Protein AF-M0EI10-F1 (afdb_monomer_lite)

Foldseek 3Di:
DDDQPAFDFDPAPFDPPVSQQQQLAFACVLLVFAWQKKKKFFQPDPQLVSDDPVRNVLCVVQVHHSQFWGMKMWTDTLAQWKTKIKTFGNDAGRPDADWAEAEDDPDDPDPPDPPRHHYDPLAGHQKTWGDDLFWIKIDHDRMIMIIGGDDDDDDDDDDDDDSVNRRVSRRVSRSSSRCSRRVNHHTPCPDPQNNQPRNPQSVARMKMWRQANPRHPDPACLDPQFGIKMKGWNDPLVCLQVDPFKTKMKMKTATPDALVSQDPVSVLSNCVRVHVFDFPDWDWDDDDRIIMIITITHRAFAADPPPAFFWAWDWDADQVQQKIKIARAAGDKAALVQKWKDKLQDTPSVPFDPDGIHHHGDMTIDRHHQFIKMWIKGADPVRSYIHTNDIDGGCLVQWDWDADQLQLKIKIWGARPAKDQLCQKWKWKQDSSGIDTDDCVCRNGIHGHGDMDMDGPNHQQMKIWMWGNGRPPRPIDTSDIDHRHDFAKDWDADQPQGIKIFGAGQDKAAQVQKFKDKQNHGAPWGSNVPDRIDHGGDMDRSHHDDAQIKIWMWGNSDVDIDTNDIDGRHWPWAWDWDADLVQQKIKIATDDTDKDQQVQKFKDWANHGAPDGSNNPDRIHDHPDMDMGHHHAQIKIFIWGNPYPDIHTRYIDHHPLVQKFWAADLVQLKIKIFRQGQGKDAQQFKAKDKDDPDDDPDPPRRGRQQVVPDRIHHHGRIDMDGNQDQAMKIWIWGWDDDPVGIDIDTSDIAGSHQQQQWDWDFDDPDDPFRWIKIFGAHRYKYAQVQKFKDKQNHGQPDGSVNPDRIDDGGDIDTRGDRDQQIWIWMWGDRDPDIDTNDIDTRHFQWDKDWDWDADPVRFWGKIKIFTQAGDKAQQVFKWKDFPPFDDATHGQDPPDRIHHHGDMRMDTGRHDTQKMFMGGNRHRTNDIDGPDDDD

Radius of gyration: 36.54 Å; chains: 1; bounding box: 92×78×97 Å

Secondary structure (DSSP, 8-state):
-----PPPPPSS---TTHHHHTTT-B-HHHHTS-EEEEEEEE---SSGGGS-HHHHHHHHHHT--GGGEEEEEEEEESSSSEEEEEEEES-S----SEEEEEE--TT---SSS-TTPEEETTS-TT-EEEE-SSEEEEEETTEEEEEEE------S------HHHHHHHHHHHHHHHHHHHTTSS-BGGGSHHHHHHHHHHTTSSEEEEES-SSS-S--S---TTEEEEEEEESS-TTTTTS-SSEEEEEEEEEESS-TTSS-HHHHHHHHHHH-SSEEEEEEEEEETTEEEEEEEEEPPPEE-TTTS--EEEEEEEETTTTEEEEEEEEES-EEGGGEEEEETTEE-HHHH--SSEE-TT-EEEEE-TTS-EEEEEEEETTTTEEEEEEEEE--GGGEEEEEETTTTEEEEEE--SS-EE-TTEEEEEEETTEEEEE-HHHHSSEEPTT-EEEE----TT-EEEEEE---TTS---EEEEEE--PPPEEEEEETTTEEEEEE--SS-EEGGGEEEEETTEEPS--HHHH-SEE-TT-EEEEESPPTTPEEEEEE-SSSS-EEEEEEE-----EEEEEEETTTTEEEEEEEES--EEGGGEEEEETTEEPSS-HHHH-SEE-TT-EEEEE--TT-EEEEEE-SSSS-EEEEEEETTGGGEEEEEETTTTEEEEEE--SS-B-GGGEEEEEE-SS----S-TTS-HHHHH-SSB-TTEEEEE----TT-EEEEEEEEEETTEEEEEEEEEEESS-TT-EEEEEPPSSSS---EEEEE--SEEEEGGGEEEEETTEEPSS-HHHH-SEE-TT-EEEEE-PPTTPEEEEEEEETTEEEEEEEEE----EEEEEEEEE-TTSS-EEEEEEEEEES-EEGGGEEEEEETT-SS-EES-TT-SEE-TT-EEEEEESS--SEEEEEETTTEEEEEEE-----

Sequence (935 aa):
MNGADRPSDLDVDISSPFADVFLPLPTGDALSTTYAMIIAERVDADTEADLSYRARSVADRLDIDVDELAATASITPSERGIQLVTAAGGFDRPDRGETIAVGAGDGVSSDDVPAAAETTDELPAGWRLTETDEAAFVAGEGVAAAATGGDSSSPRGRSDSSADDMSERRVEAARVAGRAAVDEVDRFAESSLGTAALPRLGGFGTVLLAPDAAGGPFPLSVPDDVDAFAAGFEADPNDLRDIDGTAENAYVVRPAGDLHGVDDETVRRLVRTIDPADPVEMDITRTDGVVLVDAVVEAPPELDREASPDAHVRAQFDRDAGTVTFEHAEGEAVPVDELEVWHDGEEVSDAVFDGEEFTAGDTIAVDTGLIATVMLRWFDPDANVYDTYAREQVDREAFALDYDMRAETLELSYEAERPADASSLRLVHRDEGGVETVGEEFTGGTLDPGDEVTVADVSIGDSVQLSFDVERPMGGGSLVHYRARPPRVWIHSHAEEGTTVRYDDEESRPADAFVTLVDGEPTDAQFADEYDTLSGDEELVLGELPLGSTVAVEWRKPDEPVVVAEHEVVPNTRASIEYDPDAGEITVQHARGRTLPASALELQVGRSPADVQPEDELDEFGPDASFTAPVRPLSRVRLVWTGGDREHHLGGTTTARDAVAAAYDDDAEAMTIEYVGEQPADPDRLRVSVNGAGDFRGEDDQESAFAAEHDELTTGDTITVDDVGLDDTVVVSVHTEFENGSATSSVAHFSGAPRHGFMVDRGGRGGDESETTLRYVGDVRRDADAFRVLIDGEPAPTQPADETDRLTDGETLSLGDPAAGATITVEWTAGDETRTVLEHVIPPEATFEVAYESADDGEGGLVTFTHAGGDALDADRVDVVVEPATDGLRPWDDDADEVTAGDETSVTIDSEPEMAVVVFNESEVLHRERLDQDE

Structure (mmCIF, N/CA/C/O backbone):
data_AF-M0EI10-F1
#
_entry.id   AF-M0EI10-F1
#
loop_
_atom_site.group_PDB
_atom_site.id
_atom_site.type_symbol
_atom_site.label_atom_id
_atom_site.label_alt_id
_atom_site.label_comp_id
_atom_site.label_asym_id
_atom_site.label_entity_id
_atom_site.label_seq_id
_atom_site.pdbx_PDB_ins_code
_atom_site.Cartn_x
_atom_site.Cartn_y
_atom_site.Cartn_z
_atom_site.occupancy
_atom_site.B_iso_or_equiv
_atom_site.auth_seq_id
_atom_site.auth_comp_id
_atom_site.auth_asym_id
_atom_site.auth_atom_id
_atom_site.pdbx_PDB_model_num
ATOM 1 N N . MET A 1 1 ? 27.482 -13.325 47.416 1.00 35.56 1 MET A N 1
ATOM 2 C CA . MET A 1 1 ? 28.547 -13.582 46.430 1.00 35.56 1 MET A CA 1
ATOM 3 C C . MET A 1 1 ? 28.563 -15.071 46.132 1.00 35.56 1 MET A C 1
ATOM 5 O O . MET A 1 1 ? 29.369 -15.793 46.699 1.00 35.56 1 MET A O 1
ATOM 9 N N . ASN A 1 2 ? 27.604 -15.497 45.317 1.00 28.33 2 ASN A N 1
ATOM 10 C CA . ASN A 1 2 ? 27.717 -16.615 44.387 1.00 28.33 2 ASN A CA 1
ATOM 11 C C . ASN A 1 2 ? 27.424 -15.947 43.041 1.00 28.33 2 ASN A C 1
ATOM 13 O O . ASN A 1 2 ? 26.442 -15.208 42.969 1.00 28.33 2 ASN A O 1
ATOM 17 N N . GLY A 1 3 ? 28.363 -16.037 42.102 1.00 35.16 3 GLY A N 1
ATOM 18 C CA . GLY A 1 3 ? 28.230 -15.413 40.791 1.00 35.16 3 GLY A CA 1
ATOM 19 C C . GLY A 1 3 ? 27.162 -16.143 39.990 1.00 35.16 3 GLY A C 1
ATOM 20 O O . GLY A 1 3 ? 27.124 -17.371 40.032 1.00 35.16 3 GLY A O 1
ATOM 21 N N . ALA A 1 4 ? 26.304 -15.381 39.314 1.00 42.31 4 ALA A N 1
ATOM 22 C CA . ALA A 1 4 ? 25.869 -15.798 37.992 1.00 42.31 4 ALA A CA 1
ATOM 23 C C . ALA A 1 4 ? 27.155 -16.001 37.172 1.00 42.31 4 ALA A C 1
ATOM 25 O O . ALA A 1 4 ? 28.089 -15.198 37.308 1.00 42.31 4 ALA A O 1
ATOM 26 N N . ASP A 1 5 ? 27.287 -17.135 36.488 1.00 47.56 5 ASP A N 1
ATOM 27 C CA . ASP A 1 5 ? 28.421 -17.330 35.589 1.00 47.56 5 ASP A CA 1
ATOM 28 C C . ASP A 1 5 ? 28.251 -16.322 34.454 1.00 47.56 5 ASP A C 1
ATOM 30 O O . ASP A 1 5 ? 27.287 -16.410 33.701 1.00 47.56 5 ASP A O 1
ATOM 34 N N . ARG A 1 6 ? 29.166 -15.345 34.404 1.00 50.84 6 ARG A N 1
ATOM 35 C CA . ARG A 1 6 ? 29.244 -14.365 33.318 1.00 50.84 6 ARG A CA 1
ATOM 36 C C . ARG A 1 6 ? 29.326 -15.083 31.970 1.00 50.84 6 ARG A C 1
ATOM 38 O O . ARG A 1 6 ? 29.920 -16.167 31.938 1.00 50.84 6 ARG A O 1
ATOM 45 N N . PRO A 1 7 ? 28.857 -14.467 30.870 1.00 60.06 7 PRO A N 1
ATOM 46 C CA . PRO A 1 7 ? 29.073 -15.010 29.539 1.00 60.06 7 PRO A CA 1
ATOM 47 C C . PRO A 1 7 ? 30.574 -15.238 29.328 1.00 60.06 7 PRO A C 1
ATOM 49 O O . PRO A 1 7 ? 31.403 -14.435 29.774 1.00 60.06 7 PRO A O 1
ATOM 52 N N . SER A 1 8 ? 30.933 -16.358 28.704 1.00 62.69 8 SER A N 1
ATOM 53 C CA . SER A 1 8 ? 32.327 -16.647 28.365 1.00 62.69 8 SER A CA 1
ATOM 54 C C . SER A 1 8 ? 32.794 -15.635 27.319 1.00 62.69 8 SER A C 1
ATOM 56 O O . SER A 1 8 ? 32.173 -15.566 26.258 1.00 62.69 8 SER A O 1
ATOM 58 N N . ASP A 1 9 ? 33.869 -14.887 27.604 1.00 71.94 9 ASP A N 1
ATOM 59 C CA . ASP A 1 9 ? 34.505 -13.977 26.636 1.00 71.94 9 ASP A CA 1
ATOM 60 C C . ASP A 1 9 ? 34.766 -14.706 25.304 1.00 71.94 9 ASP A C 1
ATOM 62 O O . ASP A 1 9 ? 35.101 -15.894 25.295 1.00 71.94 9 ASP A O 1
ATOM 66 N N . LEU A 1 10 ? 34.633 -13.991 24.185 1.00 76.31 10 LEU A N 1
ATOM 67 C CA . LEU A 1 10 ? 34.938 -14.530 22.860 1.00 76.31 10 LEU A CA 1
ATOM 68 C C . LEU A 1 10 ? 36.437 -14.827 22.724 1.00 76.31 10 LEU A C 1
ATOM 70 O O . LEU A 1 10 ? 37.284 -14.033 23.138 1.00 76.31 10 LEU A O 1
ATOM 74 N N . ASP A 1 11 ? 36.778 -15.917 22.033 1.00 73.62 11 ASP A N 1
ATOM 75 C CA . ASP A 1 11 ? 38.166 -16.263 21.677 1.00 73.62 11 ASP A CA 1
ATOM 76 C C . ASP A 1 11 ? 38.717 -15.414 20.498 1.00 73.62 11 ASP A C 1
ATOM 78 O O . ASP A 1 11 ? 39.695 -15.776 19.833 1.00 73.62 11 ASP A O 1
ATOM 82 N N . VAL A 1 12 ? 38.106 -14.251 20.243 1.00 74.25 12 VAL A N 1
ATOM 83 C CA . VAL A 1 12 ? 38.424 -13.300 19.169 1.00 74.25 12 VAL A CA 1
ATOM 84 C C . VAL A 1 12 ? 38.660 -11.915 19.777 1.00 74.25 12 VAL A C 1
ATOM 86 O O . VAL A 1 12 ? 37.895 -11.457 20.619 1.00 74.25 12 VAL A O 1
ATOM 89 N N . ASP A 1 13 ? 39.740 -11.244 19.362 1.00 77.25 13 ASP A N 1
ATOM 90 C CA . ASP A 1 13 ? 40.164 -9.946 19.913 1.00 77.25 13 ASP A CA 1
ATOM 91 C C . ASP A 1 13 ? 39.294 -8.804 19.362 1.00 77.25 13 ASP A C 1
ATOM 93 O O . ASP A 1 13 ? 39.679 -8.120 18.412 1.00 77.25 13 ASP A O 1
ATOM 97 N N . ILE A 1 14 ? 38.091 -8.648 19.924 1.00 79.31 14 ILE A N 1
ATOM 98 C CA . ILE A 1 14 ? 37.137 -7.581 19.600 1.00 79.31 14 ILE A CA 1
ATOM 99 C C . ILE A 1 14 ? 36.766 -6.765 20.836 1.00 79.31 14 ILE A C 1
ATOM 101 O O . ILE A 1 14 ? 36.724 -7.272 21.954 1.00 79.31 14 ILE A O 1
ATOM 105 N N . SER A 1 15 ? 36.525 -5.469 20.644 1.00 74.88 15 SER A N 1
ATOM 106 C CA . SER A 1 15 ? 36.180 -4.558 21.741 1.00 74.88 15 SER A CA 1
ATOM 107 C C . SER A 1 15 ? 34.670 -4.529 21.993 1.00 74.88 15 SER A C 1
ATOM 109 O O . SER A 1 15 ? 33.878 -4.596 21.052 1.00 74.88 15 SER A O 1
ATOM 111 N N . SER A 1 16 ? 34.260 -4.368 23.254 1.00 71.00 16 SER A N 1
ATOM 112 C CA . SER A 1 16 ? 32.886 -3.962 23.583 1.00 71.00 16 SER A CA 1
ATOM 113 C C . SER A 1 16 ? 32.558 -2.614 22.916 1.00 71.00 16 SER A C 1
ATOM 115 O O . SER A 1 16 ? 33.441 -1.746 22.843 1.00 71.00 16 SER A O 1
ATOM 117 N N . PRO A 1 17 ? 31.313 -2.399 22.456 1.00 75.44 17 PRO A N 1
ATOM 118 C CA . PRO A 1 17 ? 30.129 -3.241 22.690 1.00 75.44 17 PRO A CA 1
ATOM 119 C C . PRO A 1 17 ? 29.900 -4.374 21.668 1.00 75.44 17 PRO A C 1
ATOM 121 O O . PRO A 1 17 ? 29.051 -5.230 21.902 1.00 75.44 17 PRO A O 1
ATOM 124 N N . PHE A 1 18 ? 30.674 -4.458 20.574 1.00 82.56 18 PHE A N 1
ATOM 125 C CA . PHE A 1 18 ? 30.502 -5.544 19.595 1.00 82.56 18 PHE A CA 1
ATOM 126 C C . PHE A 1 18 ? 30.829 -6.924 20.161 1.00 82.56 18 PHE A C 1
ATOM 128 O O . PHE A 1 18 ? 30.158 -7.893 19.822 1.00 82.56 18 PHE A O 1
ATOM 135 N N . ALA A 1 19 ? 31.815 -7.022 21.057 1.00 83.62 19 ALA A N 1
ATOM 136 C CA . ALA A 1 19 ? 32.087 -8.270 21.769 1.00 83.62 19 ALA A CA 1
ATOM 137 C C . ALA A 1 19 ? 30.818 -8.868 22.391 1.00 83.62 19 ALA A C 1
ATOM 139 O O . ALA A 1 19 ? 30.584 -10.064 22.267 1.00 83.62 19 ALA A O 1
ATOM 140 N N . ASP A 1 20 ? 29.975 -8.015 22.970 1.00 86.62 20 ASP A N 1
ATOM 141 C CA . ASP A 1 20 ? 28.799 -8.417 23.728 1.00 86.62 20 ASP A CA 1
ATOM 142 C C . ASP A 1 20 ? 27.605 -8.747 22.810 1.00 86.62 20 ASP A C 1
ATOM 144 O O . ASP A 1 20 ? 26.886 -9.715 23.052 1.00 86.62 20 ASP A O 1
ATOM 148 N N . VAL A 1 21 ? 27.433 -8.015 21.701 1.00 88.81 21 VAL A N 1
ATOM 149 C CA . VAL A 1 21 ? 26.313 -8.223 20.756 1.00 88.81 21 VAL A CA 1
ATOM 150 C C . VAL A 1 21 ? 26.435 -9.515 19.941 1.00 88.81 21 VAL A C 1
ATOM 152 O O . VAL A 1 21 ? 25.428 -10.077 19.506 1.00 88.81 21 VAL A O 1
ATOM 155 N N . PHE A 1 22 ? 27.664 -10.008 19.755 1.00 89.75 22 PHE A N 1
ATOM 156 C CA . PHE A 1 22 ? 27.949 -11.259 19.051 1.00 89.75 22 PHE A CA 1
ATOM 157 C C . PHE A 1 22 ? 27.937 -12.497 19.962 1.00 89.75 22 PHE A C 1
ATOM 159 O O . PHE A 1 22 ? 27.929 -13.614 19.444 1.00 89.75 22 PHE A O 1
ATOM 166 N N . LEU A 1 23 ? 27.902 -12.340 21.294 1.00 88.19 23 LEU A N 1
ATOM 167 C CA . LEU A 1 23 ? 27.798 -13.468 22.231 1.00 88.19 23 LEU A CA 1
ATOM 168 C C . LEU A 1 23 ? 26.560 -14.345 21.982 1.00 88.19 23 LEU A C 1
ATOM 170 O O . LEU A 1 23 ? 26.726 -15.557 21.843 1.00 88.19 23 LEU A O 1
ATOM 174 N N . PRO A 1 24 ? 25.333 -13.795 21.900 1.00 88.56 24 PRO A N 1
ATOM 175 C CA . PRO A 1 24 ? 24.132 -14.598 21.710 1.00 88.56 24 PRO A CA 1
ATOM 176 C C . PRO A 1 24 ? 23.918 -14.976 20.237 1.00 88.56 24 PRO A C 1
ATOM 178 O O . PRO A 1 24 ? 22.846 -15.473 19.904 1.00 88.56 24 PRO A O 1
ATOM 181 N N . LEU A 1 25 ? 24.891 -14.720 19.347 1.00 90.75 25 LEU A N 1
ATOM 182 C CA . LEU A 1 25 ? 24.767 -14.993 17.919 1.00 90.75 25 LEU A CA 1
ATOM 183 C C . LEU A 1 25 ? 25.359 -16.372 17.555 1.00 90.75 25 LEU A C 1
ATOM 185 O O . LEU A 1 25 ? 26.579 -16.489 17.378 1.00 90.75 25 LEU A O 1
ATOM 189 N N . PRO A 1 26 ? 24.530 -17.424 17.403 1.00 89.50 26 PRO A N 1
ATOM 190 C CA . PRO A 1 26 ? 25.001 -18.744 16.992 1.00 89.50 26 PRO A CA 1
ATOM 191 C C . PRO A 1 26 ? 25.449 -18.751 15.528 1.00 89.50 26 PRO A C 1
ATOM 193 O O . PRO A 1 26 ? 25.073 -17.882 14.743 1.00 89.50 26 PRO A O 1
ATOM 196 N N . THR A 1 27 ? 26.217 -19.761 15.129 1.00 86.62 27 THR A N 1
ATOM 197 C CA . THR A 1 27 ? 26.451 -20.083 13.712 1.00 86.62 27 THR A CA 1
ATOM 198 C C . THR A 1 27 ? 25.160 -20.520 13.014 1.00 86.62 27 THR A C 1
ATOM 200 O O . THR A 1 27 ? 24.249 -21.058 13.645 1.00 86.62 27 THR A O 1
ATOM 203 N N . GLY A 1 28 ? 25.096 -20.334 11.692 1.00 78.50 28 GLY A N 1
ATOM 204 C CA . GLY A 1 28 ? 23.961 -20.790 10.887 1.00 78.50 28 GLY A CA 1
ATOM 205 C C . GLY A 1 28 ? 23.690 -22.296 11.028 1.00 78.50 28 GLY A C 1
ATOM 206 O O . GLY A 1 28 ? 22.546 -22.704 11.219 1.00 78.50 28 GLY A O 1
ATOM 207 N N . ASP A 1 29 ? 24.746 -23.118 11.079 1.00 81.12 29 ASP A N 1
ATOM 208 C CA . ASP A 1 29 ? 24.646 -24.566 11.312 1.00 81.12 29 ASP A CA 1
ATOM 209 C C . ASP A 1 29 ? 23.888 -24.910 12.606 1.00 81.12 29 ASP A C 1
ATOM 211 O O . ASP A 1 29 ? 23.079 -25.840 12.631 1.00 81.12 29 ASP A O 1
ATOM 215 N N . ALA A 1 30 ? 24.104 -24.144 13.682 1.00 82.31 30 ALA A N 1
ATOM 216 C CA . ALA A 1 30 ? 23.439 -24.362 14.966 1.00 82.31 30 ALA A CA 1
ATOM 217 C C . ALA A 1 30 ? 21.936 -24.032 14.925 1.00 82.31 30 ALA A C 1
ATOM 219 O O . ALA A 1 30 ? 21.161 -24.632 15.670 1.00 82.31 30 ALA A O 1
ATOM 220 N N . LEU A 1 31 ? 21.519 -23.129 14.034 1.00 79.25 31 LEU A N 1
ATOM 221 C CA . LEU A 1 31 ? 20.112 -22.824 13.759 1.00 79.25 31 LEU A CA 1
ATOM 222 C C . LEU A 1 31 ? 19.543 -23.608 12.568 1.00 79.25 31 LEU A C 1
ATOM 224 O O . LEU A 1 31 ? 18.368 -23.448 12.248 1.00 79.25 31 LEU A O 1
ATOM 228 N N . SER A 1 32 ? 20.342 -24.475 11.933 1.00 78.94 32 SER A N 1
ATOM 229 C CA . SER A 1 32 ? 19.978 -25.157 10.682 1.00 78.94 32 SER A CA 1
ATOM 230 C C . SER A 1 32 ? 19.504 -24.182 9.594 1.00 78.94 32 SER A C 1
ATOM 232 O O . SER A 1 32 ? 18.545 -24.469 8.885 1.00 78.94 32 SER A O 1
ATOM 234 N N . THR A 1 33 ? 20.163 -23.026 9.492 1.00 75.25 33 THR A N 1
ATOM 235 C CA . THR A 1 33 ? 19.865 -21.961 8.525 1.00 75.25 33 THR A CA 1
ATOM 236 C C . THR A 1 33 ? 21.165 -21.404 7.961 1.00 75.25 33 THR A C 1
ATOM 238 O O . THR A 1 33 ? 22.188 -21.393 8.641 1.00 75.25 33 THR A O 1
ATOM 241 N N . THR A 1 34 ? 21.133 -20.849 6.755 1.00 76.62 34 THR A N 1
ATOM 242 C CA . THR A 1 34 ? 22.264 -20.068 6.239 1.00 76.62 34 THR A CA 1
ATOM 243 C C . THR A 1 34 ? 21.994 -18.579 6.436 1.00 76.62 34 THR A C 1
ATOM 245 O O . THR A 1 34 ? 20.921 -18.081 6.086 1.00 76.62 34 THR A O 1
ATOM 248 N N . TYR A 1 35 ? 22.946 -17.849 7.018 1.00 80.88 35 TYR A N 1
ATOM 249 C CA . TYR A 1 35 ? 22.838 -16.396 7.147 1.00 80.88 35 TYR A CA 1
ATOM 250 C C . TYR A 1 35 ? 23.251 -15.737 5.844 1.00 80.88 35 TYR A C 1
ATOM 252 O O . TYR A 1 35 ? 24.372 -15.921 5.384 1.00 80.88 35 TYR A O 1
ATOM 260 N N . ALA A 1 36 ? 22.361 -14.934 5.286 1.00 75.19 36 ALA A N 1
ATOM 261 C CA . ALA A 1 36 ? 22.693 -14.119 4.138 1.00 75.19 36 ALA A CA 1
ATOM 262 C C . ALA A 1 36 ? 23.458 -12.859 4.548 1.00 75.19 36 ALA A C 1
ATOM 264 O O . ALA A 1 36 ? 24.442 -12.482 3.918 1.00 75.19 36 ALA A O 1
ATOM 265 N N . MET A 1 37 ? 23.005 -12.199 5.616 1.00 83.81 37 MET A N 1
ATOM 266 C CA . MET A 1 37 ? 23.601 -10.952 6.075 1.00 83.81 37 MET A CA 1
ATOM 267 C C . MET A 1 37 ? 23.464 -10.779 7.581 1.00 83.81 37 MET A C 1
ATOM 269 O O . MET A 1 37 ? 22.435 -11.108 8.167 1.00 83.81 37 MET A O 1
ATOM 273 N N . ILE A 1 38 ? 24.502 -10.217 8.189 1.00 88.31 38 ILE A N 1
ATOM 274 C CA . ILE A 1 38 ? 24.515 -9.744 9.566 1.00 88.31 38 ILE A CA 1
ATOM 275 C C . ILE A 1 38 ? 24.943 -8.281 9.536 1.00 88.31 38 ILE A C 1
ATOM 277 O O . ILE A 1 38 ? 26.011 -7.969 9.013 1.00 88.31 38 ILE A O 1
ATOM 281 N N . ILE A 1 39 ? 24.128 -7.393 10.094 1.00 88.69 39 ILE A N 1
ATOM 282 C CA . ILE A 1 39 ? 24.465 -5.975 10.253 1.00 88.69 39 ILE A CA 1
ATOM 283 C C . ILE A 1 39 ? 24.554 -5.706 11.744 1.00 88.69 39 ILE A C 1
ATOM 285 O O . ILE A 1 39 ? 23.547 -5.829 12.437 1.00 88.69 39 ILE A O 1
ATOM 289 N N . ALA A 1 40 ? 25.747 -5.374 12.223 1.00 88.88 40 ALA A N 1
ATOM 290 C CA . ALA A 1 40 ? 25.996 -4.960 13.590 1.00 88.88 40 ALA A CA 1
ATOM 291 C C . ALA A 1 40 ? 26.279 -3.459 13.633 1.00 88.88 40 ALA A C 1
ATOM 293 O O . ALA A 1 40 ? 27.071 -2.949 12.845 1.00 88.88 40 ALA A O 1
ATOM 294 N N . GLU A 1 41 ? 25.660 -2.763 14.572 1.00 87.94 41 GLU A N 1
ATOM 295 C CA . GLU A 1 41 ? 25.754 -1.315 14.714 1.00 87.94 41 GLU A CA 1
ATOM 296 C C . GLU A 1 41 ? 26.058 -0.954 16.166 1.00 87.94 41 GLU A C 1
ATOM 298 O O . GLU A 1 41 ? 25.492 -1.532 17.102 1.00 87.94 41 GLU A O 1
ATOM 303 N N . ARG A 1 42 ? 26.974 -0.007 16.361 1.00 83.00 42 ARG A N 1
ATOM 304 C CA . ARG A 1 42 ? 27.241 0.599 17.660 1.00 83.00 42 ARG A CA 1
ATOM 305 C C . ARG A 1 42 ? 26.269 1.750 17.884 1.00 83.00 42 ARG A C 1
ATOM 307 O O . ARG A 1 42 ? 26.174 2.644 17.057 1.00 83.00 42 ARG A O 1
ATOM 314 N N . VAL A 1 43 ? 25.626 1.757 19.044 1.00 81.62 43 VAL A N 1
ATOM 315 C CA . VAL A 1 43 ? 24.660 2.792 19.409 1.00 81.62 43 VAL A CA 1
ATOM 316 C C . VAL A 1 43 ? 25.354 3.832 20.291 1.00 81.62 43 VAL A C 1
ATOM 318 O O . VAL A 1 43 ? 25.912 3.501 21.338 1.00 81.62 43 VAL A O 1
ATOM 321 N N . ASP A 1 44 ? 25.364 5.081 19.828 1.00 73.38 44 ASP A N 1
ATOM 322 C CA . ASP A 1 44 ? 25.818 6.275 20.558 1.00 73.38 44 ASP A CA 1
ATOM 323 C C . ASP A 1 44 ? 24.710 7.337 20.442 1.00 73.38 44 ASP A C 1
ATOM 325 O O . ASP A 1 44 ? 24.857 8.365 19.788 1.00 73.38 44 ASP A O 1
ATOM 329 N N . ALA A 1 45 ? 23.539 6.995 20.987 1.00 70.38 45 ALA A N 1
ATOM 330 C CA . ALA A 1 45 ? 22.325 7.798 20.938 1.00 70.38 45 ALA A CA 1
ATOM 331 C C . ALA A 1 45 ? 21.887 8.149 22.364 1.00 70.38 45 ALA A C 1
ATOM 333 O O . ALA A 1 45 ? 21.742 7.272 23.214 1.00 70.38 45 ALA A O 1
ATOM 334 N N . ASP A 1 46 ? 21.665 9.439 22.618 1.00 68.12 46 ASP A N 1
ATOM 335 C CA . ASP A 1 46 ? 21.108 9.921 23.886 1.00 68.12 46 ASP A CA 1
ATOM 336 C C . ASP A 1 46 ? 19.563 9.947 23.849 1.00 68.12 46 ASP A C 1
ATOM 338 O O . ASP A 1 46 ? 18.919 10.018 24.899 1.00 68.12 46 ASP A O 1
ATOM 342 N N . THR A 1 47 ? 18.958 9.926 22.652 1.00 69.50 47 THR A N 1
ATOM 343 C CA . THR A 1 47 ? 17.503 9.942 22.436 1.00 69.50 47 THR A CA 1
ATOM 344 C C . THR A 1 47 ? 17.091 9.061 21.255 1.00 69.50 47 THR A C 1
ATOM 346 O O . THR A 1 47 ? 17.888 8.779 20.366 1.00 69.50 47 THR A O 1
ATOM 349 N N . GLU A 1 48 ? 15.817 8.664 21.192 1.00 69.50 48 GLU A N 1
ATOM 350 C CA . GLU A 1 48 ? 15.290 7.851 20.084 1.00 69.50 48 GLU A CA 1
ATOM 351 C C . GLU A 1 48 ? 15.348 8.551 18.717 1.00 69.50 48 GLU A C 1
ATOM 353 O O . GLU A 1 48 ? 15.302 7.891 17.682 1.00 69.50 48 GLU A O 1
ATOM 358 N N . ALA A 1 49 ? 15.419 9.885 18.696 1.00 66.94 49 ALA A N 1
ATOM 359 C CA . ALA A 1 49 ? 15.576 10.654 17.464 1.00 66.94 49 ALA A CA 1
ATOM 360 C C . ALA A 1 49 ? 16.989 10.526 16.873 1.00 66.94 49 ALA A C 1
ATOM 362 O O . ALA A 1 49 ? 17.151 10.725 15.674 1.00 66.94 49 ALA A O 1
ATOM 363 N N . ASP A 1 50 ? 17.973 10.166 17.704 1.00 67.12 50 ASP A N 1
ATOM 364 C CA . ASP A 1 50 ? 19.368 9.953 17.311 1.00 67.12 50 ASP A CA 1
ATOM 365 C C . ASP A 1 50 ? 19.651 8.479 16.947 1.00 67.12 50 ASP A C 1
ATOM 367 O O . ASP A 1 50 ? 20.779 8.131 16.605 1.00 67.12 50 ASP A O 1
ATOM 371 N N . LEU A 1 51 ? 18.650 7.590 17.036 1.00 73.06 51 LEU A N 1
ATOM 372 C CA . LEU A 1 51 ? 18.786 6.190 16.636 1.00 73.06 51 LEU A CA 1
ATOM 373 C C . LEU A 1 51 ? 18.661 6.031 15.123 1.00 73.06 51 LEU A C 1
ATOM 375 O O . LEU A 1 51 ? 17.725 6.542 14.502 1.00 73.06 51 LEU A O 1
ATOM 379 N N . SER A 1 52 ? 19.519 5.185 14.551 1.00 70.75 52 SER A N 1
ATOM 380 C CA . SER A 1 52 ? 19.280 4.665 13.210 1.00 70.75 52 SER A CA 1
ATOM 381 C C . SER A 1 52 ? 17.958 3.890 13.171 1.00 70.75 52 SER A C 1
ATOM 383 O O . SER A 1 52 ? 17.502 3.321 14.169 1.00 70.75 52 SER A O 1
ATOM 385 N N . TYR A 1 53 ? 17.349 3.793 11.989 1.00 73.56 53 TYR A N 1
ATOM 386 C CA . TYR A 1 53 ? 16.138 2.990 11.799 1.00 73.56 53 TYR A CA 1
ATOM 387 C C . TYR A 1 53 ? 16.309 1.536 12.280 1.00 73.56 53 TYR A C 1
ATOM 389 O O . TYR A 1 53 ? 15.381 0.952 12.840 1.00 73.56 53 TYR A O 1
ATOM 397 N N . ARG A 1 54 ? 17.496 0.943 12.086 1.00 74.81 54 ARG A N 1
ATOM 398 C CA . ARG A 1 54 ? 17.780 -0.447 12.475 1.00 74.81 54 ARG A CA 1
ATOM 399 C C . ARG A 1 54 ? 17.915 -0.579 13.985 1.00 74.81 54 ARG A C 1
ATOM 401 O O . ARG A 1 54 ? 17.300 -1.475 14.562 1.00 74.81 54 ARG A O 1
ATOM 408 N N . ALA A 1 55 ? 18.666 0.319 14.617 1.00 80.31 55 ALA A N 1
ATOM 409 C CA . ALA A 1 55 ? 18.819 0.339 16.064 1.00 80.31 55 ALA A CA 1
ATOM 410 C C . ALA A 1 55 ? 17.477 0.609 16.758 1.00 80.31 55 ALA A C 1
ATOM 412 O O . ALA A 1 55 ? 17.141 -0.102 17.701 1.00 80.31 55 ALA A O 1
ATOM 413 N N . ARG A 1 56 ? 16.663 1.532 16.223 1.00 80.38 56 ARG A N 1
ATOM 414 C CA . ARG A 1 56 ? 15.281 1.772 16.662 1.00 80.38 56 ARG A CA 1
ATOM 415 C C . ARG A 1 56 ? 14.414 0.530 16.503 1.00 80.38 56 ARG A C 1
ATOM 417 O O . ARG A 1 56 ? 13.784 0.112 17.459 1.00 80.38 56 ARG A O 1
ATOM 424 N N . SER A 1 57 ? 14.449 -0.128 15.344 1.00 79.94 57 SER A N 1
ATOM 425 C CA . SER A 1 57 ? 13.686 -1.362 15.127 1.00 79.94 57 SER A CA 1
ATOM 426 C C . SER A 1 57 ? 14.061 -2.464 16.124 1.00 79.94 57 SER A C 1
ATOM 428 O O . SER A 1 57 ? 13.184 -3.185 16.595 1.00 79.94 57 SER A O 1
ATOM 430 N N . VAL A 1 58 ? 15.343 -2.600 16.477 1.00 82.88 58 VAL A N 1
ATOM 431 C CA . VAL A 1 58 ? 15.795 -3.564 17.491 1.00 82.88 58 VAL A CA 1
ATOM 432 C C . VAL A 1 58 ? 15.390 -3.131 18.903 1.00 82.88 58 VAL A C 1
ATOM 434 O O . VAL A 1 58 ? 14.915 -3.980 19.657 1.00 82.88 58 VAL A O 1
ATOM 437 N N . ALA A 1 59 ? 15.529 -1.847 19.244 1.00 82.75 59 ALA A N 1
ATOM 438 C CA . ALA A 1 59 ? 15.103 -1.274 20.522 1.00 82.75 59 ALA A CA 1
ATOM 439 C C . ALA A 1 59 ? 13.593 -1.459 20.740 1.00 82.75 59 ALA A C 1
ATOM 441 O O . ALA A 1 59 ? 13.198 -2.051 21.739 1.00 82.75 59 ALA A O 1
ATOM 442 N N . ASP A 1 60 ? 12.770 -1.099 19.751 1.00 81.00 60 ASP A N 1
ATOM 443 C CA . ASP A 1 60 ? 11.315 -1.281 19.752 1.00 81.00 60 ASP A CA 1
ATOM 444 C C . ASP A 1 60 ? 10.935 -2.756 19.882 1.00 81.00 60 ASP A C 1
ATOM 446 O O . ASP A 1 60 ? 9.979 -3.121 20.568 1.00 81.00 60 ASP A O 1
ATOM 450 N N . ARG A 1 61 ? 11.663 -3.637 19.185 1.00 79.19 61 ARG A N 1
ATOM 451 C CA . ARG A 1 61 ? 11.359 -5.070 19.171 1.00 79.19 61 ARG A CA 1
ATOM 452 C C . ARG A 1 61 ? 11.693 -5.726 20.502 1.00 79.19 61 ARG A C 1
ATOM 454 O O . ARG A 1 61 ? 10.926 -6.577 20.949 1.00 79.19 61 ARG A O 1
ATOM 461 N N . LEU A 1 62 ? 12.811 -5.343 21.110 1.00 78.06 62 LEU A N 1
ATOM 462 C CA . LEU A 1 62 ? 13.274 -5.854 22.398 1.00 78.06 62 LEU A CA 1
ATOM 463 C C . LEU A 1 62 ? 12.722 -5.080 23.601 1.00 78.06 62 LEU A C 1
ATOM 465 O O . LEU A 1 62 ? 12.875 -5.575 24.711 1.00 78.06 62 LEU A O 1
ATOM 469 N N . ASP A 1 63 ? 12.052 -3.946 23.391 1.00 80.19 63 ASP A N 1
ATOM 470 C CA . ASP A 1 63 ? 11.531 -3.077 24.455 1.00 80.19 63 ASP A CA 1
ATOM 471 C C . ASP A 1 63 ? 12.661 -2.609 25.396 1.00 80.19 63 ASP A C 1
ATOM 473 O O . ASP A 1 63 ? 12.640 -2.864 26.599 1.00 80.19 63 ASP A O 1
ATOM 477 N N . ILE A 1 64 ? 13.717 -2.032 24.807 1.00 82.88 64 ILE A N 1
ATOM 478 C CA . ILE A 1 64 ? 14.914 -1.536 25.506 1.00 82.88 64 ILE A CA 1
ATOM 479 C C . ILE A 1 64 ? 14.988 -0.017 25.349 1.00 82.88 64 ILE A C 1
ATOM 481 O O . ILE A 1 64 ? 14.977 0.481 24.223 1.00 82.88 64 ILE A O 1
ATOM 485 N N . ASP A 1 65 ? 15.147 0.698 26.464 1.00 81.25 65 ASP A N 1
ATOM 486 C CA . ASP A 1 65 ? 15.372 2.143 26.464 1.00 81.25 65 ASP A CA 1
ATOM 487 C C . ASP A 1 65 ? 16.656 2.514 25.699 1.00 81.25 65 ASP A C 1
ATOM 489 O O . ASP A 1 65 ? 17.708 1.880 25.840 1.00 81.25 65 ASP A O 1
ATOM 493 N N . VAL A 1 66 ? 16.587 3.582 24.902 1.00 80.56 66 VAL A N 1
ATOM 494 C CA . VAL A 1 66 ? 17.695 4.042 24.048 1.00 80.56 66 VAL A CA 1
ATOM 495 C C . VAL A 1 66 ? 18.991 4.292 24.823 1.00 80.56 66 VAL A C 1
ATOM 497 O O . VAL A 1 66 ? 20.059 3.902 24.356 1.00 80.56 66 VAL A O 1
ATOM 500 N N . ASP A 1 67 ? 18.913 4.870 26.027 1.00 79.19 67 ASP A N 1
ATOM 501 C CA . ASP A 1 67 ? 20.083 5.182 26.856 1.00 79.19 67 ASP A CA 1
ATOM 502 C C . ASP A 1 67 ? 20.714 3.947 27.517 1.00 79.19 67 ASP A C 1
ATOM 504 O O . ASP A 1 67 ? 21.830 4.014 28.049 1.00 79.19 67 ASP A O 1
ATOM 508 N N . GLU A 1 68 ? 20.035 2.800 27.452 1.00 83.44 68 GLU A N 1
ATOM 509 C CA . GLU A 1 68 ? 20.564 1.516 27.890 1.00 83.44 68 GLU A CA 1
ATOM 510 C C . GLU A 1 68 ? 21.183 0.716 26.737 1.00 83.44 68 GLU A C 1
ATOM 512 O O . GLU A 1 68 ? 21.915 -0.237 26.999 1.00 83.44 68 GLU A O 1
ATOM 517 N N . LEU A 1 69 ? 20.967 1.086 25.474 1.00 86.44 69 LEU A N 1
ATOM 518 C CA . LEU A 1 69 ? 21.447 0.341 24.312 1.00 86.44 69 LEU A CA 1
ATOM 519 C C . LEU A 1 69 ? 22.871 0.760 23.906 1.00 86.44 69 LEU A C 1
ATOM 521 O O . LEU A 1 69 ? 23.156 1.932 23.695 1.00 86.44 69 LEU A O 1
ATOM 525 N N . ALA A 1 70 ? 23.786 -0.204 23.762 1.00 86.88 70 ALA A N 1
ATOM 526 C CA . ALA A 1 70 ? 25.181 0.056 23.380 1.00 86.88 70 ALA A CA 1
ATOM 527 C C . ALA A 1 70 ? 25.550 -0.502 21.995 1.00 86.88 70 ALA A C 1
ATOM 529 O O . ALA A 1 70 ? 26.421 0.044 21.314 1.00 86.88 70 ALA A O 1
ATOM 530 N N . ALA A 1 71 ? 24.925 -1.603 21.573 1.00 88.81 71 ALA A N 1
ATOM 531 C CA . ALA A 1 71 ? 25.059 -2.152 20.226 1.00 88.81 71 ALA A CA 1
ATOM 532 C C . ALA A 1 71 ? 23.871 -3.042 19.864 1.00 88.81 71 ALA A C 1
ATOM 534 O O . ALA A 1 71 ? 23.259 -3.664 20.735 1.00 88.81 71 ALA A O 1
ATOM 535 N N . THR A 1 72 ? 23.609 -3.165 18.567 1.00 91.06 72 THR A N 1
ATOM 536 C CA . THR A 1 72 ? 22.621 -4.095 18.010 1.00 91.06 72 THR A CA 1
ATOM 537 C C . THR A 1 72 ? 23.240 -4.935 16.903 1.00 91.06 72 THR A C 1
ATOM 539 O O . THR A 1 72 ? 24.219 -4.527 16.279 1.00 91.06 72 THR A O 1
ATOM 542 N N . ALA A 1 73 ? 22.696 -6.124 16.664 1.00 90.44 73 ALA A N 1
ATOM 543 C CA . ALA A 1 73 ? 22.940 -6.861 15.438 1.00 90.44 73 ALA A CA 1
ATOM 544 C C . ALA A 1 73 ? 21.635 -7.441 14.897 1.00 90.44 73 ALA A C 1
ATOM 546 O O . ALA A 1 73 ? 20.821 -7.994 15.634 1.00 90.44 73 ALA A O 1
ATOM 547 N N . SER A 1 74 ? 21.438 -7.326 13.591 1.00 88.06 74 SER A N 1
ATOM 548 C CA . SER A 1 74 ? 20.291 -7.879 12.877 1.00 88.06 74 SER A CA 1
ATOM 549 C C . SER A 1 74 ? 20.760 -8.925 11.879 1.00 88.06 74 SER A C 1
ATOM 551 O O . SER A 1 74 ? 21.787 -8.750 11.220 1.00 88.06 74 SER A O 1
ATOM 553 N N . ILE A 1 75 ? 20.025 -10.032 11.794 1.00 86.56 75 ILE A N 1
ATOM 554 C CA . ILE A 1 75 ? 20.378 -11.165 10.947 1.00 86.56 75 ILE A CA 1
ATOM 555 C C . ILE A 1 75 ? 19.275 -11.408 9.936 1.00 86.56 75 ILE A C 1
ATOM 557 O O . ILE A 1 75 ? 18.116 -11.640 10.281 1.00 86.56 75 ILE A O 1
ATOM 561 N N . THR A 1 76 ? 19.680 -11.406 8.673 1.00 79.06 76 THR A N 1
ATOM 562 C CA . THR A 1 76 ? 18.833 -11.784 7.551 1.00 79.06 76 THR A CA 1
ATOM 563 C C . THR A 1 76 ? 19.214 -13.197 7.105 1.00 79.06 76 THR A C 1
ATOM 565 O O . THR A 1 76 ? 20.352 -13.404 6.668 1.00 79.06 76 THR A O 1
ATOM 568 N N . PRO A 1 77 ? 18.317 -14.190 7.237 1.00 73.19 77 PRO A N 1
ATOM 569 C CA . PRO A 1 77 ? 18.546 -15.523 6.692 1.00 73.19 77 PRO A CA 1
ATOM 570 C C . PRO A 1 77 ? 18.449 -15.510 5.156 1.00 73.19 77 PRO A C 1
ATOM 572 O O . PRO A 1 77 ? 17.806 -14.641 4.571 1.00 73.19 77 PRO A O 1
ATOM 575 N N . SER A 1 78 ? 19.120 -16.464 4.513 1.00 66.88 78 SER A N 1
ATOM 576 C CA . SER A 1 78 ? 19.049 -16.710 3.057 1.00 66.88 78 SER A CA 1
ATOM 577 C C . SER A 1 78 ? 17.712 -17.327 2.637 1.00 66.88 78 SER A C 1
ATOM 579 O O . SER A 1 78 ? 17.147 -16.961 1.611 1.00 66.88 78 SER A O 1
ATOM 581 N N . GLU A 1 79 ? 17.163 -18.206 3.473 1.00 65.56 79 GLU A N 1
ATOM 582 C CA . GLU A 1 79 ? 15.857 -18.834 3.283 1.00 65.56 79 GLU A CA 1
ATOM 583 C C . GLU A 1 79 ? 14.768 -18.086 4.070 1.00 65.56 79 GLU A C 1
ATOM 585 O O . GLU A 1 79 ? 15.024 -17.461 5.107 1.00 65.56 79 GLU A O 1
ATOM 590 N N . ARG A 1 80 ? 13.511 -18.172 3.614 1.00 63.00 80 ARG A N 1
ATOM 591 C CA . ARG A 1 80 ? 12.364 -17.668 4.387 1.00 63.00 80 ARG A CA 1
ATOM 592 C C . ARG A 1 80 ? 12.243 -18.470 5.687 1.00 63.00 80 ARG A C 1
ATOM 594 O O . ARG A 1 80 ? 11.985 -19.668 5.652 1.00 63.00 80 ARG A O 1
ATOM 601 N N . GLY A 1 81 ? 12.405 -17.814 6.836 1.00 66.31 81 GLY A N 1
ATOM 602 C CA . GLY A 1 81 ? 12.454 -18.513 8.120 1.00 66.31 81 GLY A CA 1
ATOM 603 C C . GLY A 1 81 ? 12.516 -17.594 9.336 1.00 66.31 81 GLY A C 1
ATOM 604 O O . GLY A 1 81 ? 11.857 -16.554 9.377 1.00 66.31 81 GLY A O 1
ATOM 605 N N . ILE A 1 82 ? 13.278 -18.011 10.350 1.00 76.81 82 ILE A N 1
ATOM 606 C CA . ILE A 1 82 ? 13.421 -17.283 11.613 1.00 76.81 82 ILE A CA 1
ATOM 607 C C . ILE A 1 82 ? 14.439 -16.149 11.454 1.00 76.81 82 ILE A C 1
ATOM 609 O O . ILE A 1 82 ? 15.612 -16.396 11.184 1.00 76.81 82 ILE A O 1
ATOM 613 N N . GLN A 1 83 ? 14.002 -14.909 11.659 1.00 82.81 83 GLN A N 1
ATOM 614 C CA . GLN A 1 83 ? 14.887 -13.753 11.788 1.00 82.81 83 GLN A CA 1
ATOM 615 C C . GLN A 1 83 ? 15.357 -13.630 13.233 1.00 82.81 83 GLN A C 1
ATOM 617 O O . GLN A 1 83 ? 14.540 -13.705 14.157 1.00 82.81 83 GLN A O 1
ATOM 622 N N . LEU A 1 84 ? 16.658 -13.414 13.418 1.00 88.31 84 LEU A N 1
ATOM 623 C CA . LEU A 1 84 ? 17.269 -13.203 14.724 1.00 88.31 84 LEU A CA 1
ATOM 624 C C . LEU A 1 84 ? 17.773 -11.761 14.826 1.00 88.31 84 LEU A C 1
ATOM 626 O O . LEU A 1 84 ? 18.381 -11.242 13.891 1.00 88.31 84 LEU A O 1
ATOM 630 N N . VAL A 1 85 ? 17.539 -11.123 15.965 1.00 91.50 85 VAL A N 1
ATOM 631 C CA . VAL A 1 85 ? 18.168 -9.850 16.338 1.00 91.50 85 VAL A CA 1
ATOM 632 C C . VAL A 1 85 ? 18.818 -10.001 17.701 1.00 91.50 85 VAL A C 1
ATOM 634 O O . VAL A 1 85 ? 18.320 -10.756 18.534 1.00 91.50 85 VAL A O 1
ATOM 637 N N . THR A 1 86 ? 19.922 -9.304 17.936 1.00 91.88 86 THR A N 1
ATOM 638 C CA . THR A 1 86 ? 20.635 -9.291 19.213 1.00 91.88 86 THR A CA 1
ATOM 639 C C . THR A 1 86 ? 20.915 -7.854 19.642 1.00 91.88 86 THR A C 1
ATOM 641 O O . THR A 1 86 ? 21.047 -6.954 18.813 1.00 91.88 86 THR A O 1
ATOM 644 N N . ALA A 1 87 ? 20.984 -7.628 20.948 1.00 91.44 87 ALA A N 1
ATOM 645 C CA . ALA A 1 87 ? 21.320 -6.337 21.531 1.00 91.44 87 ALA A CA 1
ATOM 646 C C . ALA A 1 87 ? 22.250 -6.518 22.726 1.00 91.44 87 ALA A C 1
ATOM 648 O O . ALA A 1 87 ? 22.173 -7.524 23.437 1.00 91.44 87 ALA A O 1
ATOM 649 N N . ALA A 1 88 ? 23.099 -5.521 22.952 1.00 90.62 88 ALA A N 1
ATOM 650 C CA . ALA A 1 88 ? 23.956 -5.417 24.122 1.00 90.62 88 ALA A CA 1
ATOM 651 C C . ALA A 1 88 ? 23.842 -4.020 24.743 1.00 90.62 88 ALA A C 1
ATOM 653 O O . ALA A 1 88 ? 23.755 -3.026 24.019 1.00 90.62 88 ALA A O 1
ATOM 654 N N . GLY A 1 89 ? 23.854 -3.939 26.073 1.00 87.12 89 GLY A N 1
ATOM 655 C CA . GLY A 1 89 ? 23.562 -2.705 26.788 1.00 87.12 89 GLY A CA 1
ATOM 656 C C . GLY A 1 89 ? 23.551 -2.812 28.316 1.00 87.12 89 GLY A C 1
ATOM 657 O O . GLY A 1 89 ? 24.019 -3.785 28.907 1.00 87.12 89 GLY A O 1
ATOM 658 N N . GLY A 1 90 ? 23.044 -1.764 28.963 1.00 81.88 90 GLY A N 1
ATOM 659 C CA . GLY A 1 90 ? 22.876 -1.628 30.410 1.00 81.88 90 GLY A CA 1
ATOM 660 C C . GLY A 1 90 ? 21.565 -2.189 30.970 1.00 81.88 90 GLY A C 1
ATOM 661 O O . GLY A 1 90 ? 21.327 -2.015 32.162 1.00 81.88 90 GLY A O 1
ATOM 662 N N . PHE A 1 91 ? 20.756 -2.855 30.146 1.00 79.81 91 PHE A N 1
ATOM 663 C CA . PHE A 1 91 ? 19.439 -3.381 30.508 1.00 79.81 91 PHE A CA 1
ATOM 664 C C . PHE A 1 91 ? 19.515 -4.773 31.157 1.00 79.81 91 PHE A C 1
ATOM 666 O O . PHE A 1 91 ? 20.362 -5.608 30.832 1.00 79.81 91 PHE A O 1
ATOM 673 N N . ASP A 1 92 ? 18.586 -5.063 32.071 1.00 65.31 92 ASP A N 1
ATOM 674 C CA . ASP A 1 92 ? 18.501 -6.369 32.743 1.00 65.31 92 ASP A CA 1
ATOM 675 C C . ASP A 1 92 ? 17.510 -7.341 32.058 1.00 65.31 92 ASP A C 1
ATOM 677 O O . ASP A 1 92 ? 17.657 -8.561 32.208 1.00 65.31 92 ASP A O 1
ATOM 681 N N . ARG A 1 93 ? 16.484 -6.843 31.339 1.00 64.50 93 ARG A N 1
ATOM 682 C CA . ARG A 1 93 ? 15.419 -7.665 30.724 1.00 64.50 93 ARG A CA 1
ATOM 683 C C . ARG A 1 93 ? 14.625 -6.889 29.645 1.00 64.50 93 ARG A C 1
ATOM 685 O O . ARG A 1 93 ? 14.348 -5.725 29.881 1.00 64.50 93 ARG A O 1
ATOM 692 N N . PRO A 1 94 ? 14.157 -7.546 28.565 1.00 61.41 94 PRO A N 1
ATOM 693 C CA . PRO A 1 94 ? 13.042 -7.056 27.749 1.00 61.41 94 PRO A CA 1
ATOM 694 C C . PRO A 1 94 ? 11.709 -7.122 28.528 1.00 61.41 94 PRO A C 1
ATOM 696 O O . PRO A 1 94 ? 11.347 -8.179 29.069 1.00 61.41 94 PRO A O 1
ATOM 699 N N . ASP A 1 95 ? 10.956 -6.023 28.597 1.00 62.94 95 ASP A N 1
ATOM 700 C CA . ASP A 1 95 ? 9.702 -5.938 29.372 1.00 62.94 95 ASP A CA 1
ATOM 701 C C . ASP A 1 95 ? 8.505 -6.647 28.699 1.00 62.94 95 ASP A C 1
ATOM 703 O O . ASP A 1 95 ? 7.488 -6.940 29.341 1.00 62.94 95 ASP A O 1
ATOM 707 N N . ARG A 1 96 ? 8.670 -7.080 27.444 1.00 65.12 96 ARG A N 1
ATOM 708 C CA . ARG A 1 96 ? 7.662 -7.807 26.658 1.00 65.12 96 ARG A CA 1
ATOM 709 C C . ARG A 1 96 ? 7.547 -9.316 26.938 1.00 65.12 96 ARG A C 1
ATOM 711 O O . ARG A 1 96 ? 8.526 -10.044 27.135 1.00 65.12 96 ARG A O 1
ATOM 718 N N . GLY A 1 97 ? 6.305 -9.804 26.840 1.00 67.50 97 GLY A N 1
ATOM 719 C CA . GLY A 1 97 ? 5.952 -11.226 26.721 1.00 67.50 97 GLY A CA 1
ATOM 720 C C . GLY A 1 97 ? 5.739 -11.988 28.034 1.00 67.50 97 GLY A C 1
ATOM 721 O O . GLY A 1 97 ? 6.179 -11.584 29.118 1.00 67.50 97 GLY A O 1
ATOM 722 N N . GLU A 1 98 ? 5.062 -13.137 27.937 1.00 75.81 98 GLU A N 1
ATOM 723 C CA . GLU A 1 98 ? 4.898 -14.063 29.062 1.00 75.81 98 GLU A CA 1
ATOM 724 C C . GLU A 1 98 ? 6.216 -14.809 29.306 1.00 75.81 98 GLU A C 1
ATOM 726 O O . GLU A 1 98 ? 6.820 -15.352 28.383 1.00 75.81 98 GLU A O 1
ATOM 731 N N . THR A 1 99 ? 6.693 -14.849 30.555 1.00 81.56 99 THR A N 1
ATOM 732 C CA . THR A 1 99 ? 7.876 -15.652 30.898 1.00 81.56 99 THR A CA 1
ATOM 733 C C . THR A 1 99 ? 7.516 -17.127 30.932 1.00 81.56 99 THR A C 1
ATOM 735 O O . THR A 1 99 ? 6.855 -17.581 31.867 1.00 81.56 99 THR A O 1
ATOM 738 N N . ILE A 1 100 ? 8.019 -17.875 29.955 1.00 82.19 100 ILE A N 1
ATOM 739 C CA . ILE A 1 100 ? 7.746 -19.307 29.820 1.00 82.19 100 ILE A CA 1
ATOM 740 C C . ILE A 1 100 ? 8.880 -20.174 30.372 1.00 82.19 100 ILE A C 1
ATOM 742 O O . ILE A 1 100 ? 8.603 -21.257 30.886 1.00 82.19 100 ILE A O 1
ATOM 746 N N . ALA A 1 101 ? 10.139 -19.703 30.363 1.00 82.06 101 ALA A N 1
ATOM 747 C CA . ALA A 1 101 ? 11.257 -20.470 30.916 1.00 82.06 101 ALA A CA 1
ATOM 748 C C . ALA A 1 101 ? 12.349 -19.633 31.608 1.00 82.06 101 ALA A C 1
ATOM 750 O O . ALA A 1 101 ? 12.634 -18.493 31.237 1.00 82.06 101 ALA A O 1
ATOM 751 N N . VAL A 1 102 ? 12.989 -20.230 32.618 1.00 82.31 102 VAL A N 1
ATOM 752 C CA . VAL A 1 102 ? 14.131 -19.664 33.358 1.00 82.31 102 VAL A CA 1
ATOM 753 C C . VAL A 1 102 ? 15.249 -20.695 33.518 1.00 82.31 102 VAL A C 1
ATOM 755 O O . VAL A 1 102 ? 14.981 -21.874 33.760 1.00 82.31 102 VAL A O 1
ATOM 758 N N . GLY A 1 103 ? 16.504 -20.254 33.411 1.00 79.94 103 GLY A N 1
ATOM 759 C CA . GLY A 1 103 ? 17.664 -21.140 33.530 1.00 79.94 103 GLY A CA 1
ATOM 760 C C . GLY A 1 103 ? 17.828 -21.764 34.919 1.00 79.94 103 GLY A C 1
ATOM 761 O O . GLY A 1 103 ? 17.685 -21.097 35.952 1.00 79.94 103 GLY A O 1
ATOM 762 N N . ALA A 1 104 ? 18.147 -23.057 34.957 1.00 73.12 104 ALA A N 1
ATOM 763 C CA . ALA A 1 104 ? 18.304 -23.833 36.183 1.00 73.12 104 ALA A CA 1
ATOM 764 C C . ALA A 1 104 ? 19.571 -23.437 36.972 1.00 73.12 104 ALA A C 1
ATOM 766 O O . ALA A 1 104 ? 20.668 -23.940 36.751 1.00 73.12 104 ALA A O 1
ATOM 767 N N . GLY A 1 105 ? 19.421 -22.533 37.945 1.00 63.88 105 GLY A N 1
ATOM 768 C CA . GLY A 1 105 ? 20.494 -22.164 38.875 1.00 63.88 105 GLY A CA 1
ATOM 769 C C . GLY A 1 105 ? 20.530 -23.021 40.149 1.00 63.88 105 GLY A C 1
ATOM 770 O O . GLY A 1 105 ? 19.494 -23.308 40.756 1.00 63.88 105 GLY A O 1
ATOM 771 N N . ASP A 1 106 ? 21.733 -23.343 40.638 1.00 49.44 106 ASP A N 1
ATOM 772 C CA . ASP A 1 106 ? 21.973 -23.978 41.945 1.00 49.44 106 ASP A CA 1
ATOM 773 C C . ASP A 1 106 ? 21.668 -23.006 43.116 1.00 49.44 106 ASP A C 1
ATOM 775 O O . ASP A 1 106 ? 22.549 -22.514 43.826 1.00 49.44 106 ASP A O 1
ATOM 779 N N . GLY A 1 107 ? 20.381 -22.731 43.353 1.00 54.00 107 GLY A N 1
ATOM 780 C CA . GLY A 1 107 ? 19.884 -22.164 44.612 1.00 54.00 107 GLY A CA 1
ATOM 781 C C . GLY A 1 107 ? 19.540 -20.673 44.623 1.00 54.00 107 GLY A C 1
ATOM 782 O O . GLY A 1 107 ? 20.004 -19.950 45.510 1.00 54.00 107 GLY A O 1
ATOM 783 N N . VAL A 1 108 ? 18.656 -20.223 43.730 1.00 44.94 108 VAL A N 1
ATOM 784 C CA . VAL A 1 108 ? 18.022 -18.898 43.842 1.00 44.94 108 VAL A CA 1
ATOM 785 C C . VAL A 1 108 ? 16.681 -19.028 44.572 1.00 44.94 108 VAL A C 1
ATOM 787 O O . VAL A 1 108 ? 15.779 -19.737 44.132 1.00 44.94 108 VAL A O 1
ATOM 790 N N . SER A 1 109 ? 16.539 -18.345 45.709 1.00 52.03 109 SER A N 1
ATOM 791 C CA . SER A 1 109 ? 15.219 -18.007 46.247 1.00 52.03 109 SER A CA 1
ATOM 792 C C . SER A 1 109 ? 14.649 -16.912 45.352 1.00 52.03 109 SER A C 1
ATOM 794 O O . SER A 1 109 ? 15.145 -15.791 45.422 1.00 52.03 109 SER A O 1
ATOM 796 N N . SER A 1 110 ? 13.677 -17.225 44.499 1.00 49.50 110 SER A N 1
ATOM 797 C CA . SER A 1 110 ? 13.074 -16.225 43.620 1.00 49.50 110 SER A CA 1
ATOM 798 C C . SER A 1 110 ? 11.675 -15.853 44.103 1.00 49.50 110 SER A C 1
ATOM 800 O O . SER A 1 110 ? 10.753 -16.657 43.998 1.00 49.50 110 SER A O 1
ATOM 802 N N . ASP A 1 111 ? 11.536 -14.648 44.658 1.00 50.88 111 ASP A N 1
ATOM 803 C CA . ASP A 1 111 ? 10.241 -13.968 44.813 1.00 50.88 111 ASP A CA 1
ATOM 804 C C . ASP A 1 111 ? 9.797 -13.305 43.478 1.00 50.88 111 ASP A C 1
ATOM 806 O O . ASP A 1 111 ? 8.673 -12.821 43.399 1.00 50.88 111 ASP A O 1
ATOM 810 N N . ASP A 1 112 ? 10.633 -13.347 42.421 1.00 55.62 112 ASP A N 1
ATOM 811 C CA . ASP A 1 112 ? 10.442 -12.671 41.118 1.00 55.62 112 ASP A CA 1
ATOM 812 C C . ASP A 1 112 ? 10.303 -13.634 39.913 1.00 55.62 112 ASP A C 1
ATOM 814 O O . ASP A 1 112 ? 10.319 -13.204 38.761 1.00 55.62 112 ASP A O 1
ATOM 818 N N . VAL A 1 113 ? 10.204 -14.951 40.141 1.00 60.00 113 VAL A N 1
ATOM 819 C CA . VAL A 1 113 ? 9.917 -15.936 39.078 1.00 60.00 113 VAL A CA 1
ATOM 820 C C . VAL A 1 113 ? 8.410 -16.193 39.067 1.00 60.00 113 VAL A C 1
ATOM 822 O O . VAL A 1 113 ? 7.870 -16.609 40.100 1.00 60.00 113 VAL A O 1
ATOM 825 N N . PRO A 1 114 ? 7.714 -15.971 37.937 1.00 61.75 114 PRO A N 1
ATOM 826 C CA . PRO A 1 114 ? 6.299 -16.291 37.819 1.00 61.75 114 PRO A CA 1
ATOM 827 C C . PRO A 1 114 ? 6.049 -17.757 38.168 1.00 61.75 114 PRO A C 1
ATOM 829 O O . PRO A 1 114 ? 6.778 -18.643 37.731 1.00 61.75 114 PRO A O 1
ATOM 832 N N . ALA A 1 115 ? 4.991 -18.036 38.931 1.00 60.81 115 ALA A N 1
ATOM 833 C CA . ALA A 1 115 ? 4.678 -19.399 39.372 1.00 60.81 115 ALA A CA 1
ATOM 834 C C . ALA A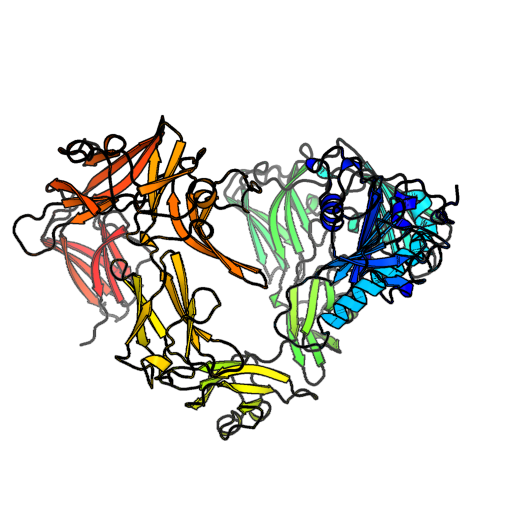 1 115 ? 4.367 -20.381 38.218 1.00 60.81 115 ALA A C 1
ATOM 836 O O . ALA A 1 115 ? 4.291 -21.584 38.467 1.00 60.81 115 ALA A O 1
ATOM 837 N N . ALA A 1 116 ? 4.158 -19.865 37.002 1.00 63.69 116 ALA A N 1
ATOM 838 C CA . ALA A 1 116 ? 3.880 -20.619 35.782 1.00 63.69 116 ALA A CA 1
ATOM 839 C C . ALA A 1 116 ? 5.125 -20.891 34.912 1.00 63.69 116 ALA A C 1
ATOM 841 O O . ALA A 1 116 ? 5.060 -21.777 34.069 1.00 63.69 116 ALA A O 1
ATOM 842 N N . ALA A 1 117 ? 6.246 -20.189 35.128 1.00 68.44 117 ALA A N 1
ATOM 843 C CA . ALA A 1 117 ? 7.448 -20.346 34.310 1.00 68.44 117 ALA A CA 1
ATOM 844 C C . ALA A 1 117 ? 8.157 -21.679 34.597 1.00 68.44 117 ALA A C 1
ATOM 846 O O . ALA A 1 117 ? 8.400 -22.043 35.755 1.00 68.44 117 ALA A O 1
ATOM 847 N N . GLU A 1 118 ? 8.532 -22.400 33.543 1.00 78.62 118 GLU A N 1
ATOM 848 C CA . GLU A 1 118 ? 9.276 -23.650 33.653 1.00 78.62 118 GLU A CA 1
ATOM 849 C C . GLU A 1 118 ? 10.754 -23.374 33.969 1.00 78.62 118 GLU A C 1
ATOM 851 O O . GLU A 1 118 ? 11.372 -22.450 33.449 1.00 78.62 118 GLU A O 1
ATOM 856 N N . THR A 1 119 ? 11.362 -24.170 34.848 1.00 78.62 119 THR A N 1
ATOM 857 C CA . THR A 1 119 ? 12.819 -24.133 35.043 1.00 78.62 119 THR A CA 1
ATOM 858 C C . THR A 1 119 ? 13.450 -25.171 34.127 1.00 78.62 119 THR A C 1
ATOM 860 O O . THR A 1 119 ? 13.147 -26.356 34.272 1.00 78.62 119 THR A O 1
ATOM 863 N N . THR A 1 120 ? 14.314 -24.739 33.211 1.00 77.69 120 THR A N 1
ATOM 864 C CA . THR A 1 120 ? 14.967 -25.612 32.227 1.00 77.69 120 THR A CA 1
ATOM 865 C C . THR A 1 120 ? 16.488 -25.508 32.319 1.00 77.69 120 THR A C 1
ATOM 867 O O . THR A 1 120 ? 17.034 -24.437 32.580 1.00 77.69 120 THR A O 1
ATOM 870 N N . ASP A 1 121 ? 17.173 -26.631 32.104 1.00 75.00 121 ASP A N 1
ATOM 871 C CA . ASP A 1 121 ? 18.631 -26.680 31.926 1.00 75.00 121 ASP A CA 1
ATOM 872 C C . ASP A 1 121 ? 19.043 -26.228 30.504 1.00 75.00 121 ASP A C 1
ATOM 874 O O . ASP A 1 121 ? 20.227 -26.155 30.203 1.00 75.00 121 ASP A O 1
ATOM 878 N N . GLU A 1 122 ? 18.079 -25.951 29.614 1.00 78.50 122 GLU A N 1
ATOM 879 C CA . GLU A 1 122 ?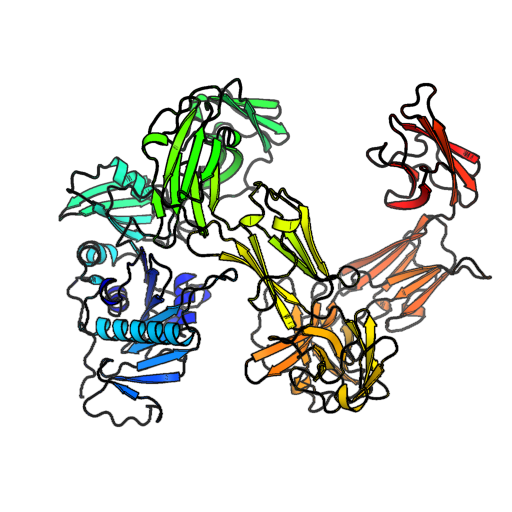 18.311 -25.492 28.231 1.00 78.50 122 GLU A CA 1
ATOM 880 C C . GLU A 1 122 ? 18.640 -23.994 28.128 1.00 78.50 122 GLU A C 1
ATOM 882 O O . GLU A 1 122 ? 18.994 -23.520 27.051 1.00 78.50 122 GLU A O 1
ATOM 887 N N . LEU A 1 123 ? 18.507 -23.252 29.232 1.00 82.56 123 LEU A N 1
ATOM 888 C CA . LEU A 1 123 ? 18.879 -21.844 29.342 1.00 82.56 123 LEU A CA 1
ATOM 889 C C . LEU A 1 123 ? 19.975 -21.676 30.398 1.00 82.56 123 LEU A C 1
ATOM 891 O O . LEU A 1 123 ? 19.896 -22.312 31.457 1.00 82.56 123 LEU A O 1
ATOM 895 N N . PRO A 1 124 ? 20.947 -20.774 30.179 1.00 80.62 124 PRO A N 1
ATOM 896 C CA . PRO A 1 124 ? 21.982 -20.523 31.168 1.00 80.62 124 PRO A CA 1
ATOM 897 C C . PRO A 1 124 ? 21.416 -19.962 32.477 1.00 80.62 124 PRO A C 1
ATOM 899 O O . PRO A 1 124 ? 20.378 -19.297 32.514 1.00 80.62 124 PRO A O 1
ATOM 902 N N . ALA A 1 125 ? 22.109 -20.200 33.589 1.00 80.50 125 ALA A N 1
ATOM 903 C CA . ALA A 1 125 ? 21.661 -19.718 34.892 1.00 80.50 125 ALA A CA 1
ATOM 904 C C . ALA A 1 125 ? 21.562 -18.180 34.917 1.00 80.50 125 ALA A C 1
ATOM 906 O O . ALA A 1 125 ? 22.539 -17.483 34.670 1.00 80.50 125 ALA A O 1
ATOM 907 N N . GLY A 1 126 ? 20.386 -17.653 35.271 1.00 76.06 126 GLY A N 1
ATOM 908 C CA . GLY A 1 126 ? 20.121 -16.207 35.278 1.00 76.06 126 GLY A CA 1
ATOM 909 C C . GLY A 1 126 ? 19.514 -15.670 33.980 1.00 76.06 126 GLY A C 1
ATOM 910 O O . GLY A 1 126 ? 18.992 -14.559 34.001 1.00 76.06 126 GLY A O 1
ATOM 911 N N . TRP A 1 127 ? 19.488 -16.473 32.913 1.00 85.00 127 TRP A N 1
ATOM 912 C CA . TRP A 1 127 ? 18.822 -16.135 31.660 1.00 85.00 127 TRP A CA 1
ATOM 913 C C . TRP A 1 127 ? 17.333 -16.475 31.718 1.00 85.00 127 TRP A C 1
ATOM 915 O O . TRP A 1 127 ? 16.900 -17.401 32.422 1.00 85.00 127 TRP A O 1
ATOM 925 N N . ARG A 1 128 ? 16.536 -15.705 30.981 1.00 85.94 128 ARG A N 1
ATOM 926 C CA . ARG A 1 128 ? 15.080 -15.856 30.900 1.00 85.94 128 ARG A CA 1
ATOM 927 C C . ARG A 1 128 ? 14.640 -15.896 29.450 1.00 85.94 128 ARG A C 1
ATOM 929 O O . ARG A 1 128 ? 15.246 -15.232 28.616 1.00 85.94 128 ARG A O 1
ATOM 936 N N . LEU A 1 129 ? 13.576 -16.649 29.197 1.00 87.12 129 LEU A N 1
ATOM 937 C CA . LEU A 1 129 ? 12.910 -16.738 27.908 1.00 87.12 129 LEU A CA 1
ATOM 938 C C . LEU A 1 129 ? 11.457 -16.274 28.051 1.00 87.12 129 LEU A C 1
ATOM 940 O O . LEU A 1 129 ? 10.718 -16.785 28.905 1.00 87.12 129 LEU A O 1
ATOM 944 N N . THR A 1 130 ? 11.062 -15.318 27.218 1.00 87.38 130 THR A N 1
ATOM 945 C CA . THR A 1 130 ? 9.683 -14.840 27.092 1.00 87.38 130 THR A CA 1
ATOM 946 C C . THR A 1 130 ? 9.186 -15.023 25.661 1.00 87.38 130 THR A C 1
ATOM 948 O O . THR A 1 130 ? 9.984 -15.144 24.734 1.00 87.38 130 THR A O 1
ATOM 951 N N . GLU A 1 131 ? 7.872 -15.086 25.475 1.00 86.50 131 GLU A N 1
ATOM 952 C CA . GLU A 1 131 ? 7.250 -15.213 24.152 1.00 86.50 131 GLU A CA 1
ATOM 953 C C . GLU A 1 131 ? 6.064 -14.246 24.014 1.00 86.50 131 GLU A C 1
ATOM 955 O O . GLU A 1 131 ? 5.380 -13.921 24.991 1.00 86.50 131 GLU A O 1
ATOM 960 N N . THR A 1 132 ? 5.852 -13.772 22.789 1.00 84.31 132 THR A N 1
ATOM 961 C CA . THR A 1 132 ? 4.647 -13.101 22.290 1.00 84.31 132 THR A CA 1
ATOM 962 C C . THR A 1 132 ? 4.133 -13.855 21.061 1.00 84.31 132 THR A C 1
ATOM 964 O O . THR A 1 132 ? 4.827 -14.714 20.516 1.00 84.31 132 THR A O 1
ATOM 967 N N . ASP A 1 133 ? 2.950 -13.501 20.555 1.00 77.69 133 ASP A N 1
ATOM 968 C CA . ASP A 1 133 ? 2.404 -14.109 19.332 1.00 77.69 133 ASP A CA 1
ATOM 969 C C . ASP A 1 133 ? 3.332 -13.953 18.108 1.00 77.69 133 ASP A C 1
ATOM 971 O O . ASP A 1 133 ? 3.263 -14.743 17.163 1.00 77.69 133 ASP A O 1
ATOM 975 N N . GLU A 1 134 ? 4.250 -12.981 18.138 1.00 81.12 134 GLU A N 1
ATOM 976 C CA . GLU A 1 134 ? 5.107 -12.565 17.020 1.00 81.12 134 GLU A CA 1
ATOM 977 C C . GLU A 1 134 ? 6.603 -12.891 17.228 1.00 81.12 134 GLU A C 1
ATOM 979 O O . GLU A 1 134 ? 7.336 -13.065 16.245 1.00 81.12 134 GLU A O 1
ATOM 984 N N . ALA A 1 135 ? 7.062 -13.092 18.468 1.00 86.19 135 ALA A N 1
ATOM 985 C CA . ALA A 1 135 ? 8.483 -13.231 18.782 1.00 86.19 135 ALA A CA 1
ATOM 986 C C . ALA A 1 135 ? 8.768 -14.063 20.044 1.00 86.19 135 ALA A C 1
ATOM 988 O O . ALA A 1 135 ? 7.999 -14.049 21.000 1.00 86.19 135 ALA A O 1
ATOM 989 N N . ALA A 1 136 ? 9.932 -14.715 20.084 1.00 88.50 136 ALA A N 1
ATOM 990 C CA . ALA A 1 136 ? 10.504 -15.289 21.300 1.00 88.50 136 ALA A CA 1
ATOM 991 C C . ALA A 1 136 ? 11.781 -14.534 21.686 1.00 88.50 136 ALA A C 1
ATOM 993 O O . ALA A 1 136 ? 12.642 -14.298 20.839 1.00 88.50 136 ALA A O 1
ATOM 994 N N . PHE A 1 137 ? 11.922 -14.184 22.960 1.00 88.94 137 PHE A N 1
ATOM 995 C CA . PHE A 1 137 ? 12.997 -13.345 23.483 1.00 88.94 137 PHE A CA 1
ATOM 996 C C . PHE A 1 137 ? 13.804 -14.095 24.523 1.00 88.94 137 PHE A C 1
ATOM 998 O O . PHE A 1 137 ? 13.234 -14.669 25.449 1.00 88.94 137 PHE A O 1
ATOM 1005 N N . VAL A 1 138 ? 15.127 -14.036 24.428 1.00 89.56 138 VAL A N 1
ATOM 1006 C CA . VAL A 1 138 ? 16.037 -14.529 25.458 1.00 89.56 138 VAL A CA 1
ATOM 1007 C C . VAL A 1 138 ? 16.927 -13.388 25.941 1.00 89.56 138 VAL A C 1
ATOM 1009 O O . VAL A 1 138 ? 17.434 -12.619 25.130 1.00 89.56 138 VAL A O 1
ATOM 1012 N N . ALA A 1 139 ? 17.126 -13.259 27.250 1.00 89.19 139 ALA A N 1
ATOM 1013 C CA . ALA A 1 139 ? 17.990 -12.217 27.800 1.00 89.19 139 ALA A CA 1
ATOM 1014 C C . ALA A 1 139 ? 18.710 -12.649 29.079 1.00 89.19 139 ALA A C 1
ATOM 1016 O O . ALA A 1 139 ? 18.183 -13.446 29.867 1.00 89.19 139 ALA A O 1
ATOM 1017 N N . GLY A 1 140 ? 19.895 -12.075 29.292 1.00 84.50 140 GLY A N 1
ATOM 1018 C CA . GLY A 1 140 ? 20.698 -12.217 30.499 1.00 84.50 140 GLY A CA 1
ATOM 1019 C C . GLY A 1 140 ? 21.939 -11.319 30.481 1.00 84.50 140 GLY A C 1
ATOM 1020 O O . GLY A 1 140 ? 22.641 -11.240 29.481 1.00 84.50 140 GLY A O 1
ATOM 1021 N N . GLU A 1 141 ? 22.218 -10.663 31.612 1.00 79.31 141 GLU A N 1
ATOM 1022 C CA . GLU A 1 141 ? 23.446 -9.884 31.866 1.00 79.31 141 GLU A CA 1
ATOM 1023 C C . GLU A 1 141 ? 23.787 -8.819 30.799 1.00 79.31 141 GLU A C 1
ATOM 1025 O O . GLU A 1 141 ? 24.919 -8.763 30.323 1.00 79.31 141 GLU A O 1
ATOM 1030 N N . GLY A 1 142 ? 22.830 -7.948 30.452 1.00 82.56 142 GLY A N 1
ATOM 1031 C CA . GLY A 1 142 ? 23.064 -6.854 29.495 1.00 82.56 142 GLY A CA 1
ATOM 1032 C C . GLY A 1 142 ? 23.051 -7.284 28.032 1.00 82.56 142 GLY A C 1
ATOM 1033 O O . GLY A 1 142 ? 23.420 -6.499 27.166 1.00 82.56 142 GLY A O 1
ATOM 1034 N N . VAL A 1 143 ? 22.657 -8.528 27.749 1.00 88.75 143 VAL A N 1
ATOM 1035 C CA . VAL A 1 143 ? 22.570 -9.097 26.404 1.00 88.75 143 VAL A CA 1
ATOM 1036 C C . VAL A 1 143 ? 21.173 -9.671 26.191 1.00 88.75 143 VAL A C 1
ATOM 1038 O O . VAL A 1 143 ? 20.629 -10.350 27.066 1.00 88.75 143 VAL A O 1
ATOM 1041 N N . ALA A 1 144 ? 20.600 -9.430 25.015 1.00 90.00 144 ALA A N 1
ATOM 1042 C CA . ALA A 1 144 ? 19.334 -10.017 24.599 1.00 90.00 144 ALA A CA 1
ATOM 1043 C C . ALA A 1 144 ? 19.382 -10.492 23.146 1.00 90.00 144 ALA A C 1
ATOM 1045 O O . ALA A 1 144 ? 20.170 -10.001 22.338 1.00 90.00 144 ALA A O 1
ATOM 1046 N N . ALA A 1 145 ? 18.513 -11.442 22.815 1.00 90.50 145 ALA A N 1
ATOM 1047 C CA . ALA A 1 145 ? 18.224 -11.837 21.450 1.00 90.50 145 ALA A CA 1
ATOM 1048 C C . ALA A 1 145 ? 16.726 -12.106 21.265 1.00 90.50 145 ALA A C 1
ATOM 1050 O O . ALA A 1 145 ? 16.076 -12.643 22.162 1.00 90.50 145 ALA A O 1
ATOM 1051 N N . ALA A 1 146 ? 16.184 -11.758 20.100 1.00 89.56 146 ALA A N 1
ATOM 1052 C CA . ALA A 1 146 ? 14.812 -12.072 19.713 1.00 89.56 146 ALA A CA 1
ATOM 1053 C C . ALA A 1 146 ? 14.783 -12.872 18.415 1.00 89.56 146 ALA A C 1
ATOM 1055 O O . ALA A 1 146 ? 15.484 -12.541 17.461 1.00 89.56 146 ALA A O 1
ATOM 1056 N N . ALA A 1 147 ? 13.935 -13.893 18.379 1.00 88.94 147 ALA A N 1
ATOM 1057 C CA . ALA A 1 147 ? 13.686 -14.749 17.232 1.00 88.94 147 ALA A CA 1
ATOM 1058 C C . ALA A 1 147 ? 12.245 -14.571 16.746 1.00 88.94 147 ALA A C 1
ATOM 1060 O O . ALA A 1 147 ? 11.298 -14.717 17.523 1.00 88.94 147 ALA A O 1
ATOM 1061 N N . THR A 1 148 ? 12.063 -14.275 15.461 1.00 84.75 148 THR A N 1
ATOM 1062 C CA . THR A 1 148 ? 10.755 -13.932 14.875 1.00 84.75 148 THR A CA 1
ATOM 1063 C C . THR A 1 148 ? 10.514 -14.651 13.557 1.00 84.75 148 THR A C 1
ATOM 1065 O O . THR A 1 148 ? 11.467 -15.042 12.893 1.00 84.75 148 THR A O 1
ATOM 1068 N N . GLY A 1 149 ? 9.253 -14.877 13.186 1.00 69.75 149 GLY A N 1
ATOM 1069 C CA . GLY A 1 149 ? 8.915 -15.471 11.890 1.00 69.75 149 GLY A CA 1
ATOM 1070 C C . GLY A 1 149 ? 8.983 -14.413 10.790 1.00 69.75 149 GLY A C 1
ATOM 1071 O O . GLY A 1 149 ? 8.518 -13.300 11.003 1.00 69.75 149 GLY A O 1
ATOM 1072 N N . GLY A 1 150 ? 9.581 -14.729 9.639 1.00 56.28 150 GLY A N 1
ATOM 1073 C CA . GLY A 1 150 ? 9.676 -13.793 8.518 1.00 56.28 150 GLY A CA 1
ATOM 1074 C C . GLY A 1 150 ? 8.301 -13.355 7.999 1.00 56.28 150 GLY A C 1
ATOM 1075 O O . GLY A 1 150 ? 7.522 -14.179 7.525 1.00 56.28 150 GLY A O 1
ATOM 1076 N N . ASP A 1 151 ? 8.029 -12.052 8.060 1.00 39.81 151 ASP A N 1
ATOM 1077 C CA . ASP A 1 151 ? 6.808 -11.435 7.548 1.00 39.81 151 ASP A CA 1
ATOM 1078 C C . ASP A 1 151 ? 6.934 -11.138 6.048 1.00 39.81 151 ASP A C 1
ATOM 1080 O O . ASP A 1 151 ? 7.741 -10.318 5.612 1.00 39.81 151 ASP A O 1
ATOM 1084 N N . SER A 1 152 ? 6.114 -11.797 5.234 1.00 37.53 152 SER A N 1
ATOM 1085 C CA . SER A 1 152 ? 5.576 -11.181 4.022 1.00 37.53 152 SER A CA 1
ATOM 1086 C C . SER A 1 152 ? 4.257 -11.853 3.661 1.00 37.53 152 SER A C 1
ATOM 1088 O O . SER A 1 152 ? 4.162 -13.073 3.532 1.00 37.53 152 SER A O 1
ATOM 1090 N N . SER A 1 153 ? 3.229 -11.021 3.514 1.00 34.81 153 SER A N 1
ATOM 1091 C CA . SER A 1 153 ? 1.903 -11.331 2.984 1.00 34.81 153 SER A CA 1
ATOM 1092 C C . SER A 1 153 ? 1.940 -12.412 1.896 1.00 34.81 153 SER A C 1
ATOM 1094 O O . SER A 1 153 ? 2.280 -12.140 0.743 1.00 34.81 153 SER A O 1
ATOM 1096 N N . SER A 1 154 ? 1.571 -13.646 2.238 1.00 28.47 154 SER A N 1
ATOM 1097 C CA . SER A 1 154 ? 1.404 -14.700 1.237 1.00 28.47 154 SER A CA 1
ATOM 1098 C C . SER A 1 154 ? 0.124 -14.449 0.427 1.00 28.47 154 SER A C 1
ATOM 1100 O O . SER A 1 154 ? -0.937 -14.209 1.015 1.00 28.47 154 SER A O 1
ATOM 1102 N N . PRO A 1 155 ? 0.155 -14.553 -0.915 1.00 35.75 155 PRO A N 1
ATOM 1103 C CA . PRO A 1 155 ? -1.047 -14.878 -1.662 1.00 35.75 155 PRO A CA 1
ATOM 1104 C C . PRO A 1 155 ? -1.511 -16.261 -1.200 1.00 35.75 155 PRO A C 1
ATOM 1106 O O . PRO A 1 155 ? -0.700 -17.162 -1.010 1.00 35.75 155 PRO A O 1
ATOM 1109 N N . ARG A 1 156 ? -2.822 -16.417 -1.017 1.00 38.34 156 ARG A N 1
ATOM 1110 C CA . ARG A 1 156 ? -3.496 -17.677 -0.678 1.00 38.34 156 ARG A CA 1
ATOM 1111 C C . ARG A 1 156 ? -2.924 -18.849 -1.499 1.00 38.34 156 ARG A C 1
ATOM 1113 O O . ARG A 1 156 ? -3.193 -18.942 -2.691 1.00 38.34 156 ARG A O 1
ATOM 1120 N N . GLY A 1 157 ? -2.155 -19.726 -0.861 1.00 30.95 157 GLY A N 1
ATOM 1121 C CA . GLY A 1 157 ? -1.566 -20.925 -1.459 1.00 30.95 157 GLY A CA 1
ATOM 1122 C C . GLY A 1 157 ? -0.847 -21.731 -0.378 1.00 30.95 157 GLY A C 1
ATOM 1123 O O . GLY A 1 157 ? -0.080 -21.173 0.395 1.00 30.95 157 GLY A O 1
ATOM 1124 N N . ARG A 1 158 ? -1.183 -23.015 -0.251 1.00 36.94 158 ARG A N 1
ATOM 1125 C CA . ARG A 1 158 ? -0.802 -23.910 0.855 1.00 36.94 158 ARG A CA 1
ATOM 1126 C C . ARG A 1 158 ? 0.712 -24.087 1.032 1.00 36.94 158 ARG A C 1
ATOM 1128 O O . ARG A 1 158 ? 1.395 -24.435 0.078 1.00 36.94 158 ARG A O 1
ATOM 1135 N N . SER A 1 159 ? 1.157 -24.078 2.290 1.00 36.69 159 SER A N 1
ATOM 1136 C CA . SER A 1 159 ? 1.941 -25.177 2.876 1.00 36.69 159 SER A CA 1
ATOM 1137 C C . SER A 1 159 ? 1.753 -25.218 4.396 1.00 36.69 159 SER A C 1
ATOM 1139 O O . SER A 1 159 ? 1.691 -24.187 5.058 1.00 36.69 159 SER A O 1
ATOM 1141 N N . ASP A 1 160 ? 1.583 -26.433 4.914 1.00 38.66 160 ASP A N 1
ATOM 1142 C CA . ASP A 1 160 ? 1.271 -26.785 6.299 1.00 38.66 160 ASP A CA 1
ATOM 1143 C C . ASP A 1 160 ? 2.426 -26.469 7.273 1.00 38.66 160 ASP A C 1
ATOM 1145 O O . ASP A 1 160 ? 3.190 -27.357 7.652 1.00 38.66 160 ASP A O 1
ATOM 1149 N N . SER A 1 161 ? 2.549 -25.229 7.739 1.00 45.25 161 SER A N 1
ATOM 1150 C CA . SER A 1 161 ? 3.080 -24.987 9.085 1.00 45.25 161 SER A CA 1
ATOM 1151 C C . SER A 1 161 ? 1.951 -24.411 9.926 1.00 45.25 161 SER A C 1
ATOM 1153 O O . SER A 1 161 ? 1.393 -23.356 9.624 1.00 45.25 161 SER A O 1
ATOM 1155 N N . SER A 1 162 ? 1.527 -25.147 10.953 1.00 52.91 162 SER A N 1
ATOM 1156 C CA . SER A 1 162 ? 0.592 -24.576 11.918 1.00 52.91 162 SER A CA 1
ATOM 1157 C C . SER A 1 162 ? 1.260 -23.368 12.583 1.00 52.91 162 SER A C 1
ATOM 1159 O O . SER A 1 162 ? 2.487 -23.310 12.704 1.00 52.91 162 SER A O 1
ATOM 1161 N N . ALA A 1 163 ? 0.467 -22.400 13.046 1.00 58.22 163 ALA A N 1
ATOM 1162 C CA . ALA A 1 163 ? 0.986 -21.314 13.880 1.00 58.22 163 ALA A CA 1
ATOM 1163 C C . ALA A 1 163 ? 1.816 -21.864 15.064 1.00 58.22 163 ALA A C 1
ATOM 1165 O O . ALA A 1 163 ? 2.844 -21.291 15.415 1.00 58.22 163 ALA A O 1
ATOM 1166 N N . ASP A 1 164 ? 1.430 -23.034 15.589 1.00 61.50 164 ASP A N 1
ATOM 1167 C CA . ASP A 1 164 ? 2.150 -23.763 16.638 1.00 61.50 164 ASP A CA 1
ATOM 1168 C C . ASP A 1 164 ? 3.570 -24.193 16.214 1.00 61.50 164 ASP A C 1
ATOM 1170 O O . ASP A 1 164 ? 4.516 -24.013 16.980 1.00 61.50 164 ASP A O 1
ATOM 1174 N N . ASP A 1 165 ? 3.756 -24.695 14.985 1.00 70.31 165 ASP A N 1
ATOM 1175 C CA . ASP A 1 165 ? 5.072 -25.109 14.474 1.00 70.31 165 ASP A CA 1
ATOM 1176 C C . ASP A 1 165 ? 6.020 -23.910 14.266 1.00 70.31 165 ASP A C 1
ATOM 1178 O O . ASP A 1 165 ? 7.245 -24.057 14.304 1.00 70.31 165 ASP A O 1
ATOM 1182 N N . MET A 1 166 ? 5.489 -22.713 13.998 1.00 72.50 166 MET A N 1
ATOM 1183 C CA . MET A 1 166 ? 6.293 -21.487 13.891 1.00 72.50 166 MET A CA 1
ATOM 1184 C C . MET A 1 166 ? 6.649 -20.914 15.266 1.00 72.50 166 MET A C 1
ATOM 1186 O O . MET A 1 166 ? 7.781 -20.467 15.460 1.00 72.50 166 MET A O 1
ATOM 1190 N N . SER A 1 167 ? 5.733 -20.981 16.235 1.00 79.00 167 SER A N 1
ATOM 1191 C CA . SER A 1 167 ? 6.020 -20.653 17.638 1.00 79.00 167 SER A CA 1
ATOM 1192 C C . SER A 1 167 ? 7.121 -21.543 18.216 1.00 79.00 167 SER A C 1
ATOM 1194 O O . SER A 1 167 ? 8.109 -21.029 18.739 1.00 79.00 167 SER A O 1
ATOM 1196 N N . GLU A 1 168 ? 7.050 -22.863 18.009 1.00 83.50 168 GLU A N 1
ATOM 1197 C CA . GLU A 1 168 ? 8.079 -23.792 18.499 1.00 83.50 168 GLU A CA 1
ATOM 1198 C C . GLU A 1 168 ? 9.467 -23.495 17.898 1.00 83.50 168 GLU A C 1
ATOM 1200 O O . GLU A 1 168 ? 10.471 -23.486 18.615 1.00 83.50 168 GLU A O 1
ATOM 1205 N N . ARG A 1 169 ? 9.536 -23.158 16.602 1.00 83.44 169 ARG A N 1
ATOM 1206 C CA . ARG A 1 169 ? 10.796 -22.768 15.943 1.00 83.44 169 ARG A CA 1
ATOM 1207 C C . ARG A 1 169 ? 11.378 -21.459 16.483 1.00 83.44 169 ARG A C 1
ATOM 1209 O O . ARG A 1 169 ? 12.594 -21.379 16.655 1.00 83.44 169 ARG A O 1
ATOM 1216 N N . ARG A 1 170 ? 10.548 -20.447 16.769 1.00 89.06 170 ARG A N 1
ATOM 1217 C CA . ARG A 1 170 ? 11.001 -19.178 17.378 1.00 89.06 170 ARG A CA 1
ATOM 1218 C C . ARG A 1 170 ? 11.566 -19.410 18.775 1.00 89.06 170 ARG A C 1
ATOM 1220 O O . ARG A 1 170 ? 12.664 -18.945 19.079 1.00 89.06 170 ARG A O 1
ATOM 1227 N N . VAL A 1 171 ? 10.846 -20.171 19.596 1.00 88.25 171 VAL A N 1
ATOM 1228 C CA . VAL A 1 171 ? 11.267 -20.531 20.954 1.00 88.25 171 VAL A CA 1
ATOM 1229 C C . VAL A 1 171 ? 12.594 -21.289 20.941 1.00 88.25 171 VAL A C 1
ATOM 1231 O O . VAL A 1 171 ? 13.492 -20.955 21.717 1.00 88.25 171 VAL A O 1
ATOM 1234 N N . GLU A 1 172 ? 12.765 -22.265 20.046 1.00 89.56 172 GLU A N 1
ATOM 1235 C CA . GLU A 1 172 ? 14.029 -22.999 19.943 1.00 89.56 172 GLU A CA 1
ATOM 1236 C C . GLU A 1 172 ? 15.177 -22.106 19.459 1.00 89.56 172 GLU A C 1
ATOM 1238 O O . GLU A 1 172 ? 16.270 -22.164 20.022 1.00 89.56 172 GLU A O 1
ATOM 1243 N N . ALA A 1 173 ? 14.943 -21.217 18.491 1.00 89.25 173 ALA A N 1
ATOM 1244 C CA . ALA A 1 173 ? 15.964 -20.276 18.032 1.00 89.25 173 ALA A CA 1
ATOM 1245 C C . ALA A 1 173 ? 16.434 -19.331 19.155 1.00 89.25 173 ALA A C 1
ATOM 1247 O O . ALA A 1 173 ? 17.638 -19.140 19.338 1.00 89.25 173 ALA A O 1
ATOM 1248 N N . ALA A 1 174 ? 15.510 -18.816 19.971 1.00 90.38 174 ALA A N 1
ATOM 1249 C CA . ALA A 1 174 ? 15.848 -18.021 21.150 1.00 90.38 174 ALA A CA 1
ATOM 1250 C C . ALA A 1 174 ? 16.635 -18.841 22.199 1.00 90.38 174 ALA A C 1
ATOM 1252 O O . ALA A 1 174 ? 17.592 -18.346 22.792 1.00 90.38 174 ALA A O 1
ATOM 1253 N N . ARG A 1 175 ? 16.322 -20.130 22.396 1.00 90.12 175 ARG A N 1
ATOM 1254 C CA . ARG A 1 175 ? 17.117 -21.018 23.273 1.00 90.12 175 ARG A CA 1
ATOM 1255 C C . ARG A 1 175 ? 18.529 -21.253 22.743 1.00 90.12 175 ARG A C 1
ATOM 1257 O O . ARG A 1 175 ? 19.486 -21.234 23.516 1.00 90.12 175 ARG A O 1
ATOM 1264 N N . VAL A 1 176 ? 18.681 -21.482 21.437 1.00 91.12 176 VAL A N 1
ATOM 1265 C CA . VAL A 1 176 ? 19.997 -21.622 20.792 1.00 91.12 176 VAL A CA 1
ATOM 1266 C C . VAL A 1 176 ? 20.819 -20.343 20.978 1.00 91.12 176 VAL A C 1
ATOM 1268 O O . VAL A 1 176 ? 21.985 -20.447 21.352 1.00 91.12 176 VAL A O 1
ATOM 1271 N N . ALA A 1 177 ? 20.217 -19.160 20.826 1.00 90.44 177 ALA A N 1
ATOM 1272 C CA . ALA A 1 177 ? 20.883 -17.883 21.090 1.00 90.44 177 ALA A CA 1
ATOM 1273 C C . ALA A 1 177 ? 21.364 -17.753 22.550 1.00 90.44 177 ALA A C 1
ATOM 1275 O O . ALA A 1 177 ? 22.508 -17.376 22.804 1.00 90.44 177 ALA A O 1
ATOM 1276 N N . GLY A 1 178 ? 20.541 -18.161 23.524 1.00 87.75 178 GLY A N 1
ATOM 1277 C CA . GLY A 1 178 ? 20.942 -18.193 24.935 1.00 87.75 178 GLY A CA 1
ATOM 1278 C C . GLY A 1 178 ? 22.112 -19.146 25.212 1.00 87.75 178 GLY A C 1
ATOM 1279 O O . GLY A 1 178 ? 23.038 -18.800 25.943 1.00 87.75 178 GLY A O 1
ATOM 1280 N N . ARG A 1 179 ? 22.117 -20.331 24.590 1.00 88.62 179 ARG A N 1
ATOM 1281 C CA . ARG A 1 179 ? 23.240 -21.283 24.675 1.00 88.62 179 ARG A CA 1
ATOM 1282 C C . ARG A 1 179 ? 24.508 -20.751 24.004 1.00 88.62 179 ARG A C 1
ATOM 1284 O O . ARG A 1 179 ? 25.606 -21.006 24.498 1.00 88.62 179 ARG A O 1
ATOM 1291 N N . ALA A 1 180 ? 24.370 -19.990 22.918 1.00 89.00 180 ALA A N 1
ATOM 1292 C CA . ALA A 1 180 ? 25.504 -19.376 22.232 1.00 89.00 180 ALA A CA 1
ATOM 1293 C C . ALA A 1 180 ? 26.219 -18.398 23.165 1.00 89.00 180 ALA A C 1
ATOM 1295 O O . ALA A 1 180 ? 27.438 -18.457 23.294 1.00 89.00 180 ALA A O 1
ATOM 1296 N N . ALA A 1 181 ? 25.474 -17.595 23.928 1.00 86.69 181 ALA A N 1
ATOM 1297 C CA . ALA A 1 181 ? 26.059 -16.608 24.833 1.00 86.69 181 ALA A CA 1
ATOM 1298 C C . ALA A 1 181 ? 27.044 -17.199 25.858 1.00 86.69 181 ALA A C 1
ATOM 1300 O O . ALA A 1 181 ? 28.027 -16.551 26.221 1.00 86.69 181 ALA A O 1
ATOM 1301 N N . VAL A 1 182 ? 26.859 -18.458 26.261 1.00 85.69 182 VAL A N 1
ATOM 1302 C CA . VAL A 1 182 ? 27.716 -19.154 27.238 1.00 85.69 182 VAL A CA 1
ATOM 1303 C C . VAL A 1 182 ? 28.660 -20.198 26.636 1.00 85.69 182 VAL A C 1
ATOM 1305 O O . VAL A 1 182 ? 29.249 -20.971 27.389 1.00 85.69 182 VAL A O 1
ATOM 1308 N N . ASP A 1 183 ? 28.860 -20.184 25.315 1.00 84.75 183 ASP A N 1
ATOM 1309 C CA . ASP A 1 183 ? 29.771 -21.097 24.598 1.00 84.75 183 ASP A CA 1
ATOM 1310 C C . ASP A 1 183 ? 29.318 -22.573 24.627 1.00 84.75 183 ASP A C 1
ATOM 1312 O O . ASP A 1 183 ? 30.125 -23.503 24.635 1.00 84.75 183 ASP A O 1
ATOM 1316 N N . GLU A 1 184 ? 28.006 -22.824 24.696 1.00 85.19 184 GLU A N 1
ATOM 1317 C CA . GLU A 1 184 ? 27.463 -24.188 24.589 1.00 85.19 184 GLU A CA 1
ATOM 1318 C C . GLU A 1 184 ? 27.186 -24.611 23.138 1.00 85.19 184 GLU A C 1
ATOM 1320 O O . GLU A 1 184 ? 27.094 -25.809 22.852 1.00 85.19 184 GLU A O 1
ATOM 1325 N N . VAL A 1 185 ? 27.068 -23.642 22.227 1.00 87.38 185 VAL A N 1
ATOM 1326 C CA . VAL A 1 185 ? 26.950 -23.844 20.775 1.00 87.38 185 VAL A CA 1
ATOM 1327 C C . VAL A 1 185 ? 27.921 -22.922 20.042 1.00 87.38 185 VAL A C 1
ATOM 1329 O O . VAL A 1 185 ? 28.238 -21.843 20.539 1.00 87.38 185 VAL A O 1
ATOM 1332 N N . ASP A 1 186 ? 28.361 -23.341 18.852 1.00 86.88 186 ASP A N 1
ATOM 1333 C CA . ASP A 1 186 ? 29.326 -22.593 18.042 1.00 86.88 186 ASP A CA 1
ATOM 1334 C C . ASP A 1 186 ? 28.797 -21.186 17.714 1.00 86.88 186 ASP A C 1
ATOM 1336 O O . ASP A 1 186 ? 27.691 -21.040 17.176 1.00 86.88 186 ASP A O 1
ATOM 1340 N N . ARG A 1 187 ? 29.599 -20.154 17.998 1.00 88.19 187 ARG A N 1
ATOM 1341 C CA . ARG A 1 187 ? 29.239 -18.744 17.795 1.00 88.19 187 ARG A CA 1
ATOM 1342 C C . ARG A 1 187 ? 29.702 -18.224 16.446 1.00 88.19 187 ARG A C 1
ATOM 1344 O O . ARG A 1 187 ? 30.764 -18.586 15.940 1.00 88.19 187 ARG A O 1
ATOM 1351 N N . PHE A 1 188 ? 28.949 -17.285 15.882 1.00 88.62 188 PHE A N 1
ATOM 1352 C CA . PHE A 1 188 ? 29.311 -16.676 14.606 1.00 88.62 188 PHE A CA 1
ATOM 1353 C C . PHE A 1 188 ? 30.663 -15.947 14.654 1.00 88.62 188 PHE A C 1
ATOM 1355 O O . PHE A 1 188 ? 31.445 -16.045 13.706 1.00 88.62 188 PHE A O 1
ATOM 1362 N N . ALA A 1 189 ? 30.973 -15.246 15.750 1.00 85.81 189 ALA A N 1
ATOM 1363 C CA . ALA A 1 189 ? 32.223 -14.495 15.875 1.00 85.81 189 ALA A CA 1
ATOM 1364 C C . ALA A 1 189 ? 33.476 -15.378 15.751 1.00 85.81 189 ALA A C 1
ATOM 1366 O O . ALA A 1 189 ? 34.496 -14.927 15.237 1.00 85.81 189 ALA A O 1
ATOM 1367 N N . GLU A 1 190 ? 33.379 -16.645 16.146 1.00 86.25 190 GLU A N 1
ATOM 1368 C CA . GLU A 1 190 ? 34.465 -17.632 16.109 1.00 86.25 190 GLU A CA 1
ATOM 1369 C C . GLU A 1 190 ? 34.522 -18.397 14.774 1.00 86.25 190 GLU A C 1
ATOM 1371 O O . GLU A 1 190 ? 35.418 -19.213 14.545 1.00 86.25 190 GLU A O 1
ATOM 1376 N N . SER A 1 191 ? 33.600 -18.107 13.851 1.00 85.25 191 SER A N 1
ATOM 1377 C CA . SER A 1 191 ? 33.638 -18.631 12.486 1.00 85.25 191 SER A CA 1
ATOM 1378 C C . SER A 1 191 ? 34.883 -18.160 11.725 1.00 85.25 191 SER A C 1
ATOM 1380 O O . SER A 1 191 ? 35.605 -17.240 12.130 1.00 85.25 191 SER A O 1
ATOM 1382 N N . SER A 1 192 ? 35.130 -18.779 10.567 1.00 81.00 192 SER A N 1
ATOM 1383 C CA . SER A 1 192 ? 36.240 -18.408 9.684 1.00 81.00 192 SER A CA 1
ATOM 1384 C C . SER A 1 192 ? 36.172 -16.941 9.243 1.00 81.00 192 SER A C 1
ATOM 1386 O O . SER A 1 192 ? 37.204 -16.272 9.227 1.00 81.00 192 SER A O 1
ATOM 1388 N N . LEU A 1 193 ? 34.974 -16.429 8.928 1.00 84.06 193 LEU A N 1
ATOM 1389 C CA . LEU A 1 193 ? 34.772 -15.018 8.595 1.00 84.06 193 LEU A CA 1
ATOM 1390 C C . LEU A 1 193 ? 34.879 -14.131 9.841 1.00 84.06 193 LEU A C 1
ATOM 1392 O O . LEU A 1 193 ? 35.600 -13.137 9.804 1.00 84.06 193 LEU A O 1
ATOM 1396 N N . GLY A 1 194 ? 34.225 -14.504 10.947 1.00 83.94 194 GLY A N 1
ATOM 1397 C CA . GLY A 1 194 ? 34.228 -13.722 12.188 1.00 83.94 194 GLY A CA 1
ATOM 1398 C C . GLY A 1 194 ? 35.642 -13.481 12.727 1.00 83.94 194 GLY A C 1
ATOM 1399 O O . GLY A 1 194 ? 36.033 -12.338 12.964 1.00 83.94 194 GLY A O 1
ATOM 1400 N N . THR A 1 195 ? 36.464 -14.532 12.773 1.00 84.31 195 THR A N 1
ATOM 1401 C CA . THR A 1 195 ? 37.871 -14.457 13.204 1.00 84.31 195 THR A CA 1
ATOM 1402 C C . THR A 1 195 ? 38.723 -13.575 12.282 1.00 84.31 195 THR A C 1
ATOM 1404 O O . THR A 1 195 ? 39.674 -12.934 12.733 1.00 84.31 195 THR A O 1
ATOM 1407 N N . ALA A 1 196 ? 38.414 -13.538 10.981 1.00 81.50 196 ALA A N 1
ATOM 1408 C CA . ALA A 1 196 ? 39.163 -12.752 10.001 1.00 81.50 196 ALA A CA 1
ATOM 1409 C C . ALA A 1 196 ? 38.740 -11.273 9.959 1.00 81.50 196 ALA A C 1
ATOM 1411 O O . ALA A 1 196 ? 39.585 -10.405 9.708 1.00 81.50 196 ALA A O 1
ATOM 1412 N N . ALA A 1 197 ? 37.452 -11.000 10.183 1.00 85.00 197 ALA A N 1
ATOM 1413 C CA . ALA A 1 197 ? 36.844 -9.691 9.992 1.00 85.00 197 ALA A CA 1
ATOM 1414 C C . ALA A 1 197 ? 36.726 -8.886 11.289 1.00 85.00 197 ALA A C 1
ATOM 1416 O O . ALA A 1 197 ? 37.224 -7.762 11.360 1.00 85.00 197 ALA A O 1
ATOM 1417 N N . LEU A 1 198 ? 36.137 -9.458 12.341 1.00 82.94 198 LEU A N 1
ATOM 1418 C CA . LEU A 1 198 ? 35.751 -8.706 13.538 1.00 82.94 198 LEU A CA 1
ATOM 1419 C C . LEU A 1 198 ? 36.931 -8.016 14.254 1.00 82.94 198 LEU A C 1
ATOM 1421 O O . LEU A 1 198 ? 36.771 -6.849 14.613 1.00 82.94 198 LEU A O 1
ATOM 1425 N N . PRO A 1 199 ? 38.137 -8.615 14.393 1.00 80.38 199 PRO A N 1
ATOM 1426 C CA . PRO A 1 199 ? 39.279 -7.922 15.004 1.00 80.38 199 PRO A CA 1
ATOM 1427 C C . PRO A 1 199 ? 39.711 -6.641 14.284 1.00 80.38 199 PRO A C 1
ATOM 1429 O O . PRO A 1 199 ? 40.375 -5.792 14.876 1.00 80.38 199 PRO A O 1
ATOM 1432 N N . ARG A 1 200 ? 39.387 -6.519 12.991 1.00 73.06 200 ARG A N 1
ATOM 1433 C CA . ARG A 1 200 ? 39.686 -5.329 12.185 1.00 73.06 200 ARG A CA 1
ATOM 1434 C C . ARG A 1 200 ? 38.518 -4.359 12.159 1.00 73.06 200 ARG A C 1
ATOM 1436 O O . ARG A 1 200 ? 38.737 -3.157 12.227 1.00 73.06 200 ARG A O 1
ATOM 1443 N N . LEU A 1 201 ? 37.301 -4.892 12.067 1.00 80.31 201 LEU A N 1
ATOM 1444 C CA . LEU A 1 201 ? 36.098 -4.094 11.866 1.00 80.31 201 LEU A CA 1
ATOM 1445 C C . LEU A 1 201 ? 35.478 -3.581 13.176 1.00 80.31 201 LEU A C 1
ATOM 1447 O O . LEU A 1 201 ? 34.687 -2.650 13.159 1.00 80.31 201 LEU A O 1
ATOM 1451 N N . GLY A 1 202 ? 35.871 -4.120 14.334 1.00 64.44 202 GLY A N 1
ATOM 1452 C CA . GLY A 1 202 ? 35.293 -3.745 15.630 1.00 64.44 202 GLY A CA 1
ATOM 1453 C C . GLY A 1 202 ? 35.552 -2.300 16.088 1.00 64.44 202 GLY A C 1
ATOM 1454 O O . GLY A 1 202 ? 35.081 -1.918 17.157 1.00 64.44 202 GLY A O 1
ATOM 1455 N N . GLY A 1 203 ? 36.326 -1.517 15.327 1.00 65.94 203 GLY A N 1
ATOM 1456 C CA . GLY A 1 203 ? 36.536 -0.083 15.553 1.00 65.94 203 GLY A CA 1
ATOM 1457 C C . GLY A 1 203 ? 35.581 0.839 14.786 1.00 65.94 203 GLY A C 1
ATOM 1458 O O . GLY A 1 203 ? 35.583 2.032 15.070 1.00 65.94 203 GLY A O 1
ATOM 1459 N N . PHE A 1 204 ? 34.800 0.305 13.843 1.00 76.38 204 PHE A N 1
ATOM 1460 C CA . PHE A 1 204 ? 33.866 1.063 13.005 1.00 76.38 204 PHE A CA 1
ATOM 1461 C C . PHE A 1 204 ? 32.499 1.231 13.685 1.00 76.38 204 PHE A C 1
ATOM 1463 O O . PHE A 1 204 ? 32.191 0.506 14.631 1.00 76.38 204 PHE A O 1
ATOM 1470 N N . GLY A 1 205 ? 31.694 2.199 13.239 1.00 72.19 205 GLY A N 1
ATOM 1471 C CA . GLY A 1 205 ? 30.345 2.425 13.776 1.00 72.19 205 GLY A CA 1
ATOM 1472 C C . GLY A 1 205 ? 29.371 1.329 13.347 1.00 72.19 205 GLY A C 1
ATOM 1473 O O . GLY A 1 205 ? 28.656 0.772 14.182 1.00 72.19 205 GLY A O 1
ATOM 1474 N N . THR A 1 206 ? 29.448 0.941 12.072 1.00 83.31 206 THR A N 1
ATOM 1475 C CA . THR A 1 206 ? 28.602 -0.093 11.464 1.00 83.31 206 THR A CA 1
ATOM 1476 C C . THR A 1 206 ? 29.470 -1.177 10.828 1.00 83.31 206 THR A C 1
ATOM 1478 O O . THR A 1 206 ? 30.442 -0.886 10.132 1.00 83.31 206 THR A O 1
ATOM 1481 N N . VAL A 1 207 ? 29.122 -2.445 11.050 1.00 86.50 207 VAL A N 1
ATOM 1482 C CA . VAL A 1 207 ? 29.794 -3.623 10.490 1.00 86.50 207 VAL A CA 1
ATOM 1483 C C . VAL A 1 207 ? 28.777 -4.511 9.784 1.00 86.50 207 VAL A C 1
ATOM 1485 O O . VAL A 1 207 ? 27.846 -5.026 10.396 1.00 86.50 207 VAL A O 1
ATOM 1488 N N . LEU A 1 208 ? 28.991 -4.750 8.497 1.00 87.81 208 LEU A N 1
ATOM 1489 C CA . LEU A 1 208 ? 28.207 -5.653 7.664 1.00 87.81 208 LEU A CA 1
ATOM 1490 C C . LEU A 1 208 ? 29.009 -6.930 7.409 1.00 87.81 208 LEU A C 1
ATOM 1492 O O . LEU A 1 208 ? 30.174 -6.868 7.026 1.00 87.81 208 LEU A O 1
ATOM 1496 N N . LEU A 1 209 ? 28.404 -8.100 7.600 1.00 88.50 209 LEU A N 1
ATOM 1497 C CA . LEU A 1 209 ? 29.002 -9.399 7.296 1.00 88.50 209 LEU A CA 1
ATOM 1498 C C . LEU A 1 209 ? 28.053 -10.216 6.417 1.00 88.50 209 LEU A C 1
ATOM 1500 O O . LEU A 1 209 ? 26.902 -10.436 6.781 1.00 88.50 209 LEU A O 1
ATOM 1504 N N . ALA A 1 210 ? 28.556 -10.715 5.294 1.00 87.25 210 ALA A N 1
ATOM 1505 C CA . ALA A 1 210 ? 27.876 -11.646 4.403 1.00 87.25 210 ALA A CA 1
ATOM 1506 C C . ALA A 1 210 ? 28.660 -12.970 4.406 1.00 87.25 210 ALA A C 1
ATOM 1508 O O . ALA A 1 210 ? 29.677 -13.083 3.715 1.00 87.25 210 ALA A O 1
ATOM 1509 N N . PRO A 1 211 ? 28.278 -13.950 5.247 1.00 80.19 211 PRO A N 1
ATOM 1510 C CA . PRO A 1 211 ? 29.035 -15.192 5.406 1.00 80.19 211 PRO A CA 1
ATOM 1511 C C . PRO A 1 211 ? 28.843 -16.194 4.268 1.00 80.19 211 PRO A C 1
ATOM 1513 O O . PRO A 1 211 ? 29.685 -17.091 4.129 1.00 80.19 211 PRO A O 1
ATOM 1516 N N . ASP A 1 212 ? 27.787 -15.998 3.481 1.00 76.31 212 ASP A N 1
ATOM 1517 C CA . ASP A 1 212 ? 27.525 -16.634 2.197 1.00 76.31 212 ASP A CA 1
ATOM 1518 C C . ASP A 1 212 ? 27.104 -15.552 1.192 1.00 76.31 212 ASP A C 1
ATOM 1520 O O . ASP A 1 212 ? 26.016 -14.980 1.284 1.00 76.31 212 ASP A O 1
ATOM 1524 N N . ALA A 1 213 ? 28.005 -15.231 0.268 1.00 70.12 213 ALA A N 1
ATOM 1525 C CA . ALA A 1 213 ? 27.763 -14.230 -0.764 1.00 70.12 213 ALA A CA 1
ATOM 1526 C C . ALA A 1 213 ? 26.885 -14.745 -1.921 1.00 70.12 213 ALA A C 1
ATOM 1528 O O . ALA A 1 213 ? 26.333 -13.928 -2.655 1.00 70.12 213 ALA A O 1
ATOM 1529 N N . ALA A 1 214 ? 26.731 -16.065 -2.072 1.00 61.53 214 ALA A N 1
ATOM 1530 C CA . ALA A 1 214 ? 25.973 -16.671 -3.165 1.00 61.53 214 ALA A CA 1
ATOM 1531 C C . ALA A 1 214 ? 24.464 -16.779 -2.863 1.00 61.53 214 ALA A C 1
ATOM 1533 O O . ALA A 1 214 ? 23.658 -16.785 -3.788 1.00 61.53 214 ALA A O 1
ATOM 1534 N N . GLY A 1 215 ? 24.071 -16.841 -1.583 1.00 52.25 215 GLY A N 1
ATOM 1535 C CA . GLY A 1 215 ? 22.689 -17.110 -1.152 1.00 52.25 215 GLY A CA 1
ATOM 1536 C C . GLY A 1 215 ? 21.881 -15.921 -0.601 1.00 52.25 215 GLY A C 1
ATOM 1537 O O . GLY A 1 215 ? 20.845 -16.139 0.024 1.00 52.25 215 GLY A O 1
ATOM 1538 N N . GLY A 1 216 ? 22.345 -14.671 -0.730 1.00 51.41 216 GLY A N 1
ATOM 1539 C CA . GLY A 1 216 ? 21.737 -13.516 -0.044 1.00 51.41 216 GLY A CA 1
ATOM 1540 C C . GLY A 1 216 ? 20.557 -12.815 -0.750 1.00 51.41 216 GLY A C 1
ATOM 1541 O O . GLY A 1 216 ? 20.403 -12.929 -1.961 1.00 51.41 216 GLY A O 1
ATOM 1542 N N . PRO A 1 217 ? 19.734 -12.012 -0.031 1.00 44.34 217 PRO A N 1
ATOM 1543 C CA . PRO A 1 217 ? 18.569 -11.300 -0.578 1.00 44.34 217 PRO A CA 1
ATOM 1544 C C . PRO A 1 217 ? 18.934 -10.069 -1.425 1.00 44.34 217 PRO A C 1
ATOM 1546 O O . PRO A 1 217 ? 18.041 -9.361 -1.890 1.00 44.34 217 PRO A O 1
ATOM 1549 N N . PHE A 1 218 ? 20.224 -9.786 -1.619 1.00 45.34 218 PHE A N 1
ATOM 1550 C CA . PHE A 1 218 ? 20.673 -8.752 -2.542 1.00 45.34 218 PHE A CA 1
ATOM 1551 C C . PHE A 1 218 ? 20.730 -9.342 -3.953 1.00 45.34 218 PHE A C 1
ATOM 1553 O O . PHE A 1 218 ? 21.557 -10.215 -4.194 1.00 45.34 218 PHE A O 1
ATOM 1560 N N . PRO A 1 219 ? 19.955 -8.835 -4.926 1.00 43.38 219 PRO A N 1
ATOM 1561 C CA . PRO A 1 219 ? 20.170 -9.144 -6.338 1.00 43.38 219 PRO A CA 1
ATOM 1562 C C . PRO A 1 219 ? 21.415 -8.435 -6.909 1.00 43.38 219 PRO A C 1
ATOM 1564 O O . PRO A 1 219 ? 21.479 -8.182 -8.107 1.00 43.38 219 PRO A O 1
ATOM 1567 N N . LEU A 1 220 ? 22.392 -8.059 -6.079 1.00 49.41 220 LEU A N 1
ATOM 1568 C CA . LEU A 1 220 ? 23.569 -7.340 -6.546 1.00 49.41 220 LEU A CA 1
ATOM 1569 C C . LEU A 1 220 ? 24.643 -8.315 -7.022 1.00 49.41 220 LEU A C 1
ATOM 1571 O O . LEU A 1 220 ? 24.851 -9.378 -6.443 1.00 49.41 220 LEU A O 1
ATOM 1575 N N . SER A 1 221 ? 25.316 -7.903 -8.086 1.00 55.47 221 SER A N 1
ATOM 1576 C CA . SER A 1 221 ? 26.373 -8.545 -8.865 1.00 55.47 221 SER A CA 1
ATOM 1577 C C . SER A 1 221 ? 27.656 -8.820 -8.068 1.00 55.47 221 SER A C 1
ATOM 1579 O O . SER A 1 221 ? 28.753 -8.431 -8.475 1.00 55.47 221 SER A O 1
ATOM 1581 N N . VAL A 1 222 ? 27.539 -9.463 -6.900 1.00 67.19 222 VAL A N 1
ATOM 1582 C CA . VAL A 1 222 ? 28.694 -9.981 -6.168 1.00 67.19 222 VAL A CA 1
ATOM 1583 C C . VAL A 1 222 ? 29.393 -10.983 -7.088 1.00 67.19 222 VAL A C 1
ATOM 1585 O O . VAL A 1 222 ? 28.739 -11.905 -7.571 1.00 67.19 222 VAL A O 1
ATOM 1588 N N . PRO A 1 223 ? 30.690 -10.796 -7.383 1.00 70.12 223 PRO A N 1
ATOM 1589 C CA . PRO A 1 223 ? 31.398 -11.689 -8.289 1.00 70.12 223 PRO A CA 1
ATOM 1590 C C . PRO A 1 223 ? 31.384 -13.134 -7.779 1.00 70.12 223 PRO A C 1
ATOM 1592 O O . PRO A 1 223 ? 31.672 -13.352 -6.603 1.00 70.12 223 PRO A O 1
ATOM 1595 N N . ASP A 1 224 ? 31.155 -14.112 -8.662 1.00 69.56 224 ASP A N 1
ATOM 1596 C CA . ASP A 1 224 ? 31.066 -15.542 -8.303 1.00 69.56 224 ASP A CA 1
ATOM 1597 C C . ASP A 1 224 ? 32.349 -16.093 -7.646 1.00 69.56 224 ASP A C 1
ATOM 1599 O O . ASP A 1 224 ? 32.341 -17.110 -6.952 1.00 69.56 224 ASP A O 1
ATOM 1603 N N . ASP A 1 225 ? 33.478 -15.401 -7.823 1.00 76.06 225 ASP A N 1
ATOM 1604 C CA . ASP A 1 225 ? 34.754 -15.726 -7.183 1.00 76.06 225 ASP A CA 1
ATOM 1605 C C . ASP A 1 225 ? 34.820 -15.327 -5.691 1.00 76.06 225 ASP A C 1
ATOM 1607 O O . ASP A 1 225 ? 35.840 -15.570 -5.033 1.00 76.06 225 ASP A O 1
ATOM 1611 N N . VAL A 1 226 ? 33.767 -14.711 -5.142 1.00 80.44 226 VAL A N 1
ATOM 1612 C CA . VAL A 1 226 ? 33.651 -14.261 -3.747 1.00 80.44 226 VAL A CA 1
ATOM 1613 C C . VAL A 1 226 ? 32.665 -15.154 -2.998 1.00 80.44 226 VAL A C 1
ATOM 1615 O O . VAL A 1 226 ? 31.496 -15.232 -3.337 1.00 80.44 226 VAL A O 1
ATOM 1618 N N . ASP A 1 227 ? 33.137 -15.798 -1.934 1.00 80.88 227 ASP A N 1
ATOM 1619 C CA . ASP A 1 227 ? 32.357 -16.756 -1.135 1.00 80.88 227 ASP A CA 1
ATOM 1620 C C . ASP A 1 227 ? 31.805 -16.122 0.151 1.00 80.88 227 ASP A C 1
ATOM 1622 O O . ASP A 1 227 ? 30.748 -16.496 0.646 1.00 80.88 227 ASP A O 1
ATOM 1626 N N . ALA A 1 228 ? 32.495 -15.113 0.687 1.00 85.12 228 ALA A N 1
ATOM 1627 C CA . ALA A 1 228 ? 31.984 -14.270 1.763 1.00 85.12 228 ALA A CA 1
ATOM 1628 C C . ALA A 1 228 ? 32.679 -12.914 1.780 1.00 85.12 228 ALA A C 1
ATOM 1630 O O . ALA A 1 228 ? 33.808 -12.777 1.302 1.00 85.12 228 ALA A O 1
ATOM 1631 N N . PHE A 1 229 ? 32.066 -11.924 2.417 1.00 89.25 229 PHE A N 1
ATOM 1632 C CA . PHE A 1 229 ? 32.726 -10.653 2.681 1.00 89.25 229 PHE A CA 1
ATOM 1633 C C . PHE A 1 229 ? 32.250 -10.013 3.985 1.00 89.25 229 PHE A C 1
ATOM 1635 O O . PHE A 1 229 ? 31.241 -10.399 4.568 1.00 89.25 229 PHE A O 1
ATOM 1642 N N . ALA A 1 230 ? 33.001 -9.028 4.456 1.00 88.38 230 ALA A N 1
ATOM 1643 C CA . ALA A 1 230 ? 32.603 -8.139 5.530 1.00 88.38 230 ALA A CA 1
ATOM 1644 C C . ALA A 1 230 ? 33.067 -6.714 5.221 1.00 88.38 230 ALA A C 1
ATOM 1646 O O . ALA A 1 230 ? 34.102 -6.538 4.579 1.00 88.38 230 ALA A O 1
ATOM 1647 N N . ALA A 1 231 ? 32.318 -5.721 5.683 1.00 87.81 231 ALA A N 1
ATOM 1648 C CA . ALA A 1 231 ? 32.597 -4.302 5.529 1.00 87.81 231 ALA A CA 1
ATOM 1649 C C . ALA A 1 231 ? 32.411 -3.592 6.875 1.00 87.81 231 ALA A C 1
ATOM 1651 O O . ALA A 1 231 ? 31.488 -3.915 7.618 1.00 87.81 231 ALA A O 1
ATOM 1652 N N . GLY A 1 232 ? 33.296 -2.664 7.213 1.00 81.06 232 GLY A N 1
ATOM 1653 C CA . GLY A 1 232 ? 33.165 -1.754 8.346 1.00 81.06 232 GLY A CA 1
ATOM 1654 C C . GLY A 1 232 ? 33.147 -0.326 7.833 1.00 81.06 232 GLY A C 1
ATOM 1655 O O . GLY A 1 232 ? 34.001 0.031 7.020 1.00 81.06 232 GLY A O 1
ATOM 1656 N N . PHE A 1 233 ? 32.180 0.453 8.303 1.00 81.56 233 PHE A N 1
ATOM 1657 C CA . PHE A 1 233 ? 31.934 1.816 7.852 1.00 81.56 233 PHE A CA 1
ATOM 1658 C C . PHE A 1 233 ? 32.154 2.814 8.991 1.00 81.56 233 PHE A C 1
ATOM 1660 O O . PHE A 1 233 ? 31.669 2.605 10.110 1.00 81.56 233 PHE A O 1
ATOM 1667 N N . GLU A 1 234 ? 32.924 3.876 8.735 1.00 71.94 234 GLU A N 1
ATOM 1668 C CA . GLU A 1 234 ? 33.161 4.932 9.732 1.00 71.94 234 GLU A CA 1
ATOM 1669 C C . GLU A 1 234 ? 31.874 5.712 10.020 1.00 71.94 234 GLU A C 1
ATOM 1671 O O . GLU A 1 234 ? 31.555 5.942 11.186 1.00 71.94 234 GLU A O 1
ATOM 1676 N N . ALA A 1 235 ? 31.122 6.039 8.967 1.00 70.38 235 ALA A N 1
ATOM 1677 C CA . ALA A 1 235 ? 29.762 6.564 9.028 1.00 70.38 235 ALA A CA 1
ATOM 1678 C C . ALA A 1 235 ? 28.778 5.491 8.544 1.00 70.38 235 ALA A C 1
ATOM 1680 O O . ALA A 1 235 ? 29.120 4.712 7.654 1.00 70.38 235 ALA A O 1
ATOM 1681 N N . ASP A 1 236 ? 27.573 5.423 9.115 1.00 67.94 236 ASP A N 1
ATOM 1682 C CA . ASP A 1 236 ? 26.583 4.441 8.667 1.00 67.94 236 ASP A CA 1
ATOM 1683 C C . ASP A 1 236 ? 26.288 4.625 7.166 1.00 67.94 236 ASP A C 1
ATOM 1685 O O . ASP A 1 236 ? 26.164 5.762 6.711 1.00 67.94 236 ASP A O 1
ATOM 1689 N N . PRO A 1 237 ? 26.135 3.545 6.374 1.00 65.81 237 PRO A N 1
ATOM 1690 C CA . PRO A 1 237 ? 25.811 3.649 4.954 1.00 65.81 237 PRO A CA 1
ATOM 1691 C C . PRO A 1 237 ? 24.577 4.502 4.623 1.00 65.81 237 PRO A C 1
ATOM 1693 O O . PRO A 1 237 ? 24.480 5.027 3.515 1.00 65.81 237 PRO A O 1
ATOM 1696 N N . ASN A 1 238 ? 23.630 4.627 5.558 1.00 65.19 238 ASN A N 1
ATOM 1697 C CA . ASN A 1 238 ? 22.451 5.478 5.398 1.00 65.19 238 ASN A CA 1
ATOM 1698 C C . ASN A 1 238 ? 22.750 6.963 5.676 1.00 65.19 238 ASN A C 1
ATOM 1700 O O . ASN A 1 238 ? 22.075 7.817 5.109 1.00 65.19 238 ASN A O 1
ATOM 1704 N N . ASP A 1 239 ? 23.790 7.248 6.463 1.00 67.25 239 ASP A N 1
ATOM 1705 C CA . ASP A 1 239 ? 24.225 8.591 6.871 1.00 67.25 239 ASP A CA 1
ATOM 1706 C C . ASP A 1 239 ? 25.438 9.078 6.056 1.00 67.25 239 ASP A C 1
ATOM 1708 O O . ASP A 1 239 ? 25.955 10.171 6.279 1.00 67.25 239 ASP A O 1
ATOM 1712 N N . LEU A 1 240 ? 25.893 8.295 5.065 1.00 65.94 240 LEU A N 1
ATOM 1713 C CA . LEU A 1 240 ? 26.979 8.666 4.142 1.00 65.94 240 LEU A CA 1
ATOM 1714 C C . LEU A 1 240 ? 26.719 9.984 3.400 1.00 65.94 240 LEU A C 1
ATOM 1716 O O . LEU A 1 240 ? 27.646 10.555 2.839 1.00 65.94 240 LEU A O 1
ATOM 1720 N N . ARG A 1 241 ? 25.470 10.455 3.370 1.00 64.06 241 ARG A N 1
ATOM 1721 C CA . ARG A 1 241 ? 25.074 11.732 2.763 1.00 64.06 241 ARG A CA 1
ATOM 1722 C C . ARG A 1 241 ? 25.411 12.935 3.641 1.00 64.06 241 ARG A C 1
ATOM 1724 O O . ARG A 1 241 ? 25.709 13.998 3.117 1.00 64.06 241 ARG A O 1
ATOM 1731 N N . ASP A 1 242 ? 25.425 12.748 4.958 1.00 64.69 242 ASP A N 1
ATOM 1732 C CA . ASP A 1 242 ? 25.661 13.811 5.939 1.00 64.69 242 ASP A CA 1
ATOM 1733 C C . ASP A 1 242 ? 27.145 13.940 6.329 1.00 64.69 242 ASP A C 1
ATOM 1735 O O . ASP A 1 242 ? 27.500 14.702 7.235 1.00 64.69 242 ASP A O 1
ATOM 1739 N N . ILE A 1 243 ? 28.042 13.193 5.671 1.00 67.06 243 ILE A N 1
ATOM 1740 C CA . ILE A 1 243 ? 29.473 13.249 5.976 1.00 67.06 243 ILE A CA 1
ATOM 1741 C C . ILE A 1 243 ? 30.090 14.547 5.440 1.00 67.06 243 ILE A C 1
ATOM 1743 O O . ILE A 1 243 ? 30.083 14.844 4.247 1.00 67.06 243 ILE A O 1
ATOM 1747 N N . ASP A 1 244 ? 30.709 15.316 6.333 1.00 57.72 244 ASP A N 1
ATOM 1748 C CA . ASP A 1 244 ? 31.537 16.463 5.961 1.00 57.72 244 ASP A CA 1
ATOM 1749 C C . ASP A 1 244 ? 32.906 15.975 5.434 1.00 57.72 244 ASP A C 1
ATOM 1751 O O . ASP A 1 244 ? 33.885 15.868 6.183 1.00 57.72 244 ASP A O 1
ATOM 1755 N N . GLY A 1 245 ? 33.005 15.706 4.129 1.00 66.00 245 GLY A N 1
ATOM 1756 C CA . GLY A 1 245 ? 34.261 15.364 3.448 1.00 66.00 245 GLY A CA 1
ATOM 1757 C C . GLY A 1 245 ? 34.398 13.879 3.112 1.00 66.00 245 GLY A C 1
ATOM 1758 O O . GLY A 1 245 ? 33.675 13.377 2.262 1.00 66.00 245 GLY A O 1
ATOM 1759 N N . THR A 1 246 ? 35.372 13.194 3.720 1.00 70.06 246 THR A N 1
ATOM 1760 C CA . THR A 1 246 ? 35.707 11.793 3.407 1.00 70.06 246 THR A CA 1
ATOM 1761 C C . THR A 1 246 ? 35.524 10.881 4.616 1.00 70.06 246 THR A C 1
ATOM 1763 O O . THR A 1 246 ? 35.900 11.287 5.717 1.00 70.06 246 THR A O 1
ATOM 1766 N N . ALA A 1 247 ? 35.081 9.642 4.404 1.00 69.12 247 ALA A N 1
ATOM 1767 C CA . ALA A 1 247 ? 35.008 8.592 5.426 1.00 69.12 247 ALA A CA 1
ATOM 1768 C C . ALA A 1 247 ? 35.967 7.429 5.113 1.00 69.12 247 ALA A C 1
ATOM 1770 O O . ALA A 1 247 ? 36.183 7.098 3.944 1.00 69.12 247 ALA A O 1
ATOM 1771 N N . GLU A 1 248 ? 36.553 6.806 6.140 1.00 71.38 248 GLU A N 1
ATOM 1772 C CA . GLU A 1 248 ? 37.370 5.597 5.992 1.00 71.38 248 GLU A CA 1
ATOM 1773 C C . GLU A 1 248 ? 36.489 4.343 6.138 1.00 71.38 248 GLU A C 1
ATOM 1775 O O . GLU A 1 248 ? 35.816 4.149 7.144 1.00 71.38 248 GLU A O 1
ATOM 1780 N N . ASN A 1 249 ? 36.522 3.448 5.153 1.00 81.62 249 ASN A N 1
ATOM 1781 C CA . ASN A 1 249 ? 35.813 2.169 5.158 1.00 81.62 249 ASN A CA 1
ATOM 1782 C C . ASN A 1 249 ? 36.817 1.020 5.006 1.00 81.62 249 ASN A C 1
ATOM 1784 O O . ASN A 1 249 ? 37.848 1.155 4.345 1.00 81.62 249 ASN A O 1
ATOM 1788 N N . ALA A 1 250 ? 36.524 -0.139 5.592 1.00 79.50 250 ALA A N 1
ATOM 1789 C CA . ALA A 1 250 ? 37.382 -1.318 5.490 1.00 79.50 250 ALA A CA 1
ATOM 1790 C C . ALA A 1 250 ? 36.598 -2.561 5.073 1.00 79.50 250 ALA A C 1
ATOM 1792 O O . ALA A 1 250 ? 35.527 -2.836 5.599 1.00 79.50 250 ALA A O 1
ATOM 1793 N N . TYR A 1 251 ? 37.173 -3.369 4.185 1.00 87.62 251 TYR A N 1
ATOM 1794 C CA . TYR A 1 251 ? 36.561 -4.576 3.642 1.00 87.62 251 TYR A CA 1
ATOM 1795 C C . TYR A 1 251 ? 37.453 -5.793 3.846 1.00 87.62 251 TYR A C 1
ATOM 1797 O O . TYR A 1 251 ? 38.680 -5.735 3.750 1.00 87.62 251 TYR A O 1
ATOM 1805 N N . VAL A 1 252 ? 36.819 -6.933 4.088 1.00 88.25 252 VAL A N 1
ATOM 1806 C CA . VAL A 1 252 ? 37.449 -8.244 4.212 1.00 88.25 252 VAL A CA 1
ATOM 1807 C C . VAL A 1 252 ? 36.721 -9.181 3.264 1.00 88.25 252 VAL A C 1
ATOM 1809 O O . VAL A 1 252 ? 35.559 -9.493 3.476 1.00 88.25 252 VAL A O 1
ATOM 1812 N N . VAL A 1 253 ? 37.399 -9.644 2.222 1.00 87.25 253 VAL A N 1
ATOM 1813 C CA . VAL A 1 253 ? 36.832 -10.483 1.162 1.00 87.25 253 VAL A CA 1
ATOM 1814 C C . VAL A 1 253 ? 37.426 -11.882 1.254 1.00 87.25 253 VAL A C 1
ATOM 1816 O O . VAL A 1 253 ? 38.649 -12.056 1.247 1.00 87.25 253 VAL A O 1
ATOM 1819 N N . ARG A 1 254 ? 36.565 -12.894 1.322 1.00 85.81 254 ARG A N 1
ATOM 1820 C CA . ARG A 1 254 ? 36.931 -14.307 1.250 1.00 85.81 254 ARG A CA 1
ATOM 1821 C C . ARG A 1 254 ? 36.683 -14.811 -0.178 1.00 85.81 254 ARG A C 1
ATOM 1823 O O . ARG A 1 254 ? 35.530 -14.864 -0.601 1.00 85.81 254 ARG A O 1
ATOM 1830 N N . PRO A 1 255 ? 37.733 -15.188 -0.922 1.00 82.81 255 PRO A N 1
ATOM 1831 C CA . PRO A 1 255 ? 37.565 -15.785 -2.241 1.00 82.81 255 PRO A CA 1
ATOM 1832 C C . PRO A 1 255 ? 36.977 -17.202 -2.133 1.00 82.81 255 PRO A C 1
ATOM 1834 O O . PRO A 1 255 ? 37.289 -17.923 -1.185 1.00 82.81 255 PRO A O 1
ATOM 1837 N N . ALA A 1 256 ? 36.202 -17.627 -3.133 1.00 76.19 256 ALA A N 1
ATOM 1838 C CA . ALA A 1 256 ? 35.668 -18.991 -3.253 1.00 76.19 256 ALA A CA 1
ATOM 1839 C C . ALA A 1 256 ? 36.753 -20.047 -3.526 1.00 76.19 256 ALA A C 1
ATOM 1841 O O . ALA A 1 256 ? 36.595 -21.233 -3.225 1.00 76.19 256 ALA A O 1
ATOM 1842 N N . GLY A 1 257 ? 37.885 -19.613 -4.084 1.00 71.56 257 GLY A N 1
ATOM 1843 C CA . GLY A 1 257 ? 39.035 -20.451 -4.414 1.00 71.56 257 GLY A CA 1
ATOM 1844 C C . GLY A 1 257 ? 40.339 -19.990 -3.760 1.00 71.56 257 GLY A C 1
ATOM 1845 O O . GLY A 1 257 ? 40.384 -19.505 -2.632 1.00 71.56 257 GLY A O 1
ATOM 1846 N N . ASP A 1 258 ? 41.454 -20.162 -4.473 1.00 68.94 258 ASP A N 1
ATOM 1847 C CA . ASP A 1 258 ? 42.752 -19.655 -4.025 1.00 68.94 258 ASP A CA 1
ATOM 1848 C C . ASP A 1 258 ? 42.746 -18.116 -3.921 1.00 68.94 258 ASP A C 1
ATOM 1850 O O . ASP A 1 258 ? 42.127 -17.425 -4.723 1.00 68.94 258 ASP A O 1
ATOM 1854 N N . LEU A 1 259 ? 43.566 -17.558 -3.023 1.00 63.09 259 LEU A N 1
ATOM 1855 C CA . LEU A 1 259 ? 43.790 -16.106 -2.851 1.00 63.09 259 LEU A CA 1
ATOM 1856 C C . LEU A 1 259 ? 44.168 -15.324 -4.124 1.00 63.09 259 LEU A C 1
ATOM 1858 O O . LEU A 1 259 ? 44.159 -14.094 -4.127 1.00 63.09 259 LEU A O 1
ATOM 1862 N N . HIS A 1 260 ? 44.593 -16.031 -5.169 1.00 64.56 260 HIS A N 1
ATOM 1863 C CA . HIS A 1 260 ? 44.967 -15.470 -6.465 1.00 64.56 260 HIS A CA 1
ATOM 1864 C C . HIS A 1 260 ? 43.865 -15.607 -7.526 1.00 64.56 260 HIS A C 1
ATOM 1866 O O . HIS A 1 260 ? 44.107 -15.214 -8.663 1.00 64.56 260 HIS A O 1
ATOM 1872 N N . GLY A 1 261 ? 42.713 -16.188 -7.176 1.00 63.12 261 GLY A N 1
ATOM 1873 C CA . GLY A 1 261 ? 41.533 -16.279 -8.035 1.00 63.12 261 GLY A CA 1
ATOM 1874 C C . GLY A 1 261 ? 40.785 -14.953 -8.156 1.00 63.12 261 GLY A C 1
ATOM 1875 O O . GLY A 1 261 ? 40.247 -14.680 -9.214 1.00 63.12 261 GLY A O 1
ATOM 1876 N N . VAL A 1 262 ? 40.849 -14.097 -7.128 1.00 75.44 262 VAL A N 1
ATOM 1877 C CA . VAL A 1 262 ? 40.221 -12.767 -7.130 1.00 75.44 262 VAL A CA 1
ATOM 1878 C C . VAL A 1 262 ? 41.273 -11.683 -7.401 1.00 75.44 262 VAL A C 1
ATOM 1880 O O . VAL A 1 262 ? 42.178 -11.426 -6.587 1.00 75.44 262 VAL A O 1
ATOM 1883 N N . ASP A 1 263 ? 41.177 -11.047 -8.566 1.00 81.19 263 ASP A N 1
ATOM 1884 C CA . ASP A 1 263 ? 42.017 -9.913 -8.958 1.00 81.19 263 ASP A CA 1
ATOM 1885 C C . ASP A 1 263 ? 41.536 -8.573 -8.366 1.00 81.19 263 ASP A C 1
ATOM 1887 O O . ASP A 1 263 ? 40.483 -8.471 -7.743 1.00 81.19 263 ASP A O 1
ATOM 1891 N N . ASP A 1 264 ? 42.362 -7.533 -8.502 1.00 81.62 264 ASP A N 1
ATOM 1892 C CA . ASP A 1 264 ? 42.080 -6.208 -7.934 1.00 81.62 264 ASP A CA 1
ATOM 1893 C C . ASP A 1 264 ? 40.860 -5.523 -8.579 1.00 81.62 264 ASP A C 1
ATOM 1895 O O . ASP A 1 264 ? 40.279 -4.631 -7.971 1.00 81.62 264 ASP A O 1
ATOM 1899 N N . GLU A 1 265 ? 40.497 -5.879 -9.810 1.00 80.19 265 GLU A N 1
ATOM 1900 C CA . GLU A 1 265 ? 39.339 -5.318 -10.516 1.00 80.19 265 GLU A CA 1
ATOM 1901 C C . GLU A 1 265 ? 38.044 -5.902 -9.952 1.00 80.19 265 GLU A C 1
ATOM 1903 O O . GLU A 1 265 ? 37.139 -5.161 -9.580 1.00 80.19 265 GLU A O 1
ATOM 1908 N N . THR A 1 266 ? 38.031 -7.214 -9.726 1.00 81.62 266 THR A N 1
ATOM 1909 C CA . THR A 1 266 ? 36.950 -7.928 -9.042 1.00 81.62 266 THR A CA 1
ATOM 1910 C C . THR A 1 266 ? 36.716 -7.384 -7.630 1.00 81.62 266 THR A C 1
ATOM 1912 O O . THR A 1 266 ? 35.575 -7.164 -7.228 1.00 81.62 266 THR A O 1
ATOM 1915 N N . VAL A 1 267 ? 37.794 -7.101 -6.886 1.00 82.69 267 VAL A N 1
ATOM 1916 C CA . VAL A 1 267 ? 37.711 -6.482 -5.550 1.00 82.69 267 VAL A CA 1
ATOM 1917 C C . VAL A 1 267 ? 37.133 -5.068 -5.619 1.00 82.69 267 VAL A C 1
ATOM 1919 O O . VAL A 1 267 ? 36.280 -4.729 -4.805 1.00 82.69 267 VAL A O 1
ATOM 1922 N N . ARG A 1 268 ? 37.559 -4.242 -6.585 1.00 82.38 268 ARG A N 1
ATOM 1923 C CA . ARG A 1 268 ? 37.009 -2.886 -6.770 1.00 82.38 268 ARG A CA 1
ATOM 1924 C C . ARG A 1 268 ? 35.525 -2.920 -7.107 1.00 82.38 268 ARG A C 1
ATOM 1926 O O . ARG A 1 268 ? 34.762 -2.171 -6.504 1.00 82.38 268 ARG A O 1
ATOM 1933 N N . ARG A 1 269 ? 35.127 -3.810 -8.020 1.00 77.81 269 ARG A N 1
ATOM 1934 C CA . ARG A 1 269 ? 33.726 -4.027 -8.391 1.00 77.81 269 ARG A CA 1
ATOM 1935 C C . ARG A 1 269 ? 32.897 -4.432 -7.177 1.00 77.81 269 ARG A C 1
ATOM 1937 O O . ARG A 1 269 ? 31.846 -3.848 -6.940 1.00 77.81 269 ARG A O 1
ATOM 1944 N N . LEU A 1 270 ? 33.402 -5.362 -6.362 1.00 79.38 270 LEU A N 1
ATOM 1945 C CA . LEU A 1 270 ? 32.744 -5.763 -5.120 1.00 79.38 270 LEU A CA 1
ATOM 1946 C C . LEU A 1 270 ? 32.575 -4.578 -4.157 1.00 79.38 270 LEU A C 1
ATOM 1948 O O . LEU A 1 270 ? 31.476 -4.363 -3.661 1.00 79.38 270 LEU A O 1
ATOM 1952 N N . VAL A 1 271 ? 33.625 -3.790 -3.911 1.00 82.06 271 VAL A N 1
ATOM 1953 C CA . VAL A 1 271 ? 33.531 -2.640 -2.995 1.00 82.06 271 VAL A CA 1
ATOM 1954 C C . VAL A 1 271 ? 32.516 -1.613 -3.493 1.00 82.06 271 VAL A C 1
ATOM 1956 O O . VAL A 1 271 ? 31.653 -1.229 -2.721 1.00 82.06 271 VAL A O 1
ATOM 1959 N N . ARG A 1 272 ? 32.527 -1.251 -4.781 1.00 76.31 272 ARG A N 1
ATOM 1960 C CA . ARG A 1 272 ? 31.520 -0.348 -5.380 1.00 76.31 272 ARG A CA 1
ATOM 1961 C C . ARG A 1 272 ? 30.105 -0.922 -5.402 1.00 76.31 272 ARG A C 1
ATOM 1963 O O . ARG A 1 272 ? 29.132 -0.198 -5.589 1.00 76.31 272 ARG A O 1
ATOM 1970 N N . THR A 1 273 ? 29.978 -2.237 -5.272 1.00 73.56 273 THR A N 1
ATOM 1971 C CA . THR A 1 273 ? 28.682 -2.909 -5.156 1.00 73.56 273 THR A CA 1
ATOM 1972 C C . THR A 1 273 ? 28.151 -2.815 -3.725 1.00 73.56 273 THR A C 1
ATOM 1974 O O . THR A 1 273 ? 26.960 -2.592 -3.533 1.00 73.56 273 THR A O 1
ATOM 1977 N N . ILE A 1 274 ? 29.030 -2.962 -2.728 1.00 74.31 274 ILE A N 1
ATOM 1978 C CA . ILE A 1 274 ? 28.680 -2.938 -1.300 1.00 74.31 274 ILE A CA 1
ATOM 1979 C C . ILE A 1 274 ? 28.502 -1.503 -0.790 1.00 74.31 274 ILE A C 1
ATOM 1981 O O . ILE A 1 274 ? 27.570 -1.227 -0.040 1.00 74.31 274 ILE A O 1
ATOM 1985 N N . ASP A 1 275 ? 29.399 -0.606 -1.186 1.00 74.62 275 ASP A N 1
ATOM 1986 C CA . ASP A 1 275 ? 29.429 0.793 -0.778 1.00 74.62 275 ASP A CA 1
ATOM 1987 C C . ASP A 1 275 ? 28.653 1.641 -1.789 1.00 74.62 275 ASP A C 1
ATOM 1989 O O . ASP A 1 275 ? 28.941 1.564 -2.987 1.00 74.62 275 ASP A O 1
ATOM 1993 N N . PRO A 1 276 ? 27.628 2.408 -1.384 1.00 65.56 276 PRO A N 1
ATOM 1994 C CA . PRO A 1 276 ? 27.026 3.390 -2.272 1.00 65.56 276 PRO A CA 1
ATOM 1995 C C . PRO A 1 276 ? 27.939 4.588 -2.546 1.00 65.56 276 PRO A C 1
ATOM 1997 O O . PRO A 1 276 ? 27.692 5.272 -3.535 1.00 65.56 276 PRO A O 1
ATOM 2000 N N . ALA A 1 277 ? 28.948 4.837 -1.708 1.00 68.50 277 ALA A N 1
ATOM 2001 C CA . ALA A 1 277 ? 29.902 5.917 -1.890 1.00 68.50 277 ALA A CA 1
ATOM 2002 C C . ALA A 1 277 ? 31.005 5.552 -2.897 1.00 68.50 277 ALA A C 1
ATOM 2004 O O . ALA A 1 277 ? 31.441 4.399 -2.996 1.00 68.50 277 ALA A O 1
ATOM 2005 N N . ASP A 1 278 ? 31.489 6.556 -3.627 1.00 69.88 278 ASP A N 1
ATOM 2006 C CA . ASP A 1 278 ? 32.581 6.372 -4.575 1.00 69.88 278 ASP A CA 1
ATOM 2007 C C . ASP A 1 278 ? 33.940 6.383 -3.850 1.00 69.88 278 ASP A C 1
ATOM 2009 O O . ASP A 1 278 ? 34.260 7.331 -3.123 1.00 69.88 278 ASP A O 1
ATOM 2013 N N . PRO A 1 279 ? 34.783 5.346 -4.028 1.00 72.69 279 PRO A N 1
ATOM 2014 C CA . PRO A 1 279 ? 36.097 5.305 -3.405 1.00 72.69 279 PRO A CA 1
ATOM 2015 C C . PRO A 1 279 ? 37.074 6.257 -4.105 1.00 72.69 279 PRO A C 1
ATOM 2017 O O . PRO A 1 279 ? 37.443 6.053 -5.265 1.00 72.69 279 PRO A O 1
ATOM 2020 N N . VAL A 1 280 ? 37.563 7.247 -3.360 1.00 72.94 280 VAL A N 1
ATOM 2021 C CA . VAL A 1 280 ? 38.603 8.204 -3.772 1.00 72.94 280 VAL A CA 1
ATOM 2022 C C . VAL A 1 280 ? 39.995 7.588 -3.662 1.00 72.94 280 VAL A C 1
ATOM 2024 O O . VAL A 1 280 ? 40.839 7.754 -4.547 1.00 72.94 280 VAL A O 1
ATOM 2027 N N . GLU A 1 281 ? 40.242 6.844 -2.583 1.00 69.19 281 GLU A N 1
ATOM 2028 C CA . GLU A 1 281 ? 41.470 6.074 -2.377 1.00 69.19 281 GLU A CA 1
ATOM 2029 C C . GLU A 1 281 ? 41.122 4.631 -2.000 1.00 69.19 281 GLU A C 1
ATOM 2031 O O . GLU A 1 281 ? 40.142 4.378 -1.307 1.00 69.19 281 GLU A O 1
ATOM 2036 N N . MET A 1 282 ? 41.914 3.665 -2.476 1.00 74.62 282 MET A N 1
ATOM 2037 C CA . MET A 1 282 ? 41.716 2.251 -2.158 1.00 74.62 282 MET A CA 1
ATOM 2038 C C . MET A 1 282 ? 43.046 1.492 -2.117 1.00 74.62 282 MET A C 1
ATOM 2040 O O . MET A 1 282 ? 43.767 1.420 -3.118 1.00 74.62 282 MET A O 1
ATOM 2044 N N . ASP A 1 283 ? 43.322 0.849 -0.986 1.00 72.75 283 ASP A N 1
ATOM 2045 C CA . ASP A 1 283 ? 44.496 0.018 -0.739 1.00 72.75 283 ASP A CA 1
ATOM 2046 C C . ASP A 1 283 ? 44.097 -1.455 -0.572 1.00 72.75 283 ASP A C 1
ATOM 2048 O O . ASP A 1 283 ? 43.427 -1.833 0.383 1.00 72.75 283 ASP A O 1
ATOM 2052 N N . ILE A 1 284 ? 44.549 -2.321 -1.489 1.00 85.25 284 ILE A N 1
ATOM 2053 C CA . ILE A 1 284 ? 44.219 -3.758 -1.493 1.00 85.25 284 ILE A CA 1
ATOM 2054 C C . ILE A 1 284 ? 45.415 -4.584 -0.994 1.00 85.25 284 ILE A C 1
ATOM 2056 O O . ILE A 1 284 ? 46.476 -4.628 -1.625 1.00 85.25 284 ILE A O 1
ATOM 2060 N N . THR A 1 285 ? 45.237 -5.318 0.106 1.00 77.62 285 THR A N 1
ATOM 2061 C CA . THR A 1 285 ? 46.258 -6.184 0.723 1.00 77.62 285 THR A CA 1
ATOM 2062 C C . THR A 1 285 ? 45.765 -7.624 0.853 1.00 77.62 285 THR A C 1
ATOM 2064 O O . THR A 1 285 ? 44.663 -7.872 1.304 1.00 77.62 285 THR A O 1
ATOM 2067 N N . ARG A 1 286 ? 46.587 -8.629 0.525 1.00 83.06 286 ARG A N 1
ATOM 2068 C CA . ARG A 1 286 ? 46.205 -10.055 0.636 1.00 83.06 286 ARG A CA 1
ATOM 2069 C C . ARG A 1 286 ? 46.929 -10.728 1.801 1.00 83.06 286 ARG A C 1
ATOM 2071 O O . ARG A 1 286 ? 48.161 -10.701 1.835 1.00 83.06 286 ARG A O 1
ATOM 2078 N N . THR A 1 287 ? 46.200 -11.350 2.730 1.00 76.12 287 THR A N 1
ATOM 2079 C CA . THR A 1 287 ? 46.786 -12.059 3.885 1.00 76.12 287 THR A CA 1
ATOM 2080 C C . THR A 1 287 ? 45.882 -13.180 4.392 1.00 76.12 287 THR A C 1
ATOM 2082 O O . THR A 1 287 ? 44.669 -13.076 4.310 1.00 76.12 287 THR A O 1
ATOM 2085 N N . ASP A 1 288 ? 46.470 -14.250 4.935 1.00 69.38 288 ASP A N 1
ATOM 2086 C CA . ASP A 1 288 ? 45.766 -15.285 5.722 1.00 69.38 288 ASP A CA 1
ATOM 2087 C C . ASP A 1 288 ? 44.467 -15.850 5.105 1.00 69.38 288 ASP A C 1
ATOM 2089 O O . ASP A 1 288 ? 43.524 -16.176 5.816 1.00 69.38 288 ASP A O 1
ATOM 2093 N N . GLY A 1 289 ? 44.417 -16.002 3.779 1.00 73.00 289 GLY A N 1
ATOM 2094 C CA . GLY A 1 289 ? 43.252 -16.566 3.082 1.00 73.00 289 GLY A CA 1
ATOM 2095 C C . GLY A 1 289 ? 42.147 -15.560 2.748 1.00 73.00 289 GLY A C 1
ATOM 2096 O O . GLY A 1 289 ? 41.154 -15.962 2.157 1.00 73.00 289 GLY A O 1
ATOM 2097 N N . VAL A 1 290 ? 42.340 -14.272 3.052 1.00 82.62 290 VAL A N 1
ATOM 2098 C CA . VAL A 1 290 ? 41.424 -13.172 2.713 1.00 82.62 290 VAL A CA 1
ATOM 2099 C C . VAL A 1 290 ? 42.122 -12.036 1.949 1.00 82.62 290 VAL A C 1
ATOM 2101 O O . VAL A 1 290 ? 43.352 -11.887 1.970 1.00 82.62 290 VAL A O 1
ATOM 2104 N N . VAL A 1 291 ? 41.326 -11.212 1.273 1.00 85.38 291 VAL A N 1
ATOM 2105 C CA . VAL A 1 291 ? 41.726 -9.912 0.726 1.00 85.38 291 VAL A CA 1
ATOM 2106 C C . VAL A 1 291 ? 41.192 -8.821 1.647 1.00 85.38 291 VAL A C 1
ATOM 2108 O O . VAL A 1 291 ? 40.036 -8.848 2.039 1.00 85.38 291 VAL A O 1
ATOM 2111 N N . LEU A 1 292 ? 42.047 -7.886 2.020 1.00 82.62 292 LEU A N 1
ATOM 2112 C CA . LEU A 1 292 ? 41.727 -6.716 2.822 1.00 82.62 292 LEU A CA 1
ATOM 2113 C C . LEU A 1 292 ? 41.720 -5.503 1.916 1.00 82.62 292 LEU A C 1
ATOM 2115 O O . LEU A 1 292 ? 42.603 -5.382 1.060 1.00 82.62 292 LEU A O 1
ATOM 2119 N N . VAL A 1 293 ? 40.765 -4.617 2.133 1.00 83.06 293 VAL A N 1
ATOM 2120 C CA . VAL A 1 293 ? 40.679 -3.352 1.420 1.00 83.06 293 VAL A CA 1
ATOM 2121 C C . VAL A 1 293 ? 40.465 -2.250 2.433 1.00 83.06 293 VAL A C 1
ATOM 2123 O O . VAL A 1 293 ? 39.515 -2.326 3.197 1.00 83.06 293 VAL A O 1
ATOM 2126 N N . ASP A 1 294 ? 41.322 -1.244 2.425 1.00 75.44 294 ASP A N 1
ATOM 2127 C CA . ASP A 1 294 ? 41.060 0.024 3.100 1.00 75.44 294 ASP A CA 1
ATOM 2128 C C . ASP A 1 294 ? 40.654 1.021 2.008 1.00 75.44 294 ASP A C 1
ATOM 2130 O O . ASP A 1 294 ? 41.330 1.112 0.980 1.00 75.44 294 ASP A O 1
ATOM 2134 N N . ALA A 1 295 ? 39.528 1.707 2.175 1.00 77.69 295 ALA A N 1
ATOM 2135 C CA . ALA A 1 295 ? 38.995 2.655 1.207 1.00 77.69 295 ALA A CA 1
ATOM 2136 C C . ALA A 1 295 ? 38.687 3.991 1.882 1.00 77.69 295 ALA A C 1
ATOM 2138 O O . ALA A 1 295 ? 38.181 4.023 2.997 1.00 77.69 295 ALA A O 1
ATOM 2139 N N . VAL A 1 296 ? 38.978 5.087 1.193 1.00 73.75 296 VAL A N 1
ATOM 2140 C CA . VAL A 1 296 ? 38.522 6.428 1.564 1.00 73.75 296 VAL A CA 1
ATOM 2141 C C . VAL A 1 296 ? 37.442 6.809 0.570 1.00 73.75 296 VAL A C 1
ATOM 2143 O O . VAL A 1 296 ? 37.700 6.773 -0.635 1.00 73.75 296 VAL A O 1
ATOM 2146 N N . VAL A 1 297 ? 36.254 7.142 1.059 1.00 77.12 297 VAL A N 1
ATOM 2147 C CA . VAL A 1 297 ? 35.075 7.413 0.230 1.00 77.12 297 VAL A CA 1
ATOM 2148 C C . VAL A 1 297 ? 34.556 8.832 0.441 1.00 77.12 297 VAL A C 1
ATOM 2150 O O . VAL A 1 297 ? 34.751 9.405 1.513 1.00 77.12 297 VAL A O 1
ATOM 2153 N N . GLU A 1 298 ? 33.909 9.392 -0.578 1.00 75.31 298 GLU A N 1
ATOM 2154 C CA . GLU A 1 298 ? 33.180 10.671 -0.518 1.00 75.31 298 GLU A CA 1
ATOM 2155 C C . GLU A 1 298 ? 31.668 10.429 -0.579 1.00 75.31 298 GLU A C 1
ATOM 2157 O O . GLU A 1 298 ? 31.224 9.387 -1.061 1.00 75.31 298 GLU A O 1
ATOM 2162 N N . ALA A 1 299 ? 30.874 11.381 -0.082 1.00 72.06 299 ALA A N 1
ATOM 2163 C CA . ALA A 1 299 ? 29.418 11.267 -0.076 1.00 72.06 299 ALA A CA 1
ATOM 2164 C C . ALA A 1 299 ? 28.879 10.968 -1.493 1.00 72.06 299 ALA A C 1
ATOM 2166 O O . ALA A 1 299 ? 29.294 11.630 -2.450 1.00 72.06 299 ALA A O 1
ATOM 2167 N N . PRO A 1 300 ? 27.957 10.002 -1.663 1.00 74.38 300 PRO A N 1
ATOM 2168 C CA . PRO A 1 300 ? 27.336 9.764 -2.961 1.00 74.38 300 PRO A CA 1
ATOM 2169 C C . PRO A 1 300 ? 26.503 10.981 -3.388 1.00 74.38 300 PRO A C 1
ATOM 2171 O O . PRO A 1 300 ? 25.940 11.656 -2.523 1.00 74.38 300 PRO A O 1
ATOM 2174 N N . PRO A 1 301 ? 26.373 11.250 -4.698 1.00 76.12 301 PRO A N 1
ATOM 2175 C CA . PRO A 1 301 ? 25.624 12.406 -5.167 1.00 76.12 301 PRO A CA 1
ATOM 2176 C C . PRO A 1 301 ? 24.120 12.279 -4.881 1.00 76.12 301 PRO A C 1
ATOM 2178 O O . PRO A 1 301 ? 23.551 11.183 -4.959 1.00 76.12 301 PRO A O 1
ATOM 2181 N N . GLU A 1 302 ? 23.459 13.397 -4.570 1.00 79.75 302 GLU A N 1
ATOM 2182 C CA . GLU A 1 302 ? 22.036 13.437 -4.202 1.00 79.75 302 GLU A CA 1
ATOM 2183 C C . GLU A 1 302 ? 21.128 13.757 -5.393 1.00 79.75 302 GLU A C 1
ATOM 2185 O O . GLU A 1 302 ? 21.444 14.609 -6.213 1.00 79.75 302 GLU A O 1
ATOM 2190 N N . LEU A 1 303 ? 19.975 13.087 -5.498 1.00 81.75 303 LEU A N 1
ATOM 2191 C CA . LEU A 1 303 ? 18.981 13.438 -6.515 1.00 81.75 303 LEU A CA 1
ATOM 2192 C C . LEU A 1 303 ? 18.277 14.739 -6.099 1.00 81.75 303 LEU A C 1
ATOM 2194 O O . LEU A 1 303 ? 17.483 14.711 -5.159 1.00 81.75 303 LEU A O 1
ATOM 2198 N N . ASP A 1 304 ? 18.502 15.829 -6.828 1.00 84.44 304 ASP A N 1
ATOM 2199 C CA . ASP A 1 304 ? 17.835 17.116 -6.619 1.00 84.44 304 ASP A CA 1
ATOM 2200 C C . ASP A 1 304 ? 17.373 17.696 -7.960 1.00 84.44 304 ASP A C 1
ATOM 2202 O O . ASP A 1 304 ? 18.129 18.311 -8.715 1.00 84.44 304 ASP A O 1
ATOM 2206 N N . ARG A 1 305 ? 16.085 17.495 -8.248 1.00 85.94 305 ARG A N 1
ATOM 2207 C CA . ARG A 1 305 ? 15.453 18.011 -9.468 1.00 85.94 305 ARG A CA 1
ATOM 2208 C C . ARG A 1 305 ? 15.311 19.527 -9.451 1.00 85.94 305 ARG A C 1
ATOM 2210 O O . ARG A 1 305 ? 15.293 20.134 -10.514 1.00 85.94 305 ARG A O 1
ATOM 2217 N N . GLU A 1 306 ? 15.180 20.133 -8.272 1.00 86.94 306 GLU A N 1
ATOM 2218 C CA . GLU A 1 306 ? 14.970 21.576 -8.128 1.00 86.94 306 GLU A CA 1
ATOM 2219 C C . GLU A 1 306 ? 16.269 22.364 -8.354 1.00 86.94 306 GLU A C 1
ATOM 2221 O O . GLU A 1 306 ? 16.212 23.538 -8.723 1.00 86.94 306 GLU A O 1
ATOM 2226 N N . ALA A 1 307 ? 17.429 21.727 -8.154 1.00 87.81 307 ALA A N 1
ATOM 2227 C CA . ALA A 1 307 ? 18.740 22.303 -8.448 1.00 87.81 307 ALA A CA 1
ATOM 2228 C C . ALA A 1 307 ? 19.099 22.278 -9.945 1.00 87.81 307 ALA A C 1
ATOM 2230 O O . ALA A 1 307 ? 19.839 23.149 -10.409 1.00 87.81 307 ALA A O 1
ATOM 2231 N N . SER A 1 308 ? 18.581 21.296 -10.688 1.00 90.94 308 SER A N 1
ATOM 2232 C CA . SER A 1 308 ? 18.871 21.127 -12.114 1.00 90.94 308 SER A CA 1
ATOM 2233 C C . SER A 1 308 ? 18.206 22.206 -12.984 1.00 90.94 308 SER A C 1
ATOM 2235 O O . SER A 1 308 ? 17.129 22.698 -12.635 1.00 90.94 308 SER A O 1
ATOM 2237 N N . PRO A 1 309 ? 18.791 22.579 -14.139 1.00 91.88 309 PRO A N 1
ATOM 2238 C CA . PRO A 1 309 ? 18.096 23.408 -15.123 1.00 91.88 309 PRO A CA 1
ATOM 2239 C C . PRO A 1 309 ? 16.791 22.746 -15.596 1.00 91.88 309 PRO A C 1
ATOM 2241 O O . PRO A 1 309 ? 16.777 21.540 -15.857 1.00 91.88 309 PRO A O 1
ATOM 2244 N N . ASP A 1 310 ? 15.714 23.523 -15.766 1.00 91.94 310 ASP A N 1
ATOM 2245 C CA . ASP A 1 310 ? 14.391 23.011 -16.168 1.00 91.94 310 ASP A CA 1
ATOM 2246 C C . ASP A 1 310 ? 14.357 22.658 -17.669 1.00 91.94 310 ASP A C 1
ATOM 2248 O O . ASP A 1 310 ? 13.812 23.388 -18.504 1.00 91.94 310 ASP A O 1
ATOM 2252 N N . ALA A 1 311 ? 15.032 21.565 -18.034 1.00 91.81 311 ALA A N 1
ATOM 2253 C CA . ALA A 1 311 ? 15.181 21.060 -19.393 1.00 91.81 311 ALA A CA 1
ATOM 2254 C C . ALA A 1 311 ? 14.359 19.782 -19.604 1.00 91.81 311 ALA A C 1
ATOM 2256 O O . ALA A 1 311 ? 14.494 18.788 -18.892 1.00 91.81 311 ALA A O 1
ATOM 2257 N N . HIS A 1 312 ? 13.537 19.767 -20.651 1.00 91.19 312 HIS A N 1
ATOM 2258 C CA . HIS A 1 312 ? 12.769 18.590 -21.036 1.00 91.19 312 HIS A CA 1
ATOM 2259 C C . HIS A 1 312 ? 13.481 17.832 -22.154 1.00 91.19 312 HIS A C 1
ATOM 2261 O O . HIS A 1 312 ? 13.534 18.289 -23.301 1.00 91.19 312 HIS A O 1
ATOM 2267 N N . VAL A 1 313 ? 13.984 16.639 -21.836 1.00 93.19 313 VAL A N 1
ATOM 2268 C CA . VAL A 1 313 ? 14.687 15.771 -22.787 1.00 93.19 313 VAL A CA 1
ATOM 2269 C C . VAL A 1 313 ? 13.840 14.548 -23.123 1.00 93.19 313 VAL A C 1
ATOM 2271 O O . VAL A 1 313 ? 13.285 13.892 -22.245 1.00 93.19 313 VAL A O 1
ATOM 2274 N N . ARG A 1 314 ? 13.746 14.215 -24.412 1.00 91.69 314 ARG A N 1
ATOM 2275 C CA . ARG A 1 314 ? 13.126 12.974 -24.894 1.00 91.69 314 ARG A CA 1
ATOM 2276 C C . ARG A 1 314 ? 14.205 12.027 -25.395 1.00 91.69 314 ARG A C 1
ATOM 2278 O O . ARG A 1 314 ? 15.070 12.446 -26.156 1.00 91.69 314 ARG A O 1
ATOM 2285 N N . ALA A 1 315 ? 14.138 10.760 -25.000 1.00 91.38 315 ALA A N 1
ATOM 2286 C CA . ALA A 1 315 ? 14.949 9.696 -25.583 1.00 91.38 315 ALA A CA 1
ATOM 2287 C C . ALA A 1 315 ? 14.125 8.924 -26.617 1.00 91.38 315 ALA A C 1
ATOM 2289 O O . ALA A 1 315 ? 12.943 8.655 -26.401 1.00 91.38 315 ALA A O 1
ATOM 2290 N N . GLN A 1 316 ? 14.742 8.574 -27.741 1.00 89.88 316 GLN A N 1
ATOM 2291 C CA . GLN A 1 316 ? 14.125 7.728 -28.755 1.00 89.88 316 GLN A CA 1
ATOM 2292 C C . GLN A 1 316 ? 15.139 6.730 -29.307 1.00 89.88 316 GLN A C 1
ATOM 2294 O O . GLN A 1 316 ? 16.201 7.120 -29.793 1.00 89.88 316 GLN A O 1
ATOM 2299 N N . PHE A 1 317 ? 14.791 5.446 -29.273 1.00 89.19 317 PHE A N 1
ATOM 2300 C CA . PHE A 1 317 ? 15.568 4.392 -29.911 1.00 89.19 317 PHE A CA 1
ATOM 2301 C C . PHE A 1 317 ? 15.173 4.207 -31.387 1.00 89.19 317 PHE A C 1
ATOM 2303 O O . PHE A 1 317 ? 14.007 3.975 -31.711 1.00 89.19 317 PHE A O 1
ATOM 2310 N N . ASP A 1 318 ? 16.151 4.280 -32.293 1.00 87.12 318 ASP A N 1
ATOM 2311 C CA . ASP A 1 318 ? 16.008 3.903 -33.701 1.00 87.12 318 ASP A CA 1
ATOM 2312 C C . ASP A 1 318 ? 16.536 2.476 -33.901 1.00 87.12 318 ASP A C 1
ATOM 2314 O O . ASP A 1 318 ? 17.748 2.231 -33.907 1.00 87.12 318 ASP A O 1
ATOM 2318 N N . ARG A 1 319 ? 15.607 1.532 -34.097 1.00 81.25 319 ARG A N 1
ATOM 2319 C CA . ARG A 1 319 ? 15.903 0.101 -34.263 1.00 81.25 319 ARG A CA 1
ATOM 2320 C C . ARG A 1 319 ? 16.682 -0.216 -35.537 1.00 81.25 319 ARG A C 1
ATOM 2322 O O . ARG A 1 319 ? 17.484 -1.149 -35.528 1.00 81.25 319 ARG A O 1
ATOM 2329 N N . ASP A 1 320 ? 16.489 0.540 -36.617 1.00 81.62 320 ASP A N 1
ATOM 2330 C CA . ASP A 1 320 ? 17.195 0.330 -37.886 1.00 81.62 320 ASP A CA 1
ATOM 2331 C C . ASP A 1 320 ? 18.648 0.811 -37.787 1.00 81.62 320 ASP A C 1
ATOM 2333 O O . ASP A 1 320 ? 19.569 0.154 -38.293 1.00 81.62 320 ASP A O 1
ATOM 2337 N N . ALA A 1 321 ? 18.864 1.939 -37.106 1.00 83.88 321 ALA A N 1
ATOM 2338 C CA . ALA A 1 321 ? 20.182 2.511 -36.864 1.00 83.88 321 ALA A CA 1
ATOM 2339 C C . ALA A 1 321 ? 20.937 1.783 -35.740 1.00 83.88 321 ALA A C 1
ATOM 2341 O O . ALA A 1 321 ? 22.133 1.544 -35.882 1.00 83.88 321 ALA A O 1
ATOM 2342 N N . GLY A 1 322 ? 20.243 1.313 -34.698 1.00 84.88 322 GLY A N 1
ATOM 2343 C CA . GLY A 1 322 ? 20.865 0.848 -33.452 1.00 84.88 322 GLY A CA 1
ATOM 2344 C C . GLY A 1 322 ? 21.392 2.014 -32.612 1.00 84.88 322 GLY A C 1
ATOM 2345 O O . GLY A 1 322 ? 22.511 1.973 -32.106 1.00 84.88 322 GLY A O 1
ATOM 2346 N N . THR A 1 323 ? 20.630 3.106 -32.561 1.00 90.06 323 THR A N 1
ATOM 2347 C CA . THR A 1 323 ? 21.068 4.379 -31.983 1.00 90.06 323 THR A CA 1
ATOM 2348 C C . THR A 1 323 ? 19.964 4.939 -31.097 1.00 90.06 323 THR A C 1
ATOM 2350 O O . THR A 1 323 ? 18.810 4.998 -31.515 1.00 90.06 323 THR A O 1
ATOM 2353 N N . VAL A 1 324 ? 20.316 5.386 -29.892 1.00 92.00 324 VAL A N 1
ATOM 2354 C CA . VAL A 1 324 ? 19.423 6.168 -29.028 1.00 92.00 324 VAL A CA 1
ATOM 2355 C C . VAL A 1 324 ? 19.723 7.640 -29.255 1.00 92.00 324 VAL A C 1
ATOM 2357 O O . VAL A 1 324 ? 20.879 8.054 -29.205 1.00 92.00 324 VAL A O 1
ATOM 2360 N N . THR A 1 325 ? 18.694 8.433 -29.529 1.00 93.06 325 THR A N 1
ATOM 2361 C CA . THR A 1 325 ? 18.815 9.885 -29.677 1.00 93.06 325 THR A CA 1
ATOM 2362 C C . THR A 1 325 ? 18.140 10.574 -28.501 1.00 93.06 325 THR A C 1
ATOM 2364 O O . THR A 1 325 ? 16.949 10.371 -28.279 1.00 93.06 325 THR A O 1
ATOM 2367 N N . PHE A 1 326 ? 18.890 11.396 -27.771 1.00 94.00 326 PHE A N 1
ATOM 2368 C CA . PHE A 1 326 ? 18.350 12.345 -26.803 1.00 94.00 326 PHE A CA 1
ATOM 2369 C C . PHE A 1 326 ? 18.103 13.677 -27.502 1.00 94.00 326 PHE A C 1
ATOM 2371 O O . PHE A 1 326 ? 19.030 14.260 -28.058 1.00 94.00 326 PHE A O 1
ATOM 2378 N N . GLU A 1 327 ? 16.868 14.161 -27.487 1.00 94.31 327 GLU A N 1
ATOM 2379 C CA . GLU A 1 327 ? 16.477 15.469 -28.010 1.00 94.31 327 GLU A CA 1
ATOM 2380 C C . GLU A 1 327 ? 16.096 16.383 -26.850 1.00 94.31 327 GLU A C 1
ATOM 2382 O O . GLU A 1 327 ? 15.214 16.047 -26.056 1.00 94.31 327 GLU A O 1
ATOM 2387 N N . HIS A 1 328 ? 16.705 17.563 -26.783 1.00 93.81 328 HIS A N 1
ATOM 2388 C CA . HIS A 1 328 ? 16.217 18.625 -25.915 1.00 93.81 328 HIS A CA 1
ATOM 2389 C C . HIS A 1 328 ? 14.946 19.209 -26.536 1.00 93.81 328 HIS A C 1
ATOM 2391 O O . HIS A 1 328 ? 15.006 20.016 -27.462 1.00 93.81 328 HIS A O 1
ATOM 2397 N N . ALA A 1 329 ? 13.777 18.803 -26.052 1.00 92.31 329 ALA A N 1
ATOM 2398 C CA . ALA A 1 329 ? 12.506 19.203 -26.643 1.00 92.31 329 ALA A CA 1
ATOM 2399 C C . ALA A 1 329 ? 12.203 20.688 -26.388 1.00 92.31 329 ALA A C 1
ATOM 2401 O O . ALA A 1 329 ? 11.842 21.424 -27.307 1.00 92.31 329 ALA A O 1
ATOM 2402 N N . GLU A 1 330 ? 12.360 21.127 -25.139 1.00 89.12 330 GLU A N 1
ATOM 2403 C CA . GLU A 1 330 ? 12.059 22.483 -24.667 1.00 89.12 330 GLU A CA 1
ATOM 2404 C C . GLU A 1 330 ? 12.672 22.710 -23.273 1.00 89.12 330 GLU A C 1
ATOM 2406 O O . GLU A 1 330 ? 13.147 21.752 -22.668 1.00 89.12 330 GLU A O 1
ATOM 2411 N N . GLY A 1 331 ? 12.694 23.951 -22.775 1.00 92.19 331 GLY A N 1
ATOM 2412 C CA . GLY A 1 331 ? 13.226 24.283 -21.443 1.00 92.19 331 GLY A CA 1
ATOM 2413 C C . GLY A 1 331 ? 14.519 25.109 -21.446 1.00 92.19 331 GLY A C 1
ATOM 2414 O O . GLY A 1 331 ? 14.890 25.701 -22.467 1.00 92.19 331 GLY A O 1
ATOM 2415 N N . GLU A 1 332 ? 15.161 25.194 -20.282 1.00 93.88 332 GLU A N 1
ATOM 2416 C CA . GLU A 1 332 ? 16.413 25.924 -20.054 1.00 93.88 332 GLU A CA 1
ATOM 2417 C C . GLU A 1 332 ? 17.623 25.222 -20.679 1.00 93.88 332 GLU A C 1
ATOM 2419 O O . GLU A 1 332 ? 17.670 24.005 -20.770 1.00 93.88 332 GLU A O 1
ATOM 2424 N N . ALA A 1 333 ? 18.615 26.005 -21.112 1.00 91.88 333 ALA A N 1
ATOM 2425 C CA . ALA A 1 333 ? 19.865 25.461 -21.630 1.00 91.88 333 ALA A CA 1
ATOM 2426 C C . ALA A 1 333 ? 20.684 24.823 -20.501 1.00 91.88 333 ALA A C 1
ATOM 2428 O O . ALA A 1 333 ? 20.844 25.434 -19.443 1.00 91.88 333 ALA A O 1
ATOM 2429 N N . VAL A 1 334 ? 21.251 23.647 -20.763 1.00 92.62 334 VAL A N 1
ATOM 2430 C CA . VAL A 1 334 ? 22.085 22.918 -19.799 1.00 92.62 334 VAL A CA 1
ATOM 2431 C C . VAL A 1 334 ? 23.559 23.023 -20.206 1.00 92.62 334 VAL A C 1
ATOM 2433 O O . VAL A 1 334 ? 23.877 22.722 -21.362 1.00 92.62 334 VAL A O 1
ATOM 2436 N N . PRO A 1 335 ? 24.482 23.431 -19.318 1.00 91.19 335 PRO A N 1
ATOM 2437 C CA . PRO A 1 335 ? 25.916 23.381 -19.596 1.00 91.19 335 PRO A CA 1
ATOM 2438 C C . PRO A 1 335 ? 26.369 21.953 -19.915 1.00 91.19 335 PRO A C 1
ATOM 2440 O O . PRO A 1 335 ? 26.039 21.009 -19.203 1.00 91.19 335 PRO A O 1
ATOM 2443 N N . VAL A 1 336 ? 27.137 21.778 -20.992 1.00 89.44 336 VAL A N 1
ATOM 2444 C CA . VAL A 1 336 ? 27.622 20.445 -21.396 1.00 89.44 336 VAL A CA 1
ATOM 2445 C C . VAL A 1 336 ? 28.592 19.859 -20.369 1.00 89.44 336 VAL A C 1
ATOM 2447 O O . VAL A 1 336 ? 28.653 18.647 -20.213 1.00 89.44 336 VAL A O 1
ATOM 2450 N N . ASP A 1 337 ? 29.342 20.702 -19.660 1.00 88.19 337 ASP A N 1
ATOM 2451 C CA . ASP A 1 337 ? 30.259 20.290 -18.596 1.00 88.19 337 ASP A CA 1
ATOM 2452 C C . ASP A 1 337 ? 29.564 19.785 -17.320 1.00 88.19 337 ASP A C 1
ATOM 2454 O O . ASP A 1 337 ? 30.234 19.206 -16.469 1.00 88.19 337 ASP A O 1
ATOM 2458 N N . GLU A 1 338 ? 28.243 19.944 -17.224 1.00 91.44 338 GLU A N 1
ATOM 2459 C CA . GLU A 1 338 ? 27.388 19.386 -16.167 1.00 91.44 338 GLU A CA 1
ATOM 2460 C C . GLU A 1 338 ? 26.522 18.222 -16.687 1.00 91.44 338 GLU A C 1
ATOM 2462 O O . GLU A 1 338 ? 25.676 17.702 -15.964 1.00 91.44 338 GLU A O 1
ATOM 2467 N N . LEU A 1 339 ? 26.686 17.813 -17.952 1.00 92.62 339 LEU A N 1
ATOM 2468 C CA . LEU A 1 339 ? 25.946 16.705 -18.548 1.00 92.62 339 LEU A CA 1
ATOM 2469 C C . LEU A 1 339 ? 26.814 15.463 -18.689 1.00 92.62 339 LEU A C 1
ATOM 2471 O O . LEU A 1 339 ? 27.887 15.479 -19.291 1.00 92.62 339 LEU A O 1
ATOM 2475 N N . GLU A 1 340 ? 26.256 14.345 -18.252 1.00 91.62 340 GLU A N 1
ATOM 2476 C CA . GLU A 1 340 ? 26.863 13.037 -18.375 1.00 91.62 340 GLU A CA 1
ATOM 2477 C C . GLU A 1 340 ? 25.988 12.094 -19.195 1.00 91.62 340 GLU A C 1
ATOM 2479 O O . GLU A 1 340 ? 24.775 11.980 -18.983 1.00 91.62 340 GLU A O 1
ATOM 2484 N N . VAL A 1 341 ? 26.615 11.364 -20.116 1.00 91.56 341 VAL A N 1
ATOM 2485 C CA . VAL A 1 341 ? 25.961 10.290 -20.867 1.00 91.56 341 VAL A CA 1
ATOM 2486 C C . VAL A 1 341 ? 26.562 8.963 -20.451 1.00 91.56 341 VAL A C 1
ATOM 2488 O O . VAL A 1 341 ? 27.758 8.742 -20.615 1.00 91.56 341 VAL A O 1
ATOM 2491 N N . TRP A 1 342 ? 25.715 8.064 -19.965 1.00 89.38 342 TRP A N 1
ATOM 2492 C CA . TRP A 1 342 ? 26.098 6.732 -19.511 1.00 89.38 342 TRP A CA 1
ATOM 2493 C C . TRP A 1 342 ? 25.593 5.678 -20.491 1.00 89.38 342 TRP A C 1
ATOM 2495 O O . TRP A 1 342 ? 24.406 5.662 -20.816 1.00 89.38 342 TRP A O 1
ATOM 2505 N N . HIS A 1 343 ? 26.481 4.791 -20.937 1.00 89.25 343 HIS A N 1
ATOM 2506 C CA . HIS A 1 343 ? 26.211 3.673 -21.840 1.00 89.25 343 HIS A CA 1
ATOM 2507 C C . HIS A 1 343 ? 26.713 2.375 -21.198 1.00 89.25 343 HIS A C 1
ATOM 2509 O O . HIS A 1 343 ? 27.908 2.233 -20.960 1.00 89.25 343 HIS A O 1
ATOM 2515 N N . ASP A 1 344 ? 25.802 1.450 -20.884 1.00 83.44 344 ASP A N 1
ATOM 2516 C CA . ASP A 1 344 ? 26.110 0.155 -20.250 1.00 83.44 344 ASP A CA 1
ATOM 2517 C C . ASP A 1 344 ? 26.977 0.250 -18.975 1.00 83.44 344 ASP A C 1
ATOM 2519 O O . ASP A 1 344 ? 27.774 -0.630 -18.665 1.00 83.44 344 ASP A O 1
ATOM 2523 N N . GLY A 1 345 ? 26.793 1.325 -18.203 1.00 77.44 345 GLY A N 1
ATOM 2524 C CA . GLY A 1 345 ? 27.538 1.578 -16.964 1.00 77.44 345 GLY A CA 1
ATOM 2525 C C . GLY A 1 345 ? 28.864 2.322 -17.158 1.00 77.44 345 GLY A C 1
ATOM 2526 O O . GLY A 1 345 ? 29.493 2.681 -16.168 1.00 77.44 345 GLY A O 1
ATOM 2527 N N . GLU A 1 346 ? 29.264 2.622 -18.396 1.00 82.38 346 GLU A N 1
ATOM 2528 C CA . GLU A 1 346 ? 30.429 3.457 -18.703 1.00 82.38 346 GLU A CA 1
ATOM 2529 C C . GLU A 1 346 ? 30.002 4.877 -19.102 1.00 82.38 346 GLU A C 1
ATOM 2531 O O . GLU A 1 346 ? 29.100 5.073 -19.920 1.00 82.38 346 GLU A O 1
ATOM 2536 N N . GLU A 1 347 ? 30.670 5.890 -18.551 1.00 86.00 347 GLU A N 1
ATOM 2537 C CA . GLU A 1 347 ? 30.465 7.281 -18.955 1.00 86.00 347 GLU A CA 1
ATOM 2538 C C . GLU A 1 347 ? 31.136 7.554 -20.318 1.00 86.00 347 GLU A C 1
ATOM 2540 O O . GLU A 1 347 ? 32.331 7.314 -20.510 1.00 86.00 347 GLU A O 1
ATOM 2545 N N . VAL A 1 348 ? 30.368 8.071 -21.280 1.00 87.75 348 VAL A N 1
ATOM 2546 C CA . VAL A 1 348 ? 30.787 8.338 -22.669 1.00 87.75 348 VAL A CA 1
ATOM 2547 C C . VAL A 1 348 ? 30.595 9.802 -23.091 1.00 87.75 348 VAL A C 1
ATOM 2549 O O . VAL A 1 348 ? 30.649 10.114 -24.283 1.00 87.75 348 VAL A O 1
ATOM 2552 N N . SER A 1 349 ? 30.414 10.712 -22.131 1.00 83.81 349 SER A N 1
ATOM 2553 C CA . SER A 1 349 ? 30.133 12.148 -22.321 1.00 83.81 349 SER A CA 1
ATOM 2554 C C . SER A 1 349 ? 31.105 12.832 -23.295 1.00 83.81 349 SER A C 1
ATOM 2556 O O . SER A 1 349 ? 30.688 13.477 -24.260 1.00 83.81 349 SER A O 1
ATOM 2558 N N . ASP A 1 350 ? 32.412 12.599 -23.131 1.00 77.38 350 ASP A N 1
ATOM 2559 C CA . ASP A 1 350 ? 33.481 13.166 -23.974 1.00 77.38 350 ASP A CA 1
ATOM 2560 C C . ASP A 1 350 ? 33.355 12.821 -25.472 1.00 77.38 350 ASP A C 1
ATOM 2562 O O . ASP A 1 350 ? 33.936 13.495 -26.328 1.00 77.38 350 ASP A O 1
ATOM 2566 N N . ALA A 1 351 ? 32.665 11.727 -25.803 1.00 71.25 351 ALA A N 1
ATOM 2567 C CA . ALA A 1 351 ? 32.546 11.231 -27.169 1.00 71.25 351 ALA A CA 1
ATOM 2568 C C . ALA A 1 351 ? 31.303 11.757 -27.903 1.00 71.25 351 ALA A C 1
ATOM 2570 O O . ALA A 1 351 ? 31.245 11.639 -29.130 1.00 71.25 351 ALA A O 1
ATOM 2571 N N . VAL A 1 352 ? 30.323 12.300 -27.174 1.00 78.94 352 VAL A N 1
ATOM 2572 C CA . VAL A 1 352 ? 28.982 12.605 -27.701 1.00 78.94 352 VAL A CA 1
ATOM 2573 C C . VAL A 1 352 ? 28.656 14.098 -27.727 1.00 78.94 352 VAL A C 1
ATOM 2575 O O . VAL A 1 352 ? 27.839 14.519 -28.547 1.00 78.94 352 VAL A O 1
ATOM 2578 N N . PHE A 1 353 ? 29.314 14.911 -26.898 1.00 83.44 353 PHE A N 1
ATOM 2579 C CA . PHE A 1 353 ? 29.108 16.356 -26.881 1.00 83.44 353 PHE A CA 1
ATOM 2580 C C . PHE A 1 353 ? 30.164 17.120 -27.701 1.00 83.44 353 PHE A C 1
ATOM 2582 O O . PHE A 1 353 ? 31.366 16.977 -27.498 1.00 83.44 353 PHE A O 1
ATOM 2589 N N . ASP A 1 354 ? 29.708 17.995 -28.606 1.00 71.25 354 ASP A N 1
ATOM 2590 C CA . ASP A 1 354 ? 30.555 18.844 -29.472 1.00 71.25 354 ASP A CA 1
ATOM 2591 C C . ASP A 1 354 ? 30.361 20.367 -29.215 1.00 71.25 354 ASP A C 1
ATOM 2593 O O . ASP A 1 354 ? 30.894 21.204 -29.957 1.00 71.25 354 ASP A O 1
ATOM 2597 N N . GLY A 1 355 ? 29.583 20.744 -28.189 1.00 77.25 355 GLY A N 1
ATOM 2598 C CA . GLY A 1 355 ? 29.164 22.120 -27.870 1.00 77.25 355 GLY A CA 1
ATOM 2599 C C . GLY A 1 355 ? 29.461 22.551 -26.427 1.00 77.25 355 GLY A C 1
ATOM 2600 O O . GLY A 1 355 ? 29.982 21.770 -25.643 1.00 77.25 355 GLY A O 1
ATOM 2601 N N . GLU A 1 356 ? 29.163 23.814 -26.098 1.00 84.81 356 GLU A N 1
ATOM 2602 C CA . GLU A 1 356 ? 29.305 24.364 -24.731 1.00 84.81 356 GLU A CA 1
ATOM 2603 C C . GLU A 1 356 ? 27.996 24.246 -23.919 1.00 84.81 356 GLU A C 1
ATOM 2605 O O . GLU A 1 356 ? 28.041 24.130 -22.702 1.00 84.81 356 GLU A O 1
ATOM 2610 N N . GLU A 1 357 ? 26.835 24.239 -24.581 1.00 90.56 357 GLU A N 1
ATOM 2611 C CA . GLU A 1 357 ? 25.507 24.131 -23.960 1.00 90.56 357 GLU A CA 1
ATOM 2612 C C . GLU A 1 357 ? 24.631 23.178 -24.790 1.00 90.56 357 GLU A C 1
ATOM 2614 O O . GLU A 1 357 ? 24.772 23.118 -26.016 1.00 90.56 357 GLU A O 1
ATOM 2619 N N . PHE A 1 358 ? 23.731 22.456 -24.126 1.00 92.81 358 PHE A N 1
ATOM 2620 C CA . PHE A 1 358 ? 22.673 21.646 -24.721 1.00 92.81 358 PHE A CA 1
ATOM 2621 C C . PHE A 1 358 ? 21.366 22.437 -24.654 1.00 92.81 358 PHE A C 1
ATOM 2623 O O . PHE A 1 358 ? 20.898 22.777 -23.569 1.00 92.81 358 PHE A O 1
ATOM 2630 N N . THR A 1 359 ? 20.804 22.790 -25.810 1.00 93.12 359 THR A N 1
ATOM 2631 C CA . THR A 1 359 ? 19.671 23.722 -25.922 1.00 93.12 359 THR A CA 1
ATOM 2632 C C . THR A 1 359 ? 18.497 23.122 -26.687 1.00 93.12 359 THR A C 1
ATOM 2634 O O . THR A 1 359 ? 18.659 22.165 -27.437 1.00 93.12 359 THR A O 1
ATOM 2637 N N . ALA A 1 360 ? 17.303 23.705 -26.542 1.00 91.88 360 ALA A N 1
ATOM 2638 C CA . ALA A 1 360 ? 16.105 23.227 -27.229 1.00 91.88 360 ALA A CA 1
ATOM 2639 C C . ALA A 1 360 ? 16.301 23.082 -28.757 1.00 91.88 360 ALA A C 1
ATOM 2641 O O . ALA A 1 360 ? 16.619 24.044 -29.464 1.00 91.88 360 ALA A O 1
ATOM 2642 N N . GLY A 1 361 ? 16.053 21.873 -29.263 1.00 89.50 361 GLY A N 1
ATOM 2643 C CA . GLY A 1 361 ? 16.273 21.445 -30.644 1.00 89.50 361 GLY A CA 1
ATOM 2644 C C . GLY A 1 361 ? 17.621 20.761 -30.898 1.00 89.50 361 GLY A C 1
ATOM 2645 O O . GLY A 1 361 ? 17.828 20.243 -32.000 1.00 89.50 361 GLY A O 1
ATOM 2646 N N . ASP A 1 362 ? 18.528 20.740 -29.918 1.00 93.44 362 ASP A N 1
ATOM 2647 C CA . ASP A 1 362 ? 19.765 19.969 -29.999 1.00 93.44 362 ASP A CA 1
ATOM 2648 C C . ASP A 1 362 ? 19.489 18.479 -29.780 1.00 93.44 362 ASP A C 1
ATOM 2650 O O . ASP A 1 362 ? 18.572 18.075 -29.062 1.00 93.44 362 ASP A O 1
ATOM 2654 N N . THR A 1 363 ? 20.306 17.650 -30.430 1.00 91.75 363 THR A N 1
ATOM 2655 C CA . THR A 1 363 ? 20.193 16.191 -30.364 1.00 91.75 363 THR A CA 1
ATOM 2656 C C . THR A 1 363 ? 21.551 15.560 -30.110 1.00 91.75 363 THR A C 1
ATOM 2658 O O . THR A 1 363 ? 22.556 15.984 -30.684 1.00 91.75 363 THR A O 1
ATOM 2661 N N . ILE A 1 364 ? 21.567 14.529 -29.271 1.00 90.50 364 ILE A N 1
ATOM 2662 C CA . ILE A 1 364 ? 22.739 13.719 -28.944 1.00 90.50 364 ILE A CA 1
ATOM 2663 C C . ILE A 1 364 ? 22.419 12.293 -29.367 1.00 90.50 364 ILE A C 1
ATOM 2665 O O . ILE A 1 364 ? 21.459 11.704 -28.878 1.00 90.50 364 ILE A O 1
ATOM 2669 N N . ALA A 1 365 ? 23.204 11.741 -30.285 1.00 91.38 365 ALA A N 1
ATOM 2670 C CA . ALA A 1 365 ? 23.018 10.383 -30.775 1.00 91.38 365 ALA A CA 1
ATOM 2671 C C . ALA A 1 365 ? 24.085 9.458 -30.182 1.00 91.38 365 ALA A C 1
ATOM 2673 O O . ALA A 1 365 ? 25.280 9.696 -30.358 1.00 91.38 365 ALA A O 1
ATOM 2674 N N . VAL A 1 366 ? 23.645 8.391 -29.518 1.00 90.50 366 VAL A N 1
ATOM 2675 C CA . VAL A 1 366 ? 24.489 7.367 -28.895 1.00 90.50 366 VAL A CA 1
ATOM 2676 C C . VAL A 1 366 ? 24.309 6.056 -29.656 1.00 90.50 366 VAL A C 1
ATOM 2678 O O . VAL A 1 366 ? 23.196 5.538 -29.767 1.00 90.50 366 VAL A O 1
ATOM 2681 N N . ASP A 1 367 ? 25.396 5.527 -30.217 1.00 88.56 367 ASP A N 1
ATOM 2682 C CA . ASP A 1 367 ? 25.406 4.219 -30.882 1.00 88.56 367 ASP A CA 1
ATOM 2683 C C . ASP A 1 367 ? 25.353 3.122 -29.813 1.00 88.56 367 ASP A C 1
ATOM 2685 O O . ASP A 1 367 ? 26.259 3.024 -28.992 1.00 88.56 367 ASP A O 1
ATOM 2689 N N . THR A 1 368 ? 24.264 2.355 -29.795 1.00 85.50 368 THR A N 1
ATOM 2690 C CA . THR A 1 368 ? 23.905 1.426 -28.705 1.00 85.50 368 THR A CA 1
ATOM 2691 C C . THR A 1 368 ? 23.755 -0.015 -29.169 1.00 85.50 368 THR A C 1
ATOM 2693 O O . THR A 1 368 ? 23.706 -0.938 -28.367 1.00 85.50 368 THR A O 1
ATOM 2696 N N . GLY A 1 369 ? 23.648 -0.243 -30.478 1.00 85.19 369 GLY A N 1
ATOM 2697 C CA . GLY A 1 369 ? 23.273 -1.552 -30.996 1.00 85.19 369 GLY A CA 1
ATOM 2698 C C . GLY A 1 369 ? 21.798 -1.869 -30.734 1.00 85.19 369 GLY A C 1
ATOM 2699 O O . GLY A 1 369 ? 20.937 -1.004 -30.874 1.00 85.19 369 GLY A O 1
ATOM 2700 N N . LEU A 1 370 ? 21.491 -3.140 -30.462 1.00 85.12 370 LEU A N 1
ATOM 2701 C CA . LEU A 1 370 ? 20.118 -3.630 -30.259 1.00 85.12 370 LEU A CA 1
ATOM 2702 C C . LEU A 1 370 ? 19.814 -4.032 -28.812 1.00 85.12 370 LEU A C 1
ATOM 2704 O O . LEU A 1 370 ? 18.663 -4.296 -28.504 1.00 85.12 370 LEU A O 1
ATOM 2708 N N . ILE A 1 371 ? 20.819 -4.108 -27.944 1.00 86.44 371 ILE A N 1
ATOM 2709 C CA . ILE A 1 371 ? 20.654 -4.387 -26.519 1.00 86.44 371 ILE A CA 1
ATOM 2710 C C . ILE A 1 371 ? 21.664 -3.495 -25.809 1.00 86.44 371 ILE A C 1
ATOM 2712 O O . ILE A 1 371 ? 22.862 -3.686 -25.979 1.00 86.44 371 ILE A O 1
ATOM 2716 N N . ALA A 1 372 ? 21.165 -2.516 -25.066 1.00 86.25 372 ALA A N 1
ATOM 2717 C CA . ALA A 1 372 ? 21.961 -1.601 -24.259 1.00 86.25 372 ALA A CA 1
ATOM 2718 C C . ALA A 1 372 ? 21.047 -0.840 -23.298 1.00 86.25 372 ALA A C 1
ATOM 2720 O O . ALA A 1 372 ? 19.829 -0.750 -23.496 1.00 86.25 372 ALA A O 1
ATOM 2721 N N . THR A 1 373 ? 21.639 -0.221 -22.288 1.00 87.06 373 THR A N 1
ATOM 2722 C CA . THR A 1 373 ? 20.969 0.776 -21.455 1.00 87.06 373 THR A CA 1
ATOM 2723 C C . THR A 1 373 ? 21.714 2.102 -21.556 1.00 87.06 373 THR A C 1
ATOM 2725 O O . THR A 1 373 ? 22.931 2.151 -21.385 1.00 87.06 373 THR A O 1
ATOM 2728 N N . VAL A 1 374 ? 20.984 3.195 -21.803 1.00 89.69 374 VAL A N 1
ATOM 2729 C CA . VAL A 1 374 ? 21.564 4.546 -21.909 1.00 89.69 374 VAL A CA 1
ATOM 2730 C C . VAL A 1 374 ? 20.827 5.540 -21.028 1.00 89.69 374 VAL A C 1
ATOM 2732 O O . VAL A 1 374 ? 19.604 5.485 -20.906 1.00 89.69 374 VAL A O 1
ATOM 2735 N N . MET A 1 375 ? 21.567 6.449 -20.403 1.00 90.31 375 MET A N 1
ATOM 2736 C CA . MET A 1 375 ? 21.027 7.517 -19.566 1.00 90.31 375 MET A CA 1
ATOM 2737 C C . MET A 1 375 ? 21.728 8.832 -19.866 1.00 90.31 375 MET A C 1
ATOM 2739 O O . MET A 1 375 ? 22.943 8.864 -20.053 1.00 90.31 375 MET A O 1
ATOM 2743 N N . LEU A 1 376 ? 20.945 9.905 -19.870 1.00 92.94 376 LEU A N 1
ATOM 2744 C CA . LEU A 1 376 ? 21.430 11.273 -19.804 1.00 92.94 376 LEU A CA 1
ATOM 2745 C C . LEU A 1 376 ? 21.146 11.811 -18.398 1.00 92.94 376 LEU A C 1
ATOM 2747 O O . LEU A 1 376 ? 19.989 11.838 -17.964 1.00 92.94 376 LEU A O 1
ATOM 2751 N N . ARG A 1 377 ? 22.205 12.228 -17.707 1.00 92.06 377 ARG A N 1
ATOM 2752 C CA . ARG A 1 377 ? 22.186 12.743 -16.336 1.00 92.06 377 ARG A CA 1
ATOM 2753 C C . ARG A 1 377 ? 22.768 14.156 -16.313 1.00 92.06 377 ARG A C 1
ATOM 2755 O O . ARG A 1 377 ? 23.761 14.408 -16.983 1.00 92.06 377 ARG A O 1
ATOM 2762 N N . TRP A 1 378 ? 22.164 15.058 -15.551 1.00 93.94 378 TRP A N 1
ATOM 2763 C CA . TRP A 1 378 ? 22.796 16.305 -15.122 1.00 93.94 378 TRP A CA 1
ATOM 2764 C C . TRP A 1 378 ? 23.470 16.084 -13.771 1.00 93.94 378 TRP A C 1
ATOM 2766 O O . TRP A 1 378 ? 22.884 15.421 -12.916 1.00 93.94 378 TRP A O 1
ATOM 2776 N N . PHE A 1 379 ? 24.680 16.600 -13.583 1.00 91.25 379 PHE A N 1
ATOM 2777 C CA . PHE A 1 379 ? 25.459 16.464 -12.358 1.00 91.25 379 PHE A CA 1
ATOM 2778 C C . PHE A 1 379 ? 26.198 17.769 -12.033 1.00 91.25 379 PHE A C 1
ATOM 2780 O O . PHE A 1 379 ? 27.012 18.243 -12.825 1.00 91.25 379 PHE A O 1
ATOM 2787 N N . ASP A 1 380 ? 25.938 18.322 -10.846 1.00 89.00 380 ASP A N 1
ATOM 2788 C CA . ASP A 1 380 ? 26.670 19.455 -10.278 1.00 89.00 380 ASP A CA 1
ATOM 2789 C C . ASP A 1 380 ? 27.773 18.936 -9.336 1.00 89.00 380 ASP A C 1
ATOM 2791 O O . ASP A 1 380 ? 27.471 18.451 -8.238 1.00 89.00 380 ASP A O 1
ATOM 2795 N N . PRO A 1 381 ? 29.059 19.055 -9.715 1.00 80.62 381 PRO A N 1
ATOM 2796 C CA . PRO A 1 381 ? 30.169 18.574 -8.899 1.00 80.62 381 PRO A CA 1
ATOM 2797 C C . PRO A 1 381 ? 30.472 19.455 -7.676 1.00 80.62 381 PRO A C 1
ATOM 2799 O O . PRO A 1 381 ? 31.126 18.985 -6.747 1.00 80.62 381 PRO A O 1
ATOM 2802 N N . ASP A 1 382 ? 30.057 20.727 -7.664 1.00 82.62 382 ASP A N 1
ATOM 2803 C CA . ASP A 1 382 ? 30.285 21.639 -6.535 1.00 82.62 382 ASP A CA 1
ATOM 2804 C C . ASP A 1 382 ? 29.253 21.405 -5.420 1.00 82.62 382 ASP A C 1
ATOM 2806 O O . ASP A 1 382 ? 29.585 21.527 -4.236 1.00 82.62 382 ASP A O 1
ATOM 2810 N N . ALA A 1 383 ? 28.012 21.078 -5.792 1.00 82.06 383 ALA A N 1
ATOM 2811 C CA . ALA A 1 383 ? 26.935 20.742 -4.861 1.00 82.06 383 ALA A CA 1
ATOM 2812 C C . ALA A 1 383 ? 26.787 19.232 -4.605 1.00 82.06 383 ALA A C 1
ATOM 2814 O O . ALA A 1 383 ? 26.113 18.854 -3.650 1.00 82.06 383 ALA A O 1
ATOM 2815 N N . ASN A 1 384 ? 27.436 18.384 -5.410 1.00 80.44 384 ASN A N 1
ATOM 2816 C CA . ASN A 1 384 ? 27.305 16.926 -5.387 1.00 80.44 384 ASN A CA 1
ATOM 2817 C C . ASN A 1 384 ? 25.844 16.461 -5.544 1.00 80.44 384 ASN A C 1
ATOM 2819 O O . ASN A 1 384 ? 25.388 15.552 -4.853 1.00 80.44 384 ASN A O 1
ATOM 2823 N N . VAL A 1 385 ? 25.103 17.095 -6.456 1.00 86.19 385 VAL A N 1
ATOM 2824 C CA . VAL A 1 385 ? 23.701 16.763 -6.756 1.00 86.19 385 VAL A CA 1
ATOM 2825 C C . VAL A 1 385 ? 23.529 16.393 -8.224 1.00 86.19 385 VAL A C 1
ATOM 2827 O O . VAL A 1 385 ? 24.309 16.816 -9.073 1.00 86.19 385 VAL A O 1
ATOM 2830 N N . TYR A 1 386 ? 22.518 15.592 -8.540 1.00 89.06 386 TYR A N 1
ATOM 2831 C CA . TYR A 1 386 ? 22.220 15.158 -9.898 1.00 89.06 386 TYR A CA 1
ATOM 2832 C C . TYR A 1 386 ? 20.718 15.155 -10.195 1.00 89.06 386 TYR A C 1
ATOM 2834 O O . TYR A 1 386 ? 19.888 15.061 -9.293 1.00 89.06 386 TYR A O 1
ATOM 2842 N N . ASP A 1 387 ? 20.376 15.164 -11.482 1.00 90.81 387 ASP A N 1
ATOM 2843 C CA . ASP A 1 387 ? 19.047 14.829 -11.995 1.00 90.81 387 ASP A CA 1
ATOM 2844 C C . ASP A 1 387 ? 19.162 13.894 -13.203 1.00 90.81 387 ASP A C 1
ATOM 2846 O O . ASP A 1 387 ? 20.125 13.927 -13.967 1.00 90.81 387 ASP A O 1
ATOM 2850 N N . THR A 1 388 ? 18.182 13.013 -13.376 1.00 91.44 388 THR A N 1
ATOM 2851 C CA . THR A 1 388 ? 18.099 12.117 -14.530 1.00 91.44 388 THR A CA 1
ATOM 2852 C C . THR A 1 388 ? 17.101 12.665 -15.536 1.00 91.44 388 THR A C 1
ATOM 2854 O O . THR A 1 388 ? 15.897 12.454 -15.393 1.00 91.44 388 THR A O 1
ATOM 2857 N N . TYR A 1 389 ? 17.604 13.285 -16.603 1.00 90.31 389 TYR A N 1
ATOM 2858 C CA . TYR A 1 389 ? 16.745 13.831 -17.651 1.00 90.31 389 TYR A CA 1
ATOM 2859 C C . TYR A 1 389 ? 16.058 12.752 -18.484 1.00 90.31 389 TYR A C 1
ATOM 2861 O O . TYR A 1 389 ? 14.879 12.875 -18.811 1.00 90.31 389 TYR A O 1
ATOM 2869 N N . ALA A 1 390 ? 16.779 11.691 -18.851 1.00 90.50 390 ALA A N 1
ATOM 2870 C CA . ALA A 1 390 ? 16.204 10.612 -19.643 1.00 90.50 390 ALA A CA 1
ATOM 2871 C C . ALA A 1 390 ? 16.967 9.297 -19.468 1.00 90.50 390 ALA A C 1
ATOM 2873 O O . ALA A 1 390 ? 18.188 9.278 -19.315 1.00 90.50 390 ALA A O 1
ATOM 2874 N N . ARG A 1 391 ? 16.240 8.181 -19.556 1.00 88.69 391 ARG A N 1
ATOM 2875 C CA . ARG A 1 391 ? 16.792 6.823 -19.556 1.00 88.69 391 ARG A CA 1
ATOM 2876 C C . ARG A 1 391 ? 16.061 5.977 -20.590 1.00 88.69 391 ARG A C 1
ATOM 2878 O O . ARG A 1 391 ? 14.836 5.973 -20.606 1.00 88.69 391 ARG A O 1
ATOM 2885 N N . GLU A 1 392 ? 16.815 5.221 -21.377 1.00 86.56 392 GLU A N 1
ATOM 2886 C CA . GLU A 1 392 ? 16.306 4.309 -22.400 1.00 86.56 392 GLU A CA 1
ATOM 2887 C C . GLU A 1 392 ? 16.899 2.906 -22.201 1.00 86.56 392 GLU A C 1
ATOM 2889 O O . GLU A 1 392 ? 18.093 2.755 -21.932 1.00 86.56 392 GLU A O 1
ATOM 2894 N N . GLN A 1 393 ? 16.063 1.874 -22.330 1.00 84.81 393 GLN A N 1
ATOM 2895 C CA . GLN A 1 393 ? 16.484 0.468 -22.354 1.00 84.81 393 GLN A CA 1
ATOM 2896 C C . GLN A 1 393 ? 16.138 -0.109 -23.721 1.00 84.81 393 GLN A C 1
ATOM 2898 O O . GLN A 1 393 ? 14.967 -0.167 -24.095 1.00 84.81 393 GLN A O 1
ATOM 2903 N N . VAL A 1 394 ? 17.159 -0.516 -24.462 1.00 79.81 394 VAL A N 1
ATOM 2904 C CA . VAL A 1 394 ? 17.050 -0.816 -25.885 1.00 79.81 394 VAL A CA 1
ATOM 2905 C C . VAL A 1 394 ? 16.473 -2.221 -26.128 1.00 79.81 394 VAL A C 1
ATOM 2907 O O . VAL A 1 394 ? 16.962 -3.205 -25.582 1.00 79.81 394 VAL A O 1
ATOM 2910 N N . ASP A 1 395 ? 15.423 -2.253 -26.961 1.00 72.12 395 ASP A N 1
ATOM 2911 C CA . ASP A 1 395 ? 14.731 -3.398 -27.590 1.00 72.12 395 ASP A CA 1
ATOM 2912 C C . ASP A 1 395 ? 14.289 -4.554 -26.666 1.00 72.12 395 ASP A C 1
ATOM 2914 O O . ASP A 1 395 ? 14.627 -5.719 -26.874 1.00 72.12 395 ASP A O 1
ATOM 2918 N N . ARG A 1 396 ? 13.427 -4.263 -25.679 1.00 73.19 396 ARG A N 1
ATOM 2919 C CA . ARG A 1 396 ? 12.726 -5.310 -24.895 1.00 73.19 396 ARG A CA 1
ATOM 2920 C C . ARG A 1 396 ? 11.916 -6.282 -25.766 1.00 73.19 396 ARG A C 1
ATOM 2922 O O . ARG A 1 396 ? 11.718 -7.428 -25.379 1.00 73.19 396 ARG A O 1
ATOM 2929 N N . GLU A 1 397 ? 11.457 -5.832 -26.932 1.00 78.62 397 GLU A N 1
ATOM 2930 C CA . GLU A 1 397 ? 10.684 -6.627 -27.897 1.00 78.62 397 GLU A CA 1
ATOM 2931 C C . GLU A 1 397 ? 11.562 -7.576 -28.733 1.00 78.62 397 GLU A C 1
ATOM 2933 O O . GLU A 1 397 ? 11.049 -8.305 -29.580 1.00 78.62 397 GLU A O 1
ATOM 2938 N N . ALA A 1 398 ? 12.884 -7.578 -28.530 1.00 86.19 398 ALA A N 1
ATOM 2939 C CA . ALA A 1 398 ? 13.802 -8.502 -29.188 1.00 86.19 398 ALA A CA 1
ATOM 2940 C C . ALA A 1 398 ? 13.720 -9.941 -28.659 1.00 86.19 398 ALA A C 1
ATOM 2942 O O . ALA A 1 398 ? 14.342 -10.825 -29.245 1.00 86.19 398 ALA A O 1
ATOM 2943 N N . PHE A 1 399 ? 13.005 -10.180 -27.559 1.00 88.94 399 PHE A N 1
ATOM 2944 C CA . PHE A 1 399 ? 12.969 -11.471 -26.884 1.00 88.94 399 PHE A CA 1
ATOM 2945 C C . PHE A 1 399 ? 11.575 -12.093 -26.918 1.00 88.94 399 PHE A C 1
ATOM 2947 O O . PHE A 1 399 ? 10.584 -11.435 -26.599 1.00 88.94 399 PHE A O 1
ATOM 2954 N N . ALA A 1 400 ? 11.521 -13.385 -27.228 1.00 88.44 400 ALA A N 1
ATOM 2955 C CA . ALA A 1 400 ? 10.327 -14.210 -27.108 1.00 88.44 400 ALA A CA 1
ATOM 2956 C C . ALA A 1 400 ? 10.501 -15.255 -26.004 1.00 88.44 400 ALA A C 1
ATOM 2958 O O . ALA A 1 400 ? 11.609 -15.716 -25.731 1.00 88.44 400 ALA A O 1
ATOM 2959 N N . LEU A 1 401 ? 9.388 -15.616 -25.368 1.00 88.88 401 LEU A N 1
ATOM 2960 C CA . LEU A 1 401 ? 9.325 -16.597 -24.291 1.00 88.88 401 LEU A CA 1
ATOM 2961 C C . LEU A 1 401 ? 8.361 -17.719 -24.674 1.00 88.88 401 LEU A C 1
ATOM 2963 O O . LEU A 1 401 ? 7.219 -17.440 -25.044 1.00 88.88 401 LEU A O 1
ATOM 2967 N N . ASP A 1 402 ? 8.783 -18.966 -24.495 1.00 87.25 402 ASP A N 1
ATOM 2968 C CA . ASP A 1 402 ? 7.927 -20.150 -24.596 1.00 87.25 402 ASP A CA 1
ATOM 2969 C C . ASP A 1 402 ? 8.111 -21.023 -23.351 1.00 87.25 402 ASP A C 1
ATOM 2971 O O . ASP A 1 402 ? 9.221 -21.418 -23.007 1.00 87.25 402 ASP A O 1
ATOM 2975 N N . TYR A 1 403 ? 7.031 -21.299 -22.622 1.00 87.00 403 TYR A N 1
ATOM 2976 C CA . TYR A 1 403 ? 7.089 -22.104 -21.401 1.00 87.00 403 TYR A CA 1
ATOM 2977 C C . TYR A 1 403 ? 6.443 -23.475 -21.614 1.00 87.00 403 TYR A C 1
ATOM 2979 O O . TYR A 1 403 ? 5.215 -23.597 -21.680 1.00 87.00 403 TYR A O 1
ATOM 2987 N N . ASP A 1 404 ? 7.256 -24.537 -21.630 1.00 82.56 404 ASP A N 1
ATOM 2988 C CA . ASP A 1 404 ? 6.768 -25.914 -21.570 1.00 82.56 404 ASP A CA 1
ATOM 2989 C C . ASP A 1 404 ? 6.687 -26.398 -20.124 1.00 82.56 404 ASP A C 1
ATOM 2991 O O . ASP A 1 404 ? 7.578 -27.012 -19.545 1.00 82.56 404 ASP A O 1
ATOM 2995 N N . MET A 1 405 ? 5.505 -26.206 -19.579 1.00 71.69 405 MET A N 1
ATOM 2996 C CA . MET A 1 405 ? 5.086 -26.662 -18.263 1.00 71.69 405 MET A CA 1
ATOM 2997 C C . MET A 1 405 ? 5.109 -28.184 -18.031 1.00 71.69 405 MET A C 1
ATOM 2999 O O . MET A 1 405 ? 5.046 -28.610 -16.888 1.00 71.69 405 MET A O 1
ATOM 3003 N N . ARG A 1 406 ? 5.111 -29.035 -19.073 1.00 73.31 406 ARG A N 1
ATOM 3004 C CA . ARG A 1 406 ? 5.280 -30.497 -18.885 1.00 73.31 406 ARG A CA 1
ATOM 3005 C C . ARG A 1 406 ? 6.737 -30.875 -18.712 1.00 73.31 406 ARG A C 1
ATOM 3007 O O . ARG A 1 406 ? 7.025 -31.903 -18.108 1.00 73.31 406 ARG A O 1
ATOM 3014 N N . ALA A 1 407 ? 7.611 -30.125 -19.366 1.00 80.69 407 ALA A N 1
ATOM 3015 C CA . ALA A 1 407 ? 9.043 -30.281 -19.225 1.00 80.69 407 ALA A CA 1
ATOM 3016 C C . ALA A 1 407 ? 9.590 -29.452 -18.052 1.00 80.69 407 ALA A C 1
ATOM 3018 O O . ALA A 1 407 ? 10.734 -29.676 -17.676 1.00 80.69 407 ALA A O 1
ATOM 3019 N N . GLU A 1 408 ? 8.777 -28.544 -17.492 1.00 84.62 408 GLU A N 1
ATOM 3020 C CA . GLU A 1 408 ? 9.186 -27.519 -16.523 1.00 84.62 408 GLU A CA 1
ATOM 3021 C C . GLU A 1 408 ? 10.346 -26.690 -17.084 1.00 84.62 408 GLU A C 1
ATOM 3023 O O . GLU A 1 408 ? 11.328 -26.402 -16.411 1.00 84.62 408 GLU A O 1
ATOM 3028 N N . THR A 1 409 ? 10.248 -26.335 -18.368 1.00 89.62 409 THR A N 1
ATOM 3029 C CA . THR A 1 409 ? 11.289 -25.591 -19.078 1.00 89.62 409 THR A CA 1
ATOM 3030 C C . THR A 1 409 ? 10.754 -24.289 -19.644 1.00 89.62 409 THR A C 1
ATOM 3032 O O . THR A 1 409 ? 9.732 -24.291 -20.329 1.00 89.62 409 THR A O 1
ATOM 3035 N N . LEU A 1 410 ? 11.477 -23.196 -19.425 1.00 91.12 410 LEU A N 1
ATOM 3036 C CA . LEU A 1 410 ? 11.267 -21.925 -20.107 1.00 91.12 410 LEU A CA 1
ATOM 3037 C C . LEU A 1 410 ? 12.330 -21.753 -21.193 1.00 91.12 410 LEU A C 1
ATOM 3039 O O . LEU A 1 410 ? 13.521 -21.731 -20.896 1.00 91.12 410 LEU A O 1
ATOM 3043 N N . GLU A 1 411 ? 11.905 -21.620 -22.439 1.00 92.88 411 GLU A N 1
ATOM 3044 C CA . GLU A 1 411 ? 12.745 -21.234 -23.565 1.00 92.88 411 GLU A CA 1
ATOM 3045 C C . GLU A 1 411 ? 12.666 -19.715 -23.763 1.00 92.88 411 GLU A C 1
ATOM 3047 O O . GLU A 1 411 ? 11.584 -19.124 -23.786 1.00 92.88 411 GLU A O 1
ATOM 3052 N N . LEU A 1 412 ? 13.828 -19.080 -23.864 1.00 92.56 412 LEU A N 1
ATOM 3053 C CA . LEU A 1 412 ? 13.995 -17.669 -24.179 1.00 92.56 412 LEU A CA 1
ATOM 3054 C C . LEU A 1 412 ? 14.752 -17.572 -25.505 1.00 92.56 412 LEU A C 1
ATOM 3056 O O . LEU A 1 412 ? 15.865 -18.088 -25.613 1.00 92.56 412 LEU A O 1
ATOM 3060 N N . SER A 1 413 ? 14.167 -16.886 -26.485 1.00 91.56 413 SER A N 1
ATOM 3061 C CA . SER A 1 413 ? 14.701 -16.781 -27.847 1.00 91.56 413 SER A CA 1
ATOM 3062 C C . SER A 1 413 ? 14.963 -15.326 -28.221 1.00 91.56 413 SER A C 1
ATOM 3064 O O . SER A 1 413 ? 14.149 -14.447 -27.934 1.00 91.56 413 SER A O 1
ATOM 3066 N N . TYR A 1 414 ? 16.083 -15.064 -28.890 1.00 91.31 414 TYR A N 1
ATOM 3067 C CA . TYR A 1 414 ? 16.414 -13.749 -29.435 1.00 91.31 414 TYR A CA 1
ATOM 3068 C C . TYR A 1 414 ? 15.896 -13.620 -30.876 1.00 91.31 414 TYR A C 1
ATOM 3070 O O . TYR A 1 414 ? 16.432 -14.227 -31.801 1.00 91.31 414 TYR A O 1
ATOM 3078 N N . GLU A 1 415 ? 14.843 -12.831 -31.090 1.00 89.56 415 GLU A N 1
ATOM 3079 C CA . GLU A 1 415 ? 14.106 -12.732 -32.361 1.00 89.56 415 GLU A CA 1
ATOM 3080 C C . GLU A 1 415 ? 14.425 -11.477 -33.192 1.00 89.56 415 GLU A C 1
ATOM 3082 O O . GLU A 1 415 ? 13.830 -11.261 -34.254 1.00 89.56 415 GLU A O 1
ATOM 3087 N N . ALA A 1 416 ? 15.364 -10.634 -32.757 1.00 85.81 416 ALA A N 1
ATOM 3088 C CA . ALA A 1 416 ? 15.723 -9.448 -33.530 1.00 85.81 416 ALA A CA 1
ATOM 3089 C C . ALA A 1 416 ? 16.430 -9.794 -34.856 1.00 85.81 416 ALA A C 1
ATOM 3091 O O . ALA A 1 416 ? 17.017 -10.858 -35.033 1.00 85.81 416 ALA A O 1
ATOM 3092 N N . GLU A 1 417 ? 16.419 -8.862 -35.814 1.00 83.50 417 GLU A N 1
ATOM 3093 C CA . GLU A 1 417 ? 16.945 -9.102 -37.169 1.00 83.50 417 GLU A CA 1
ATOM 3094 C C . GLU A 1 417 ? 18.481 -9.028 -37.288 1.00 83.50 417 GLU A C 1
ATOM 3096 O O . GLU A 1 417 ? 19.041 -9.423 -38.319 1.00 83.50 417 GLU A O 1
ATOM 3101 N N . ARG A 1 418 ? 19.181 -8.489 -36.281 1.00 84.50 418 ARG A N 1
ATOM 3102 C CA . ARG A 1 418 ? 20.644 -8.300 -36.288 1.00 84.50 418 ARG A CA 1
ATOM 3103 C C . ARG A 1 418 ? 21.254 -8.848 -34.995 1.00 84.50 418 ARG A C 1
ATOM 3105 O O . ARG A 1 418 ? 20.539 -8.923 -34.009 1.00 84.50 418 ARG A O 1
ATOM 3112 N N . PRO A 1 419 ? 22.549 -9.199 -34.985 1.00 87.31 419 PRO A N 1
ATOM 3113 C CA . PRO A 1 419 ? 23.209 -9.628 -33.760 1.00 87.31 419 PRO A CA 1
ATOM 3114 C C . PRO A 1 419 ? 23.347 -8.493 -32.738 1.00 87.31 419 PRO A C 1
ATOM 3116 O O . PRO A 1 419 ? 23.514 -7.334 -33.135 1.00 87.31 419 PRO A O 1
ATOM 3119 N N . ALA A 1 420 ? 23.356 -8.836 -31.452 1.00 87.81 420 ALA A N 1
ATOM 3120 C CA . ALA A 1 420 ? 23.563 -7.913 -30.337 1.00 87.81 420 ALA A CA 1
ATOM 3121 C C . ALA A 1 420 ? 24.649 -8.399 -29.377 1.00 87.81 420 ALA A C 1
ATOM 3123 O O . ALA A 1 420 ? 24.925 -9.593 -29.293 1.00 87.81 420 ALA A O 1
ATOM 3124 N N . ASP A 1 421 ? 25.263 -7.468 -28.651 1.00 86.12 421 ASP A N 1
ATOM 3125 C CA . ASP A 1 421 ? 26.122 -7.816 -27.525 1.00 86.12 421 ASP A CA 1
ATOM 3126 C C . ASP A 1 421 ? 25.246 -8.090 -26.300 1.00 86.12 421 ASP A C 1
ATOM 3128 O O . ASP A 1 421 ? 24.388 -7.282 -25.957 1.00 86.12 421 ASP A O 1
ATOM 3132 N N . ALA A 1 422 ? 25.422 -9.253 -25.683 1.00 86.69 422 ALA A N 1
ATOM 3133 C CA . ALA A 1 422 ? 24.690 -9.657 -24.492 1.00 86.69 422 ALA A CA 1
ATOM 3134 C C . ALA A 1 422 ? 25.574 -9.676 -23.249 1.00 86.69 422 ALA A C 1
ATOM 3136 O O . ALA A 1 422 ? 25.087 -10.062 -22.196 1.00 86.69 422 ALA A O 1
ATOM 3137 N N . SER A 1 423 ? 26.839 -9.246 -23.345 1.00 82.19 423 SER A N 1
ATOM 3138 C CA . SER A 1 423 ? 27.814 -9.328 -22.249 1.00 82.19 423 SER A CA 1
ATOM 3139 C C . SER A 1 423 ? 27.398 -8.510 -21.023 1.00 82.19 423 SER A C 1
ATOM 3141 O O . SER A 1 423 ? 27.881 -8.762 -19.925 1.00 82.19 423 SER A O 1
ATOM 3143 N N . SER A 1 424 ? 26.516 -7.527 -21.220 1.00 79.75 424 SER A N 1
ATOM 3144 C CA . SER A 1 424 ? 25.900 -6.712 -20.175 1.00 79.75 424 SER A CA 1
ATOM 3145 C C . SER A 1 424 ? 24.607 -7.317 -19.624 1.00 79.75 424 SER A C 1
ATOM 3147 O O . SER A 1 424 ? 23.906 -6.645 -18.874 1.00 79.75 424 SER A O 1
ATOM 3149 N N . LEU A 1 425 ? 24.244 -8.550 -19.992 1.00 86.06 425 LEU A N 1
ATOM 3150 C CA . LEU A 1 425 ? 23.034 -9.229 -19.537 1.00 86.06 425 LEU A CA 1
ATOM 3151 C C . LEU A 1 425 ? 23.339 -10.333 -18.530 1.00 86.06 425 LEU A C 1
ATOM 3153 O O . LEU A 1 425 ? 24.375 -10.992 -18.557 1.00 86.06 425 LEU A O 1
ATOM 3157 N N . ARG A 1 426 ? 22.354 -10.598 -17.679 1.00 86.12 426 ARG A N 1
ATOM 3158 C CA . ARG A 1 426 ? 22.327 -11.736 -16.768 1.00 86.12 426 ARG A CA 1
ATOM 3159 C C . ARG A 1 426 ? 20.929 -12.329 -16.745 1.00 86.12 426 ARG A C 1
ATOM 3161 O O . ARG A 1 426 ? 19.942 -11.597 -16.642 1.00 86.12 426 ARG A O 1
ATOM 3168 N N . LEU A 1 427 ? 20.853 -13.652 -16.846 1.00 88.12 427 LEU A N 1
ATOM 3169 C CA . LEU A 1 427 ? 19.616 -14.414 -16.741 1.00 88.12 427 LEU A CA 1
ATOM 3170 C C . LEU A 1 427 ? 19.587 -15.132 -15.390 1.00 88.12 427 LEU A C 1
ATOM 3172 O O . LEU A 1 427 ? 20.534 -15.817 -15.009 1.00 88.12 427 LEU A O 1
ATOM 3176 N N . VAL A 1 428 ? 18.504 -14.938 -14.652 1.00 86.75 428 VAL A N 1
ATOM 3177 C CA . VAL A 1 428 ? 18.358 -15.383 -13.268 1.00 86.75 428 VAL A CA 1
ATOM 3178 C C . VAL A 1 428 ? 17.083 -16.202 -13.129 1.00 86.75 428 VAL A C 1
ATOM 3180 O O . VAL A 1 428 ? 16.014 -15.741 -13.524 1.00 86.75 428 VAL A O 1
ATOM 3183 N N . HIS A 1 429 ? 17.178 -17.390 -12.538 1.00 86.94 429 HIS A N 1
ATOM 3184 C CA . HIS A 1 429 ? 16.041 -18.203 -12.103 1.00 86.94 429 HIS A CA 1
ATOM 3185 C C . HIS A 1 429 ? 15.913 -18.095 -10.585 1.00 86.94 429 HIS A C 1
ATOM 3187 O O . HIS A 1 429 ? 16.893 -18.178 -9.850 1.00 86.94 429 HIS A O 1
ATOM 3193 N N . ARG A 1 430 ? 14.699 -17.821 -10.116 1.00 79.56 430 ARG A N 1
ATOM 3194 C CA . ARG A 1 430 ? 14.349 -17.753 -8.701 1.00 79.56 430 ARG A CA 1
ATOM 3195 C C . ARG A 1 430 ? 13.271 -18.782 -8.408 1.00 79.56 430 ARG A C 1
ATOM 3197 O O . ARG A 1 430 ? 12.177 -18.683 -8.972 1.00 79.56 430 ARG A O 1
ATOM 3204 N N . ASP A 1 431 ? 13.576 -19.671 -7.479 1.00 79.81 431 ASP A N 1
ATOM 3205 C CA . ASP A 1 431 ? 12.702 -20.723 -6.969 1.00 79.81 431 ASP A CA 1
ATOM 3206 C C . ASP A 1 431 ? 12.602 -20.648 -5.428 1.00 79.81 431 ASP A C 1
ATOM 3208 O O . ASP A 1 431 ? 13.005 -19.658 -4.806 1.00 79.81 431 ASP A O 1
ATOM 3212 N N . GLU A 1 432 ? 12.001 -21.658 -4.791 1.00 60.47 432 GLU A N 1
ATOM 3213 C CA . GLU A 1 432 ? 11.908 -21.738 -3.323 1.00 60.47 432 GLU A CA 1
ATOM 3214 C C . GLU A 1 432 ? 13.260 -21.978 -2.622 1.00 60.47 432 GLU A C 1
ATOM 3216 O O . GLU A 1 432 ? 13.402 -21.633 -1.449 1.00 60.47 432 GLU A O 1
ATOM 3221 N N . GLY A 1 433 ? 14.235 -22.564 -3.319 1.00 55.91 433 GLY A N 1
ATOM 3222 C CA . GLY A 1 433 ? 15.589 -22.863 -2.853 1.00 55.91 433 GLY A CA 1
ATOM 3223 C C . GLY A 1 433 ? 16.594 -21.721 -3.035 1.00 55.91 433 GLY A C 1
ATOM 3224 O O . GLY A 1 433 ? 17.677 -21.785 -2.453 1.00 55.91 433 GLY A O 1
ATOM 3225 N N . GLY A 1 434 ? 16.249 -20.668 -3.781 1.00 60.53 434 GLY A N 1
ATOM 3226 C CA . GLY A 1 434 ? 17.041 -19.443 -3.851 1.00 60.53 434 GLY A CA 1
ATOM 3227 C C . GLY A 1 434 ? 17.049 -18.777 -5.223 1.00 60.53 434 GLY A C 1
ATOM 3228 O O . GLY A 1 434 ? 16.046 -18.728 -5.934 1.00 60.53 434 GLY A O 1
ATOM 3229 N N . VAL A 1 435 ? 18.189 -18.171 -5.550 1.00 71.44 435 VAL A N 1
ATOM 3230 C CA . VAL A 1 435 ? 18.421 -17.440 -6.798 1.00 71.44 435 VAL A CA 1
ATOM 3231 C C . VAL A 1 435 ? 19.640 -18.048 -7.485 1.00 71.44 435 VAL A C 1
ATOM 3233 O O . VAL A 1 435 ? 20.721 -18.067 -6.905 1.00 71.44 435 VAL A O 1
ATOM 3236 N N . GLU A 1 436 ? 19.479 -18.508 -8.721 1.00 75.81 436 GLU A N 1
ATOM 3237 C CA . GLU A 1 436 ? 20.544 -19.097 -9.534 1.00 75.81 436 GLU A CA 1
ATOM 3238 C C . GLU A 1 436 ? 20.740 -18.287 -10.825 1.00 75.81 436 GLU A C 1
ATOM 3240 O O . GLU A 1 436 ? 19.779 -17.933 -11.514 1.00 75.81 436 GLU A O 1
ATOM 3245 N N . THR A 1 437 ? 21.995 -17.979 -11.173 1.00 81.56 437 THR A N 1
ATOM 3246 C CA . THR A 1 437 ? 22.329 -17.476 -12.514 1.00 81.56 437 THR A CA 1
ATOM 3247 C C . THR A 1 437 ? 22.321 -18.650 -13.482 1.00 81.56 437 THR A C 1
ATOM 3249 O O . THR A 1 437 ? 23.043 -19.623 -13.282 1.00 81.56 437 THR A O 1
ATOM 3252 N N . VAL A 1 438 ? 21.551 -18.546 -14.558 1.00 83.25 438 VAL A N 1
ATOM 3253 C CA . VAL A 1 438 ? 21.399 -19.607 -15.559 1.00 83.25 438 VAL A CA 1
ATOM 3254 C C . VAL A 1 438 ? 21.720 -19.065 -16.946 1.00 83.25 438 VAL A C 1
ATOM 3256 O O . VAL A 1 438 ? 21.714 -17.860 -17.171 1.00 83.25 438 VAL A O 1
ATOM 3259 N N . GLY A 1 439 ? 21.994 -19.949 -17.906 1.00 80.00 439 GLY A N 1
ATOM 3260 C CA . GLY A 1 439 ? 22.118 -19.531 -19.304 1.00 80.00 439 GLY A CA 1
ATOM 3261 C C . GLY A 1 439 ? 23.315 -18.622 -19.603 1.00 80.00 439 GLY A C 1
ATOM 3262 O O . GLY A 1 439 ? 23.240 -17.819 -20.524 1.00 80.00 439 GLY A O 1
ATOM 3263 N N . GLU A 1 440 ? 24.429 -18.754 -18.878 1.00 79.31 440 GLU A N 1
ATOM 3264 C CA . GLU A 1 440 ? 25.648 -17.948 -19.090 1.00 79.31 440 GLU A CA 1
ATOM 3265 C C . GLU A 1 440 ? 26.179 -18.019 -20.535 1.00 79.31 440 GLU A C 1
ATOM 3267 O O . GLU A 1 440 ? 26.809 -17.088 -21.029 1.00 79.31 440 GLU A O 1
ATOM 3272 N N . GLU A 1 441 ? 25.913 -19.117 -21.252 1.00 78.12 441 GLU A N 1
ATOM 3273 C CA . GLU A 1 441 ? 26.259 -19.247 -22.673 1.00 78.12 441 GLU A CA 1
ATOM 3274 C C . GLU A 1 441 ? 25.465 -18.301 -23.586 1.00 78.12 441 GLU A C 1
ATOM 3276 O O . GLU A 1 441 ? 25.956 -17.935 -24.652 1.00 78.12 441 GLU A O 1
ATOM 3281 N N . PHE A 1 442 ? 24.276 -17.887 -23.148 1.00 83.62 442 PHE A N 1
ATOM 3282 C CA . PHE A 1 442 ? 23.380 -16.964 -23.839 1.00 83.62 442 PHE A CA 1
ATOM 3283 C C . PHE A 1 442 ? 23.700 -15.501 -23.508 1.00 83.62 442 PHE A C 1
ATOM 3285 O O . PHE A 1 442 ? 23.571 -14.633 -24.365 1.00 83.62 442 PHE A O 1
ATOM 3292 N N . THR A 1 443 ? 24.163 -15.217 -22.287 1.00 83.06 443 THR A N 1
ATOM 3293 C CA . THR A 1 443 ? 24.466 -13.848 -21.833 1.00 83.06 443 THR A CA 1
ATOM 3294 C C . THR A 1 443 ? 25.963 -13.504 -21.813 1.00 83.06 443 THR A C 1
ATOM 3296 O O . THR A 1 443 ? 26.342 -12.384 -21.516 1.00 83.06 443 THR A O 1
ATOM 3299 N N . GLY A 1 444 ? 26.859 -14.438 -22.141 1.00 75.44 444 GLY A N 1
ATOM 3300 C CA . GLY A 1 444 ? 28.313 -14.225 -22.083 1.00 75.44 444 GLY A CA 1
ATOM 3301 C C . GLY A 1 444 ? 28.976 -13.743 -23.383 1.00 75.44 444 GLY A C 1
ATOM 3302 O O . GLY A 1 444 ? 30.206 -13.798 -23.487 1.00 75.44 444 GLY A O 1
ATOM 3303 N N . GLY A 1 445 ? 28.213 -13.356 -24.412 1.00 80.81 445 GLY A N 1
ATOM 3304 C CA . GLY A 1 445 ? 28.773 -13.052 -25.733 1.00 80.81 445 GLY A CA 1
ATOM 3305 C C . GLY A 1 445 ? 27.818 -12.347 -26.696 1.00 80.81 445 GLY A C 1
ATOM 3306 O O . GLY A 1 445 ? 27.008 -11.522 -26.299 1.00 80.81 445 GLY A O 1
ATOM 3307 N N . THR A 1 446 ? 27.945 -12.636 -27.992 1.00 88.69 446 THR A N 1
ATOM 3308 C CA . THR A 1 446 ? 27.064 -12.079 -29.030 1.00 88.69 446 THR A CA 1
ATOM 3309 C C . THR A 1 446 ? 25.839 -12.973 -29.208 1.00 88.69 446 THR A C 1
ATOM 3311 O O . THR A 1 446 ? 26.018 -14.163 -29.451 1.00 88.69 446 THR A O 1
ATOM 3314 N N . LEU A 1 447 ? 24.639 -12.393 -29.154 1.00 89.62 447 LEU A N 1
ATOM 3315 C CA . LEU A 1 447 ? 23.384 -13.038 -29.543 1.00 89.62 447 LEU A CA 1
ATOM 3316 C C . LEU A 1 447 ? 23.160 -12.856 -31.043 1.00 89.62 447 LEU A C 1
ATOM 3318 O O . LEU A 1 447 ? 23.022 -11.728 -31.517 1.00 89.62 447 LEU A O 1
ATOM 3322 N N . ASP A 1 448 ? 23.133 -13.950 -31.797 1.00 90.50 448 ASP A N 1
ATOM 3323 C CA . ASP A 1 448 ? 22.728 -13.983 -33.199 1.00 90.50 448 ASP A CA 1
ATOM 3324 C C . ASP A 1 448 ? 21.198 -14.193 -33.318 1.00 90.50 448 ASP A C 1
ATOM 3326 O O . ASP A 1 448 ? 20.587 -14.848 -32.472 1.00 90.50 448 ASP A O 1
ATOM 3330 N N . PRO A 1 449 ? 20.540 -13.680 -34.379 1.00 90.38 449 PRO A N 1
ATOM 3331 C CA . PRO A 1 449 ? 19.112 -13.908 -34.616 1.00 90.38 449 PRO A CA 1
ATOM 3332 C C . PRO A 1 449 ? 18.722 -15.394 -34.587 1.00 90.38 449 PRO A C 1
ATOM 3334 O O . PRO A 1 449 ? 19.189 -16.181 -35.419 1.00 90.38 449 PRO A O 1
ATOM 3337 N N . GLY A 1 450 ? 17.808 -15.749 -33.686 1.00 87.50 450 GLY A N 1
ATOM 3338 C CA . GLY A 1 450 ? 17.333 -17.111 -33.452 1.00 87.50 450 GLY A CA 1
ATOM 3339 C C . GLY A 1 450 ? 18.165 -17.920 -32.456 1.00 87.50 450 GLY A C 1
ATOM 3340 O O . GLY A 1 450 ? 17.984 -19.134 -32.404 1.00 87.50 450 GLY A O 1
ATOM 3341 N N . ASP A 1 451 ? 19.082 -17.297 -31.714 1.00 93.31 451 ASP A N 1
ATOM 3342 C CA . ASP A 1 451 ? 19.705 -17.935 -30.555 1.00 93.31 451 ASP A CA 1
ATOM 3343 C C . ASP A 1 451 ? 18.665 -18.162 -29.449 1.00 93.31 451 ASP A C 1
ATOM 3345 O O . ASP A 1 451 ? 17.779 -17.335 -29.226 1.00 93.31 451 ASP A O 1
ATOM 3349 N N . GLU A 1 452 ? 18.778 -19.295 -28.756 1.00 92.31 452 GLU A N 1
ATOM 3350 C CA . GLU A 1 452 ? 17.796 -19.787 -27.784 1.00 92.31 452 GLU A CA 1
ATOM 3351 C C . GLU A 1 452 ? 18.514 -20.301 -26.534 1.00 92.31 452 GLU A C 1
ATOM 3353 O O . GLU A 1 452 ? 19.584 -20.914 -26.622 1.00 92.31 452 GLU A O 1
ATOM 3358 N N . VAL A 1 453 ? 17.902 -20.102 -25.369 1.00 92.88 453 VAL A N 1
ATOM 3359 C CA . VAL A 1 453 ? 18.333 -20.702 -24.106 1.00 92.88 453 VAL A CA 1
ATOM 3360 C C . VAL A 1 453 ? 17.155 -21.333 -23.389 1.00 92.88 453 VAL A C 1
ATOM 3362 O O . VAL A 1 453 ? 16.078 -20.752 -23.301 1.00 92.88 453 VAL A O 1
ATOM 3365 N N . THR A 1 454 ? 17.365 -22.535 -22.859 1.00 92.19 454 THR A N 1
ATOM 3366 C CA . THR A 1 454 ? 16.361 -23.255 -22.076 1.00 92.19 454 THR A CA 1
ATOM 3367 C C . THR A 1 454 ? 16.749 -23.232 -20.603 1.00 92.19 454 THR A C 1
ATOM 3369 O O . THR A 1 454 ? 17.779 -23.789 -20.223 1.00 92.19 454 THR A O 1
ATOM 3372 N N . VAL A 1 455 ? 15.904 -22.632 -19.772 1.00 91.31 455 VAL A N 1
ATOM 3373 C CA . VAL A 1 455 ? 15.967 -22.725 -18.312 1.00 91.31 455 VAL A CA 1
ATOM 3374 C C . VAL A 1 455 ? 15.119 -23.916 -17.882 1.00 91.31 455 VAL A C 1
ATOM 3376 O O . VAL A 1 455 ? 13.943 -23.987 -18.233 1.00 91.31 455 VAL A O 1
ATOM 3379 N N . ALA A 1 456 ? 15.724 -24.876 -17.188 1.00 89.88 456 ALA A N 1
ATOM 3380 C CA . ALA A 1 456 ? 15.048 -26.074 -16.693 1.00 89.88 456 ALA A CA 1
ATOM 3381 C C . ALA A 1 456 ? 14.526 -25.881 -15.263 1.00 89.88 456 ALA A C 1
ATOM 3383 O O . ALA A 1 456 ? 14.868 -24.898 -14.614 1.00 89.88 456 ALA A O 1
ATOM 3384 N N . ASP A 1 457 ? 13.706 -26.827 -14.802 1.00 85.69 457 ASP A N 1
ATOM 3385 C CA . ASP A 1 457 ? 13.171 -26.896 -13.437 1.00 85.69 457 ASP A CA 1
ATOM 3386 C C . ASP A 1 457 ? 12.360 -25.646 -13.016 1.00 85.69 457 ASP A C 1
ATOM 3388 O O . ASP A 1 457 ? 12.254 -25.322 -11.839 1.00 85.69 457 ASP A O 1
ATOM 3392 N N . VAL A 1 458 ? 11.732 -24.958 -13.979 1.00 87.75 458 VAL A N 1
ATOM 3393 C CA . VAL A 1 458 ? 10.887 -23.778 -13.739 1.00 87.75 458 VAL A CA 1
ATOM 3394 C C . VAL A 1 458 ? 9.485 -24.230 -13.328 1.00 87.75 458 VAL A C 1
ATOM 3396 O O . VAL A 1 458 ? 8.616 -24.498 -14.169 1.00 87.75 458 VAL A O 1
ATOM 3399 N N . SER A 1 459 ? 9.264 -24.307 -12.020 1.00 82.25 459 SER A N 1
ATOM 3400 C CA . SER A 1 459 ? 8.028 -24.772 -11.389 1.00 82.25 459 SER A CA 1
ATOM 3401 C C . SER A 1 459 ? 7.013 -23.647 -11.178 1.00 82.25 459 SER A C 1
ATOM 3403 O O . SER A 1 459 ? 7.326 -22.461 -11.249 1.00 82.25 459 SER A O 1
ATOM 3405 N N . ILE A 1 460 ? 5.751 -23.993 -10.902 1.00 80.75 460 ILE A N 1
ATOM 3406 C CA . ILE A 1 460 ? 4.723 -22.991 -10.585 1.00 80.75 460 ILE A CA 1
ATOM 3407 C C . ILE A 1 460 ? 5.109 -22.212 -9.323 1.00 80.75 460 ILE A C 1
ATOM 3409 O O . ILE A 1 460 ? 5.237 -22.788 -8.250 1.00 80.75 460 ILE A O 1
ATOM 3413 N N . GLY A 1 461 ? 5.186 -20.887 -9.441 1.00 73.56 461 GLY A N 1
ATOM 3414 C CA . GLY A 1 461 ? 5.632 -19.994 -8.372 1.00 73.56 461 GLY A CA 1
ATOM 3415 C C . GLY A 1 461 ? 6.955 -19.309 -8.698 1.00 73.56 461 GLY A C 1
ATOM 3416 O O . GLY A 1 461 ? 7.108 -18.138 -8.325 1.00 73.56 461 GLY A O 1
ATOM 3417 N N . ASP A 1 462 ? 7.809 -19.991 -9.462 1.00 85.25 462 ASP A N 1
ATOM 3418 C CA . ASP A 1 462 ? 9.140 -19.546 -9.860 1.00 85.25 462 ASP A CA 1
ATOM 3419 C C . ASP A 1 462 ? 9.084 -18.352 -10.805 1.00 85.25 462 ASP A C 1
ATOM 3421 O O . ASP A 1 462 ? 8.096 -18.107 -11.513 1.00 85.25 462 ASP A O 1
ATOM 3425 N N . SER A 1 463 ? 10.184 -17.608 -10.844 1.00 85.12 463 SER A N 1
ATOM 3426 C CA . SER A 1 463 ? 10.373 -16.520 -11.796 1.00 85.12 463 SER A CA 1
ATOM 3427 C C . SER A 1 463 ? 11.718 -16.614 -12.489 1.00 85.12 463 SER A C 1
ATOM 3429 O O . SER A 1 463 ? 12.731 -16.851 -11.839 1.00 85.12 463 SER A O 1
ATOM 3431 N N . VAL A 1 464 ? 11.727 -16.352 -13.789 1.00 87.81 464 VAL A N 1
ATOM 3432 C CA . VAL A 1 464 ? 12.937 -16.201 -14.592 1.00 87.81 464 VAL A CA 1
ATOM 3433 C C . VAL A 1 464 ? 13.019 -14.755 -15.065 1.00 87.81 464 VAL A C 1
ATOM 3435 O O . VAL A 1 464 ? 12.042 -14.198 -15.570 1.00 87.81 464 VAL A O 1
ATOM 3438 N N . GLN A 1 465 ? 14.174 -14.130 -14.882 1.00 87.69 465 GLN A N 1
ATOM 3439 C CA . GLN A 1 465 ? 14.394 -12.720 -15.158 1.00 87.69 465 GLN A CA 1
ATOM 3440 C C . GLN A 1 465 ? 15.672 -12.519 -15.971 1.00 87.69 465 GLN A C 1
ATOM 3442 O O . GLN A 1 465 ? 16.745 -12.927 -15.543 1.00 87.69 465 GLN A O 1
ATOM 3447 N N . LEU A 1 466 ? 15.558 -11.852 -17.119 1.00 88.31 466 LEU A N 1
ATOM 3448 C CA . LEU A 1 466 ? 16.691 -11.312 -17.868 1.00 88.31 466 LEU A CA 1
ATOM 3449 C C . LEU A 1 466 ? 16.836 -9.830 -17.514 1.00 88.31 466 LEU A C 1
ATOM 3451 O O . LEU A 1 466 ? 15.892 -9.051 -17.694 1.00 88.31 466 LEU A O 1
ATOM 3455 N N . SER A 1 467 ? 18.002 -9.429 -17.025 1.00 85.31 467 SER A N 1
ATOM 3456 C CA . SER A 1 467 ? 18.293 -8.056 -16.599 1.00 85.31 467 SER A CA 1
ATOM 3457 C C . SER A 1 467 ? 19.673 -7.605 -17.053 1.00 85.31 467 SER A C 1
ATOM 3459 O O . SER A 1 467 ? 20.552 -8.436 -17.268 1.00 85.31 467 SER A O 1
ATOM 3461 N N . PHE A 1 468 ? 19.874 -6.291 -17.145 1.00 82.38 468 PHE A N 1
ATOM 3462 C CA . PHE A 1 468 ? 21.213 -5.734 -17.331 1.00 82.38 468 PHE A CA 1
ATOM 3463 C C . PHE A 1 468 ? 22.066 -5.903 -16.065 1.00 82.38 468 PHE A C 1
ATOM 3465 O O . PHE A 1 468 ? 21.629 -5.540 -14.973 1.00 82.38 468 PHE A O 1
ATOM 3472 N N . ASP A 1 469 ? 23.283 -6.408 -16.226 1.00 79.25 469 ASP A N 1
ATOM 3473 C CA . ASP A 1 469 ? 24.333 -6.520 -15.215 1.00 79.25 469 ASP A CA 1
ATOM 3474 C C . ASP A 1 469 ? 25.379 -5.414 -15.417 1.00 79.25 469 ASP A C 1
ATOM 3476 O O . ASP A 1 469 ? 26.497 -5.650 -15.871 1.00 79.25 469 ASP A O 1
ATOM 3480 N N . VAL A 1 470 ? 24.974 -4.170 -15.151 1.00 73.62 470 VAL A N 1
ATOM 3481 C CA . VAL A 1 470 ? 25.800 -2.970 -15.365 1.00 73.62 470 VAL A CA 1
ATOM 3482 C C . VAL A 1 470 ? 25.992 -2.179 -14.073 1.00 73.62 470 VAL A C 1
ATOM 3484 O O . VAL A 1 470 ? 25.134 -2.189 -13.184 1.00 73.62 470 VAL A O 1
ATOM 3487 N N . GLU A 1 471 ? 27.121 -1.473 -13.978 1.00 66.06 471 GLU A N 1
ATOM 3488 C CA . GLU A 1 471 ? 27.466 -0.644 -12.820 1.00 66.06 471 GLU A CA 1
ATOM 3489 C C . GLU A 1 471 ? 26.498 0.550 -12.642 1.00 66.06 471 GLU A C 1
ATOM 3491 O O . GLU A 1 471 ? 25.806 1.001 -13.563 1.00 66.06 471 GLU A O 1
ATOM 3496 N N . ARG A 1 472 ? 26.422 1.070 -11.408 1.00 61.41 472 ARG A N 1
ATOM 3497 C CA . ARG A 1 472 ? 25.688 2.308 -11.089 1.00 61.41 472 ARG A CA 1
ATOM 3498 C C . ARG A 1 472 ? 26.280 3.496 -11.873 1.00 61.41 472 ARG A C 1
ATOM 3500 O O . ARG A 1 472 ? 27.477 3.473 -12.137 1.00 61.41 472 ARG A O 1
ATOM 3507 N N . PRO A 1 473 ? 25.473 4.514 -12.239 1.00 56.31 473 PRO A N 1
ATOM 3508 C CA . PRO A 1 473 ? 24.097 4.815 -11.800 1.00 56.31 473 PRO A CA 1
ATOM 3509 C C . PRO A 1 473 ? 22.985 4.069 -12.567 1.00 56.31 473 PRO A C 1
ATOM 3511 O O . PRO A 1 473 ? 21.799 4.266 -12.304 1.00 56.31 473 PRO A O 1
ATOM 3514 N N . MET A 1 474 ? 23.342 3.167 -13.483 1.00 61.00 474 MET A N 1
ATOM 3515 C CA . MET A 1 474 ? 22.430 2.565 -14.463 1.00 61.00 474 MET A CA 1
ATOM 3516 C C . MET A 1 474 ? 21.587 1.382 -13.968 1.00 61.00 474 MET A C 1
ATOM 3518 O O . MET A 1 474 ? 20.834 0.840 -14.768 1.00 61.00 474 MET A O 1
ATOM 3522 N N . GLY A 1 475 ? 21.681 1.009 -12.685 1.00 54.81 475 GLY A N 1
ATOM 3523 C CA . GLY A 1 475 ? 21.121 -0.189 -12.027 1.00 54.81 475 GLY A CA 1
ATOM 3524 C C . GLY A 1 475 ? 20.103 -1.047 -12.809 1.00 54.81 475 GLY A C 1
ATOM 3525 O O . GLY A 1 475 ? 19.069 -0.552 -13.278 1.00 54.81 475 GLY A O 1
ATOM 3526 N N . GLY A 1 476 ? 20.413 -2.348 -12.886 1.00 59.28 476 GLY A N 1
ATOM 3527 C CA . GLY A 1 476 ? 19.811 -3.400 -13.715 1.00 59.28 476 GLY A CA 1
ATOM 3528 C C . GLY A 1 476 ? 18.298 -3.351 -13.906 1.00 59.28 476 GLY A C 1
ATOM 3529 O O . GLY A 1 476 ? 17.518 -3.884 -13.117 1.00 59.28 476 GLY A O 1
ATOM 3530 N N . GLY A 1 477 ? 17.878 -2.742 -15.015 1.00 65.12 477 GLY A N 1
ATOM 3531 C CA . GLY A 1 477 ? 16.513 -2.861 -15.510 1.00 65.12 477 GLY A CA 1
ATOM 3532 C C . GLY A 1 477 ? 16.245 -4.275 -16.022 1.00 65.12 477 GLY A C 1
ATOM 3533 O O . GLY A 1 477 ? 17.091 -4.871 -16.690 1.00 65.12 477 GLY A O 1
ATOM 3534 N N . SER A 1 478 ? 15.060 -4.809 -15.722 1.00 74.00 478 SER A N 1
ATOM 3535 C CA . SER A 1 478 ? 14.591 -6.069 -16.301 1.00 74.00 478 SER A CA 1
ATOM 3536 C C . SER A 1 478 ? 14.223 -5.856 -17.768 1.00 74.00 478 SER A C 1
ATOM 3538 O O . SER A 1 478 ? 13.368 -5.022 -18.070 1.00 74.00 478 SER A O 1
ATOM 3540 N N . LEU A 1 479 ? 14.831 -6.632 -18.663 1.00 80.62 479 LEU A N 1
ATOM 3541 C CA . LEU A 1 479 ? 14.409 -6.731 -20.060 1.00 80.62 479 LEU A CA 1
ATOM 3542 C C . LEU A 1 479 ? 13.227 -7.684 -20.197 1.00 80.62 479 LEU A C 1
ATOM 3544 O O . LEU A 1 479 ? 12.224 -7.348 -20.820 1.00 80.62 479 LEU A O 1
ATOM 3548 N N . VAL A 1 480 ? 13.341 -8.849 -19.559 1.00 84.94 480 VAL A N 1
ATOM 3549 C CA . VAL A 1 480 ? 12.332 -9.906 -19.590 1.00 84.94 480 VAL A CA 1
ATOM 3550 C C . VAL A 1 480 ? 12.077 -10.386 -18.171 1.00 84.94 480 VAL A C 1
ATOM 3552 O O . VAL A 1 480 ? 13.014 -10.587 -17.401 1.00 84.94 480 VAL A O 1
ATOM 3555 N N . HIS A 1 481 ? 10.809 -10.574 -17.820 1.00 86.38 481 HIS A N 1
ATOM 3556 C CA . HIS A 1 481 ? 10.414 -11.178 -16.555 1.00 86.38 481 HIS A CA 1
ATOM 3557 C C . HIS A 1 481 ? 9.260 -12.143 -16.801 1.00 86.38 481 HIS A C 1
ATOM 3559 O O . HIS A 1 481 ? 8.160 -11.736 -17.177 1.00 86.38 481 HIS A O 1
ATOM 3565 N N . TYR A 1 482 ? 9.522 -13.424 -16.570 1.00 86.00 482 TYR A N 1
ATOM 3566 C CA . TYR A 1 482 ? 8.532 -14.483 -16.617 1.00 86.00 482 TYR A CA 1
ATOM 3567 C C . TYR A 1 482 ? 8.287 -15.014 -15.212 1.00 86.00 482 TYR A C 1
ATOM 3569 O O . TYR A 1 482 ? 9.228 -15.262 -14.464 1.00 86.00 482 TYR A O 1
ATOM 3577 N N . ARG A 1 483 ? 7.021 -15.232 -14.858 1.00 86.00 483 ARG A N 1
ATOM 3578 C CA . ARG A 1 483 ? 6.647 -15.939 -13.633 1.00 86.00 483 ARG A CA 1
ATOM 3579 C C . ARG A 1 483 ? 5.751 -17.106 -13.996 1.00 86.00 483 ARG A C 1
ATOM 3581 O O . ARG A 1 483 ? 4.658 -16.883 -14.520 1.00 86.00 483 ARG A O 1
ATOM 3588 N N . ALA A 1 484 ? 6.183 -18.319 -13.673 1.00 84.38 484 ALA A N 1
ATOM 3589 C CA . ALA A 1 484 ? 5.392 -19.517 -13.882 1.00 84.38 484 ALA A CA 1
ATOM 3590 C C . ALA A 1 484 ? 4.162 -19.463 -12.970 1.00 84.38 484 ALA A C 1
ATOM 3592 O O . ALA A 1 484 ? 4.252 -19.423 -11.740 1.00 84.38 484 ALA A O 1
ATOM 3593 N N . ARG A 1 485 ? 2.984 -19.384 -13.585 1.00 81.56 485 ARG A N 1
ATOM 3594 C CA . ARG A 1 485 ? 1.701 -19.227 -12.897 1.00 81.56 485 ARG A CA 1
ATOM 3595 C C . ARG A 1 485 ? 0.737 -20.319 -13.344 1.00 81.56 485 ARG A C 1
ATOM 3597 O O . ARG A 1 485 ? 0.801 -20.744 -14.498 1.00 81.56 485 ARG A O 1
ATOM 3604 N N . PRO A 1 486 ? -0.162 -20.774 -12.456 1.00 81.50 486 PRO A N 1
ATOM 3605 C CA . PRO A 1 486 ? -1.232 -21.657 -12.881 1.00 81.50 486 PRO A CA 1
ATOM 3606 C C . PRO A 1 486 ? -2.150 -20.931 -13.883 1.00 81.50 486 PRO A C 1
ATOM 3608 O O . PRO A 1 486 ? -2.247 -19.697 -13.830 1.00 81.50 486 PRO A O 1
ATOM 3611 N N . PRO A 1 487 ? -2.851 -21.674 -14.759 1.00 84.06 487 PRO A N 1
ATOM 3612 C CA . PRO A 1 487 ? -3.854 -21.099 -15.646 1.00 84.06 487 PRO A CA 1
ATOM 3613 C C . PRO A 1 487 ? -4.906 -20.321 -14.860 1.00 84.06 487 PRO A C 1
ATOM 3615 O O . PRO A 1 487 ? -5.315 -20.732 -13.770 1.00 84.06 487 PRO A O 1
ATOM 3618 N N . ARG A 1 488 ? -5.369 -19.205 -15.420 1.00 86.94 488 ARG A N 1
ATOM 3619 C CA . ARG A 1 488 ? -6.365 -18.355 -14.766 1.00 86.94 488 ARG A CA 1
ATOM 3620 C C . ARG A 1 488 ? -7.769 -18.851 -15.075 1.00 86.94 488 ARG A C 1
ATOM 3622 O O . ARG A 1 488 ? -8.196 -18.903 -16.227 1.00 86.94 488 ARG A O 1
ATOM 3629 N N . VAL A 1 489 ? -8.491 -19.197 -14.018 1.00 89.94 489 VAL A N 1
ATOM 3630 C CA . VAL A 1 489 ? -9.896 -19.587 -14.086 1.00 89.94 489 VAL A CA 1
ATOM 3631 C C . VAL A 1 489 ? -10.659 -18.787 -13.046 1.00 89.94 489 VAL A C 1
ATOM 3633 O O . VAL A 1 489 ? -10.239 -18.683 -11.895 1.00 89.94 489 VAL A O 1
ATOM 3636 N N . TRP A 1 490 ? -11.794 -18.226 -13.443 1.00 89.62 490 TRP A N 1
ATOM 3637 C CA . TRP A 1 490 ? -12.662 -17.477 -12.547 1.00 89.62 490 TRP A CA 1
ATOM 3638 C C . TRP A 1 490 ? -13.948 -18.240 -12.295 1.00 89.62 490 TRP A C 1
ATOM 3640 O O . TRP A 1 490 ? -14.558 -18.762 -13.224 1.00 89.62 490 TRP A O 1
ATOM 3650 N N . ILE A 1 491 ? -14.387 -18.263 -11.041 1.00 89.62 491 ILE A N 1
ATOM 3651 C CA . ILE A 1 491 ? -15.690 -18.800 -10.661 1.00 89.62 491 ILE A CA 1
ATOM 3652 C C . ILE A 1 491 ? -16.535 -17.630 -10.173 1.00 89.62 491 ILE A C 1
ATOM 3654 O O . ILE A 1 491 ? -16.176 -16.956 -9.206 1.00 89.62 491 ILE A O 1
ATOM 3658 N N . HIS A 1 492 ? -17.658 -17.397 -10.841 1.00 82.88 492 HIS A N 1
ATOM 3659 C CA . HIS A 1 492 ? -18.611 -16.351 -10.495 1.00 82.88 492 HIS A CA 1
ATOM 3660 C C . HIS A 1 492 ? -19.964 -16.969 -10.172 1.00 82.88 492 HIS A C 1
ATOM 3662 O O . HIS A 1 492 ? -20.399 -17.897 -10.843 1.00 82.88 492 HIS A O 1
ATOM 3668 N N . SER A 1 493 ? -20.653 -16.437 -9.164 1.00 74.94 493 SER A N 1
ATOM 3669 C CA . SER A 1 493 ? -22.023 -16.839 -8.829 1.00 74.94 493 SER A CA 1
ATOM 3670 C C . SER A 1 493 ? -22.965 -15.649 -9.005 1.00 74.94 493 SER A C 1
ATOM 3672 O O . SER A 1 493 ? -22.964 -14.718 -8.196 1.00 74.94 493 SER A O 1
ATOM 3674 N N . HIS A 1 494 ? -23.772 -15.675 -10.066 1.00 67.56 494 HIS A N 1
ATOM 3675 C CA . HIS A 1 494 ? -24.744 -14.635 -10.401 1.00 67.56 494 HIS A CA 1
ATOM 3676 C C . HIS A 1 494 ? -26.165 -15.024 -9.979 1.00 67.56 494 HIS A C 1
ATOM 3678 O O . HIS A 1 494 ? -26.523 -16.197 -9.892 1.00 67.56 494 HIS A O 1
ATOM 3684 N N . ALA A 1 495 ? -27.000 -14.016 -9.708 1.00 58.31 495 ALA A N 1
ATOM 3685 C CA . ALA A 1 495 ? -28.375 -14.220 -9.247 1.00 58.31 495 ALA A CA 1
ATOM 3686 C C . ALA A 1 495 ? -29.314 -14.802 -10.302 1.00 58.31 495 ALA A C 1
ATOM 3688 O O . ALA A 1 495 ? -30.226 -15.543 -9.951 1.00 58.31 495 ALA A O 1
ATOM 3689 N N . GLU A 1 496 ? -29.109 -14.437 -11.565 1.00 57.44 496 GLU A N 1
ATOM 3690 C CA . GLU A 1 496 ? -30.004 -14.798 -12.667 1.00 57.44 496 GLU A CA 1
ATOM 3691 C C . GLU A 1 496 ? -29.435 -15.941 -13.523 1.00 57.44 496 GLU A C 1
ATOM 3693 O O . GLU A 1 496 ? -30.199 -16.674 -14.147 1.00 57.44 496 GLU A O 1
ATOM 3698 N N . GLU A 1 497 ? -28.110 -16.124 -13.510 1.00 60.12 497 GLU A N 1
ATOM 3699 C CA . GLU A 1 497 ? -27.381 -17.043 -14.400 1.00 60.12 497 GLU A CA 1
ATOM 3700 C C . GLU A 1 497 ? -26.793 -18.264 -13.663 1.00 60.12 497 GLU A C 1
ATOM 3702 O O . GLU A 1 497 ? -26.416 -19.248 -14.297 1.00 60.12 497 GLU A O 1
ATOM 3707 N N . GLY A 1 498 ? -26.793 -18.256 -12.323 1.00 75.94 498 GLY A N 1
ATOM 3708 C CA . GLY A 1 498 ? -26.211 -19.320 -11.502 1.00 75.94 498 GLY A CA 1
ATOM 3709 C C . GLY A 1 498 ? -24.692 -19.198 -11.364 1.00 75.94 498 GLY A C 1
ATOM 3710 O O . GLY A 1 498 ? -24.129 -18.111 -11.501 1.00 75.94 498 GLY A O 1
ATOM 3711 N N . THR A 1 499 ? -24.024 -20.301 -11.029 1.00 86.44 499 THR A N 1
ATOM 3712 C CA . THR A 1 499 ? -22.563 -20.362 -10.944 1.00 86.44 499 THR A CA 1
ATOM 3713 C C . THR A 1 499 ? -21.966 -20.680 -12.315 1.00 86.44 499 THR A C 1
ATOM 3715 O O . THR A 1 499 ? -22.318 -21.687 -12.934 1.00 86.44 499 THR A O 1
ATOM 3718 N N . THR A 1 500 ? -21.038 -19.840 -12.762 1.00 89.44 500 THR A N 1
ATOM 3719 C CA . THR A 1 500 ? -20.314 -19.963 -14.030 1.00 89.44 500 THR A CA 1
ATOM 3720 C C . THR A 1 500 ? -18.820 -20.043 -13.753 1.00 89.44 500 THR A C 1
ATOM 3722 O O . THR A 1 500 ? -18.290 -19.332 -12.897 1.00 89.44 500 THR A O 1
ATOM 3725 N N . VAL A 1 501 ? -18.139 -20.917 -14.485 1.00 91.50 501 VAL A N 1
ATOM 3726 C CA . VAL A 1 501 ? -16.685 -21.061 -14.470 1.00 91.50 501 VAL A CA 1
ATOM 3727 C C . VAL A 1 501 ? -16.154 -20.570 -15.811 1.00 91.50 501 VAL A C 1
ATOM 3729 O O . VAL A 1 501 ? -16.560 -21.094 -16.840 1.00 91.50 501 VAL A O 1
ATOM 3732 N N . ARG A 1 502 ? -15.260 -19.582 -15.818 1.00 92.00 502 ARG A N 1
ATOM 3733 C CA . ARG A 1 502 ? -14.713 -18.968 -17.036 1.00 92.00 502 ARG A CA 1
ATOM 3734 C C . ARG A 1 502 ? -13.206 -19.160 -17.118 1.00 92.00 502 ARG A C 1
ATOM 3736 O O . ARG A 1 502 ? -12.502 -18.869 -16.150 1.00 92.00 502 ARG A O 1
ATOM 3743 N N . TYR A 1 503 ? -12.724 -19.619 -18.266 1.00 90.75 503 TYR A N 1
ATOM 3744 C CA . TYR A 1 503 ? -11.300 -19.672 -18.585 1.00 90.75 503 TYR A CA 1
ATOM 3745 C C . TYR A 1 503 ? -10.815 -18.295 -19.062 1.00 90.75 503 TYR A C 1
ATOM 3747 O O . TYR A 1 503 ? -11.418 -17.697 -19.947 1.00 90.75 503 TYR A O 1
ATOM 3755 N N . ASP A 1 504 ? -9.746 -17.774 -18.461 1.00 88.44 504 ASP A N 1
ATOM 3756 C CA . ASP A 1 504 ? -9.275 -16.389 -18.644 1.00 88.44 504 ASP A CA 1
ATOM 3757 C C . ASP A 1 504 ? -7.744 -16.349 -18.743 1.00 88.44 504 ASP A C 1
ATOM 3759 O O . ASP A 1 504 ? -7.066 -15.576 -18.069 1.00 88.44 504 ASP A O 1
ATOM 3763 N N . ASP A 1 505 ? -7.190 -17.254 -19.544 1.00 84.25 505 ASP A N 1
ATOM 3764 C CA . ASP A 1 505 ? -5.758 -17.335 -19.825 1.00 84.25 505 ASP A CA 1
ATOM 3765 C C . ASP A 1 505 ? -5.505 -17.064 -21.316 1.00 84.25 505 ASP A C 1
ATOM 3767 O O . ASP A 1 505 ? -6.339 -17.380 -22.171 1.00 84.25 505 ASP A O 1
ATOM 3771 N N . GLU A 1 506 ? -4.348 -16.483 -21.628 1.00 78.38 506 GLU A N 1
ATOM 3772 C CA . GLU A 1 506 ? -3.963 -16.128 -23.002 1.00 78.38 506 GLU A CA 1
ATOM 3773 C C . GLU A 1 506 ? -3.596 -17.381 -23.818 1.00 78.38 506 GLU A C 1
ATOM 3775 O O . GLU A 1 506 ? -3.843 -17.458 -25.024 1.00 78.38 506 GLU A O 1
ATOM 3780 N N . GLU A 1 507 ? -3.041 -18.402 -23.155 1.00 79.88 507 GLU A N 1
ATOM 3781 C CA . GLU A 1 507 ? -2.670 -19.668 -23.784 1.00 79.88 507 GLU A CA 1
ATOM 3782 C C . GLU A 1 507 ? -3.894 -20.578 -23.960 1.00 79.88 507 GLU A C 1
ATOM 3784 O O . GLU A 1 507 ? -4.627 -20.859 -23.011 1.00 79.88 507 GLU A O 1
ATOM 3789 N N . SER A 1 508 ? -4.087 -21.120 -25.166 1.00 85.00 508 SER A N 1
ATOM 3790 C CA . SER A 1 508 ? -5.143 -22.107 -25.411 1.00 85.00 508 SER A CA 1
ATOM 3791 C C . SER A 1 508 ? -4.752 -23.497 -24.900 1.00 85.00 508 SER A C 1
ATOM 3793 O O . SER A 1 508 ? -3.670 -23.995 -25.215 1.00 85.00 508 SER A O 1
ATOM 3795 N N . ARG A 1 509 ? -5.634 -24.176 -24.157 1.00 86.31 509 ARG A N 1
ATOM 3796 C CA . ARG A 1 509 ? -5.320 -25.466 -23.505 1.00 86.31 509 ARG A CA 1
ATOM 3797 C C . ARG A 1 509 ? -6.394 -26.532 -23.742 1.00 86.31 509 ARG A C 1
ATOM 3799 O O . ARG A 1 509 ? -7.553 -26.185 -23.904 1.00 86.31 509 ARG A O 1
ATOM 3806 N N . PRO A 1 510 ? -6.070 -27.840 -23.747 1.00 90.31 510 PRO A N 1
ATOM 3807 C CA . PRO A 1 510 ? -7.079 -28.892 -23.892 1.00 90.31 510 PRO A CA 1
ATOM 3808 C C . PRO A 1 510 ? -8.123 -28.823 -22.774 1.00 90.31 510 PRO A C 1
ATOM 3810 O O . PRO A 1 510 ? -7.761 -28.781 -21.598 1.00 90.31 510 PRO A O 1
ATOM 3813 N N . ALA A 1 511 ? -9.406 -28.849 -23.127 1.00 91.56 511 ALA A N 1
ATOM 3814 C CA . ALA A 1 511 ? -10.483 -28.729 -22.147 1.00 91.56 511 ALA A CA 1
ATOM 3815 C C . ALA A 1 511 ? -10.534 -29.918 -21.168 1.00 91.56 511 ALA A C 1
ATOM 3817 O O . ALA A 1 511 ? -10.907 -29.749 -20.011 1.00 91.56 511 ALA A O 1
ATOM 3818 N N . ASP A 1 512 ? -10.083 -31.110 -21.586 1.00 91.94 512 ASP A N 1
ATOM 3819 C CA . ASP A 1 512 ? -9.985 -32.304 -20.733 1.00 91.94 512 ASP A CA 1
ATOM 3820 C C . ASP A 1 512 ? -8.883 -32.226 -19.665 1.00 91.94 512 ASP A C 1
ATOM 3822 O O . ASP A 1 512 ? -8.850 -33.051 -18.748 1.00 91.94 512 ASP A O 1
ATOM 3826 N N . ALA A 1 513 ? -8.004 -31.221 -19.746 1.00 90.00 513 ALA A N 1
ATOM 3827 C CA . ALA A 1 513 ? -7.025 -30.943 -18.705 1.00 90.00 513 ALA A CA 1
ATOM 3828 C C . ALA A 1 513 ? -7.652 -30.297 -17.460 1.00 90.00 513 ALA A C 1
ATOM 3830 O O . ALA A 1 513 ? -6.988 -30.245 -16.427 1.00 90.00 513 ALA A O 1
ATOM 3831 N N . PHE A 1 514 ? -8.893 -29.813 -17.540 1.00 93.31 514 PHE A N 1
ATOM 3832 C CA . PHE A 1 514 ? -9.592 -29.156 -16.440 1.00 93.31 514 PHE A CA 1
ATOM 3833 C C . PHE A 1 514 ? -10.766 -30.010 -15.979 1.00 93.31 514 PHE A C 1
ATOM 3835 O O . PHE A 1 514 ? -11.547 -30.511 -16.787 1.00 93.31 514 PHE A O 1
ATOM 3842 N N . VAL A 1 515 ? -10.889 -30.178 -14.665 1.00 95.25 515 VAL A N 1
ATOM 3843 C CA . VAL A 1 515 ? -12.005 -30.880 -14.041 1.00 95.25 515 VAL A CA 1
ATOM 3844 C C . VAL A 1 515 ? -12.641 -29.976 -13.005 1.00 95.25 515 VAL A C 1
ATOM 3846 O O . VAL A 1 515 ? -12.032 -29.627 -11.997 1.00 95.25 515 VAL A O 1
ATOM 3849 N N . THR A 1 516 ? -13.889 -29.617 -13.259 1.00 94.44 516 THR A N 1
ATOM 3850 C CA . THR A 1 516 ? -14.719 -28.853 -12.341 1.00 94.44 516 THR A CA 1
ATOM 3851 C C . THR A 1 516 ? -15.338 -29.798 -11.316 1.00 94.44 516 THR A C 1
ATOM 3853 O O . THR A 1 516 ? -15.940 -30.821 -11.659 1.00 94.44 516 THR A O 1
ATOM 3856 N N . LEU A 1 517 ? -15.157 -29.466 -10.045 1.00 94.44 517 LEU A N 1
ATOM 3857 C CA . LEU A 1 517 ? -15.633 -30.203 -8.887 1.00 94.44 517 LEU A CA 1
ATOM 3858 C C . LEU A 1 517 ? -16.644 -29.356 -8.113 1.00 94.44 517 LEU A C 1
ATOM 3860 O O . LEU A 1 517 ? -16.465 -28.149 -7.968 1.00 94.44 517 LEU A O 1
ATOM 3864 N N . VAL A 1 518 ? -17.662 -30.007 -7.560 1.00 92.75 518 VAL A N 1
ATOM 3865 C CA . VAL A 1 518 ? -18.551 -29.458 -6.531 1.00 92.75 518 VAL A CA 1
ATOM 3866 C C . VAL A 1 518 ? -18.418 -30.351 -5.305 1.00 92.75 518 VAL A C 1
ATOM 3868 O O . VAL A 1 518 ? -18.628 -31.559 -5.394 1.00 92.75 518 VAL A O 1
ATOM 3871 N N . ASP A 1 519 ? -18.011 -29.770 -4.178 1.00 89.31 519 ASP A N 1
ATOM 3872 C CA . ASP A 1 519 ? -17.763 -30.470 -2.911 1.00 89.31 519 ASP A CA 1
ATOM 3873 C C . ASP A 1 519 ? -16.784 -31.656 -3.055 1.00 89.31 519 ASP A C 1
ATOM 3875 O O . ASP A 1 519 ? -16.906 -32.697 -2.408 1.00 89.31 519 ASP A O 1
ATOM 3879 N N . GLY A 1 520 ? -15.794 -31.500 -3.944 1.00 89.62 520 GLY A N 1
ATOM 3880 C CA . GLY A 1 520 ? -14.782 -32.514 -4.252 1.00 89.62 520 GLY A CA 1
ATOM 3881 C C . GLY A 1 520 ? -15.240 -33.621 -5.213 1.00 89.62 520 GLY A C 1
ATOM 3882 O O . GLY A 1 520 ? -14.444 -34.500 -5.551 1.00 89.62 520 GLY A O 1
ATOM 3883 N N . GLU A 1 521 ? -16.490 -33.596 -5.686 1.00 91.75 521 GLU A N 1
ATOM 3884 C CA . GLU A 1 521 ? -17.018 -34.545 -6.671 1.00 91.75 521 GLU A CA 1
ATOM 3885 C C . GLU A 1 521 ? -17.102 -33.904 -8.071 1.00 91.75 521 GLU A C 1
ATOM 3887 O O . GLU A 1 521 ? -17.558 -32.768 -8.193 1.00 91.75 521 GLU A O 1
ATOM 3892 N N . PRO A 1 522 ? -16.692 -34.598 -9.154 1.00 92.19 522 PRO A N 1
ATOM 3893 C CA . PRO A 1 522 ? -16.819 -34.071 -10.512 1.00 92.19 522 PRO A CA 1
ATOM 3894 C C . PRO A 1 522 ? -18.263 -33.731 -10.880 1.00 92.19 522 PRO A C 1
ATOM 3896 O O . PRO A 1 522 ? -19.164 -34.551 -10.693 1.00 92.19 522 PRO A O 1
ATOM 3899 N N . THR A 1 523 ? -18.467 -32.544 -11.447 1.00 91.00 523 THR A N 1
ATOM 3900 C CA . THR A 1 523 ? -19.774 -32.091 -11.938 1.00 91.00 523 THR A CA 1
ATOM 3901 C C . THR A 1 523 ? -20.219 -32.857 -13.185 1.00 91.00 523 THR A C 1
ATOM 3903 O O . THR A 1 523 ? -19.393 -33.347 -13.957 1.00 91.00 523 THR A O 1
ATOM 3906 N N . ASP A 1 524 ? -21.536 -32.922 -13.411 1.00 87.75 524 ASP A N 1
ATOM 3907 C CA . ASP A 1 524 ? -22.125 -33.528 -14.619 1.00 87.75 524 ASP A CA 1
ATOM 3908 C C . ASP A 1 524 ? -21.792 -32.754 -15.909 1.00 87.75 524 ASP A C 1
ATOM 3910 O O . ASP A 1 524 ? -21.859 -33.332 -16.991 1.00 87.75 524 ASP A O 1
ATOM 3914 N N . ALA A 1 525 ? -21.478 -31.460 -15.789 1.00 90.19 525 ALA A N 1
ATOM 3915 C CA . ALA A 1 525 ? -21.016 -30.607 -16.877 1.00 90.19 525 ALA A CA 1
ATOM 3916 C C . ALA A 1 525 ? -19.538 -30.273 -16.661 1.00 90.19 525 ALA A C 1
ATOM 3918 O O . ALA A 1 525 ? -19.163 -29.817 -15.580 1.00 90.19 525 ALA A O 1
ATOM 3919 N N . GLN A 1 526 ? -18.717 -30.508 -17.676 1.00 94.31 526 GLN A N 1
ATOM 3920 C CA . GLN A 1 526 ? -17.294 -30.197 -17.715 1.00 94.31 526 GLN A CA 1
ATOM 3921 C C . GLN A 1 526 ? -16.993 -29.348 -18.949 1.00 94.31 526 GLN A C 1
ATOM 3923 O O . GLN A 1 526 ? -17.683 -29.446 -19.963 1.00 94.31 526 GLN A O 1
ATOM 3928 N N . PHE A 1 527 ? -15.897 -28.589 -18.915 1.00 93.00 527 PHE A N 1
ATOM 3929 C CA . PHE A 1 527 ? -15.393 -27.896 -20.104 1.00 93.00 527 PHE A CA 1
ATOM 3930 C C . PHE A 1 527 ? -15.208 -28.851 -21.295 1.00 93.00 527 PHE A C 1
ATOM 3932 O O . PHE A 1 527 ? -15.563 -28.515 -22.421 1.00 93.00 527 PHE A O 1
ATOM 3939 N N . ALA A 1 528 ? -14.737 -30.076 -21.035 1.00 92.81 528 ALA A N 1
ATOM 3940 C CA . ALA A 1 528 ? -14.515 -31.114 -22.044 1.00 92.81 528 ALA A CA 1
ATOM 3941 C C . ALA A 1 528 ? -15.793 -31.665 -22.711 1.00 92.81 528 ALA A C 1
ATOM 3943 O O . ALA A 1 528 ? -15.698 -32.398 -23.698 1.00 92.81 528 ALA A O 1
ATOM 3944 N N . ASP A 1 529 ? -16.981 -31.370 -22.173 1.00 92.75 529 ASP A N 1
ATOM 3945 C CA . ASP A 1 529 ? -18.247 -31.761 -22.801 1.00 92.75 529 ASP A CA 1
ATOM 3946 C C . ASP A 1 529 ? -18.647 -30.808 -23.940 1.00 92.75 529 ASP A C 1
ATOM 3948 O O . ASP A 1 529 ? -19.354 -31.223 -24.866 1.00 92.75 529 ASP A O 1
ATOM 3952 N N . GLU A 1 530 ? -18.204 -29.548 -23.879 1.00 90.12 530 GLU A N 1
ATOM 3953 C CA . GLU A 1 530 ? -18.553 -28.490 -24.836 1.00 90.12 530 GLU A CA 1
ATOM 3954 C C . GLU A 1 530 ? -17.382 -28.098 -25.745 1.00 90.12 530 GLU A C 1
ATOM 3956 O O . GLU A 1 530 ? -17.579 -27.875 -26.944 1.00 90.12 530 GLU A O 1
ATOM 3961 N N . TYR A 1 531 ? -16.166 -28.098 -25.204 1.00 93.38 531 TYR A N 1
ATOM 3962 C CA . TYR A 1 531 ? -14.965 -27.635 -25.883 1.00 93.38 531 TYR A CA 1
ATOM 3963 C C . TYR A 1 531 ? -13.936 -28.761 -26.004 1.00 93.38 531 TYR A C 1
ATOM 3965 O O . TYR A 1 531 ? -13.746 -29.560 -25.092 1.00 93.38 531 TYR A O 1
ATOM 3973 N N . ASP A 1 532 ? -13.233 -28.817 -27.138 1.00 89.56 532 ASP A N 1
ATOM 3974 C CA . ASP A 1 532 ? -12.030 -29.651 -27.284 1.00 89.56 532 ASP A CA 1
ATOM 3975 C C . ASP A 1 532 ? -10.778 -28.905 -26.762 1.00 89.56 532 ASP A C 1
ATOM 3977 O O . ASP A 1 532 ? -9.778 -29.507 -26.371 1.00 89.56 532 ASP A O 1
ATOM 3981 N N . THR A 1 533 ? -10.793 -27.571 -26.781 1.00 90.31 533 THR A N 1
ATOM 3982 C CA . THR A 1 533 ? -9.691 -26.684 -26.379 1.00 90.31 533 THR A CA 1
ATOM 3983 C C . THR A 1 533 ? -10.295 -25.391 -25.852 1.00 90.31 533 THR A C 1
ATOM 3985 O O . THR A 1 533 ? -11.142 -24.838 -26.539 1.00 90.31 533 THR A O 1
ATOM 3988 N N . LEU A 1 534 ? -9.835 -24.949 -24.682 1.00 89.38 534 LEU A N 1
ATOM 3989 C CA . LEU A 1 534 ? -10.173 -23.683 -24.054 1.00 89.38 534 LEU A CA 1
ATOM 3990 C C . LEU A 1 534 ? -9.305 -22.560 -24.597 1.00 89.38 534 LEU A C 1
ATOM 3992 O O . LEU A 1 534 ? -8.088 -22.591 -24.416 1.00 89.38 534 LEU A O 1
ATOM 3996 N N . SER A 1 535 ? -9.934 -21.592 -25.252 1.00 84.56 535 SER A N 1
ATOM 3997 C CA . SER A 1 535 ? -9.383 -20.273 -25.556 1.00 84.56 535 SER A CA 1
ATOM 3998 C C . SER A 1 535 ? -10.054 -19.211 -24.671 1.00 84.56 535 SER A C 1
ATOM 4000 O O . SER A 1 535 ? -11.122 -19.468 -24.120 1.00 84.56 535 SER A O 1
ATOM 4002 N N . GLY A 1 536 ? -9.389 -18.074 -24.428 1.00 80.44 536 GLY A N 1
ATOM 4003 C CA . GLY A 1 536 ? -9.858 -17.056 -23.474 1.00 80.44 536 GLY A CA 1
ATOM 4004 C C . GLY A 1 536 ? -11.344 -16.694 -23.633 1.00 80.44 536 GLY A C 1
ATOM 4005 O O . GLY A 1 536 ? -11.855 -16.659 -24.751 1.00 80.44 536 GLY A O 1
ATOM 4006 N N . ASP A 1 537 ? -12.013 -16.453 -22.501 1.00 85.00 537 ASP A N 1
ATOM 4007 C CA . ASP A 1 537 ? -13.448 -16.149 -22.360 1.00 85.00 537 ASP A CA 1
ATOM 4008 C C . ASP A 1 537 ? -14.425 -17.324 -22.549 1.00 85.00 537 ASP A C 1
ATOM 4010 O O . ASP A 1 537 ? -15.638 -17.119 -22.565 1.00 85.00 537 ASP A O 1
ATOM 4014 N N . GLU A 1 538 ? -13.949 -18.567 -22.647 1.00 91.81 538 GLU A N 1
ATOM 4015 C CA . GLU A 1 538 ? -14.840 -19.732 -22.679 1.00 91.81 538 GLU A CA 1
ATOM 4016 C C . GLU A 1 538 ? -15.437 -20.050 -21.299 1.00 91.81 538 GLU A C 1
ATOM 4018 O O . GLU A 1 538 ? -14.746 -20.064 -20.274 1.00 91.81 538 GLU A O 1
ATOM 4023 N N . GLU A 1 539 ? -16.742 -20.328 -21.276 1.00 91.19 539 GLU A N 1
ATOM 4024 C CA . GLU A 1 539 ? -17.541 -20.428 -20.055 1.00 91.19 539 GLU A CA 1
ATOM 4025 C C . GLU A 1 539 ? -18.223 -21.790 -19.921 1.00 91.19 539 GLU A C 1
ATOM 4027 O O . GLU A 1 539 ? -18.814 -22.319 -20.857 1.00 91.19 539 GLU A O 1
ATOM 4032 N N . LEU A 1 540 ? -18.198 -22.330 -18.706 1.00 91.06 540 LEU A N 1
ATOM 4033 C CA . LEU A 1 540 ? -18.960 -23.492 -18.278 1.00 91.06 540 LEU A CA 1
ATOM 4034 C C . LEU A 1 540 ? -20.033 -23.042 -17.287 1.00 91.06 540 LEU A C 1
ATOM 4036 O O . LEU A 1 540 ? -19.735 -22.614 -16.168 1.00 91.06 540 LEU A O 1
ATOM 4040 N N . VAL A 1 541 ? -21.296 -23.184 -17.679 1.00 90.19 541 VAL A N 1
ATOM 4041 C CA . VAL A 1 541 ? -22.443 -22.842 -16.830 1.00 90.19 541 VAL A CA 1
ATOM 4042 C C . VAL A 1 541 ? -22.836 -24.053 -15.982 1.00 90.19 541 VAL A C 1
ATOM 4044 O O . VAL A 1 541 ? -23.346 -25.048 -16.500 1.00 90.19 541 VAL A O 1
ATOM 4047 N N . LEU A 1 542 ? -22.639 -23.965 -14.664 1.00 87.25 542 LEU A N 1
ATOM 4048 C CA . LEU A 1 542 ? -23.044 -25.001 -13.701 1.00 87.25 542 LEU A CA 1
ATOM 4049 C C . LEU A 1 542 ? -24.494 -24.823 -13.223 1.00 87.25 542 LEU A C 1
ATOM 4051 O O . LEU A 1 542 ? -25.094 -25.756 -12.687 1.00 87.25 542 LEU A O 1
ATOM 4055 N N . GLY A 1 543 ? -25.071 -23.638 -13.440 1.00 83.81 543 GLY A N 1
ATOM 4056 C CA . GLY A 1 543 ? -26.426 -23.290 -13.017 1.00 83.81 543 GLY A CA 1
ATOM 4057 C C . GLY A 1 543 ? -26.528 -23.024 -11.513 1.00 83.81 543 GLY A C 1
ATOM 4058 O O . GLY A 1 543 ? -25.551 -22.676 -10.854 1.00 83.81 543 GLY A O 1
ATOM 4059 N N . GLU A 1 544 ? -27.735 -23.132 -10.955 1.00 82.19 544 GLU A N 1
ATOM 4060 C CA . GLU A 1 544 ? -27.971 -22.869 -9.530 1.00 82.19 544 GLU A CA 1
ATOM 4061 C C . GLU A 1 544 ? -27.445 -24.014 -8.653 1.00 82.19 544 GLU A C 1
ATOM 4063 O O . GLU A 1 544 ? -28.037 -25.095 -8.588 1.00 82.19 544 GLU A O 1
ATOM 4068 N N . LEU A 1 545 ? -26.352 -23.753 -7.936 1.00 85.12 545 LEU A N 1
ATOM 4069 C CA . LEU A 1 545 ? -25.781 -24.679 -6.964 1.00 85.12 545 LEU A CA 1
ATOM 4070 C C . LEU A 1 545 ? -26.346 -24.452 -5.545 1.00 85.12 545 LEU A C 1
ATOM 4072 O O . LEU A 1 545 ? -26.825 -23.355 -5.219 1.00 85.12 545 LEU A O 1
ATOM 4076 N N . PRO A 1 546 ? -26.323 -25.481 -4.675 1.00 84.44 546 PRO A N 1
ATOM 4077 C CA . PRO A 1 546 ? -26.651 -25.316 -3.262 1.00 84.44 546 PRO A CA 1
ATOM 4078 C C . PRO A 1 546 ? -25.734 -24.282 -2.594 1.00 84.44 546 PRO A C 1
ATOM 4080 O O . PRO A 1 546 ? -24.549 -24.208 -2.901 1.00 84.44 546 PRO A O 1
ATOM 4083 N N . LEU A 1 547 ? -26.273 -23.488 -1.662 1.00 84.00 547 LEU A N 1
ATOM 4084 C CA . LEU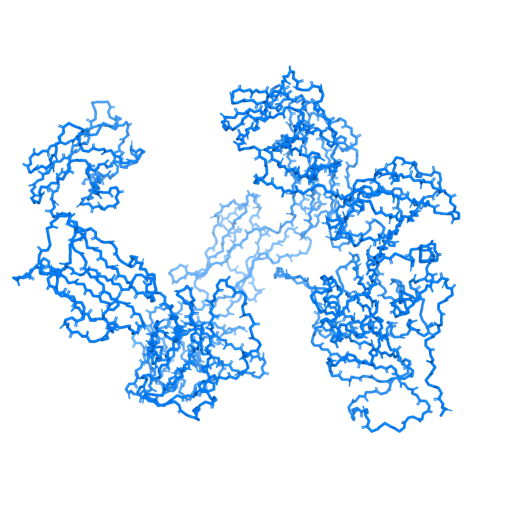 A 1 547 ? -25.435 -22.588 -0.862 1.00 84.00 547 LEU A CA 1
ATOM 4085 C C . LEU A 1 547 ? -24.515 -23.391 0.052 1.00 84.00 547 LEU A C 1
ATOM 4087 O O . LEU A 1 547 ? -24.950 -24.396 0.613 1.00 84.00 547 LEU A O 1
ATOM 4091 N N . GLY A 1 548 ? -23.292 -22.901 0.228 1.00 81.38 548 GLY A N 1
ATOM 4092 C CA . GLY A 1 548 ? -22.255 -23.549 1.031 1.00 81.38 548 GLY A CA 1
ATOM 4093 C C . GLY A 1 548 ? -21.521 -24.670 0.300 1.00 81.38 548 GLY A C 1
ATOM 4094 O O . GLY A 1 548 ? -20.557 -25.194 0.840 1.00 81.38 548 GLY A O 1
ATOM 4095 N N . SER A 1 549 ? -21.928 -25.023 -0.924 1.00 88.12 549 SER A N 1
ATOM 4096 C CA . SER A 1 549 ? -21.135 -25.924 -1.759 1.00 88.12 549 SER A CA 1
ATOM 4097 C C . SER A 1 549 ? -19.845 -25.239 -2.206 1.00 88.12 549 SER A C 1
ATOM 4099 O O . SER A 1 549 ? -19.866 -24.070 -2.592 1.00 88.12 549 SER A O 1
ATOM 4101 N N . THR A 1 550 ? -18.733 -25.965 -2.212 1.00 89.25 550 THR A N 1
ATOM 4102 C CA . THR A 1 550 ? -17.451 -25.473 -2.730 1.00 89.25 550 THR A CA 1
ATOM 4103 C C . THR A 1 550 ? -17.269 -25.906 -4.175 1.00 89.25 550 THR A C 1
ATOM 4105 O O . THR A 1 550 ? -17.196 -27.098 -4.471 1.00 89.25 550 THR A O 1
ATOM 4108 N N . VAL A 1 551 ? -17.182 -24.941 -5.087 1.00 91.94 551 VAL A N 1
ATOM 4109 C CA . VAL A 1 551 ? -16.796 -25.179 -6.479 1.00 91.94 551 VAL A CA 1
ATOM 4110 C C . VAL A 1 551 ? -15.291 -25.047 -6.589 1.00 91.94 551 VAL A C 1
ATOM 4112 O O . VAL A 1 551 ? -14.736 -24.020 -6.213 1.00 91.94 551 VAL A O 1
ATOM 4115 N N . ALA A 1 552 ? -14.636 -26.059 -7.138 1.00 93.06 552 ALA A N 1
ATOM 4116 C CA . ALA A 1 552 ? -13.214 -26.023 -7.429 1.00 93.06 552 ALA A CA 1
ATOM 4117 C C . ALA A 1 552 ? -12.964 -26.403 -8.886 1.00 93.06 552 ALA A C 1
ATOM 4119 O O . ALA A 1 552 ? -13.710 -27.180 -9.478 1.00 93.06 552 ALA A O 1
ATOM 4120 N N . VAL A 1 553 ? -11.901 -25.870 -9.470 1.00 94.06 553 VAL A N 1
ATOM 4121 C CA . VAL A 1 553 ? -11.412 -26.294 -10.779 1.00 94.06 553 VAL A CA 1
ATOM 4122 C C . VAL A 1 553 ? -10.026 -26.859 -10.577 1.00 94.06 553 VAL A C 1
ATOM 4124 O O . VAL A 1 553 ? -9.092 -26.141 -10.223 1.00 94.06 553 VAL A O 1
ATOM 4127 N N . GLU A 1 554 ? -9.905 -28.162 -10.784 1.00 92.69 554 GLU A N 1
ATOM 4128 C CA . GLU A 1 554 ? -8.627 -28.849 -10.810 1.00 92.69 554 GLU A CA 1
ATOM 4129 C C . GLU A 1 554 ? -8.066 -28.826 -12.219 1.00 92.69 554 GLU A C 1
ATOM 4131 O O . GLU A 1 554 ? -8.722 -29.218 -13.183 1.00 92.69 554 GLU A O 1
ATOM 4136 N N . TRP A 1 555 ? -6.807 -28.453 -12.328 1.00 90.56 555 TRP A N 1
ATOM 4137 C CA . TRP A 1 555 ? -6.042 -28.580 -13.544 1.00 90.56 555 TRP A CA 1
ATOM 4138 C C . TRP A 1 555 ? -5.094 -29.780 -13.419 1.00 90.56 555 TRP A C 1
ATOM 4140 O O . TRP A 1 555 ? -4.278 -29.869 -12.504 1.00 90.56 555 TRP A O 1
ATOM 4150 N N . ARG A 1 556 ? -5.255 -30.752 -14.323 1.00 86.44 556 ARG A N 1
ATOM 4151 C CA . ARG A 1 556 ? -4.690 -32.116 -14.260 1.00 86.44 556 ARG A CA 1
ATOM 4152 C C . ARG A 1 556 ? -3.569 -32.384 -15.262 1.00 86.44 556 ARG A C 1
ATOM 4154 O O . ARG A 1 556 ? -3.182 -33.533 -15.458 1.00 86.44 556 ARG A O 1
ATOM 4161 N N . LYS A 1 557 ? -3.091 -31.350 -15.955 1.00 78.19 557 LYS A N 1
ATOM 4162 C CA . LYS A 1 557 ? -1.882 -31.447 -16.783 1.00 78.19 557 LYS A CA 1
ATOM 4163 C C . LYS A 1 557 ? -0.610 -31.715 -15.949 1.00 78.19 557 LYS A C 1
ATOM 4165 O O . LYS A 1 557 ? 0.178 -32.521 -16.443 1.00 78.19 557 LYS A O 1
ATOM 4170 N N . PRO A 1 558 ? -0.380 -31.078 -14.777 1.00 71.06 558 PRO A N 1
ATOM 4171 C CA . PRO A 1 558 ? 0.760 -31.421 -13.922 1.00 71.06 558 PRO A CA 1
ATOM 4172 C C . PRO A 1 558 ? 0.614 -32.832 -13.329 1.00 71.06 558 PRO A C 1
ATOM 4174 O O . PRO A 1 558 ? -0.500 -33.353 -13.229 1.00 71.06 558 PRO A O 1
ATOM 4177 N N . ASP A 1 559 ? 1.737 -33.455 -12.948 1.00 70.12 559 ASP A N 1
ATOM 4178 C CA . ASP A 1 559 ? 1.752 -34.805 -12.355 1.00 70.12 559 ASP A CA 1
ATOM 4179 C C . ASP A 1 559 ? 0.942 -34.877 -11.047 1.00 70.12 559 ASP A C 1
ATOM 4181 O O . ASP A 1 559 ? 0.297 -35.894 -10.765 1.00 70.12 559 ASP A O 1
ATOM 4185 N N . GLU A 1 560 ? 0.923 -33.783 -10.282 1.00 72.94 560 GLU A N 1
ATOM 4186 C CA . GLU A 1 560 ? 0.011 -33.566 -9.161 1.00 72.94 560 GLU A CA 1
ATOM 4187 C C . GLU A 1 560 ? -1.067 -32.538 -9.555 1.00 72.94 560 GLU A C 1
ATOM 4189 O O . GLU A 1 560 ? -0.717 -31.423 -9.937 1.00 72.94 560 GLU A O 1
ATOM 4194 N N . PRO A 1 561 ? -2.374 -32.876 -9.495 1.00 82.50 561 PRO A N 1
ATOM 4195 C CA . PRO A 1 561 ? -3.445 -31.941 -9.832 1.00 82.50 561 PRO A CA 1
ATOM 4196 C C . PRO A 1 561 ? -3.411 -30.680 -8.967 1.00 82.50 561 PRO A C 1
ATOM 4198 O O . PRO A 1 561 ? -3.379 -30.763 -7.741 1.00 82.50 561 PRO A O 1
ATOM 4201 N N . VAL A 1 562 ? -3.506 -29.517 -9.607 1.00 82.81 562 VAL A N 1
ATOM 4202 C CA . VAL A 1 562 ? -3.495 -28.217 -8.927 1.00 82.81 562 VAL A CA 1
ATOM 4203 C C . VAL A 1 562 ? -4.894 -27.614 -8.963 1.00 82.81 562 VAL A C 1
ATOM 4205 O O . VAL A 1 562 ? -5.514 -27.542 -10.023 1.00 82.81 562 VAL A O 1
ATOM 4208 N N . VAL A 1 563 ? -5.398 -27.152 -7.819 1.00 88.44 563 VAL A N 1
ATOM 4209 C CA . VAL A 1 563 ? -6.638 -26.364 -7.767 1.00 88.44 563 VAL A CA 1
ATOM 4210 C C . VAL A 1 563 ? -6.321 -24.948 -8.241 1.00 88.44 563 VAL A C 1
ATOM 4212 O O . VAL A 1 563 ? -5.604 -24.213 -7.567 1.00 88.44 563 VAL A O 1
ATOM 4215 N N . VAL A 1 564 ? -6.829 -24.574 -9.415 1.00 88.75 564 VAL A N 1
ATOM 4216 C CA . VAL A 1 564 ? -6.550 -23.271 -10.051 1.00 88.75 564 VAL A CA 1
ATOM 4217 C C . VAL A 1 564 ? -7.602 -22.215 -9.725 1.00 88.75 564 VAL A C 1
ATOM 4219 O O . VAL A 1 564 ? -7.340 -21.022 -9.833 1.00 88.75 564 VAL A O 1
ATOM 4222 N N . ALA A 1 565 ? -8.782 -22.652 -9.287 1.00 90.31 565 ALA A N 1
ATOM 4223 C CA . ALA A 1 565 ? -9.841 -21.794 -8.783 1.00 90.31 565 ALA A CA 1
ATOM 4224 C C . ALA A 1 565 ? -10.649 -22.541 -7.722 1.00 90.31 565 ALA A C 1
ATOM 4226 O O . ALA A 1 565 ? -10.952 -23.720 -7.898 1.00 90.31 565 ALA A O 1
ATOM 4227 N N . GLU A 1 566 ? -11.023 -21.852 -6.647 1.00 90.69 566 GLU A N 1
ATOM 4228 C CA . GLU A 1 566 ? -11.903 -22.369 -5.599 1.00 90.69 566 GLU A CA 1
ATOM 4229 C C . GLU A 1 566 ? -12.852 -21.258 -5.142 1.00 90.69 566 GLU A C 1
ATOM 4231 O O . GLU A 1 566 ? -12.440 -20.116 -4.917 1.00 90.69 566 GLU A O 1
ATOM 4236 N N . HIS A 1 567 ? -14.138 -21.574 -5.039 1.00 88.62 567 HIS A N 1
ATOM 4237 C CA . HIS A 1 567 ? -15.180 -20.628 -4.681 1.00 88.62 567 HIS A CA 1
ATOM 4238 C C . HIS A 1 567 ? -16.338 -21.332 -3.977 1.00 88.62 567 HIS A C 1
ATOM 4240 O O . HIS A 1 567 ? -17.014 -22.186 -4.546 1.00 88.62 567 HIS A O 1
ATOM 4246 N N . GLU A 1 568 ? -16.605 -20.928 -2.743 1.00 87.50 568 GLU A N 1
ATOM 4247 C CA . GLU A 1 568 ? -17.820 -21.309 -2.027 1.00 87.50 568 GLU A CA 1
ATOM 4248 C C . GLU A 1 568 ? -19.033 -20.580 -2.619 1.00 87.50 568 GLU A C 1
ATOM 4250 O O . GLU A 1 568 ? -18.997 -19.369 -2.834 1.00 87.50 568 GLU A O 1
ATOM 4255 N N . VAL A 1 569 ? -20.124 -21.303 -2.858 1.00 86.81 569 VAL A N 1
ATOM 4256 C CA . VAL A 1 569 ? -21.380 -20.749 -3.366 1.00 86.81 569 VAL A CA 1
ATOM 4257 C C . VAL A 1 569 ? -22.082 -19.994 -2.241 1.00 86.81 569 VAL A C 1
ATOM 4259 O O . VAL A 1 569 ? -22.708 -20.578 -1.353 1.00 86.81 569 VAL A O 1
ATOM 4262 N N . VAL A 1 570 ? -21.990 -18.669 -2.294 1.00 85.56 570 VAL A N 1
ATOM 4263 C CA . VAL A 1 570 ? -22.530 -17.760 -1.277 1.00 85.56 570 VAL A CA 1
ATOM 4264 C C . VAL A 1 570 ? -23.869 -17.159 -1.696 1.00 85.56 570 VAL A C 1
ATOM 4266 O O . VAL A 1 570 ? -24.153 -17.014 -2.890 1.00 85.56 570 VAL A O 1
ATOM 4269 N N . PRO A 1 571 ? -24.728 -16.770 -0.740 1.00 82.94 571 PRO A N 1
ATOM 4270 C CA . PRO A 1 571 ? -25.931 -16.032 -1.073 1.00 82.94 571 PRO A CA 1
ATOM 4271 C C . PRO A 1 571 ? -25.590 -14.641 -1.615 1.00 82.94 571 PRO A C 1
ATOM 4273 O O . PRO A 1 571 ? -24.757 -13.917 -1.081 1.00 82.94 571 PRO A O 1
ATOM 4276 N N . ASN A 1 572 ? -26.323 -14.226 -2.642 1.00 80.81 572 ASN A N 1
ATOM 4277 C CA . ASN A 1 572 ? -26.305 -12.863 -3.183 1.00 80.81 572 ASN A CA 1
ATOM 4278 C C . ASN A 1 572 ? -27.338 -11.936 -2.513 1.00 80.81 572 ASN A C 1
ATOM 4280 O O . ASN A 1 572 ? -27.604 -10.831 -2.999 1.00 80.81 572 ASN A O 1
ATOM 4284 N N . THR A 1 573 ? -27.955 -12.412 -1.432 1.00 85.06 573 THR A N 1
ATOM 4285 C CA . THR A 1 573 ? -28.954 -11.693 -0.648 1.00 85.06 573 THR A CA 1
ATOM 4286 C C . THR A 1 573 ? -28.326 -10.461 -0.015 1.00 85.06 573 THR A C 1
ATOM 4288 O O . THR A 1 573 ? -27.261 -10.539 0.591 1.00 85.06 573 THR A O 1
ATOM 4291 N N . ARG A 1 574 ? -28.991 -9.313 -0.138 1.00 87.38 574 ARG A N 1
ATOM 4292 C CA . ARG A 1 574 ? -28.630 -8.094 0.582 1.00 87.38 574 ARG A CA 1
ATOM 4293 C C . ARG A 1 574 ? -29.773 -7.638 1.467 1.00 87.38 574 ARG A C 1
ATOM 4295 O O . ARG A 1 574 ? -30.928 -7.647 1.039 1.00 87.38 574 ARG A O 1
ATOM 4302 N N . ALA A 1 575 ? -29.429 -7.197 2.668 1.00 89.00 575 ALA A N 1
ATOM 4303 C CA . ALA A 1 575 ? -30.356 -6.598 3.615 1.00 89.00 575 ALA A CA 1
ATOM 4304 C C . ALA A 1 575 ? -30.094 -5.095 3.753 1.00 89.00 575 ALA A C 1
ATOM 4306 O O . ALA A 1 575 ? -28.940 -4.663 3.776 1.00 89.00 575 ALA A O 1
ATOM 4307 N N . SER A 1 576 ? -31.161 -4.308 3.863 1.00 89.31 576 SER A N 1
ATOM 4308 C CA . SER A 1 576 ? -31.101 -2.928 4.342 1.00 89.31 576 SER A CA 1
ATOM 4309 C C . SER A 1 576 ? -31.433 -2.907 5.830 1.00 89.31 576 SER A C 1
ATOM 4311 O O . SER A 1 576 ? -32.337 -3.613 6.278 1.00 89.31 576 SER A O 1
ATOM 4313 N N . ILE A 1 577 ? -30.684 -2.120 6.599 1.00 90.94 577 ILE A N 1
ATOM 4314 C CA . ILE A 1 577 ? -30.886 -1.964 8.040 1.00 90.94 577 ILE A CA 1
ATOM 4315 C C . ILE A 1 577 ? -31.046 -0.475 8.319 1.00 90.94 577 ILE A C 1
ATOM 4317 O O . ILE A 1 577 ? -30.123 0.298 8.068 1.00 90.94 577 ILE A O 1
ATOM 4321 N N . GLU A 1 578 ? -32.209 -0.093 8.830 1.00 88.69 578 GLU A N 1
ATOM 4322 C CA . GLU A 1 578 ? -32.546 1.285 9.198 1.00 88.69 578 GLU A CA 1
ATOM 4323 C C . GLU A 1 578 ? -32.730 1.364 10.714 1.00 88.69 578 GLU A C 1
ATOM 4325 O O . GLU A 1 578 ? -33.292 0.446 11.306 1.00 88.69 578 GLU A O 1
ATOM 4330 N N . TYR A 1 579 ? -32.246 2.430 11.351 1.00 88.94 579 TYR A N 1
ATOM 4331 C CA . TYR A 1 579 ? -32.392 2.647 12.793 1.00 88.94 579 TYR A CA 1
ATOM 4332 C C . TYR A 1 579 ? -33.479 3.688 13.061 1.00 88.94 579 TYR A C 1
ATOM 4334 O O . TYR A 1 579 ? -33.418 4.785 12.513 1.00 88.94 579 TYR A O 1
ATOM 4342 N N . ASP A 1 580 ? -34.445 3.345 13.909 1.00 89.44 580 ASP A N 1
ATOM 4343 C CA . ASP A 1 580 ? -35.471 4.251 14.420 1.00 89.44 580 ASP A CA 1
ATOM 4344 C C . ASP A 1 580 ? -34.994 4.827 15.772 1.00 89.44 580 ASP A C 1
ATOM 4346 O O . ASP A 1 580 ? -34.935 4.088 16.767 1.00 89.44 580 ASP A O 1
ATOM 4350 N N . PRO A 1 581 ? -34.613 6.118 15.832 1.00 82.50 581 PRO A N 1
ATOM 4351 C CA . PRO A 1 581 ? -34.099 6.732 17.054 1.00 82.50 581 PRO A CA 1
ATOM 4352 C C . PRO A 1 581 ? -35.168 6.900 18.142 1.00 82.50 581 PRO A C 1
ATOM 4354 O O . PRO A 1 581 ? -34.849 6.729 19.322 1.00 82.50 581 PRO A O 1
ATOM 4357 N N . ASP A 1 582 ? -36.428 7.144 17.771 1.00 83.88 582 ASP A N 1
ATOM 4358 C CA . ASP A 1 582 ? -37.543 7.292 18.711 1.00 83.88 582 ASP A CA 1
ATOM 4359 C C . ASP A 1 582 ? -37.804 5.971 19.454 1.00 83.88 582 ASP A C 1
ATOM 4361 O O . ASP A 1 582 ? -38.030 5.946 20.670 1.00 83.88 582 ASP A O 1
ATOM 4365 N N . ALA A 1 583 ? -37.776 4.856 18.718 1.00 85.56 583 ALA A N 1
ATOM 4366 C CA . ALA A 1 583 ? -38.030 3.524 19.258 1.00 85.56 583 ALA A CA 1
ATOM 4367 C C . ALA A 1 583 ? -36.787 2.875 19.894 1.00 85.56 583 ALA A C 1
ATOM 4369 O O . ALA A 1 583 ? -36.932 2.049 20.798 1.00 85.56 583 ALA A O 1
ATOM 4370 N N . GLY A 1 584 ? -35.580 3.242 19.449 1.00 87.00 584 GLY A N 1
ATOM 4371 C CA . GLY A 1 584 ? -34.345 2.546 19.824 1.00 87.00 584 GLY A CA 1
ATOM 4372 C C . GLY A 1 584 ? -34.256 1.144 19.211 1.00 87.00 584 GLY A C 1
ATOM 4373 O O . GLY A 1 584 ? -33.740 0.208 19.828 1.00 87.00 584 GLY A O 1
ATOM 4374 N N . GLU A 1 585 ? -34.812 0.977 18.012 1.00 92.25 585 GLU A N 1
ATOM 4375 C CA . GLU A 1 585 ? -34.910 -0.307 17.321 1.00 92.25 585 GLU A CA 1
ATOM 4376 C C . GLU A 1 585 ? -34.385 -0.181 15.890 1.00 92.25 585 GLU A C 1
ATOM 4378 O O . GLU A 1 585 ? -34.504 0.864 15.254 1.00 92.25 585 GLU A O 1
ATOM 4383 N N . ILE A 1 586 ? -33.808 -1.255 15.356 1.00 92.69 586 ILE A N 1
ATOM 4384 C CA . ILE A 1 586 ? -33.516 -1.355 13.926 1.00 92.69 586 ILE A CA 1
ATOM 4385 C C . ILE A 1 586 ? -34.622 -2.113 13.212 1.00 92.69 586 ILE A C 1
ATOM 4387 O O . ILE A 1 586 ? -35.159 -3.078 13.749 1.00 92.69 586 ILE A O 1
ATOM 4391 N N . THR A 1 587 ? -34.892 -1.741 11.968 1.00 94.25 587 THR A N 1
ATOM 4392 C CA . THR A 1 587 ? -35.691 -2.532 11.035 1.00 94.25 587 THR A CA 1
ATOM 4393 C C . THR A 1 587 ? -34.769 -3.119 9.976 1.00 94.25 587 THR A C 1
ATOM 4395 O O . THR A 1 587 ? -34.120 -2.390 9.225 1.00 94.25 587 THR A O 1
ATOM 4398 N N . VAL A 1 588 ? -34.703 -4.448 9.920 1.00 94.38 588 VAL A N 1
ATOM 4399 C CA . VAL A 1 588 ? -33.928 -5.198 8.928 1.00 94.38 588 VAL A CA 1
ATOM 4400 C C . VAL A 1 588 ? -34.885 -5.677 7.846 1.00 94.38 588 VAL A C 1
ATOM 4402 O O . VAL A 1 588 ? -35.831 -6.408 8.137 1.00 94.38 588 VAL A O 1
ATOM 4405 N N . GLN A 1 589 ? -34.646 -5.277 6.599 1.00 94.12 589 GLN A N 1
ATOM 4406 C CA . GLN A 1 589 ? -35.495 -5.613 5.457 1.00 94.12 589 GLN A CA 1
ATOM 4407 C C . GLN A 1 589 ? -34.686 -6.286 4.357 1.00 94.12 589 GLN A C 1
ATOM 4409 O O . GLN A 1 589 ? -33.521 -5.960 4.112 1.00 94.12 589 GLN A O 1
ATOM 4414 N N . HIS A 1 590 ? -35.310 -7.228 3.662 1.00 91.94 590 HIS A N 1
ATOM 4415 C CA . HIS A 1 590 ? -34.712 -7.830 2.481 1.00 91.94 590 HIS A CA 1
ATOM 4416 C C . HIS A 1 590 ? -34.701 -6.824 1.321 1.00 91.94 590 HIS A C 1
ATOM 4418 O O . HIS A 1 590 ? -35.750 -6.485 0.774 1.00 91.94 590 HIS A O 1
ATOM 4424 N N . ALA A 1 591 ? -33.513 -6.396 0.892 1.00 88.44 591 ALA A N 1
ATOM 4425 C CA . ALA A 1 591 ? -33.368 -5.428 -0.191 1.00 88.44 591 ALA A CA 1
ATOM 4426 C C . ALA A 1 591 ? -33.378 -6.104 -1.571 1.00 88.44 591 ALA A C 1
ATOM 4428 O O . ALA A 1 591 ? -34.079 -5.661 -2.479 1.00 88.44 591 ALA A O 1
ATOM 4429 N N . ARG A 1 592 ? -32.595 -7.178 -1.754 1.00 83.06 592 ARG A N 1
ATOM 4430 C CA . ARG A 1 592 ? -32.493 -7.919 -3.028 1.00 83.06 592 ARG A CA 1
ATOM 4431 C C . ARG A 1 592 ? -31.829 -9.285 -2.852 1.00 83.06 592 ARG A C 1
ATOM 4433 O O . ARG A 1 592 ? -31.168 -9.513 -1.848 1.00 83.06 592 ARG A O 1
ATOM 4440 N N . GLY A 1 593 ? -31.928 -10.136 -3.872 1.00 82.75 593 GLY A N 1
ATOM 4441 C CA . GLY A 1 593 ? -31.294 -11.458 -3.924 1.00 82.75 593 GLY A CA 1
ATOM 4442 C C . GLY A 1 593 ? -32.243 -12.597 -3.549 1.00 82.75 593 GLY A C 1
ATOM 4443 O O . GLY A 1 593 ? -33.463 -12.427 -3.543 1.00 82.75 593 GLY A O 1
ATOM 4444 N N . ARG A 1 594 ? -31.679 -13.784 -3.313 1.00 82.69 594 ARG A N 1
ATOM 4445 C CA . ARG A 1 594 ? -32.448 -15.007 -3.033 1.00 82.69 594 ARG A CA 1
ATOM 4446 C C . ARG A 1 594 ? -33.062 -15.019 -1.630 1.00 82.69 594 ARG A C 1
ATOM 4448 O O . ARG A 1 594 ? -32.489 -14.485 -0.684 1.00 82.69 594 ARG A O 1
ATOM 4455 N N . THR A 1 595 ? -34.182 -15.724 -1.484 1.00 88.00 595 THR A N 1
ATOM 4456 C CA . THR A 1 595 ? -34.771 -16.032 -0.174 1.00 88.00 595 THR A CA 1
ATOM 4457 C C . THR A 1 595 ? -33.886 -17.014 0.593 1.00 88.00 595 THR A C 1
ATOM 4459 O O . THR A 1 595 ? -33.418 -18.010 0.031 1.00 88.00 595 THR A O 1
ATOM 4462 N N . LEU A 1 596 ? -33.654 -16.727 1.874 1.00 89.88 596 LEU A N 1
ATOM 4463 C CA . LEU A 1 596 ? -32.849 -17.547 2.779 1.00 89.88 596 LEU A CA 1
ATOM 4464 C C . LEU A 1 596 ? -33.695 -18.035 3.958 1.00 89.88 596 LEU A C 1
ATOM 4466 O O . LEU A 1 596 ? -34.564 -17.294 4.415 1.00 89.88 596 LEU A O 1
ATOM 4470 N N . PRO A 1 597 ? -33.461 -19.249 4.484 1.00 91.06 597 PRO A N 1
ATOM 4471 C CA . PRO A 1 597 ? -34.084 -19.658 5.736 1.00 91.06 597 PRO A CA 1
ATOM 4472 C C . PRO A 1 597 ? -33.569 -18.762 6.864 1.00 91.06 597 PRO A C 1
ATOM 4474 O O . PRO A 1 597 ? -32.360 -18.549 6.978 1.00 91.06 597 PRO A O 1
ATOM 4477 N N . ALA A 1 598 ? -34.469 -18.254 7.706 1.00 91.94 598 ALA A N 1
ATOM 4478 C CA . ALA A 1 598 ? -34.089 -17.345 8.786 1.00 91.94 598 ALA A CA 1
ATOM 4479 C C . ALA A 1 598 ? -33.125 -18.005 9.790 1.00 91.94 598 ALA A C 1
ATOM 4481 O O . ALA A 1 598 ? -32.256 -17.336 10.330 1.00 91.94 598 ALA A O 1
ATOM 4482 N N . SER A 1 599 ? -33.197 -19.333 9.942 1.00 91.31 599 SER A N 1
ATOM 4483 C CA . SER A 1 599 ? -32.282 -20.132 10.770 1.00 91.31 599 SER A CA 1
ATOM 4484 C C . SER A 1 599 ? -30.838 -20.211 10.250 1.00 91.31 599 SER A C 1
ATOM 4486 O O . SER A 1 599 ? -29.984 -20.773 10.924 1.00 91.31 599 SER A O 1
ATOM 4488 N N . ALA A 1 600 ? -30.565 -19.760 9.020 1.00 90.88 600 ALA A N 1
ATOM 4489 C CA . ALA A 1 600 ? -29.206 -19.657 8.473 1.00 90.88 600 ALA A CA 1
ATOM 4490 C C . ALA A 1 600 ? -28.673 -18.217 8.519 1.00 90.88 600 ALA A C 1
ATOM 4492 O O . ALA A 1 600 ? -27.650 -17.920 7.900 1.00 90.88 600 ALA A O 1
ATOM 4493 N N . LEU A 1 601 ? -29.405 -17.319 9.177 1.00 93.75 601 LEU A N 1
ATOM 4494 C CA . LEU A 1 601 ? -29.054 -15.922 9.345 1.00 93.75 601 LEU A CA 1
ATOM 4495 C C . LEU A 1 601 ? -28.831 -15.631 10.818 1.00 93.75 601 LEU A C 1
ATOM 4497 O O . LEU A 1 601 ? -29.580 -16.101 11.668 1.00 93.75 601 LEU A O 1
ATOM 4501 N N . GLU A 1 602 ? -27.846 -14.791 11.098 1.00 94.25 602 GLU A N 1
ATOM 4502 C CA . GLU A 1 602 ? -27.610 -14.272 12.435 1.00 94.25 602 GLU A CA 1
ATOM 4503 C C . GLU A 1 602 ? -27.544 -12.746 12.378 1.00 94.25 602 GLU A C 1
ATOM 4505 O O . GLU A 1 602 ? -26.807 -12.159 11.577 1.00 94.25 602 GLU A O 1
ATOM 4510 N N . LEU A 1 603 ? -28.348 -12.092 13.215 1.00 94.56 603 LEU A N 1
ATOM 4511 C CA . LEU A 1 603 ? -28.230 -10.663 13.466 1.00 94.56 603 LEU A CA 1
ATOM 4512 C C . LEU A 1 603 ? -27.225 -10.467 14.598 1.00 94.56 603 LEU A C 1
ATOM 4514 O O . LEU A 1 603 ? -27.432 -10.958 15.708 1.00 94.56 603 LEU A O 1
ATOM 4518 N N . GLN A 1 604 ? -26.163 -9.717 14.335 1.00 88.56 604 GLN A N 1
ATOM 4519 C CA . GLN A 1 604 ? -25.101 -9.463 15.300 1.00 88.56 604 GLN A CA 1
ATOM 4520 C C . GLN A 1 604 ? -25.002 -7.975 15.632 1.00 88.56 604 GLN A C 1
ATOM 4522 O O . GLN A 1 604 ? -24.982 -7.130 14.735 1.00 88.56 604 GLN A O 1
ATOM 4527 N N . VAL A 1 605 ? -24.885 -7.666 16.924 1.00 86.00 605 VAL A N 1
ATOM 4528 C CA . VAL A 1 605 ? -24.539 -6.338 17.446 1.00 86.00 605 VAL A CA 1
ATOM 4529 C C . VAL A 1 605 ? -23.081 -6.392 17.909 1.00 86.00 605 VAL A C 1
ATOM 4531 O O . VAL A 1 605 ? -22.726 -7.126 18.831 1.00 86.00 605 VAL A O 1
ATOM 4534 N N . GLY A 1 606 ? -22.201 -5.664 17.225 1.00 76.69 606 GLY A N 1
ATOM 4535 C CA . GLY A 1 606 ? -20.755 -5.859 17.297 1.00 76.69 606 GLY A CA 1
ATOM 4536 C C . GLY A 1 606 ? -20.362 -7.185 16.639 1.00 76.69 606 GLY A C 1
ATOM 4537 O O . GLY A 1 606 ? -20.530 -7.355 15.431 1.00 76.69 606 GLY A O 1
ATOM 4538 N N . ARG A 1 607 ? -19.841 -8.124 17.436 1.00 70.56 607 ARG A N 1
ATOM 4539 C CA . ARG A 1 607 ? -19.586 -9.524 17.038 1.00 70.56 607 ARG A CA 1
ATOM 4540 C C . ARG A 1 607 ? -20.446 -10.532 17.811 1.00 70.56 607 ARG A C 1
ATOM 4542 O O . ARG A 1 607 ? -20.229 -11.730 17.683 1.00 70.56 607 ARG A O 1
ATOM 4549 N N . SER A 1 608 ? -21.394 -10.054 18.615 1.00 81.44 608 SER A N 1
ATOM 4550 C CA . SER A 1 608 ? -22.248 -10.901 19.447 1.00 81.44 608 SER A CA 1
ATOM 4551 C C . SER A 1 608 ? -23.634 -11.043 18.822 1.00 81.44 608 SER A C 1
ATOM 4553 O O . SER A 1 608 ? -24.147 -10.051 18.294 1.00 81.44 608 SER A O 1
ATOM 4555 N N . PRO A 1 609 ? -24.280 -12.217 18.921 1.00 87.38 609 PRO A N 1
ATOM 4556 C CA . PRO A 1 609 ? -25.672 -12.370 18.520 1.00 87.38 609 PRO A CA 1
ATOM 4557 C C . PRO A 1 609 ? -26.569 -11.367 19.259 1.00 87.38 609 PRO A C 1
ATOM 4559 O O . PRO A 1 609 ? -26.445 -11.183 20.471 1.00 87.38 609 PRO A O 1
ATOM 4562 N N . ALA A 1 610 ? -27.464 -10.708 18.527 1.00 89.25 610 ALA A N 1
ATOM 4563 C CA . ALA A 1 610 ? -28.522 -9.874 19.084 1.00 89.25 610 ALA A CA 1
ATOM 4564 C C . ALA A 1 610 ? -29.520 -10.701 19.917 1.00 89.25 610 ALA A C 1
ATOM 4566 O O . ALA A 1 610 ? -29.684 -11.902 19.699 1.00 89.25 610 ALA A O 1
ATOM 4567 N N . ASP A 1 611 ? -30.241 -10.044 20.830 1.00 89.25 611 ASP A N 1
ATOM 4568 C CA . ASP A 1 611 ? -31.279 -10.696 21.646 1.00 89.25 611 ASP A CA 1
ATOM 4569 C C . ASP A 1 611 ? -32.475 -11.198 20.818 1.00 89.25 611 ASP A C 1
ATOM 4571 O O . ASP A 1 611 ? -33.145 -12.146 21.223 1.00 89.25 611 ASP A O 1
ATOM 4575 N N . VAL A 1 612 ? -32.753 -10.543 19.686 1.00 92.88 612 VAL A N 1
ATOM 4576 C CA . VAL A 1 612 ? -33.785 -10.934 18.717 1.00 92.88 612 VAL A CA 1
ATOM 4577 C C . VAL A 1 612 ? -33.083 -11.378 17.444 1.00 92.88 612 VAL A C 1
ATOM 4579 O O . VAL A 1 612 ? -32.399 -10.578 16.801 1.00 92.88 612 VAL A O 1
ATOM 4582 N N . GLN A 1 613 ? -33.248 -12.646 17.088 1.00 94.88 613 GLN A N 1
ATOM 4583 C CA . GLN A 1 613 ? -32.698 -13.232 15.874 1.00 94.88 613 GLN A CA 1
ATOM 4584 C C . GLN A 1 613 ? -33.740 -13.268 14.751 1.00 94.88 613 GLN A C 1
ATOM 4586 O O . GLN A 1 613 ? -34.945 -13.261 15.014 1.00 94.88 613 GLN A O 1
ATOM 4591 N N . PRO A 1 614 ? -33.308 -13.343 13.477 1.00 92.75 614 PRO A N 1
ATOM 4592 C CA . PRO A 1 614 ? -34.229 -13.461 12.349 1.00 92.75 614 PRO A CA 1
ATOM 4593 C C . PRO A 1 614 ? -35.210 -14.634 12.503 1.00 92.75 614 PRO A C 1
ATOM 4595 O O . PRO A 1 614 ? -36.378 -14.497 12.150 1.00 92.75 614 PRO A O 1
ATOM 4598 N N . GLU A 1 615 ? -34.755 -15.767 13.052 1.00 92.81 615 GLU A N 1
ATOM 4599 C CA . GLU A 1 615 ? -35.567 -16.979 13.243 1.00 92.81 615 GLU A CA 1
ATOM 4600 C C . GLU A 1 615 ? -36.655 -16.863 14.322 1.00 92.81 615 GLU A C 1
ATOM 4602 O O . GLU A 1 615 ? -37.573 -17.685 14.359 1.00 92.81 615 GLU A O 1
ATOM 4607 N N . ASP A 1 616 ? -36.580 -15.850 15.190 1.00 91.88 616 ASP A N 1
ATOM 4608 C CA . ASP A 1 616 ? -37.605 -15.609 16.208 1.00 91.88 616 ASP A CA 1
ATOM 4609 C C . ASP A 1 616 ? -38.888 -15.026 15.591 1.00 91.88 616 ASP A C 1
ATOM 4611 O O . ASP A 1 616 ? -39.996 -15.318 16.052 1.00 91.88 616 ASP A O 1
ATOM 4615 N N . GLU A 1 617 ? -38.739 -14.222 14.533 1.00 90.50 617 GLU A N 1
ATOM 4616 C CA . GLU A 1 617 ? -39.827 -13.470 13.893 1.00 90.50 617 GLU A CA 1
ATOM 4617 C C . GLU A 1 617 ? -40.187 -14.001 12.495 1.00 90.50 617 GLU A C 1
ATOM 4619 O O . GLU A 1 617 ? -41.327 -13.847 12.044 1.00 90.50 617 GLU A O 1
ATOM 4624 N N . LEU A 1 618 ? -39.239 -14.636 11.799 1.00 93.50 618 LEU A N 1
ATOM 4625 C CA . LEU A 1 618 ? -39.386 -15.087 10.417 1.00 93.50 618 LEU A CA 1
ATOM 4626 C C . LEU A 1 618 ? -39.039 -16.571 10.277 1.00 93.50 618 LEU A C 1
ATOM 4628 O O . LEU A 1 618 ? -38.081 -17.061 10.860 1.00 93.50 618 LEU A O 1
ATOM 4632 N N . ASP A 1 619 ? -39.772 -17.281 9.418 1.00 90.88 619 ASP A N 1
ATOM 4633 C CA . ASP A 1 619 ? -39.348 -18.603 8.936 1.00 90.88 619 ASP A CA 1
ATOM 4634 C C . ASP A 1 619 ? -38.334 -18.463 7.773 1.00 90.88 619 ASP A C 1
ATOM 4636 O O . ASP A 1 619 ? -37.359 -19.211 7.668 1.00 90.88 619 ASP A O 1
ATOM 4640 N N . GLU A 1 620 ? -38.547 -17.474 6.898 1.00 92.31 620 GLU A N 1
ATOM 4641 C CA . GLU A 1 620 ? -37.736 -17.193 5.709 1.00 92.31 620 GLU A CA 1
ATOM 4642 C C . GLU A 1 620 ? -37.527 -15.679 5.538 1.00 92.31 620 GLU A C 1
ATOM 4644 O O . GLU A 1 620 ? -38.443 -14.880 5.740 1.00 92.31 620 GLU A O 1
ATOM 4649 N N . PHE A 1 621 ? -36.326 -15.287 5.117 1.00 93.06 621 PHE A N 1
ATOM 4650 C CA . PHE A 1 621 ? -35.947 -13.918 4.785 1.00 93.06 621 PHE A CA 1
ATOM 4651 C C . PHE A 1 621 ? -35.905 -13.752 3.262 1.00 93.06 621 PHE A C 1
ATOM 4653 O O . PHE A 1 621 ? -34.937 -14.132 2.600 1.00 93.06 621 PHE A O 1
ATOM 4660 N N . GLY A 1 622 ? -36.995 -13.238 2.694 1.00 89.62 622 GLY A N 1
ATOM 4661 C CA . GLY A 1 622 ? -37.178 -13.031 1.255 1.00 89.62 622 GLY A CA 1
ATOM 4662 C C . GLY A 1 622 ? -37.804 -11.673 0.936 1.00 89.62 622 GLY A C 1
ATOM 4663 O O . GLY A 1 622 ? -37.936 -10.847 1.834 1.00 89.62 622 GLY A O 1
ATOM 4664 N N . PRO A 1 623 ? -38.206 -11.427 -0.324 1.00 87.44 623 PRO A N 1
ATOM 4665 C CA . PRO A 1 623 ? -38.876 -10.187 -0.710 1.00 87.44 623 PRO A CA 1
ATOM 4666 C C . PRO A 1 623 ? -40.064 -9.890 0.214 1.00 87.44 623 PRO A C 1
ATOM 4668 O O . PRO A 1 623 ? -40.834 -10.794 0.528 1.00 87.44 623 PRO A O 1
ATOM 4671 N N . ASP A 1 624 ? -40.185 -8.639 0.660 1.00 86.19 624 ASP A N 1
ATOM 4672 C CA . ASP A 1 624 ? -41.180 -8.166 1.637 1.00 86.19 624 ASP A CA 1
ATOM 4673 C C . ASP A 1 624 ? -41.004 -8.681 3.085 1.00 86.19 624 ASP A C 1
ATOM 4675 O O . ASP A 1 624 ? -41.809 -8.338 3.953 1.00 86.19 624 ASP A O 1
ATOM 4679 N N . ALA A 1 625 ? -39.968 -9.476 3.384 1.00 92.75 625 ALA A N 1
ATOM 4680 C CA . ALA A 1 625 ? -39.648 -9.861 4.755 1.00 92.75 625 ALA A CA 1
ATOM 4681 C C . ALA A 1 625 ? -38.933 -8.716 5.484 1.00 92.75 625 ALA A C 1
ATOM 4683 O O . ALA A 1 625 ? -37.931 -8.169 5.011 1.00 92.75 625 ALA A O 1
ATOM 4684 N N . SER A 1 626 ? -39.442 -8.395 6.669 1.00 93.25 626 SER A N 1
ATOM 4685 C CA . SER A 1 626 ? -38.872 -7.407 7.577 1.00 93.25 626 SER A CA 1
ATOM 4686 C C . SER A 1 626 ? -39.038 -7.875 9.013 1.00 93.25 626 SER A C 1
ATOM 4688 O O . SER A 1 626 ? -40.102 -8.397 9.355 1.00 93.25 626 SER A O 1
ATOM 4690 N N . PHE A 1 627 ? -38.045 -7.629 9.856 1.00 94.81 627 PHE A N 1
ATOM 4691 C CA . PHE A 1 627 ? -38.163 -7.803 11.301 1.00 94.81 627 PHE A CA 1
ATOM 4692 C C . PHE A 1 627 ? -37.482 -6.643 12.025 1.00 94.81 627 PHE A C 1
ATOM 4694 O O . PHE A 1 627 ? -36.659 -5.928 11.445 1.00 94.81 627 PHE A O 1
ATOM 4701 N N . THR A 1 628 ? -37.847 -6.453 13.287 1.00 94.75 628 THR A N 1
ATOM 4702 C CA . THR A 1 628 ? -37.360 -5.353 14.116 1.00 94.75 628 THR A CA 1
ATOM 4703 C C . THR A 1 628 ? -36.623 -5.919 15.322 1.00 94.75 628 THR A C 1
ATOM 4705 O O . THR A 1 628 ? -37.059 -6.917 15.894 1.00 94.75 628 THR A O 1
ATOM 4708 N N . ALA A 1 629 ? -35.507 -5.300 15.703 1.00 93.31 629 ALA A N 1
ATOM 4709 C CA . ALA A 1 629 ? -34.721 -5.710 16.862 1.00 93.31 629 ALA A CA 1
ATOM 4710 C C . ALA A 1 629 ? -34.296 -4.488 17.692 1.00 93.31 629 ALA A C 1
ATOM 4712 O O . ALA A 1 629 ? -33.858 -3.490 17.114 1.00 93.31 629 ALA A O 1
ATOM 4713 N N . PRO A 1 630 ? -34.383 -4.545 19.032 1.00 91.62 630 PRO A N 1
ATOM 4714 C CA . PRO A 1 630 ? -33.908 -3.464 19.884 1.00 91.62 630 PRO A CA 1
ATOM 4715 C C . PRO A 1 630 ? -32.381 -3.404 19.852 1.00 91.62 630 PRO A C 1
ATOM 4717 O O . PRO A 1 630 ? -31.704 -4.403 20.099 1.00 91.62 630 PRO A O 1
ATOM 4720 N N . VAL A 1 631 ? -31.827 -2.226 19.566 1.00 89.25 631 VAL A N 1
ATOM 4721 C CA . VAL A 1 631 ? -30.377 -2.009 19.530 1.00 89.25 631 VAL A CA 1
ATOM 4722 C C . VAL A 1 631 ? -30.074 -0.622 20.078 1.00 89.25 631 VAL A C 1
ATOM 4724 O O . VAL A 1 631 ? -30.709 0.354 19.700 1.00 89.25 631 VAL A O 1
ATOM 4727 N N . ARG A 1 632 ? -29.077 -0.516 20.961 1.00 85.31 632 ARG A N 1
ATOM 4728 C CA . ARG A 1 632 ? -28.636 0.787 21.477 1.00 85.31 632 ARG A CA 1
ATOM 4729 C C . ARG A 1 632 ? -28.075 1.671 20.351 1.00 85.31 632 ARG A C 1
ATOM 4731 O O . ARG A 1 632 ? -27.509 1.133 19.394 1.00 85.31 632 ARG A O 1
ATOM 4738 N N . PRO A 1 633 ? -28.154 3.007 20.465 1.00 85.06 633 PRO A N 1
ATOM 4739 C CA . PRO A 1 633 ? -27.442 3.909 19.559 1.00 85.06 633 PRO A CA 1
ATOM 4740 C C . PRO A 1 633 ? -25.930 3.623 19.560 1.00 85.06 633 PRO A C 1
ATOM 4742 O O . PRO A 1 633 ? -25.405 3.017 20.500 1.00 85.06 633 PRO A O 1
ATOM 4745 N N . LEU A 1 634 ? -25.232 4.040 18.499 1.00 83.00 634 LEU A N 1
ATOM 4746 C CA . LEU A 1 634 ? -23.777 3.904 18.347 1.00 83.00 634 LEU A CA 1
ATOM 4747 C C . LEU A 1 634 ? -23.282 2.452 18.463 1.00 83.00 634 LEU A C 1
ATOM 4749 O O . LEU A 1 634 ? -22.222 2.160 19.013 1.00 83.00 634 LEU A O 1
ATOM 4753 N N . SER A 1 635 ? -24.071 1.511 17.947 1.00 82.69 635 SER A N 1
ATOM 4754 C CA . SER A 1 635 ? -23.735 0.091 17.894 1.00 82.69 635 SER A CA 1
ATOM 4755 C C . SER A 1 635 ? -23.612 -0.358 16.445 1.00 82.69 635 SER A C 1
ATOM 4757 O O . SER A 1 635 ? -24.478 -0.083 15.614 1.00 82.69 635 SER A O 1
ATOM 4759 N N . ARG A 1 636 ? -22.539 -1.082 16.122 1.00 81.44 636 ARG A N 1
ATOM 4760 C CA . ARG A 1 636 ? -22.401 -1.715 14.809 1.00 81.44 636 ARG A CA 1
ATOM 4761 C C . ARG A 1 636 ? -23.360 -2.895 14.726 1.00 81.44 636 ARG A C 1
ATOM 4763 O O . ARG A 1 636 ? -23.303 -3.772 15.578 1.00 81.44 636 ARG A O 1
ATOM 4770 N N . VAL A 1 637 ? -24.206 -2.939 13.707 1.00 86.94 637 VAL A N 1
ATOM 4771 C CA . VAL A 1 637 ? -25.113 -4.059 13.459 1.00 86.94 637 VAL A CA 1
ATOM 4772 C C . VAL A 1 637 ? -24.834 -4.656 12.097 1.00 86.94 637 VAL A C 1
ATOM 4774 O O . VAL A 1 637 ? -24.658 -3.930 11.120 1.00 86.94 637 VAL A O 1
ATOM 4777 N N . ARG A 1 638 ? -24.800 -5.983 12.028 1.00 87.38 638 ARG A N 1
ATOM 4778 C CA . ARG A 1 638 ? -24.635 -6.729 10.785 1.00 87.38 638 ARG A CA 1
ATOM 4779 C C . ARG A 1 638 ? -25.563 -7.933 10.755 1.00 87.38 638 ARG A C 1
ATOM 4781 O O . ARG A 1 638 ? -25.733 -8.611 11.762 1.00 87.38 638 ARG A O 1
ATOM 4788 N N . LEU A 1 639 ? -26.136 -8.196 9.591 1.00 92.06 639 LEU A N 1
ATOM 4789 C CA . LEU A 1 639 ? -26.801 -9.448 9.273 1.00 92.06 639 LEU A CA 1
ATOM 4790 C C . LEU A 1 639 ? -25.809 -10.318 8.502 1.00 92.06 639 LEU A C 1
ATOM 4792 O O . LEU A 1 639 ? -25.309 -9.907 7.447 1.00 92.06 639 LEU A O 1
ATOM 4796 N N . VAL A 1 640 ? -25.526 -11.506 9.023 1.00 91.38 640 VAL A N 1
ATOM 4797 C CA . VAL A 1 640 ? -24.618 -12.468 8.396 1.00 91.38 640 VAL A CA 1
ATOM 4798 C C . VAL A 1 640 ? -25.349 -13.759 8.050 1.00 91.38 640 VAL A C 1
ATOM 4800 O O . VAL A 1 640 ? -26.295 -14.153 8.727 1.00 91.38 640 VAL A O 1
ATOM 4803 N N . TRP A 1 641 ? -24.917 -14.415 6.978 1.00 92.00 641 TRP A N 1
ATOM 4804 C CA . TRP A 1 641 ? -25.294 -15.786 6.662 1.00 92.00 641 TRP A CA 1
ATOM 4805 C C . TRP A 1 641 ? -24.261 -16.746 7.247 1.00 92.00 641 TRP A C 1
ATOM 4807 O O . TRP A 1 641 ? -23.066 -16.588 7.001 1.00 92.00 641 TRP A O 1
ATOM 4817 N N . THR A 1 642 ? -24.732 -17.737 7.998 1.00 88.25 642 THR A N 1
ATOM 4818 C CA . THR A 1 642 ? -23.917 -18.708 8.751 1.00 88.25 642 THR A CA 1
ATOM 4819 C C . THR A 1 642 ? -24.014 -20.126 8.181 1.00 88.25 642 THR A C 1
ATOM 4821 O O . THR A 1 642 ? -23.571 -21.087 8.802 1.00 88.25 642 THR A O 1
ATOM 4824 N N . GLY A 1 643 ? -24.623 -20.283 7.002 1.00 79.56 643 GLY A N 1
ATOM 4825 C CA . GLY A 1 643 ? -24.861 -21.593 6.391 1.00 79.56 643 GLY A CA 1
ATOM 4826 C C . GLY A 1 643 ? -23.680 -22.199 5.621 1.00 79.56 643 GLY A C 1
ATOM 4827 O O . GLY A 1 643 ? -23.865 -23.277 5.061 1.00 79.56 643 GLY A O 1
ATOM 4828 N N . GLY A 1 644 ? -22.533 -21.517 5.549 1.00 77.44 644 GLY A N 1
ATOM 4829 C CA . GLY A 1 644 ? -21.306 -21.981 4.886 1.00 77.44 644 GLY A CA 1
ATOM 4830 C C . GLY A 1 644 ? -20.178 -22.276 5.878 1.00 77.44 644 GLY A C 1
ATOM 4831 O O . GLY A 1 644 ? -20.384 -22.225 7.091 1.00 77.44 644 GLY A O 1
ATOM 4832 N N . ASP A 1 645 ? -18.975 -22.542 5.368 1.00 76.38 645 ASP A N 1
ATOM 4833 C CA . ASP A 1 645 ? -17.769 -22.744 6.188 1.00 76.38 645 ASP A CA 1
ATOM 4834 C C . ASP A 1 645 ? -17.300 -21.441 6.860 1.00 76.38 645 ASP A C 1
ATOM 4836 O O . ASP A 1 645 ? -16.587 -21.457 7.866 1.00 76.38 645 ASP A O 1
ATOM 4840 N N . ARG A 1 646 ? -17.722 -20.294 6.317 1.00 77.31 646 ARG A N 1
ATOM 4841 C CA . ARG A 1 646 ? -17.447 -18.951 6.842 1.00 77.31 646 ARG A CA 1
ATOM 4842 C C . ARG A 1 646 ? -18.716 -18.104 6.895 1.00 77.31 646 ARG A C 1
ATOM 4844 O O . ARG A 1 646 ? -19.656 -18.310 6.131 1.00 77.31 646 ARG A O 1
ATOM 4851 N N . GLU A 1 647 ? -18.722 -17.116 7.784 1.00 82.19 647 GLU A N 1
ATOM 4852 C CA . GLU A 1 647 ? -19.794 -16.122 7.848 1.00 82.19 647 GLU A CA 1
ATOM 4853 C C . GLU A 1 647 ? -19.727 -15.173 6.642 1.00 82.19 647 GLU A C 1
ATOM 4855 O O . GLU A 1 647 ? -18.658 -14.656 6.306 1.00 82.19 647 GLU A O 1
ATOM 4860 N N . HIS A 1 648 ? -20.876 -14.879 6.030 1.00 83.19 648 HIS A N 1
ATOM 4861 C CA . HIS A 1 648 ? -20.968 -13.936 4.909 1.00 83.19 648 HIS A CA 1
ATOM 4862 C C . HIS A 1 648 ? -21.844 -12.743 5.230 1.00 83.19 648 HIS A C 1
ATOM 4864 O O . HIS A 1 648 ? -22.998 -12.885 5.623 1.00 83.19 648 HIS A O 1
ATOM 4870 N N . HIS A 1 649 ? -21.311 -11.546 5.016 1.00 84.00 649 HIS A N 1
ATOM 4871 C CA . HIS A 1 649 ? -22.011 -10.303 5.304 1.00 84.00 649 HIS A CA 1
ATOM 4872 C C . HIS A 1 649 ? -23.100 -10.003 4.264 1.00 84.00 649 HIS A C 1
ATOM 4874 O O . HIS A 1 649 ? -22.800 -9.783 3.090 1.00 84.00 649 HIS A O 1
ATOM 4880 N N . LEU A 1 650 ? -24.358 -9.922 4.708 1.00 85.38 650 LEU A N 1
ATOM 4881 C CA . LEU A 1 650 ? -25.505 -9.600 3.850 1.00 85.38 650 LEU A CA 1
ATOM 4882 C C . LEU A 1 650 ? -25.899 -8.119 3.917 1.00 85.38 650 LEU A C 1
ATOM 4884 O O . LEU A 1 650 ? -26.502 -7.585 2.987 1.00 85.38 650 LEU A O 1
ATOM 4888 N N . GLY A 1 651 ? -25.576 -7.439 5.013 1.00 81.50 651 GLY A N 1
ATOM 4889 C CA . GLY A 1 651 ? -25.904 -6.033 5.220 1.00 81.50 651 GLY A CA 1
ATOM 4890 C C . GLY A 1 651 ? -25.525 -5.583 6.622 1.00 81.50 651 GLY A C 1
ATOM 4891 O O . GLY A 1 651 ? -25.495 -6.391 7.548 1.00 81.50 651 GLY A O 1
ATOM 4892 N N . GLY A 1 652 ? -25.229 -4.299 6.785 1.00 83.62 652 GLY A N 1
ATOM 4893 C CA . GLY A 1 652 ? -24.789 -3.765 8.063 1.00 83.62 652 GLY A CA 1
ATOM 4894 C C . GLY A 1 652 ? -24.820 -2.247 8.099 1.00 83.62 652 GLY A C 1
ATOM 4895 O O . GLY A 1 652 ? -24.746 -1.588 7.064 1.00 83.62 652 GLY A O 1
ATOM 4896 N N . THR A 1 653 ? -24.938 -1.703 9.303 1.00 80.50 653 THR A N 1
ATOM 4897 C CA . THR A 1 653 ? -24.918 -0.263 9.568 1.00 80.50 653 THR A CA 1
ATOM 4898 C C . THR A 1 653 ? -24.388 0.005 10.977 1.00 80.50 653 THR A C 1
ATOM 4900 O O . THR A 1 653 ? -24.232 -0.917 11.776 1.00 80.50 653 THR A O 1
ATOM 4903 N N . THR A 1 654 ? -24.110 1.264 11.294 1.00 81.94 654 THR A N 1
ATOM 4904 C CA . THR A 1 654 ? -23.919 1.703 12.683 1.00 81.94 654 THR A CA 1
ATOM 4905 C C . THR A 1 654 ? -25.182 2.444 13.092 1.00 81.94 654 THR A C 1
ATOM 4907 O O . THR A 1 654 ? -25.632 3.313 12.350 1.00 81.94 654 THR A O 1
ATOM 4910 N N . THR A 1 655 ? -25.789 2.093 14.222 1.00 81.94 655 THR A N 1
ATOM 4911 C CA . THR A 1 655 ? -27.015 2.754 14.685 1.00 81.94 655 THR A CA 1
ATOM 4912 C C . THR A 1 655 ? -26.741 4.201 15.086 1.00 81.94 655 THR A C 1
ATOM 4914 O O . THR A 1 655 ? -25.694 4.503 15.656 1.00 81.94 655 THR A O 1
ATOM 4917 N N . ALA A 1 656 ? -27.707 5.084 14.819 1.00 78.19 656 ALA A N 1
ATOM 4918 C CA . ALA A 1 656 ? -27.693 6.482 15.253 1.00 78.19 656 ALA A CA 1
ATOM 4919 C C . ALA A 1 656 ? -26.437 7.283 14.830 1.00 78.19 656 ALA A C 1
ATOM 4921 O O . ALA A 1 656 ? -25.860 7.987 15.652 1.00 78.19 656 ALA A O 1
ATOM 4922 N N . ARG A 1 657 ? -25.993 7.178 13.567 1.00 73.62 657 ARG A N 1
ATOM 4923 C CA . ARG A 1 657 ? -24.840 7.961 13.061 1.00 73.62 657 ARG A CA 1
ATOM 4924 C C . ARG A 1 657 ? -25.044 9.471 13.206 1.00 73.62 657 ARG A C 1
ATOM 4926 O O . ARG A 1 657 ? -24.118 10.163 13.603 1.00 73.62 657 ARG A O 1
ATOM 4933 N N . ASP A 1 658 ? -26.276 9.932 13.011 1.00 77.75 658 ASP A N 1
ATOM 4934 C CA . ASP A 1 658 ? -26.665 11.345 13.124 1.00 77.75 658 ASP A CA 1
ATOM 4935 C C . ASP A 1 658 ? -26.885 11.802 14.582 1.00 77.75 658 ASP A C 1
ATOM 4937 O O . ASP A 1 658 ? -27.340 12.914 14.835 1.00 77.75 658 ASP A O 1
ATOM 4941 N N . ALA A 1 659 ? -26.589 10.950 15.574 1.00 85.06 659 ALA A N 1
ATOM 4942 C CA . ALA A 1 659 ? -26.708 11.291 16.995 1.00 85.06 659 ALA A CA 1
ATOM 4943 C C . ALA A 1 659 ? -25.536 12.130 17.525 1.00 85.06 659 ALA A C 1
ATOM 4945 O O . ALA A 1 659 ? -25.478 12.396 18.725 1.00 85.06 659 ALA A O 1
ATOM 4946 N N . VAL A 1 660 ? -24.606 12.531 16.659 1.00 86.44 660 VAL A N 1
ATOM 4947 C CA . VAL A 1 660 ? -23.456 13.363 17.007 1.00 86.44 660 VAL A CA 1
ATOM 4948 C C . VAL A 1 660 ? -23.469 14.600 16.120 1.00 86.44 660 VAL A C 1
ATOM 4950 O O . VAL A 1 660 ? -23.542 14.489 14.901 1.00 86.44 660 VAL A O 1
ATOM 4953 N N . ALA A 1 661 ? -23.383 15.772 16.736 1.00 88.25 661 ALA A N 1
ATOM 4954 C CA . ALA A 1 661 ? -23.238 17.047 16.047 1.00 88.25 661 ALA A CA 1
ATOM 4955 C C . ALA A 1 661 ? -21.939 17.724 16.486 1.00 88.25 661 ALA A C 1
ATOM 4957 O O . ALA A 1 661 ? -21.454 17.479 17.589 1.00 88.25 661 ALA A O 1
ATOM 4958 N N . ALA A 1 662 ? -21.400 18.609 15.654 1.00 90.94 662 ALA A N 1
ATOM 4959 C CA . ALA A 1 662 ? -20.233 19.406 16.010 1.00 90.94 662 ALA A CA 1
ATOM 4960 C C . ALA A 1 662 ? -20.505 20.900 15.845 1.00 90.94 662 ALA A C 1
ATOM 4962 O O . ALA A 1 662 ? -21.288 21.315 14.990 1.00 90.94 662 ALA A O 1
ATOM 4963 N N . ALA A 1 663 ? -19.839 21.715 16.654 1.00 89.81 663 ALA A N 1
ATOM 4964 C CA . ALA A 1 663 ? -19.774 23.160 16.517 1.00 89.81 663 ALA A CA 1
ATOM 4965 C C . ALA A 1 663 ? -18.308 23.593 16.535 1.00 89.81 663 ALA A C 1
ATOM 4967 O O . ALA A 1 663 ? -17.552 23.164 17.403 1.00 89.81 663 ALA A O 1
ATOM 4968 N N . TYR A 1 664 ? -17.920 24.436 15.585 1.00 89.12 664 TYR A N 1
ATOM 4969 C CA . TYR A 1 664 ? -16.568 24.986 15.516 1.00 89.12 664 TYR A CA 1
ATOM 4970 C C . TYR A 1 664 ? -16.561 26.422 16.049 1.00 89.12 664 TYR A C 1
ATOM 4972 O O . TYR A 1 664 ? -17.494 27.192 15.780 1.00 89.12 664 TYR A O 1
ATOM 4980 N N . ASP A 1 665 ? -15.538 26.748 16.831 1.00 86.81 665 ASP A N 1
ATOM 4981 C CA . ASP A 1 665 ? -15.241 28.083 17.347 1.00 86.81 665 ASP A CA 1
ATOM 4982 C C . ASP A 1 665 ? -13.880 28.505 16.782 1.00 86.81 665 ASP A C 1
ATOM 4984 O O . ASP A 1 665 ? -12.851 27.920 17.125 1.00 86.81 665 ASP A O 1
ATOM 4988 N N . ASP A 1 666 ? -13.883 29.467 15.857 1.00 81.25 666 ASP A N 1
ATOM 4989 C CA . ASP A 1 666 ? -12.666 29.911 15.178 1.00 81.25 666 ASP A CA 1
ATOM 4990 C C . ASP A 1 666 ? -11.796 30.835 16.038 1.00 81.25 666 ASP A C 1
ATOM 4992 O O . ASP A 1 666 ? -10.582 30.848 15.859 1.00 81.25 666 ASP A O 1
ATOM 4996 N N . ASP A 1 667 ? -12.382 31.555 17.002 1.00 80.94 667 ASP A N 1
ATOM 4997 C CA . ASP A 1 667 ? -11.632 32.384 17.954 1.00 80.94 667 ASP A CA 1
ATOM 4998 C C . ASP A 1 667 ? -10.796 31.516 18.912 1.00 80.94 667 ASP A C 1
ATOM 5000 O O . ASP A 1 667 ? -9.734 31.940 19.383 1.00 80.94 667 ASP A O 1
ATOM 5004 N N . ALA A 1 668 ? -11.303 30.325 19.246 1.00 83.88 668 ALA A N 1
ATOM 5005 C CA . ALA A 1 668 ? -10.657 29.370 20.140 1.00 83.88 668 ALA A CA 1
ATOM 5006 C C . ALA A 1 668 ? -9.869 28.262 19.420 1.00 83.88 668 ALA A C 1
ATOM 5008 O O . ALA A 1 668 ? -9.185 27.508 20.107 1.00 83.88 668 ALA A O 1
ATOM 5009 N N . GLU A 1 669 ? -9.977 28.151 18.089 1.00 85.62 669 GLU A N 1
ATOM 5010 C CA . GLU A 1 669 ? -9.444 27.026 17.295 1.00 85.62 669 GLU A CA 1
ATOM 5011 C C . GLU A 1 669 ? -9.841 25.668 17.905 1.00 85.62 669 GLU A C 1
ATOM 5013 O O . GLU A 1 669 ? -9.025 24.767 18.094 1.00 85.62 669 GLU A O 1
ATOM 5018 N N . ALA A 1 670 ? -11.119 25.546 18.282 1.00 89.19 670 ALA A N 1
ATOM 5019 C CA . ALA A 1 670 ? -11.634 24.405 19.030 1.00 89.19 670 ALA A CA 1
ATOM 5020 C C . ALA A 1 670 ? -12.954 23.889 18.449 1.00 89.19 670 ALA A C 1
ATOM 5022 O O . ALA A 1 670 ? -13.821 24.649 18.001 1.00 89.19 670 ALA A O 1
ATOM 5023 N N . MET A 1 671 ? -13.142 22.571 18.506 1.00 90.38 671 MET A N 1
ATOM 5024 C CA . MET A 1 671 ? -14.360 21.904 18.065 1.00 90.38 671 MET A CA 1
ATOM 5025 C C . MET A 1 671 ? -15.103 21.278 19.243 1.00 90.38 671 MET A C 1
ATOM 5027 O O . MET A 1 671 ? -14.606 20.384 19.918 1.00 90.38 671 MET A O 1
ATOM 5031 N N . THR A 1 672 ? -16.338 21.717 19.473 1.00 92.31 672 THR A N 1
ATOM 5032 C CA . THR A 1 672 ? -17.239 21.103 20.454 1.00 92.31 672 THR A CA 1
ATOM 5033 C C . THR A 1 672 ? -18.053 20.004 19.786 1.00 92.31 672 THR A C 1
ATOM 5035 O O . THR A 1 672 ? -18.767 20.273 18.820 1.00 92.31 672 THR A O 1
ATOM 5038 N N . ILE A 1 673 ? -17.990 18.784 20.312 1.00 91.56 673 ILE A N 1
ATOM 5039 C CA . ILE A 1 673 ? -18.776 17.640 19.840 1.00 91.56 673 ILE A CA 1
ATOM 5040 C C . ILE A 1 673 ? -19.896 17.383 20.844 1.00 91.56 673 ILE A C 1
ATOM 5042 O O . ILE A 1 673 ? -19.636 17.216 22.031 1.00 91.56 673 ILE A O 1
ATOM 5046 N N . GLU A 1 674 ? -21.138 17.344 20.370 1.00 91.31 674 GLU A N 1
ATOM 5047 C CA . GLU A 1 674 ? -22.351 17.164 21.168 1.00 91.31 674 GLU A CA 1
ATOM 5048 C C . GLU A 1 674 ? -23.058 15.859 20.800 1.00 91.31 674 GLU A C 1
ATOM 5050 O O . GLU A 1 674 ? -23.303 15.573 19.625 1.00 91.31 674 GLU A O 1
ATOM 5055 N N . TYR A 1 675 ? -23.470 15.102 21.813 1.00 90.81 675 TYR A N 1
ATOM 5056 C CA . TYR A 1 675 ? -24.418 14.014 21.645 1.00 90.81 675 TYR A CA 1
ATOM 5057 C C . TYR A 1 675 ? -25.846 14.566 21.536 1.00 90.81 675 TYR A C 1
ATOM 5059 O O . TYR A 1 675 ? -26.419 15.059 22.507 1.00 90.81 675 TYR A O 1
ATOM 5067 N N . VAL A 1 676 ? -26.447 14.468 20.352 1.00 89.62 676 VAL A N 1
ATOM 5068 C CA . VAL A 1 676 ? -27.813 14.943 20.056 1.00 89.62 676 VAL A CA 1
ATOM 5069 C C . VAL A 1 676 ? -28.837 13.810 19.955 1.00 89.62 676 VAL A C 1
ATOM 5071 O O . VAL A 1 676 ? -30.010 14.059 19.685 1.00 89.62 676 VAL A O 1
ATOM 5074 N N . GLY A 1 677 ? -28.413 12.562 20.174 1.00 85.38 677 GLY A N 1
ATOM 5075 C CA . GLY A 1 677 ? -29.299 11.401 20.132 1.00 85.38 677 GLY A CA 1
ATOM 5076 C C . GLY A 1 677 ? -30.378 11.423 21.215 1.00 85.38 677 GLY A C 1
ATOM 5077 O O . GLY A 1 677 ? -30.158 11.894 22.331 1.00 85.38 677 GLY A O 1
ATOM 5078 N N . GLU A 1 678 ? -31.555 10.885 20.888 1.00 84.81 678 GLU A N 1
ATOM 5079 C CA . GLU A 1 678 ? -32.719 10.832 21.791 1.00 84.81 678 GLU A CA 1
ATOM 5080 C C . GLU A 1 678 ? -32.659 9.675 22.804 1.00 84.81 678 GLU A C 1
ATOM 5082 O O . GLU A 1 678 ? -33.353 9.696 23.823 1.00 84.81 678 GLU A O 1
ATOM 5087 N N . GLN A 1 679 ? -31.829 8.663 22.537 1.00 85.56 679 GLN A N 1
ATOM 5088 C CA . GLN A 1 679 ? -31.631 7.491 23.394 1.00 85.56 679 GLN A CA 1
ATOM 5089 C C . GLN A 1 679 ? -30.306 7.595 24.150 1.00 85.56 679 GLN A C 1
ATOM 5091 O O . GLN A 1 679 ? -29.361 8.154 23.611 1.00 85.56 679 GLN A O 1
ATOM 5096 N N . PRO A 1 680 ? -30.183 7.029 25.361 1.00 87.50 680 PRO A N 1
ATOM 5097 C CA . PRO A 1 680 ? -28.904 7.005 26.056 1.00 87.50 680 PRO A CA 1
ATOM 5098 C C . PRO A 1 680 ? -27.886 6.119 25.323 1.00 87.50 680 PRO A C 1
ATOM 5100 O O . PRO A 1 680 ? -28.227 5.025 24.851 1.00 87.50 680 PRO A O 1
ATOM 5103 N N . ALA A 1 681 ? -26.633 6.569 25.264 1.00 86.69 681 ALA A N 1
ATOM 5104 C CA . ALA A 1 681 ? -25.529 5.835 24.651 1.00 86.69 681 ALA A CA 1
ATOM 5105 C C . ALA A 1 681 ? -24.368 5.601 25.624 1.00 86.69 681 ALA A C 1
ATOM 5107 O O . ALA A 1 681 ? -24.237 6.253 26.654 1.00 86.69 681 ALA A O 1
ATOM 5108 N N . ASP A 1 682 ? -23.536 4.626 25.276 1.00 85.94 682 ASP A N 1
ATOM 5109 C CA . ASP A 1 682 ? -22.363 4.227 26.046 1.00 85.94 682 ASP A CA 1
ATOM 5110 C C . ASP A 1 682 ? -21.141 5.065 25.607 1.00 85.94 682 ASP A C 1
ATOM 5112 O O . ASP A 1 682 ? -20.693 4.900 24.464 1.00 85.94 682 ASP A O 1
ATOM 5116 N N . PRO A 1 683 ? -20.630 5.985 26.451 1.00 86.38 683 PRO A N 1
ATOM 5117 C CA . PRO A 1 683 ? -19.541 6.892 26.089 1.00 86.38 683 PRO A CA 1
ATOM 5118 C C . PRO A 1 683 ? -18.223 6.161 25.825 1.00 86.38 683 PRO A C 1
ATOM 5120 O O . PRO A 1 683 ? -17.439 6.619 24.990 1.00 86.38 683 PRO A O 1
ATOM 5123 N N . ASP A 1 684 ? -18.000 4.999 26.448 1.00 82.38 684 ASP A N 1
ATOM 5124 C CA . ASP A 1 684 ? -16.789 4.181 26.278 1.00 82.38 684 ASP A CA 1
ATOM 5125 C C . ASP A 1 684 ? -16.593 3.703 24.837 1.00 82.38 684 ASP A C 1
ATOM 5127 O O . ASP A 1 684 ? -15.493 3.315 24.442 1.00 82.38 684 ASP A O 1
ATOM 5131 N N . ARG A 1 685 ? -17.649 3.739 24.021 1.00 78.38 685 ARG A N 1
ATOM 5132 C CA . ARG A 1 685 ? -17.611 3.312 22.621 1.00 78.38 685 ARG A CA 1
ATOM 5133 C C . ARG A 1 685 ? -17.200 4.412 21.668 1.00 78.38 685 ARG A C 1
ATOM 5135 O O . ARG A 1 685 ? -16.853 4.099 20.538 1.00 78.38 685 ARG A O 1
ATOM 5142 N N . LEU A 1 686 ? -17.270 5.678 22.059 1.00 84.75 686 LEU A N 1
ATOM 5143 C CA . LEU A 1 686 ? -16.845 6.761 21.183 1.00 84.75 686 LEU A CA 1
ATOM 5144 C C . LEU A 1 686 ? -15.333 6.960 21.284 1.00 84.75 686 LEU A C 1
ATOM 5146 O O . LEU A 1 686 ? -14.729 6.854 22.347 1.00 84.75 686 LEU A O 1
ATOM 5150 N N . ARG A 1 687 ? -14.704 7.221 20.147 1.00 83.06 687 ARG A N 1
ATOM 5151 C CA . ARG A 1 687 ? -13.331 7.710 20.037 1.00 83.06 687 ARG A CA 1
ATOM 5152 C C . ARG A 1 687 ? -13.351 8.943 19.159 1.00 83.06 687 ARG A C 1
ATOM 5154 O O . ARG A 1 687 ? -14.136 9.011 18.212 1.00 83.06 687 ARG A O 1
ATOM 5161 N N . VAL A 1 688 ? -12.513 9.906 19.501 1.00 83.75 688 VAL A N 1
ATOM 5162 C CA . VAL A 1 688 ? -12.405 11.174 18.792 1.00 83.75 688 VAL A CA 1
ATOM 5163 C C . VAL A 1 688 ? -10.939 11.384 18.479 1.00 83.75 688 VAL A C 1
ATOM 5165 O O . VAL A 1 688 ? -10.122 11.398 19.389 1.00 83.75 688 VAL A O 1
ATOM 5168 N N . SER A 1 689 ? -10.622 11.500 17.195 1.00 79.25 689 SER A N 1
ATOM 5169 C CA . SER A 1 689 ? -9.256 11.676 16.700 1.00 79.25 689 SER A CA 1
ATOM 5170 C C . SER A 1 689 ? -9.195 12.881 15.770 1.00 79.25 689 SER A C 1
ATOM 5172 O O . SER A 1 689 ? -10.128 13.093 14.993 1.00 79.25 689 SER A O 1
ATOM 5174 N N . VAL A 1 690 ? -8.101 13.638 15.796 1.00 80.81 690 VAL A N 1
ATOM 5175 C CA . VAL A 1 690 ? -7.871 14.777 14.893 1.00 80.81 690 VAL A CA 1
ATOM 5176 C C . VAL A 1 690 ? -6.876 14.360 13.816 1.00 80.81 690 VAL A C 1
ATOM 5178 O O . VAL A 1 690 ? -5.784 13.901 14.127 1.00 80.81 690 VAL A O 1
ATOM 5181 N N . ASN A 1 691 ? -7.256 14.499 12.547 1.00 72.69 691 ASN A N 1
ATOM 5182 C CA . ASN A 1 691 ? -6.381 14.233 11.408 1.00 72.69 691 ASN A CA 1
ATOM 5183 C C . ASN A 1 691 ? -5.965 15.563 10.764 1.00 72.69 691 ASN A C 1
ATOM 5185 O O . ASN A 1 691 ? -6.825 16.250 10.205 1.00 72.69 691 ASN A O 1
ATOM 5189 N N . GLY A 1 692 ? -4.670 15.889 10.823 1.00 60.09 692 GLY A N 1
ATOM 5190 C CA . GLY A 1 692 ? -4.071 17.112 10.277 1.00 60.09 692 GLY A CA 1
ATOM 5191 C C . GLY A 1 692 ? -2.789 16.852 9.478 1.00 60.09 692 GLY A C 1
ATOM 5192 O O . GLY A 1 692 ? -2.218 15.764 9.534 1.00 60.09 692 GLY A O 1
ATOM 5193 N N . ALA A 1 693 ? -2.341 17.847 8.704 1.00 44.62 693 ALA A N 1
ATOM 5194 C CA . ALA A 1 693 ? -1.145 17.760 7.848 1.00 44.62 693 ALA A CA 1
ATOM 5195 C C . ALA A 1 693 ? 0.192 17.912 8.611 1.00 44.62 693 ALA A C 1
ATOM 5197 O O . ALA A 1 693 ? 1.255 17.788 8.007 1.00 44.62 693 ALA A O 1
ATOM 5198 N N . GLY A 1 694 ? 0.144 18.190 9.917 1.00 40.94 694 GLY A N 1
ATOM 5199 C CA . GLY A 1 694 ? 1.298 18.197 10.813 1.00 40.94 694 GLY A CA 1
ATOM 5200 C C . GLY A 1 694 ? 1.216 17.033 11.795 1.00 40.94 694 GLY A C 1
ATOM 5201 O O . GLY A 1 694 ? 0.176 16.827 12.415 1.00 40.94 694 GLY A O 1
ATOM 5202 N N . ASP A 1 695 ? 2.301 16.270 11.911 1.00 44.50 695 ASP A N 1
ATOM 5203 C CA . ASP A 1 695 ? 2.464 15.146 12.831 1.00 44.50 695 ASP A CA 1
ATOM 5204 C C . ASP A 1 695 ? 1.956 15.432 14.253 1.00 44.50 695 ASP A C 1
ATOM 5206 O O . ASP A 1 695 ? 2.619 16.108 15.037 1.00 44.50 695 ASP A O 1
ATOM 5210 N N . PHE A 1 696 ? 0.829 14.813 14.607 1.00 34.66 696 PHE A N 1
ATOM 5211 C CA . PHE A 1 696 ? 0.502 14.430 15.979 1.00 34.66 696 PHE A CA 1
ATOM 5212 C C . PHE A 1 696 ? -0.172 13.051 15.977 1.00 34.66 696 PHE A C 1
ATOM 5214 O O . PHE A 1 696 ? -1.391 12.920 16.047 1.00 34.66 696 PHE A O 1
ATOM 5221 N N . ARG A 1 697 ? 0.644 11.990 15.933 1.00 42.09 697 ARG A N 1
ATOM 5222 C CA . ARG A 1 697 ? 0.298 10.717 16.583 1.00 42.09 697 ARG A CA 1
ATOM 5223 C C . ARG A 1 697 ? 0.583 10.881 18.077 1.00 42.09 697 ARG A C 1
ATOM 5225 O O . ARG A 1 697 ? 1.682 10.588 18.528 1.00 42.09 697 ARG A O 1
ATOM 5232 N N . GLY A 1 698 ? -0.374 11.435 18.817 1.00 37.91 698 GLY A N 1
ATOM 5233 C CA . GLY A 1 698 ? -0.359 11.415 20.280 1.00 37.91 698 GLY A CA 1
ATOM 5234 C C . GLY A 1 698 ? -0.963 10.106 20.781 1.00 37.91 698 GLY A C 1
ATOM 5235 O O . GLY A 1 698 ? -2.050 9.730 20.359 1.00 37.91 698 GLY A O 1
ATOM 5236 N N . GLU A 1 699 ? -0.261 9.417 21.675 1.00 37.75 699 GLU A N 1
ATOM 5237 C CA . GLU A 1 699 ? -0.589 8.104 22.256 1.00 37.75 699 GLU A CA 1
ATOM 5238 C C . GLU A 1 699 ? -1.832 8.084 23.187 1.00 37.75 699 GLU A C 1
ATOM 5240 O O . GLU A 1 699 ? -1.982 7.179 24.009 1.00 37.75 699 GLU A O 1
ATOM 5245 N N . ASP A 1 700 ? -2.767 9.028 23.044 1.00 41.84 700 ASP A N 1
ATOM 5246 C CA . ASP A 1 700 ? -3.997 9.134 23.851 1.00 41.84 700 ASP A CA 1
ATOM 5247 C C . ASP A 1 700 ? -5.188 8.329 23.268 1.00 41.84 700 ASP A C 1
ATOM 5249 O O . ASP A 1 700 ? -6.347 8.567 23.600 1.00 41.84 700 ASP A O 1
ATOM 5253 N N . ASP A 1 701 ? -4.938 7.325 22.421 1.00 50.50 701 ASP A N 1
ATOM 5254 C CA . ASP A 1 701 ? -5.982 6.517 21.756 1.00 50.50 701 ASP A CA 1
ATOM 5255 C C . ASP A 1 701 ? -6.686 5.479 22.668 1.00 50.50 701 ASP A C 1
ATOM 5257 O O . ASP A 1 701 ? -7.569 4.732 22.225 1.00 50.50 701 ASP A O 1
ATOM 5261 N N . GLN A 1 702 ? -6.329 5.400 23.955 1.00 52.16 702 GLN A N 1
ATOM 5262 C CA . GLN A 1 702 ? -6.838 4.349 24.850 1.00 52.16 702 GLN A CA 1
ATOM 5263 C C . GLN A 1 702 ? -8.123 4.739 25.607 1.00 52.16 702 GLN A C 1
ATOM 5265 O O . GLN A 1 702 ? -8.981 3.873 25.804 1.00 52.16 702 GLN A O 1
ATOM 5270 N N . GLU A 1 703 ? -8.328 6.012 25.966 1.00 60.59 703 GLU A N 1
ATOM 5271 C CA . GLU A 1 703 ? -9.478 6.454 26.778 1.00 60.59 703 GLU A CA 1
ATOM 5272 C C . GLU A 1 703 ? -10.445 7.335 25.964 1.00 60.59 703 GLU A C 1
ATOM 5274 O O . GLU A 1 703 ? -10.049 8.282 25.292 1.00 60.59 703 GLU A O 1
ATOM 5279 N N . SER A 1 704 ? -11.745 7.014 25.985 1.00 71.62 704 SER A N 1
ATOM 5280 C CA . SER A 1 704 ? -12.766 7.838 25.321 1.00 71.62 704 SER A CA 1
ATOM 5281 C C . SER A 1 704 ? -12.851 9.210 25.991 1.00 71.62 704 SER A C 1
ATOM 5283 O O . SER A 1 704 ? -13.189 9.290 27.171 1.00 71.62 704 SER A O 1
ATOM 5285 N N . ALA A 1 705 ? -12.649 10.294 25.234 1.00 78.75 705 ALA A N 1
ATOM 5286 C CA . ALA A 1 705 ? -12.848 11.660 25.731 1.00 78.75 705 ALA A CA 1
ATOM 5287 C C . ALA A 1 705 ? -14.260 11.871 26.317 1.00 78.75 705 ALA A C 1
ATOM 5289 O O . ALA A 1 705 ? -14.429 12.552 27.325 1.00 78.75 705 ALA A O 1
ATOM 5290 N N . PHE A 1 706 ? -15.274 11.216 25.742 1.00 82.38 706 PHE A N 1
ATOM 5291 C CA . PHE A 1 706 ? -16.629 11.219 26.291 1.00 82.38 706 PHE A CA 1
ATOM 5292 C C . PHE A 1 706 ? -16.736 10.438 27.606 1.00 82.38 706 PHE A C 1
ATOM 5294 O O . PHE A 1 706 ? -17.454 10.884 28.495 1.00 82.38 706 PHE A O 1
ATOM 5301 N N . ALA A 1 707 ? -16.037 9.308 27.750 1.00 83.19 707 ALA A N 1
ATOM 5302 C CA . ALA A 1 707 ? -16.066 8.505 28.979 1.00 83.19 707 ALA A CA 1
ATOM 5303 C C . ALA A 1 707 ? -15.294 9.154 30.133 1.00 83.19 707 ALA A C 1
ATOM 5305 O O . ALA A 1 707 ? -15.615 8.934 31.299 1.00 83.19 707 ALA A O 1
ATOM 5306 N N . ALA A 1 708 ? -14.308 9.997 29.817 1.00 83.12 708 ALA A N 1
ATOM 5307 C CA . ALA A 1 708 ? -13.608 10.796 30.814 1.00 83.12 708 ALA A CA 1
ATOM 5308 C C . ALA A 1 708 ? -14.536 11.823 31.496 1.00 83.12 708 ALA A C 1
ATOM 5310 O O . ALA A 1 708 ? -14.359 12.128 32.680 1.00 83.12 708 ALA A O 1
ATOM 5311 N N . GLU A 1 709 ? -15.529 12.354 30.770 1.00 83.19 709 GLU A N 1
ATOM 5312 C CA . GLU A 1 709 ? -16.454 13.378 31.279 1.00 83.19 709 GLU A CA 1
ATOM 5313 C C . GLU A 1 709 ? -17.827 12.831 31.701 1.00 83.19 709 GLU A C 1
ATOM 5315 O O . GLU A 1 709 ? -18.437 13.367 32.633 1.00 83.19 709 GLU A O 1
ATOM 5320 N N . HIS A 1 710 ? -18.304 11.758 31.063 1.00 87.31 710 HIS A N 1
ATOM 5321 C CA . HIS A 1 710 ? -19.667 11.246 31.213 1.00 87.31 710 HIS A CA 1
ATOM 5322 C C . HIS A 1 710 ? -19.682 9.732 31.449 1.00 87.31 710 HIS A C 1
ATOM 5324 O O . HIS A 1 710 ? -19.029 8.980 30.739 1.00 87.31 710 HIS A O 1
ATOM 5330 N N . ASP A 1 711 ? -20.493 9.268 32.408 1.00 84.56 711 ASP A N 1
ATOM 5331 C CA . ASP A 1 711 ? -20.729 7.830 32.650 1.00 84.56 711 ASP A CA 1
ATOM 5332 C C . ASP A 1 711 ? -21.794 7.230 31.693 1.00 84.56 711 ASP A C 1
ATOM 5334 O O . ASP A 1 711 ? -21.896 6.015 31.531 1.00 84.56 711 ASP A O 1
ATOM 5338 N N . GLU A 1 712 ? -22.648 8.073 31.103 1.00 88.44 712 GLU A N 1
ATOM 5339 C CA . GLU A 1 712 ? -23.708 7.735 30.139 1.00 88.44 712 GLU A CA 1
ATOM 5340 C C . GLU A 1 712 ? -23.968 8.980 29.280 1.00 88.44 712 GLU A C 1
ATOM 5342 O O . GLU A 1 712 ? -24.076 10.071 29.835 1.00 88.44 712 GLU A O 1
ATOM 5347 N N . LEU A 1 713 ? -24.085 8.831 27.957 1.00 89.19 713 LEU A N 1
ATOM 5348 C CA . LEU A 1 713 ? -24.390 9.952 27.064 1.00 89.19 713 LEU A CA 1
ATOM 5349 C C . LEU A 1 713 ? -25.891 10.173 26.957 1.00 89.19 713 LEU A C 1
ATOM 5351 O O . LEU A 1 713 ? -26.645 9.265 26.604 1.00 89.19 713 LEU A O 1
ATOM 5355 N N . THR A 1 714 ? -26.303 11.406 27.202 1.00 89.81 714 THR A N 1
ATOM 5356 C CA . THR A 1 714 ? -27.659 11.924 27.083 1.00 89.81 714 THR A CA 1
ATOM 5357 C C . THR A 1 714 ? -27.674 13.166 26.196 1.00 89.81 714 THR A C 1
ATOM 5359 O O . THR A 1 714 ? -26.646 13.796 25.954 1.00 89.81 714 THR A O 1
ATOM 5362 N N . THR A 1 715 ? -28.841 13.504 25.641 1.00 90.62 715 THR A N 1
ATOM 5363 C CA . THR A 1 715 ? -28.967 14.640 24.718 1.00 90.62 715 THR A CA 1
ATOM 5364 C C . THR A 1 715 ? -28.413 15.927 25.338 1.00 90.62 715 THR A C 1
ATOM 5366 O O . THR A 1 715 ? -28.904 16.376 26.378 1.00 90.62 715 THR A O 1
ATOM 5369 N N . GLY A 1 716 ? -27.452 16.550 24.661 1.00 87.81 716 GLY A N 1
ATOM 5370 C CA . GLY A 1 716 ? -26.790 17.779 25.092 1.00 87.81 716 GLY A CA 1
ATOM 5371 C C . GLY A 1 716 ? -25.458 17.577 25.812 1.00 87.81 716 GLY A C 1
ATOM 5372 O O . GLY A 1 716 ? -24.843 18.573 26.192 1.00 87.81 716 GLY A O 1
ATOM 5373 N N . ASP A 1 717 ? -25.007 16.337 26.009 1.00 93.62 717 ASP A N 1
ATOM 5374 C CA . ASP A 1 717 ? -23.681 16.069 26.565 1.00 93.62 717 ASP A CA 1
ATOM 5375 C C . ASP A 1 717 ? -22.602 16.384 25.528 1.00 93.62 717 ASP A C 1
ATOM 5377 O O . ASP A 1 717 ? -22.666 15.943 24.378 1.00 93.62 717 ASP A O 1
ATOM 5381 N N . THR A 1 718 ? -21.616 17.180 25.934 1.00 92.50 718 THR A N 1
ATOM 5382 C CA . THR A 1 718 ? -20.573 17.708 25.053 1.00 92.50 718 THR A CA 1
ATOM 5383 C C . THR A 1 718 ? -19.185 17.353 25.549 1.00 92.50 718 THR A C 1
ATOM 5385 O O . THR A 1 718 ? -18.987 17.219 26.757 1.00 92.50 718 THR A O 1
ATOM 5388 N N . ILE A 1 719 ? -18.236 17.328 24.620 1.00 91.38 719 ILE A N 1
ATOM 5389 C CA . ILE A 1 719 ? -16.798 17.436 24.877 1.00 91.38 719 ILE A CA 1
ATOM 5390 C C . ILE A 1 719 ? -16.206 18.518 23.968 1.00 91.38 719 ILE A C 1
ATOM 5392 O O . ILE A 1 719 ? -16.779 18.826 22.917 1.00 91.38 719 ILE A O 1
ATOM 5396 N N . THR A 1 720 ? -15.052 19.062 24.338 1.00 90.25 720 THR A N 1
ATOM 5397 C CA . THR A 1 720 ? -14.300 20.013 23.508 1.00 90.25 720 THR A CA 1
ATOM 5398 C C . THR A 1 720 ? -12.995 19.372 23.056 1.00 90.25 720 THR A C 1
ATOM 5400 O O . THR A 1 720 ? -12.267 18.814 23.870 1.00 90.25 720 THR A O 1
ATOM 5403 N N . VAL A 1 721 ? -12.713 19.461 21.761 1.00 88.00 721 VAL A N 1
ATOM 5404 C CA . VAL A 1 721 ? -11.426 19.126 21.153 1.00 88.00 721 VAL A CA 1
ATOM 5405 C C . VAL A 1 721 ? -10.708 20.439 20.868 1.00 88.00 721 VAL A C 1
ATOM 5407 O O . VAL A 1 721 ? -11.176 21.225 20.042 1.00 88.00 721 VAL A O 1
ATOM 5410 N N . ASP A 1 722 ? -9.629 20.697 21.596 1.00 87.19 722 ASP A N 1
ATOM 5411 C CA . ASP A 1 722 ? -8.774 21.872 21.406 1.00 87.19 722 ASP A CA 1
ATOM 5412 C C . ASP A 1 722 ? -7.790 21.656 20.233 1.00 87.19 722 ASP A C 1
ATOM 5414 O O . ASP A 1 722 ? -7.639 20.532 19.748 1.00 87.19 722 ASP A O 1
ATOM 5418 N N . ASP A 1 723 ? -7.126 22.729 19.786 1.00 83.38 723 ASP A N 1
ATOM 5419 C CA . ASP A 1 723 ? -6.081 22.719 18.744 1.00 83.38 723 ASP A CA 1
ATOM 5420 C C . ASP A 1 723 ? -6.542 22.125 17.391 1.00 83.38 723 ASP A C 1
ATOM 5422 O O . ASP A 1 723 ? -5.807 21.400 16.723 1.00 83.38 723 ASP A O 1
ATOM 5426 N N . VAL A 1 724 ? -7.773 22.436 16.968 1.00 84.31 724 VAL A N 1
ATOM 5427 C CA . VAL A 1 724 ? -8.321 22.021 15.667 1.00 84.31 724 VAL A CA 1
ATOM 5428 C C . VAL A 1 724 ? -8.143 23.154 14.663 1.00 84.31 724 VAL A C 1
ATOM 5430 O O . VAL A 1 724 ? -8.918 24.109 14.652 1.00 84.31 724 VAL A O 1
ATOM 5433 N N . GLY A 1 725 ? -7.144 23.038 13.791 1.00 82.31 725 GLY A N 1
ATOM 5434 C CA . GLY A 1 725 ? -6.884 23.995 12.723 1.00 82.31 725 GLY A CA 1
ATOM 5435 C C . GLY A 1 725 ? -7.914 23.946 11.588 1.00 82.31 725 GLY A C 1
ATOM 5436 O O . GLY A 1 725 ? -8.705 23.011 11.437 1.00 82.31 725 GLY A O 1
ATOM 5437 N N . LEU A 1 726 ? -7.879 24.958 10.713 1.00 81.06 726 LEU A N 1
ATOM 5438 C CA . LEU A 1 726 ? -8.827 25.097 9.596 1.00 81.06 726 LEU A CA 1
ATOM 5439 C C . LEU A 1 726 ? -8.770 23.921 8.604 1.00 81.06 726 LEU A C 1
ATOM 5441 O O . LEU A 1 726 ? -9.777 23.594 7.976 1.00 81.06 726 LEU A O 1
ATOM 5445 N N . ASP A 1 727 ? -7.612 23.284 8.448 1.00 81.38 727 ASP A N 1
ATOM 5446 C CA . ASP A 1 727 ? -7.415 22.161 7.525 1.00 81.38 727 ASP A CA 1
ATOM 5447 C C . ASP A 1 727 ? -7.499 20.785 8.200 1.00 81.38 727 ASP A C 1
ATOM 5449 O O . ASP A 1 727 ? -7.421 19.761 7.515 1.00 81.38 727 ASP A O 1
ATOM 5453 N N . ASP A 1 728 ? -7.757 20.764 9.508 1.00 84.69 728 ASP A N 1
ATOM 5454 C CA . ASP A 1 728 ? -7.886 19.540 10.283 1.00 84.69 728 ASP A CA 1
ATOM 5455 C C . ASP A 1 728 ? -9.299 18.961 10.184 1.00 84.69 728 ASP A C 1
ATOM 5457 O O . ASP A 1 728 ? -10.296 19.651 9.933 1.00 84.69 728 ASP A O 1
ATOM 5461 N N . THR A 1 729 ? -9.393 17.646 10.363 1.00 83.12 729 THR A N 1
ATOM 5462 C CA . THR A 1 729 ? -10.666 16.928 10.415 1.00 83.12 729 THR A CA 1
ATOM 5463 C C . THR A 1 729 ? -10.746 16.089 11.673 1.00 83.12 729 THR A C 1
ATOM 5465 O O . THR A 1 729 ? -9.973 15.153 11.868 1.00 83.12 729 THR A O 1
ATOM 5468 N N . VAL A 1 730 ? -11.735 16.398 12.503 1.00 84.69 730 VAL A N 1
ATOM 5469 C CA . VAL A 1 730 ? -12.071 15.628 13.693 1.00 84.69 730 VAL A CA 1
ATOM 5470 C C . VAL A 1 730 ? -12.949 14.452 13.281 1.00 84.69 730 VAL A C 1
ATOM 5472 O O . VAL A 1 730 ? -14.029 14.625 12.718 1.00 84.69 730 VAL A O 1
ATOM 5475 N N . VAL A 1 731 ? -12.487 13.235 13.540 1.00 82.81 731 VAL A N 1
ATOM 5476 C CA . VAL A 1 731 ? -13.196 11.998 13.215 1.00 82.81 731 VAL A CA 1
ATOM 5477 C C . VAL A 1 731 ? -13.766 11.405 14.489 1.00 82.81 731 VAL A C 1
ATOM 5479 O O . VAL A 1 731 ? -13.032 11.064 15.415 1.00 82.81 731 VAL A O 1
ATOM 5482 N N . VAL A 1 732 ? -15.086 11.241 14.516 1.00 83.44 732 VAL A N 1
ATOM 5483 C CA . VAL A 1 732 ? -15.779 10.517 15.581 1.00 83.44 732 VAL A CA 1
ATOM 5484 C C . VAL A 1 732 ? -15.994 9.090 15.120 1.00 83.44 732 VAL A C 1
ATOM 5486 O O . VAL A 1 732 ? -16.596 8.845 14.071 1.00 83.44 732 VAL A O 1
ATOM 5489 N N . SER A 1 733 ? -15.517 8.139 15.911 1.00 79.62 733 SER A N 1
ATOM 5490 C CA . SER A 1 733 ? -15.579 6.718 15.602 1.00 79.62 733 SER A CA 1
ATOM 5491 C C . SER A 1 733 ? -16.213 5.916 16.726 1.00 79.62 733 SER A C 1
ATOM 5493 O O . SER A 1 733 ? -16.052 6.228 17.899 1.00 79.62 733 SER A O 1
ATOM 5495 N N . VAL A 1 734 ? -16.906 4.841 16.360 1.00 77.81 734 VAL A N 1
ATOM 5496 C CA . VAL A 1 734 ? -17.365 3.819 17.299 1.00 77.81 734 VAL A CA 1
ATOM 5497 C C . VAL A 1 734 ? -16.297 2.739 17.393 1.00 77.81 734 VAL A C 1
ATOM 5499 O O . VAL A 1 734 ? -16.032 2.031 16.420 1.00 77.81 734 VAL A O 1
ATOM 5502 N N . HIS A 1 735 ? -15.694 2.622 18.567 1.00 77.25 735 HIS A N 1
ATOM 5503 C CA . HIS A 1 735 ? -14.777 1.573 18.966 1.00 77.25 735 HIS A CA 1
ATOM 5504 C C . HIS A 1 735 ? -15.546 0.435 19.639 1.00 77.25 735 HIS A C 1
ATOM 5506 O O . HIS A 1 735 ? -16.407 0.643 20.494 1.00 77.25 735 HIS A O 1
ATOM 5512 N N . THR A 1 736 ? -15.279 -0.792 19.213 1.00 66.44 736 THR A N 1
ATOM 5513 C CA . THR A 1 736 ? -15.865 -2.002 19.792 1.00 66.44 736 THR A CA 1
ATOM 5514 C C . THR A 1 736 ? -14.747 -2.981 20.106 1.00 66.44 736 THR A C 1
ATOM 5516 O O . THR A 1 736 ? -14.087 -3.472 19.190 1.00 66.44 736 THR A O 1
ATOM 5519 N N . GLU A 1 737 ? -14.569 -3.291 21.385 1.00 61.06 737 GLU A N 1
ATOM 5520 C CA . GLU A 1 737 ? -13.630 -4.305 21.863 1.00 61.06 737 GLU A CA 1
ATOM 5521 C C . GLU A 1 737 ? -14.264 -5.704 21.848 1.00 61.06 737 GLU A C 1
ATOM 5523 O O . GLU A 1 737 ? -15.475 -5.875 22.024 1.00 61.06 737 GLU A O 1
ATOM 5528 N N . PHE A 1 738 ? -13.441 -6.720 21.616 1.00 61.72 738 PHE A N 1
ATOM 5529 C CA . PHE A 1 738 ? -13.797 -8.135 21.640 1.00 61.72 738 PHE A CA 1
ATOM 5530 C C . PHE A 1 738 ? -12.661 -8.963 22.256 1.00 61.72 738 PHE A C 1
ATOM 5532 O O . PHE A 1 738 ? -11.529 -8.505 22.360 1.00 61.72 738 PHE A O 1
ATOM 5539 N N . GLU A 1 739 ? -12.950 -10.212 22.643 1.00 48.56 739 GLU A N 1
ATOM 5540 C CA . GLU A 1 739 ? -11.986 -11.096 23.333 1.00 48.56 739 GLU A CA 1
ATOM 5541 C C . GLU A 1 739 ? -10.657 -11.287 22.571 1.00 48.56 739 GLU A C 1
ATOM 5543 O O . GLU A 1 739 ? -9.645 -11.569 23.200 1.00 48.56 739 GLU A O 1
ATOM 5548 N N . ASN A 1 740 ? -10.649 -11.087 21.244 1.00 39.22 740 ASN A N 1
ATOM 5549 C CA . ASN A 1 740 ? -9.487 -11.266 20.362 1.00 39.22 740 ASN A CA 1
ATOM 5550 C C . ASN A 1 740 ? -9.136 -9.995 19.545 1.00 39.22 740 ASN A C 1
ATOM 5552 O O . ASN A 1 740 ? -8.722 -10.112 18.391 1.00 39.22 740 ASN A O 1
ATOM 5556 N N . GLY A 1 741 ? -9.399 -8.787 20.065 1.00 47.69 741 GLY A N 1
ATOM 5557 C CA . GLY A 1 741 ? -9.005 -7.514 19.430 1.00 47.69 741 GLY A CA 1
ATOM 5558 C C . GLY A 1 741 ? -10.064 -6.406 19.501 1.00 47.69 741 GLY A C 1
ATOM 5559 O O . GLY A 1 741 ? -11.012 -6.485 20.276 1.00 47.69 741 GLY A O 1
ATOM 5560 N N . SER A 1 742 ? -9.937 -5.374 18.666 1.00 61.75 742 SER A N 1
ATOM 5561 C CA . SER A 1 742 ? -10.907 -4.275 18.582 1.00 61.75 742 SER A CA 1
ATOM 5562 C C . SER A 1 742 ? -11.191 -3.852 17.137 1.00 61.75 742 SER A C 1
ATOM 5564 O O . SER A 1 742 ? -10.449 -4.168 16.205 1.00 61.75 742 SER A O 1
ATOM 5566 N N . ALA A 1 743 ? -12.335 -3.205 16.914 1.00 57.97 743 ALA A N 1
ATOM 5567 C CA . ALA A 1 743 ? -12.712 -2.655 15.618 1.00 57.97 743 ALA A CA 1
ATOM 5568 C C . ALA A 1 743 ? -13.254 -1.241 15.795 1.00 57.97 743 ALA A C 1
ATOM 5570 O O . ALA A 1 743 ? -14.187 -1.021 16.568 1.00 57.97 743 ALA A O 1
ATOM 5571 N N . THR A 1 744 ? -12.707 -0.317 15.014 1.00 65.56 744 THR A N 1
ATOM 5572 C CA . THR A 1 744 ? -13.131 1.082 14.967 1.00 65.56 744 THR A CA 1
ATOM 5573 C C . THR A 1 744 ? -13.878 1.338 13.659 1.00 65.56 744 THR A C 1
ATOM 5575 O O . THR A 1 744 ? -13.547 0.785 12.608 1.00 65.56 744 THR A O 1
ATOM 5578 N N . SER A 1 745 ? -14.951 2.119 13.696 1.00 62.94 745 SER A N 1
ATOM 5579 C CA . SER A 1 745 ? -15.676 2.546 12.495 1.00 62.94 745 SER A CA 1
ATOM 5580 C C . SER A 1 745 ? -16.096 3.996 12.648 1.00 62.94 745 SER A C 1
ATOM 5582 O O . SER A 1 745 ? -16.794 4.321 13.607 1.00 62.94 745 SER A O 1
ATOM 5584 N N . SER A 1 746 ? -15.690 4.851 11.713 1.00 71.62 746 SER A N 1
ATOM 5585 C CA . SER A 1 746 ? -16.075 6.259 11.729 1.00 71.62 746 SER A CA 1
ATOM 5586 C C . SER A 1 746 ? -17.587 6.410 11.550 1.00 71.62 746 SER A C 1
ATOM 5588 O O . SER A 1 746 ? -18.229 5.692 10.776 1.00 71.62 746 SER A O 1
ATOM 5590 N N . VAL A 1 747 ? -18.169 7.316 12.330 1.00 75.81 747 VAL A N 1
ATOM 5591 C CA . VAL A 1 747 ? -19.592 7.671 12.284 1.00 75.81 747 VAL A CA 1
ATOM 5592 C C . VAL A 1 747 ? -19.808 9.114 11.854 1.00 75.8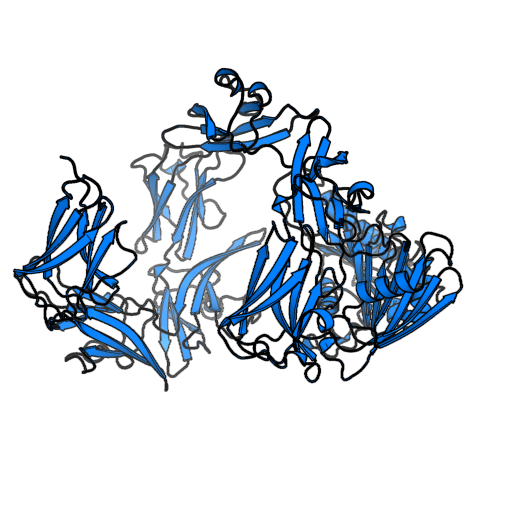1 747 VAL A C 1
ATOM 5594 O O . VAL A 1 747 ? -20.834 9.378 11.238 1.00 75.81 747 VAL A O 1
ATOM 5597 N N . ALA A 1 748 ? -18.839 10.002 12.093 1.00 79.25 748 ALA A N 1
ATOM 5598 C CA . ALA A 1 748 ? -18.867 11.379 11.617 1.00 79.25 748 ALA A CA 1
ATOM 5599 C C . ALA A 1 748 ? -17.452 11.910 11.341 1.00 79.25 748 ALA A C 1
ATOM 5601 O O . ALA A 1 748 ? -16.489 11.496 11.989 1.00 79.25 748 ALA A O 1
ATOM 5602 N N . HIS A 1 749 ? -17.345 12.831 10.382 1.00 84.62 749 HIS A N 1
ATOM 5603 C CA . HIS A 1 749 ? -16.114 13.546 10.050 1.00 84.62 749 HIS A CA 1
ATOM 5604 C C . HIS A 1 749 ? -16.436 15.038 10.034 1.00 84.62 749 HIS A C 1
ATOM 5606 O O . HIS A 1 749 ? -17.276 15.483 9.257 1.00 84.62 749 HIS A O 1
ATOM 5612 N N . PHE A 1 750 ? -15.782 15.802 10.896 1.00 86.69 750 PHE A N 1
ATOM 5613 C CA . PHE A 1 750 ? -16.046 17.216 11.094 1.00 86.69 750 PHE A CA 1
ATOM 5614 C C . PHE A 1 750 ? -14.785 18.010 10.766 1.00 86.69 750 PHE A C 1
ATOM 5616 O O . PHE A 1 750 ? -13.817 18.008 11.522 1.00 86.69 750 PHE A O 1
ATOM 5623 N N . SER A 1 751 ? -14.772 18.666 9.610 1.00 84.44 751 SER A N 1
ATOM 5624 C CA . SER A 1 751 ? -13.643 19.507 9.199 1.00 84.44 751 SER A CA 1
ATOM 5625 C C . SER A 1 751 ? -13.714 20.890 9.844 1.00 84.44 751 SER A C 1
ATOM 5627 O O . SER A 1 751 ? -14.809 21.449 9.965 1.00 84.44 751 SER A O 1
ATOM 5629 N N . GLY A 1 752 ? -12.559 21.462 10.200 1.00 81.81 752 GLY A N 1
ATOM 5630 C CA . GLY A 1 752 ? -12.449 22.845 10.682 1.00 81.81 752 GLY A CA 1
ATOM 5631 C C . GLY A 1 752 ? -12.999 23.841 9.653 1.00 81.81 752 GLY A C 1
ATOM 5632 O O . GLY A 1 752 ? -13.928 24.603 9.940 1.00 81.81 752 GLY A O 1
ATOM 5633 N N . ALA A 1 753 ? -12.550 23.745 8.399 1.00 82.38 753 ALA A N 1
ATOM 5634 C CA . ALA A 1 753 ? -13.070 24.537 7.286 1.00 82.38 753 ALA A CA 1
ATOM 5635 C C . ALA A 1 753 ? -14.306 23.903 6.607 1.00 82.38 753 ALA A C 1
ATOM 5637 O O . ALA A 1 753 ? -14.328 22.697 6.342 1.00 82.38 753 ALA A O 1
ATOM 5638 N N . PRO A 1 754 ? -15.326 24.704 6.239 1.00 78.56 754 PRO A N 1
ATOM 5639 C CA . PRO A 1 754 ? -16.464 24.246 5.450 1.00 78.56 754 PRO A CA 1
ATOM 5640 C C . PRO A 1 754 ? -16.057 24.045 3.981 1.00 78.56 754 PRO A C 1
ATOM 5642 O O . PRO A 1 754 ? -16.144 24.958 3.161 1.00 78.56 754 PRO A O 1
ATOM 5645 N N . ARG A 1 755 ? -15.624 22.832 3.627 1.00 65.31 755 ARG A N 1
ATOM 5646 C CA . ARG A 1 755 ? -15.404 22.427 2.230 1.00 65.31 755 ARG A CA 1
ATOM 5647 C C . ARG A 1 755 ? -16.772 22.114 1.609 1.00 65.31 755 ARG A C 1
ATOM 5649 O O . ARG A 1 755 ? -17.367 21.104 1.957 1.00 65.31 755 ARG A O 1
ATOM 5656 N N . HIS A 1 756 ? -17.286 22.991 0.743 1.00 66.50 756 HIS A N 1
ATOM 5657 C CA . HIS A 1 756 ? -18.637 22.897 0.150 1.00 66.50 756 HIS A CA 1
ATOM 5658 C C . HIS A 1 756 ? -19.802 23.088 1.139 1.00 66.50 756 HIS A C 1
ATOM 5660 O O . HIS A 1 756 ? -20.831 22.430 1.030 1.00 66.50 756 HIS A O 1
ATOM 5666 N N . GLY A 1 757 ? -19.674 24.011 2.098 1.00 72.31 757 GLY A N 1
ATOM 5667 C CA . GLY A 1 757 ? -20.692 24.221 3.139 1.00 72.31 757 GLY A CA 1
ATOM 5668 C C . GLY A 1 757 ? -22.056 24.736 2.657 1.00 72.31 757 GLY A C 1
ATOM 5669 O O . GLY A 1 757 ? -22.992 24.763 3.449 1.00 72.31 757 GLY A O 1
ATOM 5670 N N . PHE A 1 758 ? -22.198 25.138 1.392 1.00 84.88 758 PHE A N 1
ATOM 5671 C CA . PHE A 1 758 ? -23.459 25.639 0.845 1.00 84.88 758 PHE A CA 1
ATOM 5672 C C . PHE A 1 758 ? -23.784 25.034 -0.520 1.00 84.88 758 PHE A C 1
ATOM 5674 O O . PHE A 1 758 ? -22.899 24.804 -1.341 1.00 84.88 758 PHE A O 1
ATOM 5681 N N . MET A 1 759 ? -25.078 24.857 -0.778 1.00 85.06 759 MET A N 1
ATOM 5682 C CA . MET A 1 759 ? -25.647 24.451 -2.060 1.00 85.06 759 MET A CA 1
ATOM 5683 C C . MET A 1 759 ? -26.666 25.496 -2.524 1.00 85.06 759 MET A C 1
ATOM 5685 O O . MET A 1 759 ? -27.419 26.040 -1.717 1.00 85.06 759 MET A O 1
ATOM 5689 N N . VAL A 1 760 ? -26.697 25.787 -3.825 1.00 85.69 760 VAL A N 1
ATOM 5690 C CA . VAL A 1 760 ? -27.710 26.670 -4.420 1.00 85.69 760 VAL A CA 1
ATOM 5691 C C . VAL A 1 760 ? -28.877 25.818 -4.912 1.00 85.69 760 VAL A C 1
ATOM 5693 O O . VAL A 1 760 ? -28.722 25.007 -5.819 1.00 85.69 760 VAL A O 1
ATOM 5696 N N . ASP A 1 761 ? -30.050 26.018 -4.320 1.00 82.69 761 ASP A N 1
ATOM 5697 C CA . ASP A 1 761 ? -31.307 25.391 -4.717 1.00 82.69 761 ASP A CA 1
ATOM 5698 C C . ASP A 1 761 ? -32.156 26.407 -5.504 1.00 82.69 761 ASP A C 1
ATOM 5700 O O . ASP A 1 761 ? -32.442 27.508 -5.022 1.00 82.69 761 ASP A O 1
ATOM 5704 N N . ARG A 1 762 ? -32.587 26.046 -6.720 1.00 72.94 762 ARG A N 1
ATOM 5705 C CA . ARG A 1 762 ? -33.479 26.870 -7.556 1.00 72.94 762 ARG A CA 1
ATOM 5706 C C . ARG A 1 762 ? -34.901 26.309 -7.501 1.00 72.94 762 ARG A C 1
ATOM 5708 O O . ARG A 1 762 ? -35.106 25.117 -7.738 1.00 72.94 762 ARG A O 1
ATOM 5715 N N . GLY A 1 763 ? -35.895 27.152 -7.212 1.00 58.59 763 GLY A N 1
ATOM 5716 C CA . GLY A 1 763 ? -37.307 26.753 -7.220 1.00 58.59 763 GLY A CA 1
ATOM 5717 C C . GLY A 1 763 ? -37.709 26.065 -8.537 1.00 58.59 763 GLY A C 1
ATOM 5718 O O . GLY A 1 763 ? -37.491 26.597 -9.624 1.00 58.59 763 GLY A O 1
ATOM 5719 N N . GLY A 1 764 ? -38.264 24.851 -8.454 1.00 50.03 764 GLY A N 1
ATOM 5720 C CA . GLY A 1 764 ? -38.534 24.006 -9.624 1.00 50.03 764 GLY A CA 1
ATOM 5721 C C . GLY A 1 764 ? -39.524 24.609 -10.633 1.00 50.03 764 GLY A C 1
ATOM 5722 O O . GLY A 1 764 ? -40.431 25.355 -10.267 1.00 50.03 764 GLY A O 1
ATOM 5723 N N . ARG A 1 765 ? -39.392 24.215 -11.915 1.00 49.88 765 ARG A N 1
ATOM 5724 C CA . ARG A 1 765 ? -40.279 24.562 -13.053 1.00 49.88 765 ARG A CA 1
ATOM 5725 C C . ARG A 1 765 ? -41.749 24.189 -12.778 1.00 49.88 765 ARG A C 1
ATOM 5727 O O . ARG A 1 765 ? -42.241 23.175 -13.273 1.00 49.88 765 ARG A O 1
ATOM 5734 N N . GLY A 1 766 ? -42.483 24.975 -11.994 1.00 45.62 766 GLY A N 1
ATOM 5735 C CA . GLY A 1 766 ? -43.869 24.624 -11.684 1.00 45.62 766 GLY A CA 1
ATOM 5736 C C . GLY A 1 766 ? -44.567 25.375 -10.555 1.00 45.62 766 GLY A C 1
ATOM 5737 O O . GLY A 1 766 ? -45.260 24.730 -9.777 1.00 45.62 766 GLY A O 1
ATOM 5738 N N . GLY A 1 767 ? -44.478 26.702 -10.478 1.00 39.69 767 GLY A N 1
ATOM 5739 C CA . GLY A 1 767 ? -45.369 27.502 -9.624 1.00 39.69 767 GLY A CA 1
ATOM 5740 C C . GLY A 1 767 ? -44.773 28.852 -9.252 1.00 39.69 767 GLY A C 1
ATOM 5741 O O . GLY A 1 767 ? -43.567 28.935 -9.092 1.00 39.69 767 GLY A O 1
ATOM 5742 N N . ASP A 1 768 ? -45.617 29.889 -9.183 1.00 49.44 768 ASP A N 1
ATOM 5743 C CA . ASP A 1 768 ? -45.265 31.275 -8.845 1.00 49.44 768 ASP A CA 1
ATOM 5744 C C . ASP A 1 768 ? -44.223 31.372 -7.707 1.00 49.44 768 ASP A C 1
ATOM 5746 O O . ASP A 1 768 ? -44.479 30.859 -6.620 1.00 49.44 768 ASP A O 1
ATOM 5750 N N . GLU A 1 769 ? -43.128 32.100 -7.983 1.00 50.34 769 GLU A N 1
ATOM 5751 C CA . GLU A 1 769 ? -41.938 32.392 -7.147 1.00 50.34 769 GLU A CA 1
ATOM 5752 C C . GLU A 1 769 ? -40.758 31.407 -7.347 1.00 50.34 769 GLU A C 1
ATOM 5754 O O . GLU A 1 769 ? -40.484 30.538 -6.525 1.00 50.34 769 GLU A O 1
ATOM 5759 N N . SER A 1 770 ? -40.034 31.573 -8.468 1.00 58.62 770 SER A N 1
ATOM 5760 C CA . SER A 1 770 ? -38.766 30.894 -8.805 1.00 58.62 770 SER A CA 1
ATOM 5761 C C . SER A 1 770 ? -37.574 31.457 -8.016 1.00 58.62 770 SER A C 1
ATOM 5763 O O . SER A 1 770 ? -36.543 31.792 -8.590 1.00 58.62 770 SER A O 1
ATOM 5765 N N . GLU A 1 771 ? -37.712 31.603 -6.703 1.00 72.69 771 GLU A N 1
ATOM 5766 C CA . GLU A 1 771 ? -36.651 32.185 -5.886 1.00 72.69 771 GLU A CA 1
ATOM 5767 C C . GLU A 1 771 ? -35.431 31.252 -5.827 1.00 72.69 771 GLU A C 1
ATOM 5769 O O . GLU A 1 771 ? -35.550 30.027 -5.715 1.00 72.69 771 GLU A O 1
ATOM 5774 N N . THR A 1 772 ? -34.242 31.840 -5.936 1.00 84.12 772 THR A N 1
ATOM 5775 C CA . THR A 1 772 ? -32.972 31.153 -5.708 1.00 84.12 772 THR A CA 1
ATOM 5776 C C . THR A 1 772 ? -32.672 31.189 -4.219 1.00 84.12 772 THR A C 1
ATOM 5778 O O . THR A 1 772 ? -32.642 32.253 -3.599 1.00 84.12 772 THR A O 1
ATOM 5781 N N . THR A 1 773 ? -32.446 30.019 -3.637 1.00 88.38 773 THR A N 1
ATOM 5782 C CA . THR A 1 773 ? -32.152 29.858 -2.215 1.00 88.38 773 THR A CA 1
ATOM 5783 C C . THR A 1 773 ? -30.778 29.240 -2.036 1.00 88.38 773 THR A C 1
ATOM 5785 O O . THR A 1 773 ? -30.403 28.319 -2.754 1.00 88.38 773 THR A O 1
ATOM 5788 N N . LEU A 1 774 ? -30.022 29.748 -1.075 1.00 89.25 774 LEU A N 1
ATOM 5789 C CA . LEU A 1 774 ? -28.746 29.199 -0.651 1.00 89.25 774 LEU A CA 1
ATOM 5790 C C . LEU A 1 774 ? -28.984 28.359 0.603 1.00 89.25 774 LEU A C 1
ATOM 5792 O O . LEU A 1 774 ? -29.424 28.899 1.614 1.00 89.25 774 LEU A O 1
ATOM 5796 N N . ARG A 1 775 ? -28.717 27.058 0.550 1.00 90.00 775 ARG A N 1
ATOM 5797 C CA . ARG A 1 775 ? -28.895 26.135 1.673 1.00 90.00 775 ARG A CA 1
ATOM 5798 C C . ARG A 1 775 ? -27.547 25.778 2.279 1.00 90.00 775 ARG A C 1
ATOM 5800 O O . ARG A 1 775 ? -26.644 25.375 1.551 1.00 90.00 775 ARG A O 1
ATOM 5807 N N . TYR A 1 776 ? -27.410 25.911 3.593 1.00 88.44 776 TYR A N 1
ATOM 5808 C CA . TYR A 1 776 ? -26.250 25.392 4.309 1.00 88.44 776 TYR A CA 1
ATOM 5809 C C . TYR A 1 776 ? -26.346 23.864 4.378 1.00 88.44 776 TYR A C 1
ATOM 5811 O O . TYR A 1 776 ? -27.383 23.330 4.763 1.00 88.44 776 TYR A O 1
ATOM 5819 N N . VAL A 1 777 ? -25.287 23.176 3.958 1.00 84.75 777 VAL A N 1
ATOM 5820 C CA . VAL A 1 777 ? -25.180 21.703 3.908 1.00 84.75 777 VAL A CA 1
ATOM 5821 C C . VAL A 1 777 ? -23.987 21.189 4.719 1.00 84.75 777 VAL A C 1
ATOM 5823 O O . VAL A 1 777 ? -23.546 20.058 4.548 1.00 84.75 777 VAL A O 1
ATOM 5826 N N . GLY A 1 778 ? -23.395 22.050 5.551 1.00 80.94 778 GLY A N 1
ATOM 5827 C CA . GLY A 1 778 ? -22.268 21.677 6.395 1.00 80.94 778 GLY A CA 1
ATOM 5828 C C . GLY A 1 778 ? -22.714 20.927 7.650 1.00 80.94 778 GLY A C 1
ATOM 5829 O O . GLY A 1 778 ? -23.551 21.420 8.403 1.00 80.94 778 GLY A O 1
ATOM 5830 N N . ASP A 1 779 ? -22.052 19.808 7.947 1.00 78.56 779 ASP A N 1
ATOM 5831 C CA . ASP A 1 779 ? -22.320 18.973 9.134 1.00 78.56 779 ASP A CA 1
ATOM 5832 C C . ASP A 1 779 ? -21.860 19.607 10.469 1.00 78.56 779 ASP A C 1
ATOM 5834 O O . ASP A 1 779 ? -22.121 19.084 11.553 1.00 78.56 779 ASP A O 1
ATOM 5838 N N . VAL A 1 780 ? -21.160 20.747 10.406 1.00 85.56 780 VAL A N 1
ATOM 5839 C CA . VAL A 1 780 ? -20.609 21.473 11.563 1.00 85.56 780 VAL A CA 1
ATOM 5840 C C . VAL A 1 780 ? -21.310 22.818 11.715 1.00 85.56 780 VAL A C 1
ATOM 5842 O O . VAL A 1 780 ? -21.372 23.606 10.769 1.00 85.56 780 VAL A O 1
ATOM 5845 N N . ARG A 1 781 ? -21.789 23.121 12.921 1.00 89.50 781 ARG A N 1
ATOM 5846 C CA . ARG A 1 781 ? -22.434 24.394 13.256 1.00 89.50 781 ARG A CA 1
ATOM 5847 C C . ARG A 1 781 ? -21.405 25.516 13.359 1.00 89.50 781 ARG A C 1
ATOM 5849 O O . ARG A 1 781 ? -20.402 25.374 14.059 1.00 89.50 781 ARG A O 1
ATOM 5856 N N . ARG A 1 782 ? -21.668 26.649 12.708 1.00 88.94 782 ARG A N 1
ATOM 5857 C CA . ARG A 1 782 ? -20.737 27.793 12.617 1.00 88.94 782 ARG A CA 1
ATOM 5858 C C . ARG A 1 782 ? -21.463 29.116 12.810 1.00 88.94 782 ARG A C 1
ATOM 5860 O O . ARG A 1 782 ? -22.661 29.186 12.549 1.00 88.94 782 ARG A O 1
ATOM 5867 N N . ASP A 1 783 ? -20.770 30.145 13.290 1.00 89.38 783 ASP A N 1
ATOM 5868 C CA . ASP A 1 783 ? -21.362 31.481 13.423 1.00 89.38 783 ASP A CA 1
ATOM 5869 C C . ASP A 1 783 ? -21.779 32.018 12.053 1.00 89.38 783 ASP A C 1
ATOM 5871 O O . ASP A 1 783 ? -21.019 31.962 11.086 1.00 89.38 783 ASP A O 1
ATOM 5875 N N . ALA A 1 784 ? -23.002 32.532 11.954 1.00 89.69 784 ALA A N 1
ATOM 5876 C CA . ALA A 1 784 ? -23.531 33.036 10.691 1.00 89.69 784 ALA A CA 1
ATOM 5877 C C . ALA A 1 784 ? -22.822 34.328 10.246 1.00 89.69 784 ALA A C 1
ATOM 5879 O O . ALA A 1 784 ? -22.670 34.563 9.048 1.00 89.69 784 ALA A O 1
ATOM 5880 N N . ASP A 1 785 ? -22.335 35.129 11.202 1.00 89.62 785 ASP A N 1
ATOM 5881 C CA . ASP A 1 785 ? -21.534 36.341 10.971 1.00 89.62 785 ASP A CA 1
ATOM 5882 C C . ASP A 1 785 ? -20.168 36.059 10.321 1.00 89.62 785 ASP A C 1
ATOM 5884 O O . ASP A 1 785 ? -19.578 36.961 9.723 1.00 89.62 785 ASP A O 1
ATOM 5888 N N . ALA A 1 786 ? -19.672 34.818 10.405 1.00 89.19 786 ALA A N 1
ATOM 5889 C CA . ALA A 1 786 ? -18.434 34.399 9.750 1.00 89.19 786 ALA A CA 1
ATOM 5890 C C . ALA A 1 786 ? -18.597 34.250 8.229 1.00 89.19 786 ALA A C 1
ATOM 5892 O O . ALA A 1 786 ? -17.604 34.138 7.511 1.00 89.19 786 ALA A O 1
ATOM 5893 N N . PHE A 1 787 ? -19.834 34.238 7.721 1.00 91.56 787 PHE A N 1
ATOM 5894 C CA . PHE A 1 787 ? -20.123 34.064 6.303 1.00 91.56 787 PHE A CA 1
ATOM 5895 C C . PHE A 1 787 ? -20.627 35.345 5.661 1.00 91.56 787 PHE A C 1
ATOM 5897 O O . PHE A 1 787 ? -21.503 36.041 6.178 1.00 91.56 787 PHE A O 1
ATOM 5904 N N . ARG A 1 788 ? -20.126 35.606 4.457 1.00 93.31 788 ARG A N 1
ATOM 5905 C CA . ARG A 1 788 ? -20.564 36.711 3.618 1.00 93.31 788 ARG A CA 1
ATOM 5906 C C . ARG A 1 788 ? -20.963 36.204 2.245 1.00 93.31 788 ARG A C 1
ATOM 5908 O O . ARG A 1 788 ? -20.160 35.620 1.528 1.00 93.31 788 ARG A O 1
ATOM 5915 N N . VAL A 1 789 ? -22.206 36.473 1.866 1.00 93.38 789 VAL A N 1
ATOM 5916 C CA . VAL A 1 789 ? -22.756 36.098 0.562 1.00 93.38 789 VAL A CA 1
ATOM 5917 C C . VAL A 1 789 ? -22.686 37.293 -0.378 1.00 93.38 789 VAL A C 1
ATOM 5919 O O . VAL A 1 789 ? -23.199 38.377 -0.071 1.00 93.38 789 VAL A O 1
ATOM 5922 N N . LEU A 1 790 ? -22.059 37.092 -1.530 1.00 93.69 790 LEU A N 1
ATOM 5923 C CA . LEU A 1 790 ? -21.902 38.061 -2.603 1.00 93.69 790 LEU A CA 1
ATOM 5924 C C . LEU A 1 790 ? -22.626 37.568 -3.863 1.00 93.69 790 LEU A C 1
ATOM 5926 O O . LEU A 1 790 ? -22.610 36.381 -4.171 1.00 93.69 790 LEU A O 1
ATOM 5930 N N . ILE A 1 791 ? -23.230 38.493 -4.603 1.00 90.75 791 ILE A N 1
ATOM 5931 C CA . ILE A 1 791 ? -23.765 38.291 -5.951 1.00 90.75 791 ILE A CA 1
ATOM 5932 C C . ILE A 1 791 ? -22.984 39.245 -6.858 1.00 90.75 791 ILE A C 1
ATOM 5934 O O . ILE A 1 791 ? -23.007 40.457 -6.637 1.00 90.75 791 ILE A O 1
ATOM 5938 N N . ASP A 1 792 ? -22.234 38.704 -7.816 1.00 88.06 792 ASP A N 1
ATOM 5939 C CA . ASP A 1 792 ? -21.323 39.446 -8.702 1.00 88.06 792 ASP A CA 1
ATOM 5940 C C . ASP A 1 792 ? -20.317 40.336 -7.942 1.00 88.06 792 ASP A C 1
ATOM 5942 O O . ASP A 1 792 ? -19.989 41.456 -8.342 1.00 88.06 792 ASP A O 1
ATOM 5946 N N . GLY A 1 793 ? -19.835 39.845 -6.796 1.00 87.50 793 GLY A N 1
ATOM 5947 C CA . GLY A 1 793 ? -18.900 40.561 -5.922 1.00 87.50 793 GLY A CA 1
ATOM 5948 C C . GLY A 1 793 ? -19.534 41.662 -5.057 1.00 87.50 793 GLY A C 1
ATOM 5949 O O . GLY A 1 793 ? -18.835 42.283 -4.250 1.00 87.50 793 GLY A O 1
ATOM 5950 N N . GLU A 1 794 ? -20.843 41.908 -5.168 1.00 89.19 794 GLU A N 1
ATOM 5951 C CA . GLU A 1 794 ? -21.582 42.826 -4.297 1.00 89.19 794 GLU A CA 1
ATOM 5952 C C . GLU A 1 794 ? -22.328 42.060 -3.190 1.00 89.19 794 GLU A C 1
ATOM 5954 O O . GLU A 1 794 ? -22.897 41.007 -3.458 1.00 89.19 794 GLU A O 1
ATOM 5959 N N . PRO A 1 795 ? -22.383 42.557 -1.939 1.00 91.12 795 PRO A N 1
ATOM 5960 C CA . PRO A 1 795 ? -23.109 41.871 -0.869 1.00 91.12 795 PRO A CA 1
ATOM 5961 C C . PRO A 1 795 ? -24.584 41.654 -1.201 1.00 91.12 795 PRO A C 1
ATOM 5963 O O . PRO A 1 795 ? -25.293 42.605 -1.544 1.00 91.12 795 PRO A O 1
ATOM 5966 N N . ALA A 1 796 ? -25.043 40.414 -1.034 1.00 89.00 796 ALA A N 1
ATOM 5967 C CA . ALA A 1 796 ? -26.444 40.048 -1.174 1.00 89.00 796 ALA A CA 1
ATOM 5968 C C . ALA A 1 796 ? -27.331 40.868 -0.209 1.00 89.00 796 ALA A C 1
ATOM 5970 O O . ALA A 1 796 ? -26.872 41.261 0.872 1.00 89.00 796 ALA A O 1
ATOM 5971 N N . PRO A 1 797 ? -28.602 41.136 -0.573 1.00 85.19 797 PRO A N 1
ATOM 5972 C CA . PRO A 1 797 ? -29.501 41.986 0.213 1.00 85.19 797 PRO A CA 1
ATOM 5973 C C . PRO A 1 797 ? -29.834 41.428 1.603 1.00 85.19 797 PRO A C 1
ATOM 5975 O O . PRO A 1 797 ? -30.167 42.217 2.489 1.00 85.19 797 PRO A O 1
ATOM 5978 N N . THR A 1 798 ? -29.731 40.111 1.775 1.00 88.25 798 THR A N 1
ATOM 5979 C CA . THR A 1 798 ? -29.861 39.401 3.049 1.00 88.25 798 THR A CA 1
ATOM 5980 C C . THR A 1 798 ? -28.590 38.588 3.257 1.00 88.25 798 THR A C 1
ATOM 5982 O O . THR A 1 798 ? -28.130 37.928 2.324 1.00 88.25 798 THR A O 1
ATOM 5985 N N . GLN A 1 799 ? -28.008 38.653 4.450 1.00 93.31 799 GLN A N 1
ATOM 5986 C CA . GLN A 1 799 ? -26.859 37.844 4.848 1.00 93.31 799 GLN A CA 1
ATOM 5987 C C . GLN A 1 799 ? -27.295 36.738 5.821 1.00 93.31 799 GLN A C 1
ATOM 5989 O O . GLN A 1 799 ? -28.335 36.878 6.465 1.00 93.31 799 GLN A O 1
ATOM 5994 N N . PRO A 1 800 ? -26.510 35.656 5.980 1.00 90.44 800 PRO A N 1
ATOM 5995 C CA . PRO A 1 800 ? -26.812 34.599 6.948 1.00 90.44 800 PRO A CA 1
ATOM 5996 C C . PRO A 1 800 ? -27.074 35.133 8.368 1.00 90.44 800 PRO A C 1
ATOM 5998 O O . PRO A 1 800 ? -28.053 34.746 9.002 1.00 90.44 800 PRO A O 1
ATOM 6001 N N . ALA A 1 801 ? -26.261 36.097 8.814 1.00 90.38 801 ALA A N 1
ATOM 6002 C CA . ALA A 1 801 ? -26.377 36.749 10.120 1.00 90.38 801 ALA A CA 1
ATOM 6003 C C . ALA A 1 801 ? -27.649 37.592 10.328 1.00 90.38 801 ALA A C 1
ATOM 6005 O O . ALA A 1 801 ? -27.996 37.932 11.459 1.00 90.38 801 ALA A O 1
ATOM 6006 N N . ASP A 1 802 ? -28.352 37.966 9.253 1.00 89.50 802 ASP A N 1
ATOM 6007 C CA . ASP A 1 802 ? -29.631 38.672 9.378 1.00 89.50 802 ASP A CA 1
ATOM 6008 C C . ASP A 1 802 ? -30.770 37.717 9.796 1.00 89.50 802 ASP A C 1
ATOM 6010 O O . ASP A 1 802 ? -31.760 38.166 10.383 1.00 89.50 802 ASP A O 1
ATOM 6014 N N . GLU A 1 803 ? -30.630 36.414 9.514 1.00 86.56 803 GLU A N 1
ATOM 6015 C CA . GLU A 1 803 ? -31.661 35.388 9.732 1.00 86.56 803 GLU A CA 1
ATOM 6016 C C . GLU A 1 803 ? -31.405 34.533 10.983 1.00 86.56 803 GLU A C 1
ATOM 6018 O O . GLU A 1 803 ? -32.344 34.233 11.727 1.00 86.56 803 GLU A O 1
ATOM 6023 N N . THR A 1 804 ? -30.150 34.157 11.242 1.00 87.69 804 THR A N 1
ATOM 6024 C CA . THR A 1 804 ? -29.755 33.306 12.375 1.00 87.69 804 THR A CA 1
ATOM 6025 C C . THR A 1 804 ? -28.400 33.728 12.936 1.00 87.69 804 THR A C 1
ATOM 6027 O O . THR A 1 804 ? -27.579 34.285 12.219 1.00 87.69 804 THR A O 1
ATOM 6030 N N . ASP A 1 805 ? -28.151 33.448 14.218 1.00 87.31 805 ASP A N 1
ATOM 6031 C CA . ASP A 1 805 ? -26.841 33.673 14.844 1.00 87.31 805 ASP A CA 1
ATOM 6032 C C . ASP A 1 805 ? -25.847 32.537 14.492 1.00 87.31 805 ASP A C 1
ATOM 6034 O O . ASP A 1 805 ? -24.642 32.756 14.387 1.00 87.31 805 ASP A O 1
ATOM 6038 N N . ARG A 1 806 ? -26.341 31.305 14.292 1.00 87.81 806 ARG A N 1
ATOM 6039 C CA . ARG A 1 806 ? -25.542 30.093 14.023 1.00 87.81 806 ARG A CA 1
ATOM 6040 C C . ARG A 1 806 ? -26.178 29.299 12.890 1.00 87.81 806 ARG A C 1
ATOM 6042 O O . ARG A 1 806 ? -27.367 29.008 12.959 1.00 87.81 806 ARG A O 1
ATOM 6049 N N . LEU A 1 807 ? -25.371 28.913 11.908 1.00 87.31 807 LEU A N 1
ATOM 6050 C CA . LEU A 1 807 ? -25.793 28.082 10.788 1.00 87.31 807 LEU A CA 1
ATOM 6051 C C . LEU A 1 807 ? -25.810 26.600 11.164 1.00 87.31 807 LEU A C 1
ATOM 6053 O O . LEU A 1 807 ? -24.842 26.070 11.718 1.00 87.31 807 LEU A O 1
ATOM 6057 N N . THR A 1 808 ? -26.913 25.942 10.829 1.00 85.00 808 THR A N 1
ATOM 6058 C CA . THR A 1 808 ? -27.185 24.513 11.007 1.00 85.00 808 THR A CA 1
ATOM 6059 C C . THR A 1 808 ? -27.624 23.888 9.682 1.00 85.00 808 THR A C 1
ATOM 6061 O O . THR A 1 808 ? -28.136 24.586 8.804 1.00 85.00 808 THR A O 1
ATOM 6064 N N . ASP A 1 809 ? -27.370 22.587 9.503 1.00 83.19 809 ASP A N 1
ATOM 6065 C CA . ASP A 1 809 ? -27.701 21.883 8.257 1.00 83.19 809 ASP A CA 1
ATOM 6066 C C . ASP A 1 8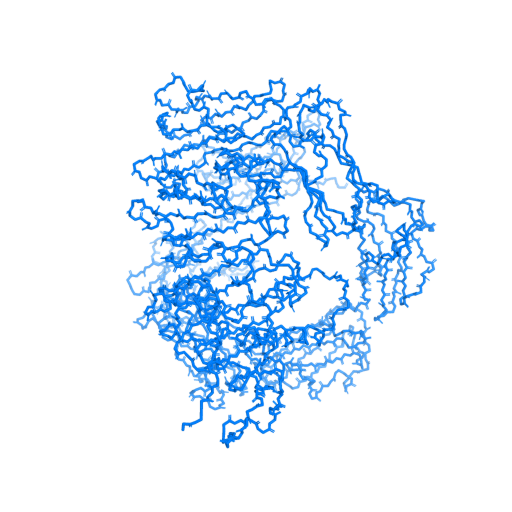09 ? -29.169 22.096 7.849 1.00 83.19 809 ASP A C 1
ATOM 6068 O O . ASP A 1 809 ? -30.091 22.041 8.668 1.00 83.19 809 ASP A O 1
ATOM 6072 N N . GLY A 1 810 ? -29.375 22.370 6.563 1.00 83.25 810 GLY A N 1
ATOM 6073 C CA . GLY A 1 810 ? -30.684 22.598 5.968 1.00 83.25 810 GLY A CA 1
ATOM 6074 C C . GLY A 1 810 ? -31.226 24.022 6.097 1.00 83.25 810 GLY A C 1
ATOM 6075 O O . GLY A 1 810 ? -32.256 24.312 5.485 1.00 83.25 810 GLY A O 1
ATOM 6076 N N . GLU A 1 811 ? -30.568 24.928 6.827 1.00 88.50 811 GLU A N 1
ATOM 6077 C CA . GLU A 1 811 ? -30.987 26.332 6.870 1.00 88.50 811 GLU A CA 1
ATOM 6078 C C . GLU A 1 811 ? -30.820 27.010 5.508 1.00 88.50 811 GLU A C 1
ATOM 6080 O O . GLU A 1 811 ? -29.799 26.873 4.833 1.00 88.50 811 GLU A O 1
ATOM 6085 N N . THR A 1 812 ? -31.851 27.748 5.096 1.00 88.88 812 THR A N 1
ATOM 6086 C CA . THR A 1 812 ? -31.929 28.369 3.771 1.00 88.88 812 THR A CA 1
ATOM 6087 C C . THR A 1 812 ? -31.945 29.886 3.869 1.00 88.88 812 THR A C 1
ATOM 6089 O O . THR A 1 812 ? -32.772 30.452 4.583 1.00 88.88 812 THR A O 1
ATOM 6092 N N . LEU A 1 813 ? -31.119 30.542 3.063 1.00 89.00 813 LEU A N 1
ATOM 6093 C CA . LEU A 1 813 ? -31.112 31.979 2.838 1.00 89.00 813 LEU A CA 1
ATOM 6094 C C . LEU A 1 813 ? -31.697 32.283 1.457 1.00 89.00 813 LEU A C 1
ATOM 6096 O O . LEU A 1 813 ? -31.247 31.759 0.440 1.00 89.00 813 LEU A O 1
ATOM 6100 N N . SER A 1 814 ? -32.700 33.148 1.405 1.00 87.50 814 SER A N 1
ATOM 6101 C CA . SER A 1 814 ? -33.308 33.580 0.147 1.00 87.50 814 SER A CA 1
ATOM 6102 C C . SER A 1 814 ? -32.435 34.631 -0.547 1.00 87.50 814 SER A C 1
ATOM 6104 O O . SER A 1 814 ? -32.142 35.676 0.035 1.00 87.50 814 SER A O 1
ATOM 6106 N N . LEU A 1 815 ? -32.021 34.362 -1.789 1.00 85.62 815 LEU A N 1
ATOM 6107 C CA . LEU A 1 815 ? -31.191 35.263 -2.601 1.00 85.62 815 LEU A CA 1
ATOM 6108 C C . LEU A 1 815 ? -32.009 36.071 -3.624 1.00 85.62 815 LEU A C 1
ATOM 6110 O O . LEU A 1 815 ? -31.447 36.891 -4.353 1.00 85.62 815 LEU A O 1
ATOM 6114 N N . GLY A 1 816 ? -33.330 35.875 -3.672 1.00 83.31 816 GLY A N 1
ATOM 6115 C CA . GLY A 1 816 ? -34.207 36.469 -4.679 1.00 83.31 816 GLY A CA 1
ATOM 6116 C C . GLY A 1 816 ? -34.022 35.827 -6.057 1.00 83.31 816 GLY A C 1
ATOM 6117 O O . GLY A 1 816 ? -33.785 34.626 -6.168 1.00 83.31 816 GLY A O 1
ATOM 6118 N N . ASP A 1 817 ? -34.125 36.636 -7.111 1.00 78.31 817 ASP A N 1
ATOM 6119 C CA . ASP A 1 817 ? -33.955 36.222 -8.510 1.00 78.31 817 ASP A CA 1
ATOM 6120 C C . ASP A 1 817 ? -32.652 36.821 -9.089 1.00 78.31 817 ASP A C 1
ATOM 6122 O O . ASP A 1 817 ? -32.705 37.841 -9.791 1.00 78.31 817 ASP A O 1
ATOM 6126 N N . PRO A 1 818 ? -31.466 36.266 -8.768 1.00 80.81 818 PRO A N 1
ATOM 6127 C CA . PRO A 1 818 ? -30.220 36.678 -9.407 1.00 80.81 818 PRO A CA 1
ATOM 6128 C C . PRO A 1 818 ? -30.308 36.491 -10.929 1.00 80.81 818 PRO A C 1
ATOM 6130 O O . PRO A 1 818 ? -30.964 35.571 -11.426 1.00 80.81 818 PRO A O 1
ATOM 6133 N N . ALA A 1 819 ? -29.662 37.390 -11.675 1.00 77.25 819 ALA A N 1
ATOM 6134 C CA . ALA A 1 819 ? -29.661 37.332 -13.133 1.00 77.25 819 ALA A CA 1
ATOM 6135 C C . ALA A 1 819 ? -28.969 36.054 -13.639 1.00 77.25 819 ALA A C 1
ATOM 6137 O O . ALA A 1 819 ? -28.068 35.521 -12.992 1.00 77.25 819 ALA A O 1
ATOM 6138 N N . ALA A 1 820 ? -29.369 35.580 -14.818 1.00 73.75 820 ALA A N 1
ATOM 6139 C CA . ALA A 1 820 ? -28.642 34.534 -15.528 1.00 73.75 820 ALA A CA 1
ATOM 6140 C C . ALA A 1 820 ? -27.177 34.955 -15.751 1.00 73.75 820 ALA A C 1
ATOM 6142 O O . ALA A 1 820 ? -26.913 36.087 -16.158 1.00 73.75 820 ALA A O 1
ATOM 6143 N N . GLY A 1 821 ? -26.236 34.060 -15.451 1.00 73.94 821 GLY A N 1
ATOM 6144 C CA . GLY A 1 821 ? -24.799 34.325 -15.499 1.00 73.94 821 GLY A CA 1
ATOM 6145 C C . GLY A 1 821 ? -24.226 35.063 -14.284 1.00 73.94 82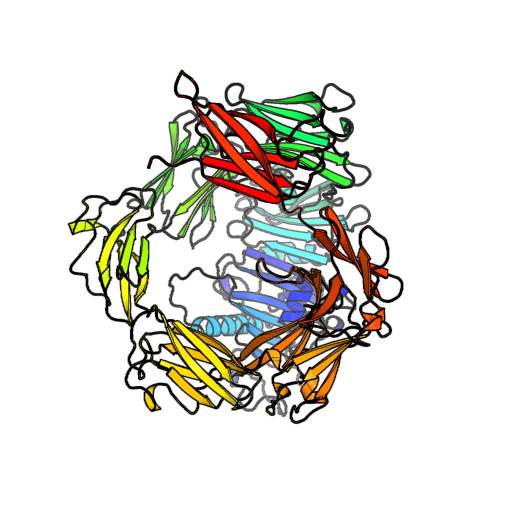1 GLY A C 1
ATOM 6146 O O . GLY A 1 821 ? -23.017 35.286 -14.262 1.00 73.94 821 GLY A O 1
ATOM 6147 N N . ALA A 1 822 ? -25.049 35.425 -13.290 1.00 84.44 822 ALA A N 1
ATOM 6148 C CA . ALA A 1 822 ? -24.564 36.016 -12.045 1.00 84.44 822 ALA A CA 1
ATOM 6149 C C . ALA A 1 822 ? -23.772 34.990 -11.224 1.00 84.44 822 ALA A C 1
ATOM 6151 O O . ALA A 1 822 ? -24.201 33.840 -11.081 1.00 84.44 822 ALA A O 1
ATOM 6152 N N . THR A 1 823 ? -22.653 35.414 -10.645 1.00 86.50 823 THR A N 1
ATOM 6153 C CA . THR A 1 823 ? -21.829 34.577 -9.768 1.00 86.50 823 THR A CA 1
ATOM 6154 C C . THR A 1 823 ? -22.235 34.787 -8.316 1.00 86.50 823 THR A C 1
ATOM 6156 O O . THR A 1 823 ? -22.103 35.883 -7.770 1.00 86.50 823 THR A O 1
ATOM 6159 N N . ILE A 1 824 ? -22.713 33.728 -7.672 1.00 89.88 824 ILE A N 1
ATOM 6160 C CA . ILE A 1 824 ? -22.924 33.672 -6.228 1.00 89.88 824 ILE A CA 1
ATOM 6161 C C . ILE A 1 824 ? -21.624 33.194 -5.590 1.00 89.88 824 ILE A C 1
ATOM 6163 O O . ILE A 1 824 ? -21.198 32.063 -5.819 1.00 89.88 824 ILE A O 1
ATOM 6167 N N . THR A 1 825 ? -21.024 34.036 -4.758 1.00 91.25 825 THR A N 1
ATOM 6168 C CA . THR A 1 825 ? -19.824 33.701 -3.989 1.00 91.25 825 THR A CA 1
ATOM 6169 C C . THR A 1 825 ? -20.166 33.723 -2.510 1.00 91.25 825 THR A C 1
ATOM 6171 O O . THR A 1 825 ? -20.763 34.681 -2.020 1.00 91.25 825 THR A O 1
ATOM 6174 N N . VAL A 1 826 ? -19.780 32.684 -1.779 1.00 92.44 826 VAL A N 1
ATOM 6175 C CA . VAL A 1 826 ? -19.842 32.675 -0.318 1.00 92.44 826 VAL A CA 1
ATOM 6176 C C . VAL A 1 826 ? -18.420 32.694 0.207 1.00 92.44 826 VAL A C 1
ATOM 6178 O O . VAL A 1 826 ? -17.642 31.770 -0.027 1.00 92.44 826 VAL A O 1
ATOM 6181 N N . GLU A 1 827 ? -18.089 33.767 0.908 1.00 91.88 827 GLU A N 1
ATOM 6182 C CA . GLU A 1 827 ? -16.838 33.917 1.632 1.00 91.88 827 GLU A CA 1
ATOM 6183 C C . GLU A 1 827 ? -17.052 33.490 3.083 1.00 91.88 827 GLU A C 1
ATOM 6185 O O . GLU A 1 827 ? -18.078 33.800 3.690 1.00 91.88 827 GLU A O 1
ATOM 6190 N N . TRP A 1 828 ? -16.074 32.788 3.637 1.00 91.06 828 TRP A N 1
ATOM 6191 C CA . TRP A 1 828 ? -16.000 32.443 5.047 1.00 91.06 828 TRP A CA 1
ATOM 6192 C C . TRP A 1 828 ? -14.737 33.052 5.641 1.00 91.06 828 TRP A C 1
ATOM 6194 O O . TRP A 1 828 ? -13.646 32.872 5.094 1.00 91.06 828 TRP A O 1
ATOM 6204 N N . THR A 1 829 ? -14.887 33.773 6.745 1.00 88.00 829 THR A N 1
ATOM 6205 C CA . THR A 1 829 ? -13.791 34.394 7.485 1.00 88.00 829 THR A CA 1
ATOM 6206 C C . THR A 1 829 ? -13.614 33.677 8.817 1.00 88.00 829 THR A C 1
ATOM 6208 O O . THR A 1 829 ? -14.572 33.558 9.574 1.00 88.00 829 THR A O 1
ATOM 6211 N N . ALA A 1 830 ? -12.390 33.234 9.094 1.00 81.94 830 ALA A N 1
ATOM 6212 C CA . ALA A 1 830 ? -11.983 32.645 10.366 1.00 81.94 830 ALA A CA 1
ATOM 6213 C C . ALA A 1 830 ? -10.659 33.288 10.792 1.00 81.94 830 ALA A C 1
ATOM 6215 O O . ALA A 1 830 ? -9.690 33.279 10.027 1.00 81.94 830 ALA A O 1
ATOM 6216 N N . GLY A 1 831 ? -10.628 33.908 11.973 1.00 76.19 831 GLY A N 1
ATOM 6217 C CA . GLY A 1 831 ? -9.479 34.708 12.408 1.00 76.19 831 GLY A CA 1
ATOM 6218 C C . GLY A 1 831 ? -9.096 35.816 11.405 1.00 76.19 831 GLY A C 1
ATOM 6219 O O . GLY A 1 831 ? -9.897 36.700 11.095 1.00 76.19 831 GLY A O 1
ATOM 6220 N N . ASP A 1 832 ? -7.856 35.782 10.899 1.00 75.94 832 ASP A N 1
ATOM 6221 C CA . ASP A 1 832 ? -7.330 36.738 9.906 1.00 75.94 832 ASP A CA 1
ATOM 6222 C C . ASP A 1 832 ? -7.463 36.250 8.442 1.00 75.94 832 ASP A C 1
ATOM 6224 O O . ASP A 1 832 ? -7.099 36.974 7.508 1.00 75.94 832 ASP A O 1
ATOM 6228 N N . GLU A 1 833 ? -7.978 35.038 8.216 1.00 79.75 833 GLU A N 1
ATOM 6229 C CA . GLU A 1 833 ? -8.088 34.420 6.892 1.00 79.75 833 GLU A CA 1
ATOM 6230 C C . GLU A 1 833 ? -9.516 34.502 6.342 1.00 79.75 833 GLU A C 1
ATOM 6232 O O . GLU A 1 833 ? -10.502 34.361 7.060 1.00 79.75 833 GLU A O 1
ATOM 6237 N N . THR A 1 834 ? -9.651 34.728 5.033 1.00 86.88 834 THR A N 1
ATOM 6238 C CA . THR A 1 834 ? -10.938 34.652 4.326 1.00 86.88 834 THR A CA 1
ATOM 6239 C C . THR A 1 834 ? -10.797 33.719 3.135 1.00 86.88 834 THR A C 1
ATOM 6241 O O . THR A 1 834 ? -9.932 33.923 2.283 1.00 86.88 834 THR A O 1
ATOM 6244 N N . ARG A 1 835 ? -11.639 32.685 3.087 1.00 86.19 835 ARG A N 1
ATOM 6245 C CA . ARG A 1 835 ? -11.647 31.646 2.053 1.00 86.19 835 ARG A CA 1
ATOM 6246 C C . ARG A 1 835 ? -12.979 31.687 1.306 1.00 86.19 835 ARG A C 1
ATOM 6248 O O . ARG A 1 835 ? -14.030 31.889 1.907 1.00 86.19 835 ARG A O 1
ATOM 6255 N N . THR A 1 836 ? -12.947 31.480 -0.007 1.00 87.44 836 THR A N 1
ATOM 6256 C CA . THR A 1 836 ? -14.174 31.261 -0.787 1.00 87.44 836 THR A CA 1
ATOM 6257 C C . THR A 1 836 ? -14.604 29.808 -0.615 1.00 87.44 836 THR A C 1
ATOM 6259 O O . THR A 1 836 ? -13.826 28.905 -0.908 1.00 87.44 836 THR A O 1
ATOM 6262 N N . VAL A 1 837 ? -15.817 29.580 -0.105 1.00 87.38 837 VAL A N 1
ATOM 6263 C CA . VAL A 1 837 ? -16.333 28.237 0.240 1.00 87.38 837 VAL A CA 1
ATOM 6264 C C . VAL A 1 837 ? -17.401 27.739 -0.730 1.00 87.38 837 VAL A C 1
ATOM 6266 O O . VAL A 1 837 ? -17.681 26.542 -0.788 1.00 87.38 837 VAL A O 1
ATOM 6269 N N . LEU A 1 838 ? -17.973 28.658 -1.506 1.00 87.44 838 LEU A N 1
ATOM 6270 C CA . LEU A 1 838 ? -18.827 28.378 -2.649 1.00 87.44 838 LEU A CA 1
ATOM 6271 C C . LEU A 1 838 ? -18.596 29.462 -3.698 1.00 87.44 838 LEU A C 1
ATOM 6273 O O . LEU A 1 838 ? -18.645 30.648 -3.380 1.00 87.44 838 LEU A O 1
ATOM 6277 N N . GLU A 1 839 ? -18.423 29.046 -4.943 1.00 88.06 839 GLU A N 1
ATOM 6278 C CA . GLU A 1 839 ? -18.582 29.899 -6.112 1.00 88.06 839 GLU A CA 1
ATOM 6279 C C . GLU A 1 839 ? -19.515 29.167 -7.078 1.00 88.06 839 GLU A C 1
ATOM 6281 O O . GLU A 1 839 ? -19.246 28.035 -7.475 1.00 88.06 839 GLU A O 1
ATOM 6286 N N . HIS A 1 840 ? -20.662 29.767 -7.384 1.00 86.81 840 HIS A N 1
ATOM 6287 C CA . HIS A 1 840 ? -21.686 29.164 -8.228 1.00 86.81 840 HIS A CA 1
ATOM 6288 C C . HIS A 1 840 ? -22.229 30.193 -9.210 1.00 86.81 840 HIS A C 1
ATOM 6290 O O . HIS A 1 840 ? -22.808 31.202 -8.810 1.00 86.81 840 HIS A O 1
ATOM 6296 N N . VAL A 1 841 ? -22.067 29.927 -10.503 1.00 86.31 841 VAL A N 1
ATOM 6297 C CA . VAL A 1 841 ? -22.644 30.756 -11.561 1.00 86.31 841 VAL A CA 1
ATOM 6298 C C . VAL A 1 841 ? -24.059 30.277 -11.838 1.00 86.31 841 VAL A C 1
ATOM 6300 O O . VAL A 1 841 ? -24.273 29.099 -12.100 1.00 86.31 841 VAL A O 1
ATOM 6303 N N . ILE A 1 842 ? -25.024 31.193 -11.812 1.00 82.19 842 ILE A N 1
ATOM 6304 C CA . ILE A 1 842 ? -26.405 30.879 -12.164 1.00 82.19 842 ILE A CA 1
ATOM 6305 C C . ILE A 1 842 ? -26.473 30.524 -13.654 1.00 82.19 842 ILE A C 1
ATOM 6307 O O . ILE A 1 842 ? -26.238 31.411 -14.484 1.00 82.19 842 ILE A O 1
ATOM 6311 N N . PRO A 1 843 ? -26.810 29.272 -14.021 1.00 75.62 843 PRO A N 1
ATOM 6312 C CA . PRO A 1 843 ? -26.862 28.887 -15.418 1.00 75.62 843 PRO A CA 1
ATOM 6313 C C . PRO A 1 843 ? -27.985 29.657 -16.127 1.00 75.62 843 PRO A C 1
ATOM 6315 O O . PRO A 1 843 ? -29.071 29.839 -15.561 1.00 75.62 843 PRO A O 1
ATOM 6318 N N . PRO A 1 844 ? -27.747 30.129 -17.358 1.00 79.62 844 PRO A N 1
ATOM 6319 C CA . PRO A 1 844 ? -28.781 30.770 -18.152 1.00 79.62 844 PRO A CA 1
ATOM 6320 C C . PRO A 1 844 ? -29.831 29.757 -18.625 1.00 79.62 844 PRO A C 1
ATOM 6322 O O . PRO A 1 844 ? -29.514 28.639 -19.028 1.00 79.62 844 PRO A O 1
ATOM 6325 N N . GLU A 1 845 ? -31.104 30.149 -18.627 1.00 80.19 845 GLU A N 1
ATOM 6326 C CA . GLU A 1 845 ? -32.201 29.302 -19.092 1.00 80.19 845 GLU A CA 1
ATOM 6327 C C . GLU A 1 845 ? -32.418 29.500 -20.599 1.00 80.19 845 GLU A C 1
ATOM 6329 O O . GLU A 1 845 ? -33.345 30.189 -21.027 1.00 80.19 845 GLU A O 1
ATOM 6334 N N . ALA A 1 846 ? -31.566 28.878 -21.417 1.00 81.88 846 ALA A N 1
ATOM 6335 C CA . ALA A 1 846 ? -31.683 28.848 -22.876 1.00 81.88 846 ALA A CA 1
ATOM 6336 C C . ALA A 1 846 ? -32.143 27.471 -23.386 1.00 81.88 846 ALA A C 1
ATOM 6338 O O . ALA A 1 846 ? -31.896 26.434 -22.776 1.00 81.88 846 ALA A O 1
ATOM 6339 N N . THR A 1 847 ? -32.866 27.455 -24.502 1.00 85.06 847 THR A N 1
ATOM 6340 C CA . THR A 1 847 ? -33.291 26.240 -25.209 1.00 85.06 847 THR A CA 1
ATOM 6341 C C . THR A 1 847 ? -32.620 26.217 -26.568 1.00 85.06 847 THR A C 1
ATOM 6343 O O . THR A 1 847 ? -32.597 27.243 -27.244 1.00 85.06 847 THR A O 1
ATOM 6346 N N . PHE A 1 848 ? -32.138 25.054 -26.992 1.00 87.50 848 PHE A N 1
ATOM 6347 C CA . PHE A 1 848 ? -31.467 24.885 -28.274 1.00 87.50 848 PHE A CA 1
ATOM 6348 C C . PHE A 1 848 ? -32.151 23.813 -29.120 1.00 87.50 848 PHE A C 1
ATOM 6350 O O . PHE A 1 848 ? -32.760 22.880 -28.596 1.00 87.50 848 PHE A O 1
ATOM 6357 N N . GLU A 1 849 ? -32.064 23.975 -30.435 1.00 89.88 849 GLU A N 1
ATOM 6358 C CA . GLU A 1 849 ? -32.427 22.968 -31.430 1.00 89.88 849 GLU A CA 1
ATOM 6359 C C . GLU A 1 849 ? -31.151 22.545 -32.165 1.00 89.88 849 GLU A C 1
ATOM 6361 O O . GLU A 1 849 ? -30.369 23.408 -32.572 1.00 89.88 849 GLU A O 1
ATOM 6366 N N . VAL A 1 850 ? -30.933 21.237 -32.335 1.00 89.69 850 VAL A N 1
ATOM 6367 C CA . VAL A 1 850 ? -29.808 20.706 -33.115 1.00 89.69 850 VAL A CA 1
ATOM 6368 C C . VAL A 1 850 ? -30.319 20.000 -34.369 1.00 89.69 850 VAL A C 1
ATOM 6370 O O . VAL A 1 850 ? -31.289 19.248 -34.331 1.00 89.69 850 VAL A O 1
ATOM 6373 N N . ALA A 1 851 ? -29.672 20.244 -35.507 1.00 88.75 851 ALA A N 1
ATOM 6374 C CA . ALA A 1 851 ? -29.957 19.569 -36.768 1.00 88.75 851 ALA A CA 1
ATOM 6375 C C . ALA A 1 851 ? -28.674 18.999 -37.382 1.00 88.75 851 ALA A C 1
ATOM 6377 O O . ALA A 1 851 ? -27.666 19.694 -37.461 1.00 88.75 851 ALA A O 1
ATOM 6378 N N . TYR A 1 852 ? -28.723 17.752 -37.855 1.00 87.69 852 TYR A N 1
ATOM 6379 C CA . TYR A 1 852 ? -27.624 17.102 -38.573 1.00 87.69 852 TYR A CA 1
ATOM 6380 C C . TYR A 1 852 ? -27.981 16.897 -40.051 1.00 87.69 852 TYR A C 1
ATOM 6382 O O . TYR A 1 852 ? -29.029 16.336 -40.383 1.00 87.69 852 TYR A O 1
ATOM 6390 N N . GLU A 1 853 ? -27.096 17.340 -40.941 1.00 86.31 853 GLU A N 1
ATOM 6391 C CA . GLU A 1 853 ? -27.172 17.124 -42.385 1.00 86.31 853 GLU A CA 1
ATOM 6392 C C . GLU A 1 853 ? -25.965 16.292 -42.852 1.00 86.31 853 GLU A C 1
ATOM 6394 O O . GLU A 1 853 ? -24.832 16.772 -42.862 1.00 86.31 853 GLU A O 1
ATOM 6399 N N . SER A 1 854 ? -26.202 15.044 -43.268 1.00 81.56 854 SER A N 1
ATOM 6400 C CA . SER A 1 854 ? -25.162 14.145 -43.792 1.00 81.56 854 SER A CA 1
ATOM 6401 C C . SER A 1 854 ? -24.567 14.651 -45.113 1.00 81.56 854 SER A C 1
ATOM 6403 O O . SER A 1 854 ? -25.308 15.135 -45.978 1.00 81.56 854 SER A O 1
ATOM 6405 N N . ALA A 1 855 ? -23.263 14.463 -45.323 1.00 77.00 855 ALA A N 1
ATOM 6406 C CA . ALA A 1 855 ? -22.608 14.805 -46.585 1.00 77.00 855 ALA A CA 1
ATOM 6407 C C . ALA A 1 855 ? -23.057 13.897 -47.758 1.00 77.00 855 ALA A C 1
ATOM 6409 O O . ALA A 1 855 ? -23.475 12.753 -47.567 1.00 77.00 855 ALA A O 1
ATOM 6410 N N . ASP A 1 856 ? -22.976 14.403 -49.000 1.00 73.25 856 ASP A N 1
ATOM 6411 C CA . ASP A 1 856 ? -23.433 13.703 -50.222 1.00 73.25 856 ASP A CA 1
ATOM 6412 C C . ASP A 1 856 ? -22.699 12.364 -50.486 1.00 73.25 856 ASP A C 1
ATOM 6414 O O . ASP A 1 856 ? -23.180 11.525 -51.256 1.00 73.25 856 ASP A O 1
ATOM 6418 N N . ASP A 1 857 ? -21.517 12.179 -49.899 1.00 67.06 857 ASP A N 1
ATOM 6419 C CA . ASP A 1 857 ? -20.646 11.005 -49.986 1.00 67.06 857 ASP A CA 1
ATOM 6420 C C . ASP A 1 857 ? -20.831 9.990 -48.846 1.00 67.06 857 ASP A C 1
ATOM 6422 O O . ASP A 1 857 ? -20.358 8.861 -48.983 1.00 67.06 857 ASP A O 1
ATOM 6426 N N . GLY A 1 858 ? -21.606 10.325 -47.809 1.00 62.16 858 GLY A N 1
ATOM 6427 C CA . GLY A 1 858 ? -21.979 9.409 -46.725 1.00 62.16 858 GLY A CA 1
ATOM 6428 C C . GLY A 1 858 ? -20.924 9.218 -45.630 1.00 62.16 858 GLY A C 1
ATOM 6429 O O . GLY A 1 858 ? -21.119 8.358 -44.780 1.00 62.16 858 GLY A O 1
ATOM 6430 N N . GLU A 1 859 ? -19.842 9.999 -45.638 1.00 63.62 859 GLU A N 1
ATOM 6431 C CA . GLU A 1 859 ? -18.874 10.117 -44.539 1.00 63.62 859 GLU A CA 1
ATOM 6432 C C . GLU A 1 859 ? -19.014 11.527 -43.936 1.00 63.62 859 GLU A C 1
ATOM 6434 O O . GLU A 1 859 ? -18.797 12.522 -44.626 1.00 63.62 859 GLU A O 1
ATOM 6439 N N . GLY A 1 860 ? -19.427 11.629 -42.667 1.00 74.44 860 GLY A N 1
ATOM 6440 C CA . GLY A 1 860 ? -19.540 12.913 -41.965 1.00 74.44 860 GLY A CA 1
ATOM 6441 C C . GLY A 1 860 ? -20.741 13.790 -42.359 1.00 74.44 860 GLY A C 1
ATOM 6442 O O . GLY A 1 860 ? -21.770 13.316 -42.850 1.00 74.44 860 GLY A O 1
ATOM 6443 N N . GLY A 1 861 ? -20.661 15.094 -42.085 1.00 85.25 861 GLY A N 1
ATOM 6444 C CA . GLY A 1 861 ? -21.736 16.052 -42.365 1.00 85.25 861 GLY A CA 1
ATOM 6445 C C . GLY A 1 861 ? -21.602 17.394 -41.643 1.00 85.25 861 GLY A C 1
ATOM 6446 O O . GLY A 1 861 ? -20.514 17.793 -41.228 1.00 85.25 861 GLY A O 1
ATOM 6447 N N . LEU A 1 862 ? -22.715 18.117 -41.525 1.00 88.31 862 LEU A N 1
ATOM 6448 C CA . LEU A 1 862 ? -22.811 19.406 -40.841 1.00 88.31 862 LEU A CA 1
ATOM 6449 C C . LEU A 1 862 ? -23.815 19.304 -39.690 1.00 88.31 862 LEU A C 1
ATOM 6451 O O . LEU A 1 862 ? -24.968 18.943 -39.916 1.00 88.31 862 LEU A O 1
ATOM 6455 N N . VAL A 1 863 ? -23.389 19.639 -38.473 1.00 88.31 863 VAL A N 1
ATOM 6456 C CA . VAL A 1 863 ? -24.277 19.782 -37.310 1.00 88.31 863 VAL A CA 1
ATOM 6457 C C . VAL A 1 863 ? -24.504 21.264 -37.051 1.00 88.31 863 VAL A C 1
ATOM 6459 O O . VAL A 1 863 ? -23.546 22.005 -36.837 1.00 88.31 863 VAL A O 1
ATOM 6462 N N . THR A 1 864 ? -25.759 21.702 -37.082 1.00 90.50 864 THR A N 1
ATOM 6463 C CA . THR A 1 864 ? -26.178 23.082 -36.826 1.00 90.50 864 THR A CA 1
ATOM 6464 C C . THR A 1 864 ? -26.883 23.170 -35.481 1.00 90.50 864 THR A C 1
ATOM 6466 O O . THR A 1 864 ? -27.844 22.446 -35.235 1.00 90.50 864 THR A O 1
ATOM 6469 N N . PHE A 1 865 ? -26.420 24.084 -34.635 1.00 91.38 865 PHE A N 1
ATOM 6470 C CA . PHE A 1 865 ? -27.027 24.436 -33.358 1.00 91.38 865 PHE A CA 1
ATOM 6471 C C . PHE A 1 865 ? -27.757 25.768 -33.515 1.00 91.38 865 PHE A C 1
ATOM 6473 O O . PHE A 1 865 ? -27.174 26.731 -34.012 1.00 91.38 865 PHE A O 1
ATOM 6480 N N . THR A 1 866 ? -29.007 25.844 -33.067 1.00 90.50 866 THR A N 1
ATOM 6481 C CA . THR A 1 866 ? -29.826 27.061 -33.105 1.00 90.50 866 THR A CA 1
ATOM 6482 C C . THR A 1 866 ? -30.321 27.396 -31.706 1.00 90.50 866 THR A C 1
ATOM 6484 O O . THR A 1 866 ? -30.904 26.546 -31.032 1.00 90.50 866 THR A O 1
ATOM 6487 N N . HIS A 1 867 ? -30.145 28.642 -31.264 1.00 89.19 867 HIS A N 1
ATOM 6488 C CA . HIS A 1 867 ? -30.778 29.122 -30.032 1.00 89.19 867 HIS A CA 1
ATOM 6489 C C . HIS A 1 867 ? -32.282 29.291 -30.280 1.00 89.19 867 HIS A C 1
ATOM 6491 O O . HIS A 1 867 ? -32.718 30.141 -31.054 1.00 89.19 867 HIS A O 1
ATOM 6497 N N . ALA A 1 868 ? -33.102 28.448 -29.661 1.00 85.50 868 ALA A N 1
ATOM 6498 C CA . ALA A 1 868 ? -34.539 28.354 -29.911 1.00 85.50 868 ALA A CA 1
ATOM 6499 C C . ALA A 1 868 ? -35.381 29.273 -29.003 1.00 85.50 868 ALA A C 1
ATOM 6501 O O . ALA A 1 868 ? -36.583 29.454 -29.234 1.00 85.50 868 ALA A O 1
ATOM 6502 N N . GLY A 1 869 ? -34.778 29.872 -27.972 1.00 81.94 869 GLY A N 1
ATOM 6503 C CA . GLY A 1 869 ? -35.450 30.762 -27.025 1.00 81.94 869 GLY A CA 1
ATOM 6504 C C . GLY A 1 869 ? -34.877 30.688 -25.612 1.00 81.94 869 GLY A C 1
ATOM 6505 O O . GLY A 1 869 ? -34.073 29.819 -25.306 1.00 81.94 869 GLY A O 1
ATOM 6506 N N . GLY A 1 870 ? -35.318 31.592 -24.736 1.00 82.44 870 GLY A N 1
ATOM 6507 C CA . GLY A 1 870 ? -34.818 31.694 -23.361 1.00 82.44 870 GLY A CA 1
ATOM 6508 C C . GLY A 1 870 ? -33.918 32.911 -23.153 1.00 82.44 870 GLY A C 1
ATOM 6509 O O . GLY A 1 870 ? -34.095 33.918 -23.846 1.00 82.44 870 GLY A O 1
ATOM 6510 N N . ASP A 1 871 ? -33.003 32.819 -22.193 1.00 81.69 871 ASP A N 1
ATOM 6511 C CA . ASP A 1 871 ? -32.057 33.883 -21.854 1.00 81.69 871 ASP A CA 1
ATOM 6512 C C . ASP A 1 871 ? -31.039 34.128 -22.980 1.00 81.69 871 ASP A C 1
ATOM 6514 O O . ASP A 1 871 ? -30.651 33.210 -23.710 1.00 81.69 871 ASP A O 1
ATOM 6518 N N . ALA A 1 872 ? -30.626 35.390 -23.128 1.00 81.25 872 ALA A N 1
ATOM 6519 C CA . ALA A 1 872 ? -29.514 35.762 -23.995 1.00 81.25 872 ALA A CA 1
ATOM 6520 C C . ALA A 1 872 ? -28.192 35.346 -23.339 1.00 81.25 872 ALA A C 1
ATOM 6522 O O . ALA A 1 872 ? -28.048 35.455 -22.119 1.00 81.25 872 ALA A O 1
ATOM 6523 N N . LEU A 1 873 ? -27.250 34.862 -24.143 1.00 82.19 873 LEU A N 1
ATOM 6524 C CA . LEU A 1 873 ? -25.980 34.317 -23.672 1.00 82.19 873 LEU A CA 1
ATOM 6525 C C . LEU A 1 873 ? -24.831 35.177 -24.172 1.00 82.19 873 LEU A C 1
ATOM 6527 O O . LEU A 1 873 ? -24.867 35.640 -25.304 1.00 82.19 873 LEU A O 1
ATOM 6531 N N . ASP A 1 874 ? -23.801 35.358 -23.359 1.00 82.38 874 ASP A N 1
ATOM 6532 C CA . ASP A 1 874 ? -22.545 35.941 -23.826 1.00 82.38 874 ASP A CA 1
ATOM 6533 C C . ASP A 1 874 ? -21.859 34.942 -24.772 1.00 82.38 874 ASP A C 1
ATOM 6535 O O . ASP A 1 874 ? -21.639 33.791 -24.390 1.00 82.38 874 ASP A O 1
ATOM 6539 N N . ALA A 1 875 ? -21.584 35.350 -26.011 1.00 81.62 875 ALA A N 1
ATOM 6540 C CA . ALA A 1 875 ? -21.049 34.451 -27.033 1.00 81.62 875 ALA A CA 1
ATOM 6541 C C . ALA A 1 875 ? -19.624 33.974 -26.714 1.00 81.62 875 ALA A C 1
ATOM 6543 O O . ALA A 1 875 ? -19.290 32.841 -27.057 1.00 81.62 875 ALA A O 1
ATOM 6544 N N . ASP A 1 876 ? -18.845 34.764 -25.962 1.00 80.50 876 ASP A N 1
ATOM 6545 C CA . ASP A 1 876 ? -17.504 34.393 -25.486 1.00 80.50 876 ASP A CA 1
ATOM 6546 C C . ASP A 1 876 ? -17.539 33.265 -24.436 1.00 80.50 876 ASP A C 1
ATOM 6548 O O . ASP A 1 876 ? -16.502 32.731 -24.047 1.00 80.50 876 ASP A O 1
ATOM 6552 N N . ARG A 1 877 ? -18.729 32.928 -23.922 1.00 82.00 877 ARG A N 1
ATOM 6553 C CA . ARG A 1 877 ? -18.937 31.933 -22.861 1.00 82.00 877 ARG A CA 1
ATOM 6554 C C . ARG A 1 877 ? -19.737 30.724 -23.323 1.00 82.00 877 ARG A C 1
ATOM 6556 O O . ARG A 1 877 ? -20.114 29.923 -22.472 1.00 82.00 877 ARG A O 1
ATOM 6563 N N . VAL A 1 878 ? -20.060 30.607 -24.611 1.00 84.62 878 VAL A N 1
ATOM 6564 C CA . VAL A 1 878 ? -20.838 29.485 -25.152 1.00 84.62 878 VAL A CA 1
ATOM 6565 C C . VAL A 1 878 ? -19.990 28.703 -26.139 1.00 84.62 878 VAL A C 1
ATOM 6567 O O . VAL A 1 878 ? -19.552 29.234 -27.157 1.00 84.62 878 VAL A O 1
ATOM 6570 N N . ASP A 1 879 ? -19.863 27.411 -25.876 1.00 88.00 879 ASP A N 1
ATOM 6571 C CA . ASP A 1 879 ? -19.175 26.454 -26.723 1.00 88.00 879 ASP A CA 1
ATOM 6572 C C . ASP A 1 879 ? -20.126 25.345 -27.183 1.00 88.00 879 ASP A C 1
ATOM 6574 O O . ASP A 1 879 ? -21.150 25.051 -26.562 1.00 88.00 879 ASP A O 1
ATOM 6578 N N . VAL A 1 880 ? -19.777 24.690 -28.283 1.00 90.12 880 VAL A N 1
ATOM 6579 C CA . VAL A 1 880 ? -20.472 23.523 -28.820 1.00 90.12 880 VAL A CA 1
ATOM 6580 C C . VAL A 1 880 ? -19.504 22.362 -28.996 1.00 90.12 880 VAL A C 1
ATOM 6582 O O . VAL A 1 880 ? -18.345 22.548 -29.365 1.00 90.12 880 VAL A O 1
ATOM 6585 N N . VAL A 1 881 ? -19.995 21.150 -28.752 1.00 89.44 881 VAL A N 1
ATOM 6586 C CA . VAL A 1 881 ? -19.243 19.895 -28.893 1.00 89.44 881 VAL A CA 1
ATOM 6587 C C . VAL A 1 881 ? -20.079 18.901 -29.682 1.00 89.44 881 VAL A C 1
ATOM 6589 O O . VAL A 1 881 ? -21.292 18.808 -29.479 1.00 89.44 881 VAL A O 1
ATOM 6592 N N . VAL A 1 882 ? -19.434 18.147 -30.571 1.00 84.75 882 VAL A N 1
ATOM 6593 C CA . VAL A 1 882 ? -20.052 17.046 -31.311 1.00 84.75 882 VAL A CA 1
ATOM 6594 C C . VAL A 1 882 ? -19.208 15.782 -31.131 1.00 84.75 882 VAL A C 1
ATOM 6596 O O . VAL A 1 882 ? -18.149 15.650 -31.733 1.00 84.75 882 VAL A O 1
ATOM 6599 N N . GLU A 1 883 ? -19.660 14.837 -30.311 1.00 82.81 883 GLU A N 1
ATOM 6600 C CA . GLU A 1 883 ? -18.924 13.594 -30.031 1.00 82.81 883 GLU A CA 1
ATOM 6601 C C . GLU A 1 883 ? -19.278 12.485 -31.041 1.00 82.81 883 GLU A C 1
ATOM 6603 O O . GLU A 1 883 ? -20.439 12.399 -31.458 1.00 82.81 883 GLU A O 1
ATOM 6608 N N . PRO A 1 884 ? -18.318 11.619 -31.431 1.00 70.38 884 PRO A N 1
ATOM 6609 C CA . PRO A 1 884 ? -16.876 11.646 -31.124 1.00 70.38 884 PRO A CA 1
ATOM 6610 C C . PRO A 1 884 ? -16.066 12.568 -32.061 1.00 70.38 884 PRO A C 1
ATOM 6612 O O . PRO A 1 884 ? -14.841 12.526 -32.073 1.00 70.38 884 PRO A O 1
ATOM 6615 N N . ALA A 1 885 ? -16.738 13.350 -32.905 1.00 68.56 885 ALA A N 1
ATOM 6616 C CA . ALA A 1 885 ? -16.134 14.016 -34.054 1.00 68.56 885 ALA A CA 1
ATOM 6617 C C . ALA A 1 885 ? -15.298 15.273 -33.739 1.00 68.56 885 ALA A C 1
ATOM 6619 O O . ALA A 1 885 ? -14.557 15.728 -34.611 1.00 68.56 885 ALA A O 1
ATOM 6620 N N . THR A 1 886 ? -15.410 15.857 -32.543 1.00 72.19 886 THR A N 1
ATOM 6621 C CA . THR A 1 886 ? -14.632 17.035 -32.127 1.00 72.19 886 THR A CA 1
ATOM 6622 C C . THR A 1 886 ? -13.771 16.753 -30.899 1.00 72.19 886 THR A C 1
ATOM 6624 O O . THR A 1 886 ? -14.301 16.410 -29.843 1.00 72.19 886 THR A O 1
ATOM 6627 N N . ASP A 1 887 ? -12.464 17.005 -31.012 1.00 62.91 887 ASP A N 1
ATOM 6628 C CA . ASP A 1 887 ? -11.522 17.039 -29.887 1.00 62.91 887 ASP A CA 1
ATOM 6629 C C . ASP A 1 887 ? -11.669 18.361 -29.103 1.00 62.91 887 ASP A C 1
ATOM 6631 O O . ASP A 1 887 ? -10.926 19.320 -29.319 1.00 62.91 887 ASP A O 1
ATOM 6635 N N . GLY A 1 888 ? -12.653 18.428 -28.201 1.00 74.12 888 GLY A N 1
ATOM 6636 C CA . GLY A 1 888 ? -12.816 19.531 -27.242 1.00 74.12 888 GLY A CA 1
ATOM 6637 C C . GLY A 1 888 ? -13.896 20.571 -27.574 1.00 74.12 888 GLY A C 1
ATOM 6638 O O . GLY A 1 888 ? -14.724 20.383 -28.465 1.00 74.12 888 GLY A O 1
ATOM 6639 N N . LEU A 1 889 ? -13.906 21.655 -26.789 1.00 83.12 889 LEU A N 1
ATOM 6640 C CA . LEU A 1 889 ? -14.878 22.753 -26.849 1.00 83.12 889 LEU A CA 1
ATOM 6641 C C . LEU A 1 889 ? -14.618 23.666 -28.051 1.00 83.12 889 LEU A C 1
ATOM 6643 O O . LEU A 1 889 ? -13.473 24.039 -28.316 1.00 83.12 889 LEU A O 1
ATOM 6647 N N . ARG A 1 890 ? -15.681 24.048 -28.767 1.00 84.25 890 ARG A N 1
ATOM 6648 C CA . ARG A 1 890 ? -15.601 24.997 -29.879 1.00 84.25 890 ARG A CA 1
ATOM 6649 C C . ARG A 1 890 ? -16.486 26.220 -29.626 1.00 84.25 890 ARG A C 1
ATOM 6651 O O . ARG A 1 890 ? -17.690 26.019 -29.485 1.00 84.25 890 ARG A O 1
ATOM 6658 N N . PRO A 1 891 ? -15.962 27.453 -29.710 1.00 84.75 891 PRO A N 1
ATOM 6659 C CA . PRO A 1 891 ? -16.754 28.653 -29.460 1.00 84.75 891 PRO A CA 1
ATOM 6660 C C . PRO A 1 891 ? -17.905 28.794 -30.457 1.00 84.75 891 PRO A C 1
ATOM 6662 O O . PRO A 1 891 ? -17.791 28.416 -31.631 1.00 84.75 891 PRO A O 1
ATOM 6665 N N . TRP A 1 892 ? -19.028 29.330 -29.975 1.00 82.12 892 TRP A N 1
ATOM 6666 C CA . TRP A 1 892 ? -20.256 29.501 -30.750 1.00 82.12 892 TRP A CA 1
ATOM 6667 C C . TRP A 1 892 ? -20.046 30.421 -31.963 1.00 82.12 892 TRP A C 1
ATOM 6669 O O . TRP A 1 892 ? -20.420 30.041 -33.075 1.00 82.12 892 TRP A O 1
ATOM 6679 N N . ASP A 1 893 ? -19.428 31.593 -31.776 1.00 77.62 893 ASP A N 1
ATOM 6680 C CA . ASP A 1 893 ? -18.992 32.510 -32.844 1.00 77.62 893 ASP A CA 1
ATOM 6681 C C . ASP A 1 893 ? -17.993 33.548 -32.280 1.00 77.62 893 ASP A C 1
ATOM 6683 O O . ASP A 1 893 ? -18.334 34.256 -31.338 1.00 77.62 893 ASP A O 1
ATOM 6687 N N . ASP A 1 894 ? -16.787 33.668 -32.853 1.00 61.78 894 ASP A N 1
ATOM 6688 C CA . ASP A 1 894 ? -15.743 34.610 -32.391 1.00 61.78 894 ASP A CA 1
ATOM 6689 C C . ASP A 1 894 ? -16.066 36.095 -32.697 1.00 61.78 894 ASP A C 1
ATOM 6691 O O . ASP A 1 894 ? -15.374 36.999 -32.221 1.00 61.78 894 ASP A O 1
ATOM 6695 N N . ASP A 1 895 ? -17.058 36.370 -33.556 1.00 69.94 895 ASP A N 1
ATOM 6696 C CA . ASP A 1 895 ? -17.392 37.724 -34.024 1.00 69.94 895 ASP A CA 1
ATOM 6697 C C . ASP A 1 895 ? -18.693 38.288 -33.404 1.00 69.94 895 ASP A C 1
ATOM 6699 O O . ASP A 1 895 ? -19.055 39.444 -33.678 1.00 69.94 895 ASP A O 1
ATOM 6703 N N . ALA A 1 896 ? -19.417 37.501 -32.601 1.00 72.81 896 ALA A N 1
ATOM 6704 C CA . ALA A 1 896 ? -20.647 37.919 -31.926 1.00 72.81 896 ALA A CA 1
ATOM 6705 C C . ALA A 1 896 ? -20.376 38.274 -30.457 1.00 72.81 896 ALA A C 1
ATOM 6707 O O . ALA A 1 896 ? -19.607 37.598 -29.798 1.00 72.81 896 ALA A O 1
ATOM 6708 N N . ASP A 1 897 ? -21.033 39.315 -29.932 1.00 77.25 897 ASP A N 1
ATOM 6709 C CA . ASP A 1 897 ? -20.958 39.655 -28.499 1.00 77.25 897 ASP A CA 1
ATOM 6710 C C . ASP A 1 897 ? -22.054 38.930 -27.671 1.00 77.25 897 ASP A C 1
ATOM 6712 O O . ASP A 1 897 ? -21.972 38.849 -26.451 1.00 77.25 897 ASP A O 1
ATOM 6716 N N . GLU A 1 898 ? -23.133 38.450 -28.305 1.00 84.88 898 GLU A N 1
ATOM 6717 C CA . GLU A 1 898 ? -24.291 37.835 -27.632 1.00 84.88 898 GLU A CA 1
ATOM 6718 C C . GLU A 1 898 ? -24.960 36.797 -28.553 1.00 84.88 898 GLU A C 1
ATOM 6720 O O . GLU A 1 898 ? -25.109 37.043 -29.752 1.00 84.88 898 GLU A O 1
ATOM 6725 N N . VAL A 1 899 ? -25.399 35.666 -27.993 1.00 84.31 899 VAL A N 1
ATOM 6726 C CA . VAL A 1 899 ? -26.220 34.635 -28.643 1.00 84.31 899 VAL A CA 1
ATOM 6727 C C . VAL A 1 899 ? -27.662 34.773 -28.170 1.00 84.31 899 VAL A C 1
ATOM 6729 O O . VAL A 1 899 ? -27.980 34.639 -26.985 1.00 84.31 899 VAL A O 1
ATOM 6732 N N . THR A 1 900 ? -28.559 35.015 -29.115 1.00 87.44 900 THR A N 1
ATOM 6733 C CA . THR A 1 900 ? -29.983 35.239 -28.882 1.00 87.44 900 THR A CA 1
ATOM 6734 C C . THR A 1 900 ? -30.846 34.285 -29.697 1.00 87.44 900 THR A C 1
ATOM 6736 O O . THR A 1 900 ? -30.389 33.609 -30.614 1.00 87.44 900 THR A O 1
ATOM 6739 N N . ALA A 1 901 ? -32.139 34.241 -29.374 1.00 86.56 901 ALA A N 1
ATOM 6740 C CA . ALA A 1 901 ? -33.086 33.374 -30.062 1.00 86.56 901 ALA A CA 1
ATOM 6741 C C . ALA A 1 901 ? -33.099 33.614 -31.585 1.00 86.56 901 ALA A C 1
ATOM 6743 O O . ALA A 1 901 ? -33.503 34.682 -32.060 1.00 86.56 901 ALA A O 1
ATOM 6744 N N . GLY A 1 902 ? -32.743 32.577 -32.339 1.00 83.62 902 GLY A N 1
ATOM 6745 C CA . GLY A 1 902 ? -32.620 32.563 -33.793 1.00 83.62 902 GLY A CA 1
ATOM 6746 C C . GLY A 1 902 ? -31.184 32.628 -34.312 1.00 83.62 902 GLY A C 1
ATOM 6747 O O . GLY A 1 902 ? -31.015 32.525 -35.525 1.00 83.62 902 GLY A O 1
ATOM 6748 N N . ASP A 1 903 ? -30.186 32.792 -33.441 1.00 90.19 903 ASP A N 1
ATOM 6749 C CA . ASP A 1 903 ? -28.775 32.707 -33.819 1.00 90.19 903 ASP A CA 1
ATOM 6750 C C . ASP A 1 903 ? -28.347 31.242 -33.986 1.00 90.19 903 ASP A C 1
ATOM 6752 O O . ASP A 1 903 ? -28.859 30.342 -33.311 1.00 90.19 903 ASP A O 1
ATOM 6756 N N . GLU A 1 904 ? -27.436 31.001 -34.930 1.00 89.56 904 GLU A N 1
ATOM 6757 C CA . GLU A 1 904 ? -27.076 29.668 -35.418 1.00 89.56 904 GLU A CA 1
ATOM 6758 C C . GLU A 1 904 ? -25.553 29.532 -35.507 1.00 89.56 904 GLU A C 1
ATOM 6760 O O . GLU A 1 904 ? -24.887 30.428 -36.024 1.00 89.56 904 GLU A O 1
ATOM 6765 N N . THR A 1 905 ? -25.011 28.390 -35.088 1.00 89.19 905 THR A N 1
ATOM 6766 C CA . THR A 1 905 ? -23.620 28.001 -35.368 1.00 89.19 905 THR A CA 1
ATOM 6767 C C . THR A 1 905 ? -23.568 26.598 -35.956 1.00 89.19 905 THR A C 1
ATOM 6769 O O . THR A 1 905 ? -24.506 25.813 -35.811 1.00 89.19 905 THR A O 1
ATOM 6772 N N . SER A 1 906 ? -22.496 26.269 -36.676 1.00 88.75 906 SER A N 1
ATOM 6773 C CA . SER A 1 906 ? -22.391 24.979 -37.363 1.00 88.75 906 SER A CA 1
ATOM 6774 C C . SER A 1 906 ? -20.993 24.379 -37.302 1.00 88.75 906 SER A C 1
ATOM 6776 O O . SER A 1 906 ? -19.995 25.084 -37.476 1.00 88.75 906 SER A O 1
ATOM 6778 N N . VAL A 1 907 ? -20.933 23.066 -37.087 1.00 86.75 907 VAL A N 1
ATOM 6779 C CA . VAL A 1 907 ? -19.713 22.261 -36.970 1.00 86.75 907 VAL A CA 1
ATOM 6780 C C . VAL A 1 907 ? -19.677 21.255 -38.114 1.00 86.75 907 VAL A C 1
ATOM 6782 O O . VAL A 1 907 ? -20.623 20.495 -38.314 1.00 86.75 907 VAL A O 1
ATOM 6785 N N . THR A 1 908 ? -18.598 21.275 -38.896 1.00 86.12 908 THR A N 1
ATOM 6786 C CA . THR A 1 908 ? -18.347 20.259 -39.928 1.00 86.12 908 THR A CA 1
ATOM 6787 C C . THR A 1 908 ? -17.617 19.087 -39.295 1.00 86.12 908 THR A C 1
ATOM 6789 O O . THR A 1 908 ? -16.652 19.305 -38.567 1.00 86.12 908 THR A O 1
ATOM 6792 N N . ILE A 1 909 ? -18.079 17.875 -39.578 1.00 84.75 909 ILE A N 1
ATOM 6793 C CA . ILE A 1 909 ? -17.559 16.635 -39.007 1.00 84.75 909 ILE A CA 1
ATOM 6794 C C . ILE A 1 909 ? -17.229 15.645 -40.119 1.00 84.75 909 ILE A C 1
ATOM 6796 O O . ILE A 1 909 ? -17.955 15.555 -41.109 1.00 84.75 909 ILE A O 1
ATOM 6800 N N . ASP A 1 910 ? -16.146 14.894 -39.938 1.00 82.25 910 ASP A N 1
ATOM 6801 C CA . ASP A 1 910 ? -15.648 13.907 -40.907 1.00 82.25 910 ASP A CA 1
ATOM 6802 C C . ASP A 1 910 ? -16.118 12.473 -40.581 1.00 82.25 910 ASP A C 1
ATOM 6804 O O . ASP A 1 910 ? -15.708 11.502 -41.212 1.00 82.25 910 ASP A O 1
ATOM 6808 N N . SER A 1 911 ? -16.964 12.309 -39.563 1.00 81.12 911 SER A N 1
ATOM 6809 C CA . SER A 1 911 ? -17.531 11.030 -39.112 1.00 81.12 911 SER A CA 1
ATOM 6810 C C . SER A 1 911 ? -18.962 11.237 -38.614 1.00 81.12 911 SER A C 1
ATOM 6812 O O . SER A 1 911 ? -19.363 12.373 -38.363 1.00 81.12 911 SER A O 1
ATOM 6814 N N . GLU A 1 912 ? -19.757 10.170 -38.533 1.00 79.81 912 GLU A N 1
ATOM 6815 C CA . GLU A 1 912 ? -21.143 10.253 -38.049 1.00 79.81 912 GLU A CA 1
ATOM 6816 C C . GLU A 1 912 ? -21.171 10.685 -36.567 1.00 79.81 912 GLU A C 1
ATOM 6818 O O . GLU A 1 912 ? -20.410 10.132 -35.768 1.00 79.81 912 GLU A O 1
ATOM 6823 N N . PRO A 1 913 ? -21.978 11.699 -36.193 1.00 82.19 913 PRO A N 1
ATOM 6824 C CA . PRO A 1 913 ? -22.014 12.209 -34.831 1.00 82.19 913 PRO A CA 1
ATOM 6825 C C . PRO A 1 913 ? -22.984 11.403 -33.975 1.00 82.19 913 PRO A C 1
ATOM 6827 O O . PRO A 1 913 ? -24.152 11.250 -34.327 1.00 82.19 913 PRO A O 1
ATOM 6830 N N . GLU A 1 914 ? -22.544 11.001 -32.792 1.00 84.69 914 GLU A N 1
ATOM 6831 C CA . GLU A 1 914 ? -23.416 10.323 -31.834 1.00 84.69 914 GLU A CA 1
ATOM 6832 C C . GLU A 1 914 ? -24.200 11.340 -30.993 1.00 84.69 914 GLU A C 1
ATOM 6834 O O . GLU A 1 914 ? -25.344 11.119 -30.566 1.00 84.69 914 GLU A O 1
ATOM 6839 N N . MET A 1 915 ? -23.584 12.500 -30.747 1.00 86.88 915 MET A N 1
ATOM 6840 C CA . MET A 1 915 ? -24.065 13.451 -29.759 1.00 86.88 915 MET A CA 1
ATOM 6841 C C . MET A 1 915 ? -23.648 14.882 -30.049 1.00 86.88 915 MET A C 1
ATOM 6843 O O . MET A 1 915 ? -22.536 15.135 -30.495 1.00 86.88 915 MET A O 1
ATOM 6847 N N . ALA A 1 916 ? -24.528 15.818 -29.721 1.00 87.81 916 ALA A N 1
ATOM 6848 C CA . ALA A 1 916 ? -24.291 17.246 -29.797 1.00 87.81 916 ALA A CA 1
ATOM 6849 C C . ALA A 1 916 ? -24.610 17.909 -28.453 1.00 87.81 916 ALA A C 1
ATOM 6851 O O . ALA A 1 916 ? -25.657 17.653 -27.850 1.00 87.81 916 ALA A O 1
ATOM 6852 N N . VAL A 1 917 ? -23.701 18.755 -27.977 1.00 88.38 917 VAL A N 1
ATOM 6853 C CA . VAL A 1 917 ? -23.764 19.384 -26.654 1.00 88.38 917 VAL A CA 1
ATOM 6854 C C . VAL A 1 917 ? -23.502 20.881 -26.784 1.00 88.38 917 VAL A C 1
ATOM 6856 O O . VAL A 1 917 ? -22.602 21.281 -27.516 1.00 88.38 917 VAL A O 1
ATOM 6859 N N . VAL A 1 918 ? -24.278 21.701 -26.073 1.00 87.81 918 VAL A N 1
ATOM 6860 C CA . VAL A 1 918 ? -24.003 23.134 -25.883 1.00 87.81 918 VAL A CA 1
ATOM 6861 C C . VAL A 1 918 ? -23.533 23.342 -24.448 1.00 87.81 918 VAL A C 1
ATOM 6863 O O . VAL A 1 918 ? -24.233 22.944 -23.512 1.00 87.81 918 VAL A O 1
ATOM 6866 N N . VAL A 1 919 ? -22.363 23.950 -24.288 1.00 85.88 919 VAL A N 1
ATOM 6867 C CA . VAL A 1 919 ? -21.667 24.161 -23.015 1.00 85.88 919 VAL A CA 1
ATOM 6868 C C . VAL A 1 919 ? -21.544 25.662 -22.743 1.00 85.88 919 VAL A C 1
ATOM 6870 O O . VAL A 1 919 ? -21.341 26.448 -23.661 1.00 85.88 919 VAL A O 1
ATOM 6873 N N . PHE A 1 920 ? -21.687 26.070 -21.485 1.00 81.69 920 PHE A N 1
ATOM 6874 C CA . PHE A 1 920 ? -21.527 27.438 -21.007 1.00 81.69 920 PHE A CA 1
ATOM 6875 C C . PHE A 1 920 ? -20.392 27.520 -19.981 1.00 81.69 920 PHE A C 1
ATOM 6877 O O . PHE A 1 920 ? -20.296 26.656 -19.108 1.00 81.69 920 PHE A O 1
ATOM 6884 N N . ASN A 1 921 ? -19.546 28.554 -20.065 1.00 77.75 921 ASN A N 1
ATOM 6885 C CA . ASN A 1 921 ? -18.351 28.723 -19.221 1.00 77.75 921 ASN A CA 1
ATOM 6886 C C . ASN A 1 921 ? -17.520 27.427 -19.121 1.00 77.75 921 ASN A C 1
ATOM 6888 O O . ASN A 1 921 ? -17.192 26.965 -18.026 1.00 77.75 921 ASN A O 1
ATOM 6892 N N . GLU A 1 922 ? -17.255 26.798 -20.269 1.00 75.38 922 GLU A N 1
ATOM 6893 C CA . GLU A 1 922 ? -16.372 25.631 -20.423 1.00 75.38 922 GLU A CA 1
ATOM 6894 C C . GLU A 1 922 ? -16.803 24.333 -19.699 1.00 75.38 922 GLU A C 1
ATOM 6896 O O . GLU A 1 922 ? -16.189 23.286 -19.896 1.00 75.38 922 GLU A O 1
ATOM 6901 N N . SER A 1 923 ? -17.859 24.349 -18.878 1.00 72.31 923 SER A N 1
ATOM 6902 C CA . SER A 1 923 ? -18.195 23.224 -17.989 1.00 72.31 923 SER A CA 1
ATOM 6903 C C . SER A 1 923 ? -19.692 22.945 -17.825 1.00 72.31 923 SER A C 1
ATOM 6905 O O . SER A 1 923 ? -20.070 21.792 -17.610 1.00 72.31 923 SER A O 1
ATOM 6907 N N . GLU A 1 924 ? -20.562 23.947 -17.970 1.00 78.06 924 GLU A N 1
ATOM 6908 C CA . GLU A 1 924 ? -21.995 23.801 -17.699 1.00 78.06 924 GLU A CA 1
ATOM 6909 C C . GLU A 1 924 ? -22.768 23.399 -18.961 1.00 78.06 924 GLU A C 1
ATOM 6911 O O . GLU A 1 924 ? -22.840 24.151 -19.929 1.00 78.06 924 GLU A O 1
ATOM 6916 N N . VAL A 1 925 ? -23.397 22.222 -18.974 1.00 83.44 925 VAL A N 1
ATOM 6917 C CA . VAL A 1 925 ? -24.150 21.744 -20.147 1.00 83.44 925 VAL A CA 1
ATOM 6918 C C . VAL A 1 925 ? -25.551 22.359 -20.186 1.00 83.44 925 VAL A C 1
ATOM 6920 O O . VAL A 1 925 ? -26.426 21.978 -19.409 1.00 83.44 925 VAL A O 1
ATOM 6923 N N . LEU A 1 926 ? -25.800 23.253 -21.147 1.00 82.31 926 LEU A N 1
ATOM 6924 C CA . LEU A 1 926 ? -27.117 23.867 -21.360 1.00 82.31 926 LEU A CA 1
ATOM 6925 C C . LEU A 1 926 ? -28.064 22.976 -22.176 1.00 82.31 926 LEU A C 1
ATOM 6927 O O . LEU A 1 926 ? -29.275 22.979 -21.948 1.00 82.31 926 LEU A O 1
ATOM 6931 N N . HIS A 1 927 ? -27.533 22.212 -23.137 1.00 85.19 927 HIS A N 1
ATOM 6932 C CA . HIS A 1 927 ? -28.320 21.314 -23.990 1.00 85.19 927 HIS A CA 1
ATOM 6933 C C . HIS A 1 927 ? -27.512 20.089 -24.398 1.00 85.19 927 HIS A C 1
ATOM 6935 O O . HIS A 1 927 ? -26.319 20.191 -24.668 1.00 85.19 927 HIS A O 1
ATOM 6941 N N . ARG A 1 928 ? -28.176 18.933 -24.477 1.00 87.88 928 ARG A N 1
ATOM 6942 C CA . ARG A 1 928 ? -27.577 17.667 -24.907 1.00 87.88 928 ARG A CA 1
ATOM 6943 C C . ARG A 1 928 ? -28.564 16.911 -25.784 1.00 87.88 928 ARG A C 1
ATOM 6945 O O . ARG A 1 928 ? -29.661 16.579 -25.337 1.00 87.88 928 ARG A O 1
ATOM 6952 N N . GLU A 1 929 ? -28.156 16.605 -27.007 1.00 85.56 929 GLU A N 1
ATOM 6953 C CA . GLU A 1 929 ? -28.976 15.920 -28.000 1.00 85.56 929 GLU A CA 1
ATOM 6954 C C . GLU A 1 929 ? -28.228 14.714 -28.563 1.00 85.56 929 GLU A C 1
ATOM 6956 O O . GLU A 1 929 ? -27.062 14.813 -28.938 1.00 85.56 929 GLU A O 1
ATOM 6961 N N . ARG A 1 930 ? -28.886 13.552 -28.589 1.00 84.00 930 ARG A N 1
ATOM 6962 C CA . ARG A 1 930 ? -28.352 12.359 -29.257 1.00 84.00 930 ARG A CA 1
ATOM 6963 C C . ARG A 1 930 ? -28.782 12.381 -30.715 1.00 84.00 930 ARG A C 1
ATOM 6965 O O . ARG A 1 930 ? -29.971 12.551 -30.979 1.00 84.00 930 ARG A O 1
ATOM 6972 N N . LEU A 1 931 ? -27.828 12.188 -31.616 1.00 78.25 931 LEU A N 1
ATOM 6973 C CA . LEU A 1 931 ? -28.035 12.253 -33.062 1.00 78.25 931 LEU A CA 1
ATOM 6974 C C . LEU A 1 931 ? -28.113 10.857 -33.711 1.00 78.25 931 LEU A C 1
ATOM 6976 O O . LEU A 1 931 ? -28.658 10.736 -34.808 1.00 78.25 931 LEU A O 1
ATOM 6980 N N . ASP A 1 932 ? -27.720 9.796 -32.993 1.00 64.31 932 ASP A N 1
ATOM 6981 C CA . ASP A 1 932 ? -27.943 8.402 -33.401 1.00 64.31 932 ASP A CA 1
ATOM 6982 C C . ASP A 1 932 ? -29.394 7.953 -33.175 1.00 64.31 932 ASP A C 1
ATOM 6984 O O . ASP A 1 932 ? -29.707 7.321 -32.160 1.00 64.31 932 ASP A O 1
ATOM 6988 N N . GLN A 1 933 ? -30.299 8.240 -34.115 1.00 47.84 933 GLN A N 1
ATOM 6989 C CA . GLN A 1 933 ? -31.545 7.474 -34.259 1.00 47.84 933 GLN A CA 1
ATOM 6990 C C . GLN A 1 933 ? -31.941 7.294 -35.731 1.00 47.84 933 GLN A C 1
ATOM 6992 O O . GLN A 1 933 ? -32.552 8.170 -36.343 1.00 47.84 933 GLN A O 1
ATOM 6997 N N . ASP A 1 934 ? -31.694 6.091 -36.258 1.00 40.59 934 ASP A N 1
ATOM 6998 C CA . ASP A 1 934 ? -32.700 5.415 -37.081 1.00 40.59 934 ASP A CA 1
ATOM 6999 C C . ASP A 1 934 ? -33.950 5.175 -36.200 1.00 40.59 934 ASP A C 1
ATOM 7001 O O . ASP A 1 934 ? -33.867 4.506 -35.166 1.00 40.59 934 ASP A O 1
ATOM 7005 N N . GLU A 1 935 ? -35.102 5.726 -36.600 1.00 33.81 935 GLU A N 1
ATOM 7006 C CA . GLU A 1 935 ? -36.437 5.300 -36.122 1.00 33.81 935 GLU A CA 1
ATOM 7007 C C . GLU A 1 935 ? -36.788 3.867 -36.561 1.00 33.81 935 GLU A C 1
ATOM 7009 O O . GLU A 1 935 ? -36.601 3.532 -37.759 1.00 33.81 935 GLU A O 1
#

pLDDT: mean 80.5, std 12.37, range [28.33, 95.25]

Organism: NCBI:txid1227465